Protein AF-0000000073254199 (afdb_homodimer)

Solvent-accessible surface area (backbone atoms only — not comparable to full-atom values): 88051 Å² total; per-residue (Å²): 132,82,80,77,65,76,87,77,62,73,87,68,81,75,84,85,82,61,73,42,95,68,57,27,45,54,28,58,75,68,75,44,86,37,37,25,56,96,85,58,86,49,25,52,60,27,60,74,64,75,41,82,46,41,69,80,76,82,84,85,78,84,86,82,89,74,90,88,95,86,95,89,93,93,94,80,87,92,86,92,86,91,87,84,86,89,86,89,84,86,87,89,88,86,86,87,85,90,82,88,81,85,91,86,91,85,83,91,85,90,84,92,84,89,84,95,81,85,90,84,85,91,84,86,87,82,87,86,76,84,80,79,84,78,89,84,68,96,74,75,87,73,73,78,70,71,77,71,71,66,75,74,72,66,66,69,76,67,51,90,47,62,60,38,58,48,63,33,91,57,40,26,40,35,46,63,20,82,55,20,60,62,53,46,73,63,59,58,59,54,67,50,38,87,84,76,29,32,34,78,53,95,79,38,31,40,34,51,36,31,72,47,44,87,82,35,94,25,39,36,42,27,43,33,38,52,37,80,80,29,67,80,49,63,88,78,47,58,65,34,50,53,51,48,61,59,40,60,89,43,53,69,61,27,52,51,41,23,60,69,52,42,37,34,66,55,62,55,69,61,60,60,69,46,50,56,38,44,71,74,32,67,81,67,42,60,38,31,33,50,43,25,47,43,58,54,16,54,79,53,40,69,77,34,81,77,49,48,80,48,83,77,61,62,59,67,59,54,49,55,52,39,69,52,35,42,64,49,32,43,55,52,42,34,54,52,46,43,47,17,51,55,41,49,61,47,38,80,56,95,44,64,81,65,61,62,62,54,46,52,47,20,50,52,34,25,39,50,38,48,35,50,34,60,42,39,40,44,59,50,87,75,40,73,50,53,67,60,57,42,22,38,44,53,43,38,31,49,50,50,51,43,52,41,50,53,50,16,36,58,53,26,47,78,58,45,83,47,74,56,46,50,58,56,71,82,84,53,76,75,49,52,52,68,72,65,71,70,70,83,67,73,75,75,78,86,76,81,77,69,81,69,77,67,74,73,67,49,76,61,52,53,48,49,48,43,49,50,17,50,52,49,42,49,52,48,50,52,51,42,54,52,44,48,51,50,40,67,60,51,64,29,64,58,40,53,64,67,39,53,34,69,62,51,48,63,66,41,49,65,51,54,50,52,52,51,50,53,62,70,63,56,54,78,88,59,40,84,83,60,78,53,86,96,47,60,35,57,42,53,43,58,58,53,48,52,49,45,50,52,48,56,56,46,51,56,50,54,51,20,45,27,29,76,58,55,60,81,51,64,67,59,51,50,50,53,48,33,55,48,49,50,48,49,53,50,49,50,50,52,62,72,64,58,49,69,46,39,71,72,26,56,56,60,62,60,50,29,54,45,54,27,30,53,54,40,50,42,48,50,52,30,36,51,36,38,22,69,64,42,27,54,50,31,40,51,48,48,50,50,50,53,51,52,36,59,67,49,20,80,80,31,68,43,39,36,28,16,48,47,45,40,57,65,52,71,40,47,79,39,30,77,82,55,71,46,77,84,64,75,77,76,65,86,72,67,65,78,70,70,67,72,75,61,83,71,79,74,53,57,81,72,40,68,68,52,66,56,55,61,82,61,88,56,65,46,39,65,56,81,79,53,85,58,73,83,69,73,82,65,78,75,80,75,129,134,80,82,79,66,84,83,76,61,79,79,70,82,79,83,82,78,53,79,51,95,70,63,28,45,55,28,58,75,69,73,45,87,44,43,27,50,83,84,57,87,48,26,51,62,28,59,73,65,75,43,82,49,42,72,80,78,77,86,84,82,85,82,83,87,81,89,89,93,88,94,90,92,95,90,86,88,89,88,94,86,90,86,84,88,88,88,84,89,85,87,88,89,89,89,89,90,88,93,89,93,86,92,84,92,81,92,82,90,86,87,73,85,84,84,66,92,75,89,80,82,88,85,83,89,78,80,91,82,82,88,78,82,80,84,77,69,94,72,79,75,88,67,76,75,73,78,71,70,70,75,75,73,68,68,69,76,67,52,91,44,63,60,38,58,49,63,34,90,56,40,27,40,35,45,63,19,83,54,20,60,62,53,43,72,61,61,58,59,53,67,49,38,88,84,76,27,32,33,78,54,96,79,38,31,39,33,51,36,28,73,48,44,88,81,34,95,24,41,37,42,27,44,34,39,52,37,79,80,29,66,79,49,62,88,77,46,56,66,33,49,54,51,47,62,57,41,60,89,44,53,68,60,28,54,51,42,24,60,68,53,43,36,33,65,55,61,56,70,60,62,60,68,47,51,57,37,45,73,75,32,65,80,67,41,60,39,29,33,50,42,25,46,43,57,54,15,53,80,54,40,70,76,34,81,79,49,48,78,45,83,77,61,63,60,66,60,53,50,56,51,38,68,52,36,43,64,48,32,43,54,52,43,34,55,51,45,44,46,17,53,55,42,48,62,47,38,82,55,94,44,64,81,64,62,63,61,54,47,52,47,19,52,52,34,25,41,50,37,48,35,50,35,61,43,38,42,43,59,52,87,74,41,73,48,51,66,61,56,42,21,40,46,54,43,40,30,50,50,50,52,42,51,42,49,53,49,17,35,57,52,26,48,78,58,44,85,46,72,53,46,51,55,54,72,82,85,53,78,73,49,53,51,70,72,64,72,71,70,85,64,74,75,73,76,89,76,82,76,70,81,68,77,68,73,74,67,48,77,62,50,54,49,49,48,42,49,51,17,50,52,49,41,49,51,47,51,54,50,42,53,52,42,48,51,49,40,66,60,51,64,28,66,57,41,54,65,67,38,52,33,70,62,52,48,62,65,42,50,62,52,54,51,50,50,52,50,53,62,70,64,55,54,79,88,58,41,85,84,58,79,54,87,94,46,61,34,56,45,54,43,58,58,52,48,52,49,44,50,53,48,56,55,45,53,57,49,55,51,19,45,28,30,77,58,56,59,83,52,63,69,60,52,50,51,53,50,33,55,49,49,50,49,51,52,52,50,50,50,52,62,73,63,58,48,72,46,40,70,73,26,55,54,60,63,59,50,29,54,45,55,28,29,53,54,39,51,41,48,51,51,30,36,50,36,40,21,69,64,43,26,54,50,33,41,51,49,47,49,51,50,53,51,51,36,58,68,48,20,80,80,30,66,43,38,36,30,16,47,49,45,40,56,64,54,70,40,46,81,40,29,79,81,56,70,46,78,83,62,75,77,77,66,84,73,66,67,78,69,72,68,72,74,60,82,71,79,73,51,56,81,71,39,68,67,53,66,57,54,62,83,61,88,58,66,47,42,66,56,80,78,52,84,58,74,82,69,71,81,65,79,74,79,75,127

Organism: Gibberella zeae (strain ATCC MYA-4620 / CBS 123657 / FGSC 9075 / NRRL 31084 / PH-1) (NCBI:txid229533)

Radius of gyration: 43.13 Å; Cα contacts (8 Å, |Δi|>4): 1716; chains: 2; bounding box: 108×145×148 Å

InterPro domains:
  IPR001138 Zn(2)Cys(6) fungal-type DNA-binding domain [PS00463] (23-53)
  IPR001138 Zn(2)Cys(6) fungal-type DNA-binding domain [PS50048] (23-55)
  IPR001138 Zn(2)Cys(6) fungal-type DNA-binding domain [SM00066] (18-64)
  IPR001138 Zn(2)Cys(6) fungal-type DNA-binding domain [cd00067] (19-55)
  IPR007219 Xylanolytic transcriptional activator, regulatory domain [PF04082] (256-520)
  IPR007219 Xylanolytic transcriptional activator, regulatory domain [SM00906] (360-435)
  IPR036864 Zn(2)-C6 fungal-type DNA-binding domain superfamily [G3DSA:4.10.240.10] (21-82)
  IPR036864 Zn(2)-C6 fungal-type DNA-binding domain superfamily [SSF57701] (13-62)
  IPR050797 Carbohydrate Metabolism and Transport Regulator [PTHR31668] (11-681)

pLDDT: mean 73.82, std 29.58, range [12.97, 98.81]

Foldseek 3Di:
DPCPDPPVPPPPPDDPQDQDPAFFPVCVVVVHRFGDGPPDPATPVCVVVVHGRHRPDDDDPDDDPDDDDDDDYYDDDDDDDYYYDDYYDDYYDDYDDDDDDDDDDDYYDDDDDDDDDDDDDDDDDDDDDDDDDDDDDDPDDPDDPPPPPPPPPCPPPQPLCNLAAFQDQWKHKFWDDCPDPDHQVVVLPAPADPVNQWRDDDFWIKHFFACAAVNHNGTTIIIMGTLVPFPPRDPPLVLQVVLCVQFPPCLVVLLVLLLAFPCLQQVLDQDVVVCVQVVVHSSSQQNLLSLLSNLLSLLCQCLDPVSVVDDGGDSVVSVVSNVPRLVSCLRRQHSSSLNSLLSNLLGQDPDNLDDDLVVSLVSLVVSVVSLVRSVLLAQSCRTSGDLLSSLSSLSSSLSSLLSQLLSCVLVVHDGDDDPVSHHYDADDVSSVVSVPPPPPDDPPDDDDPPVPVPPPDPPVVSVLSSVLSSLLSSLSSLLSVLSVVLCVCDRDPVNVPDLALVVLLVVCVVSVVVLVVSVVPDDPSLDQVDDDDSAFRASLQSVLVSLVSVLSSLLRNLQSCQAPVHHPDVVSVQVSLQSLLQSLVVNLCSVLVDDPSHQSGRHGSCLLSSLLSSLLSLVSQLFQPLAPVSNVVSLVVSQVSLVSLVVCCVPHVSSVSSNCCCDVPVCPLCCVLSVHPNDDPPDPPPPPCPPCPPPPSDGSPVGPDSVQNPPDPGRGTSPVPPPSDPDPPPPDPDD/DPCPDPPPPDPPPDDDFDADPAAFPVCVVVVHRFGDGPPDPATPVCVVVVHGRHRPDDPDDPDPDDDDYDDYYDDDDYYYDYYYDDYYDDDYDDYDYDYDDDDDDDDDDDDDDDDDDDDDDDDDDDDDDDDDPDPDDDDDDPPDPDPPPPPPPPPPPQPLCNLAAFQDQWKHKFWDDCPDPDHQVVVLPADADPVNQWRDDDFWIKHFFACAAVNHNGTTIIIMGTLVPFPPRDPPLVLQVVLCVQFPPCLVVLLVLLLAFPCLQQVLDQDVVVCVQVVVHSSSQQNLLSLLSNLLSLLCQCLDPVSVVDDGGDSVVSVVSNVPRLVSCLSRQHSSSLNSLLSNLLGQDPDNLDDDLVVSLVSLVVSVVSLVRSVLLAQSCRTSGDLLSSLSSLSSSLSSLLSQLLSCVLVVHDGDDDPVSHHYDADDVSSVVSVPPPPPDDPPDDDDPPVPVPPPDPPVVSVVSSVLSSLLSSLLSLLSVLSVLLCVCDRDPVNVPDLALVVLLVVCVVSVVVLVVSVVPDDPSLDQVDDDDSAFRASLQSVLVSLVSVLSSLLRNLQSCQAPPHHPDVVSVQVSLQSLLQSLVVNLCSVLVDDPSHQSGRHGSCLLSSLLSSLLSLVSQLFQPQAPVSNVVSLVVSQVSLVSLVVCCVPHVSSVSSNCCCDVPVCPLCCVLSVHCNDDPPDPPPPPPPPCPPPPSDGSPVGPDSPQNPPDPGRGTSPVPPPSDPDPPPPDPDD

Structure (mmCIF, N/CA/C/O backbone):
data_AF-0000000073254199-model_v1
#
loop_
_entity.id
_entity.type
_entity.pdbx_description
1 polymer 'Chromosome 1, complete genome'
#
loop_
_atom_site.group_PDB
_atom_site.id
_atom_site.type_symbol
_atom_site.label_atom_id
_atom_site.label_alt_id
_atom_site.label_comp_id
_atom_site.label_asym_id
_atom_site.label_entity_id
_atom_site.label_seq_id
_atom_site.pdbx_PDB_ins_code
_atom_site.Cartn_x
_atom_site.Cartn_y
_atom_site.Cartn_z
_atom_site.occupancy
_atom_site.B_iso_or_equiv
_atom_site.auth_seq_id
_atom_site.auth_comp_id
_atom_site.auth_asym_id
_atom_site.auth_atom_id
_atom_site.pdbx_PDB_model_num
ATOM 1 N N . MET A 1 1 ? 42.844 14.188 29.5 1 25.09 1 MET A N 1
ATOM 2 C CA . MET A 1 1 ? 42.719 15.531 30.062 1 25.09 1 MET A CA 1
ATOM 3 C C . MET A 1 1 ? 41.438 16.203 29.562 1 25.09 1 MET A C 1
ATOM 5 O O . MET A 1 1 ? 41.25 16.344 28.344 1 25.09 1 MET A O 1
ATOM 9 N N . GLU A 1 2 ? 40.281 16.047 30.406 1 27.19 2 GLU A N 1
ATOM 10 C CA . GLU A 1 2 ? 38.875 16.062 30.062 1 27.19 2 GLU A CA 1
ATOM 11 C C . GLU A 1 2 ? 38.406 17.469 29.656 1 27.19 2 GLU A C 1
ATOM 13 O O . GLU A 1 2 ? 38.562 18.422 30.422 1 27.19 2 GLU A O 1
ATOM 18 N N . ILE A 1 3 ? 38.594 17.891 28.453 1 30.5 3 ILE A N 1
ATOM 19 C CA . ILE A 1 3 ? 38.625 19.312 28.094 1 30.5 3 ILE A CA 1
ATOM 20 C C . ILE A 1 3 ? 37.25 19.938 28.406 1 30.5 3 ILE A C 1
ATOM 22 O O . ILE A 1 3 ? 36.25 19.531 27.844 1 30.5 3 ILE A O 1
ATOM 26 N N . ILE A 1 4 ? 37 20.516 29.672 1 29.48 4 ILE A N 1
ATOM 27 C CA . ILE A 1 4 ? 35.938 21.266 30.344 1 29.48 4 ILE A CA 1
ATOM 28 C C . ILE A 1 4 ? 35.594 22.516 29.531 1 29.48 4 ILE A C 1
ATOM 30 O O . ILE A 1 4 ? 36.438 23.391 29.328 1 29.48 4 ILE A O 1
ATOM 34 N N . THR A 1 5 ? 34.969 22.359 28.359 1 29.69 5 THR A N 1
ATOM 35 C CA . THR A 1 5 ? 34.969 23.625 27.625 1 29.69 5 THR A CA 1
ATOM 36 C C . THR A 1 5 ? 34.094 24.656 28.359 1 29.69 5 THR A C 1
ATOM 38 O O . THR A 1 5 ? 33.25 24.312 29.172 1 29.69 5 THR A O 1
ATOM 41 N N . PRO A 1 6 ? 34.219 25.984 28.328 1 27.3 6 PRO A N 1
ATOM 42 C CA . PRO A 1 6 ? 33.688 27.141 29.062 1 27.3 6 PRO A CA 1
ATOM 43 C C . PRO A 1 6 ? 32.156 27.125 29.125 1 27.3 6 PRO A C 1
ATOM 45 O O . PRO A 1 6 ? 31.562 27.766 30 1 27.3 6 PRO A O 1
ATOM 48 N N . GLN A 1 7 ? 31.375 26.734 28.109 1 26.41 7 GLN A N 1
ATOM 49 C CA . GLN A 1 7 ? 29.953 27.047 28.031 1 26.41 7 GLN A CA 1
ATOM 50 C C . GLN A 1 7 ? 29.172 26.359 29.141 1 26.41 7 GLN A C 1
ATOM 52 O O . GLN A 1 7 ? 27.938 26.328 29.125 1 26.4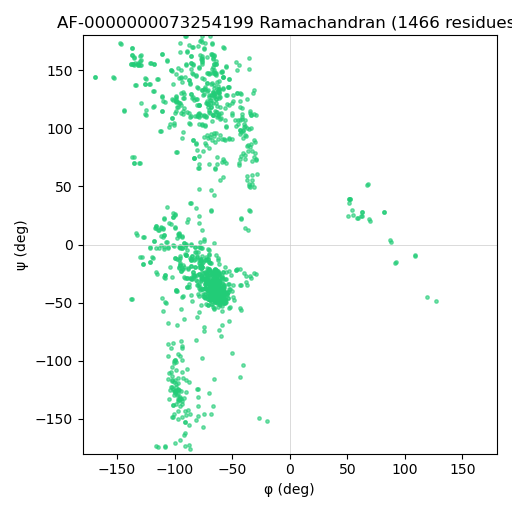1 7 GLN A O 1
ATOM 57 N N . ASP A 1 8 ? 29.734 25.547 30.125 1 28 8 ASP A N 1
ATOM 58 C CA . ASP A 1 8 ? 29.234 24.953 31.359 1 28 8 ASP A CA 1
ATOM 59 C C . ASP A 1 8 ? 28.609 26.016 32.25 1 28 8 ASP A C 1
ATOM 61 O O . ASP A 1 8 ? 28.047 25.703 33.312 1 28 8 ASP A O 1
ATOM 65 N N . TYR A 1 9 ? 29.109 27.266 32.281 1 25.45 9 TYR A N 1
ATOM 66 C CA . TYR A 1 9 ? 28.953 28.266 33.344 1 25.45 9 TYR A CA 1
ATOM 67 C C . TYR A 1 9 ? 27.5 28.75 33.438 1 25.45 9 TYR A C 1
ATOM 69 O O . TYR A 1 9 ? 27.078 29.266 34.438 1 25.45 9 TYR A O 1
ATOM 77 N N . GLN A 1 10 ? 26.703 29 32.312 1 24.02 10 GLN A N 1
ATOM 78 C CA . GLN A 1 10 ? 25.812 30.156 32.469 1 24.02 10 GLN A CA 1
ATOM 79 C C . GLN A 1 10 ? 24.625 29.828 33.375 1 24.02 10 GLN A C 1
ATOM 81 O O . GLN A 1 10 ? 24 30.734 33.938 1 24.02 10 GLN A O 1
ATOM 86 N N . ASN A 1 11 ? 23.938 28.703 33.281 1 23.53 11 ASN A N 1
ATOM 87 C CA . ASN A 1 11 ? 22.578 28.781 33.781 1 23.53 11 ASN A CA 1
ATOM 88 C C . ASN A 1 11 ? 22.547 28.641 35.312 1 23.53 11 ASN A C 1
ATOM 90 O O . ASN A 1 11 ? 22.031 27.656 35.844 1 23.53 11 ASN A O 1
ATOM 94 N N . ASN A 1 12 ? 23.516 29.062 36.094 1 24.53 12 ASN A N 1
ATOM 95 C CA . ASN A 1 12 ? 23.516 29.078 37.562 1 24.53 12 ASN A CA 1
ATOM 96 C C . ASN A 1 12 ? 22.484 30.047 38.125 1 24.53 12 ASN A C 1
ATOM 98 O O . ASN A 1 12 ? 22.812 31.203 38.438 1 24.53 12 ASN A O 1
ATOM 102 N N . SER A 1 13 ? 21.234 30.188 37.656 1 23.2 13 SER A N 1
ATOM 103 C CA . SER A 1 13 ? 20.391 31.203 38.281 1 23.2 13 SER A CA 1
ATOM 104 C C . SER A 1 13 ? 20.266 30.984 39.781 1 23.2 13 SER A C 1
ATOM 106 O O . SER A 1 13 ? 19.938 29.891 40.219 1 23.2 13 SER A O 1
ATOM 108 N N . ARG A 1 14 ? 20.859 31.75 40.562 1 27.12 14 ARG A N 1
ATOM 109 C CA . ARG A 1 14 ? 20.906 32 42 1 27.12 14 ARG A CA 1
ATOM 110 C C . ARG A 1 14 ? 19.5 32.062 42.594 1 27.12 14 ARG A C 1
ATOM 112 O O . ARG A 1 14 ? 18.547 32.406 41.906 1 27.12 14 ARG A O 1
ATOM 119 N N . LYS A 1 15 ? 19.234 31.719 43.781 1 31.69 15 LYS A N 1
ATOM 120 C CA . LYS A 1 15 ? 18.172 31.547 44.781 1 31.69 15 LYS A CA 1
ATOM 121 C C . LYS A 1 15 ? 17.516 32.875 45.094 1 31.69 15 LYS A C 1
ATOM 123 O O . LYS A 1 15 ? 18.125 33.75 45.75 1 31.69 15 LYS A O 1
ATOM 128 N N . ARG A 1 16 ? 16.672 33.625 44.469 1 30.84 16 ARG A N 1
ATOM 129 C CA . ARG A 1 16 ? 16.141 34.969 44.781 1 30.84 16 ARG A CA 1
ATOM 130 C C . ARG A 1 16 ? 15.422 34.969 46.125 1 30.84 16 ARG A C 1
ATOM 132 O O . ARG A 1 16 ? 14.539 34.156 46.375 1 30.84 16 ARG A O 1
ATOM 139 N N . GLN A 1 17 ? 15.938 35.594 47.281 1 33.34 17 GLN A N 1
ATOM 140 C CA . GLN A 1 17 ? 15.586 35.906 48.688 1 33.34 17 GLN A CA 1
ATOM 141 C C . GLN A 1 17 ? 14.219 36.562 48.781 1 33.34 17 GLN A C 1
ATOM 143 O O . GLN A 1 17 ? 13.875 37.406 47.969 1 33.34 17 GLN A O 1
ATOM 148 N N . ARG A 1 18 ? 13.18 36.062 49.5 1 37.34 18 ARG A N 1
ATOM 149 C CA . ARG A 1 18 ? 11.766 36.375 49.688 1 37.34 18 ARG A CA 1
ATOM 150 C C . ARG A 1 18 ? 11.602 37.719 50.406 1 37.34 18 ARG A C 1
ATOM 152 O O . ARG A 1 18 ? 12.25 37.969 51.438 1 37.34 18 ARG A O 1
ATOM 159 N N . ARG A 1 19 ? 11.133 38.781 49.875 1 41.31 19 ARG A N 1
ATOM 160 C CA . ARG A 1 19 ? 10.875 40.125 50.375 1 41.31 19 ARG A CA 1
ATOM 161 C C . ARG A 1 19 ? 9.852 40.094 51.531 1 41.31 19 ARG A C 1
ATOM 163 O O . ARG A 1 19 ? 8.828 39.438 51.406 1 41.31 19 ARG A O 1
ATOM 170 N N . SER A 1 20 ? 10.125 40.5 52.781 1 43.62 20 SER A N 1
ATOM 171 C CA . SER A 1 20 ? 9.328 40.5 54 1 43.62 20 SER A CA 1
ATOM 172 C C . SER A 1 20 ? 8.094 41.375 53.844 1 43.62 20 SER A C 1
ATOM 174 O O . SER A 1 20 ? 8.141 42.375 53.125 1 43.62 20 SER A O 1
ATOM 176 N N . LEU A 1 21 ? 6.82 41 54.281 1 52.25 21 LEU A N 1
ATOM 177 C CA . LEU A 1 21 ? 5.52 41.625 54.094 1 52.25 21 LEU A CA 1
ATOM 178 C C . LEU A 1 21 ? 5.469 43 54.75 1 52.25 21 LEU A C 1
ATOM 180 O O . LEU A 1 21 ? 4.781 43.906 54.281 1 52.25 21 LEU A O 1
ATOM 184 N N . ARG A 1 22 ? 6.039 43.219 55.938 1 61.81 22 ARG A N 1
ATOM 185 C CA . ARG A 1 22 ? 6.035 44.469 56.688 1 61.81 22 ARG A CA 1
ATOM 186 C C . ARG A 1 22 ? 7.457 44.906 57.031 1 61.81 22 ARG A C 1
ATOM 188 O O . ARG A 1 22 ? 8.227 44.125 57.625 1 61.81 22 ARG A O 1
ATOM 195 N N . PRO A 1 23 ? 7.898 46.156 56.438 1 67.69 23 PRO A N 1
ATOM 196 C CA . PRO A 1 23 ? 9.289 46.531 56.719 1 67.69 23 PRO A CA 1
ATOM 197 C C . PRO A 1 23 ? 9.555 46.844 58.188 1 67.69 23 PRO A C 1
ATOM 199 O O . PRO A 1 23 ? 8.641 47.25 58.906 1 67.69 23 PRO A O 1
ATOM 202 N N . CYS A 1 24 ? 10.656 46.344 58.812 1 69.62 24 CYS A N 1
ATOM 203 C CA . CYS A 1 24 ? 10.953 46.562 60.219 1 69.62 24 CYS A CA 1
ATOM 204 C C . CYS A 1 24 ? 11.07 48.031 60.562 1 69.62 24 CYS A C 1
ATOM 206 O O . CYS A 1 24 ? 11.266 48.844 59.656 1 69.62 24 CYS A O 1
ATOM 208 N N . ASP A 1 25 ? 10.781 48.656 61.75 1 74.19 25 ASP A N 1
ATOM 209 C CA . ASP A 1 25 ? 10.711 50.031 62.188 1 74.19 25 ASP A CA 1
ATOM 210 C C . ASP A 1 25 ? 11.945 50.812 61.781 1 74.19 25 ASP A C 1
ATOM 212 O O . ASP A 1 25 ? 11.852 51.969 61.406 1 74.19 25 ASP A O 1
ATOM 216 N N . ALA A 1 26 ? 13.195 50.188 61.75 1 73.94 26 ALA A N 1
ATOM 217 C CA . ALA A 1 26 ? 14.477 50.812 61.406 1 73.94 26 ALA A CA 1
ATOM 218 C C . ALA A 1 26 ? 14.617 51.031 59.906 1 73.94 26 ALA A C 1
ATOM 220 O O . ALA A 1 26 ? 15.078 52.094 59.469 1 73.94 26 ALA A O 1
ATOM 221 N N . CYS A 1 27 ? 14.133 50.062 59.156 1 71 27 CYS A N 1
ATOM 222 C CA . CYS A 1 27 ? 14.195 50.156 57.719 1 71 27 CYS A CA 1
ATOM 223 C C . CYS A 1 27 ? 13.195 51.156 57.156 1 71 27 CYS A C 1
ATOM 225 O O . CYS A 1 27 ? 13.477 51.844 56.188 1 71 27 CYS A O 1
ATOM 227 N N . ARG A 1 28 ? 12.039 51.188 57.875 1 71.19 28 ARG A N 1
ATOM 228 C CA . ARG A 1 28 ? 10.984 52.156 57.562 1 71.19 28 ARG A CA 1
ATOM 229 C C . ARG A 1 28 ? 11.461 53.594 57.781 1 71.19 28 ARG A C 1
ATOM 231 O O . ARG A 1 28 ? 11.203 54.469 56.969 1 71.19 28 ARG A O 1
ATOM 238 N N . LYS A 1 29 ? 12.18 53.875 58.906 1 71.81 29 LYS A N 1
ATOM 239 C CA . LYS A 1 29 ? 12.703 55.219 59.281 1 71.81 29 LYS A CA 1
ATOM 240 C C . LYS A 1 29 ? 13.727 55.688 58.25 1 71.81 29 LYS A C 1
ATOM 242 O O . LYS A 1 29 ? 13.82 56.875 57.938 1 71.81 29 LYS A O 1
ATOM 247 N N . ARG A 1 30 ? 14.609 54.688 57.781 1 71.38 30 ARG A N 1
ATOM 248 C CA . ARG A 1 30 ? 15.734 55.031 56.906 1 71.38 30 ARG A CA 1
ATOM 249 C C . ARG A 1 30 ? 15.359 54.812 55.438 1 71.38 30 ARG A C 1
ATOM 251 O O . ARG A 1 30 ? 16.203 55 54.562 1 71.38 30 ARG A O 1
ATOM 258 N N . LYS A 1 31 ? 14.047 54.5 55.031 1 66.38 31 LYS A N 1
ATOM 259 C CA . LYS A 1 31 ? 13.383 54.312 53.75 1 66.38 31 LYS A CA 1
ATOM 260 C C . LYS A 1 31 ? 14.117 53.281 52.906 1 66.38 31 LYS A C 1
ATOM 262 O O . LYS A 1 31 ? 14.258 53.438 51.688 1 66.38 31 LYS A O 1
ATOM 267 N N . THR A 1 32 ? 14.766 52.312 53.594 1 69.56 32 THR A N 1
ATOM 268 C CA . THR A 1 32 ? 15.523 51.25 52.906 1 69.56 32 THR A CA 1
ATOM 269 C C . THR A 1 32 ? 14.703 49.969 52.812 1 69.56 32 THR A C 1
ATOM 271 O O . THR A 1 32 ? 13.812 49.719 53.625 1 69.56 32 THR A O 1
ATOM 274 N N . ARG A 1 33 ? 14.875 49.281 51.812 1 68.31 33 ARG A N 1
ATOM 275 C CA . ARG A 1 33 ? 14.086 48.094 51.469 1 68.31 33 ARG A CA 1
ATOM 276 C C . ARG A 1 33 ? 14.344 46.969 52.469 1 68.31 33 ARG A C 1
ATOM 278 O O . ARG A 1 33 ? 15.461 46.438 52.531 1 68.31 33 ARG A O 1
ATOM 285 N N . CYS A 1 34 ? 13.438 46.656 53.375 1 66.62 34 CYS A N 1
ATOM 286 C CA . CYS A 1 34 ? 13.523 45.688 54.469 1 66.62 34 CYS A CA 1
ATOM 287 C C . CYS A 1 34 ? 13.43 44.25 53.906 1 66.62 34 CYS A C 1
ATOM 289 O O . CYS A 1 34 ? 12.453 43.906 53.25 1 66.62 34 CYS A O 1
ATOM 291 N N . VAL A 1 35 ? 14.414 43.531 53.781 1 69 35 VAL A N 1
ATOM 292 C CA . VAL A 1 35 ? 14.445 42.188 53.219 1 69 35 VAL A CA 1
ATOM 293 C C . VAL A 1 35 ? 14.586 41.156 54.375 1 69 35 VAL A C 1
ATOM 295 O O . VAL A 1 35 ? 15.547 41.219 55.125 1 69 35 VAL A O 1
ATOM 298 N N . THR A 1 36 ? 13.438 40.469 54.812 1 61.06 36 THR A N 1
ATOM 299 C CA . THR A 1 36 ? 13.477 39.469 55.875 1 61.06 36 THR A CA 1
ATOM 300 C C . THR A 1 36 ? 13.695 38.062 55.312 1 61.06 36 THR A C 1
ATOM 302 O O . THR A 1 36 ? 13.141 37.719 54.281 1 61.06 36 THR A O 1
ATOM 305 N N . LYS A 1 37 ? 14.766 37.312 55.594 1 54.16 37 LYS A N 1
ATOM 306 C CA . LYS A 1 37 ? 15.008 35.906 55.281 1 54.16 37 LYS A CA 1
ATOM 307 C C . LYS A 1 37 ? 14.016 35 56 1 54.16 37 LYS A C 1
ATOM 309 O O . LYS A 1 37 ? 13.68 35.25 57.156 1 54.16 37 LYS A O 1
ATOM 314 N N . ASP A 1 38 ? 13.242 34.188 55.312 1 49.69 38 ASP A N 1
ATOM 315 C CA . ASP A 1 38 ? 12.297 33.219 55.875 1 49.69 38 ASP A CA 1
ATOM 316 C C . ASP A 1 38 ? 12.914 32.438 57.031 1 49.69 38 ASP A C 1
ATOM 318 O O . ASP A 1 38 ? 13.984 31.859 56.875 1 49.69 38 ASP A O 1
ATOM 322 N N . GLY A 1 39 ? 12.57 32.75 58.344 1 54.75 39 GLY A N 1
ATOM 323 C CA . GLY A 1 39 ? 12.75 32.156 59.656 1 54.75 39 GLY A CA 1
ATOM 324 C C . GLY A 1 39 ? 13.383 33.125 60.656 1 54.75 39 GLY A C 1
ATOM 325 O O . GLY A 1 39 ? 13.289 32.906 61.875 1 54.75 39 GLY A O 1
ATOM 326 N N . ASP A 1 40 ? 14.555 33.812 60.188 1 52.69 40 ASP A N 1
ATOM 327 C CA . ASP A 1 40 ? 15.188 34.625 61.219 1 52.69 40 ASP A CA 1
ATOM 328 C C . ASP A 1 40 ? 14.484 35.969 61.406 1 52.69 40 ASP A C 1
ATOM 330 O O . ASP A 1 40 ? 13.992 36.531 60.406 1 52.69 40 ASP A O 1
ATOM 334 N N . GLY A 1 41 ? 13.773 36.344 62.438 1 56.69 41 GLY A N 1
ATOM 335 C CA . GLY A 1 41 ? 12.961 37.469 62.875 1 56.69 41 GLY A CA 1
ATOM 336 C C . GLY A 1 41 ? 13.516 38.812 62.438 1 56.69 41 GLY A C 1
ATOM 337 O O . GLY A 1 41 ? 12.781 39.812 62.312 1 56.69 41 GLY A O 1
ATOM 338 N N . ASP A 1 42 ? 14.859 39 62.375 1 67.19 42 ASP A N 1
ATOM 339 C CA . ASP A 1 42 ? 15.469 40.312 62.219 1 67.19 42 ASP A CA 1
ATOM 340 C C . ASP A 1 42 ? 15.695 40.656 60.75 1 67.19 42 ASP A C 1
ATOM 342 O O . ASP A 1 42 ? 16.016 39.781 59.938 1 67.19 42 ASP A O 1
ATOM 346 N N . CYS A 1 43 ? 15.328 41.812 60.094 1 67.31 43 CYS A N 1
ATOM 347 C CA . CYS A 1 43 ? 15.477 42.188 58.688 1 67.31 43 CYS A CA 1
ATOM 348 C C . CYS A 1 43 ? 16.938 42.219 58.281 1 67.31 43 CYS A C 1
ATOM 350 O O . CYS A 1 43 ? 17.812 42.438 59.125 1 67.31 43 CYS A O 1
ATOM 352 N N . VAL A 1 44 ? 17.375 41.625 57.219 1 72.38 44 VAL A N 1
ATOM 353 C CA . VAL A 1 44 ? 18.734 41.438 56.75 1 72.38 44 VAL A CA 1
ATOM 354 C C . VAL A 1 44 ? 19.531 42.719 56.938 1 72.38 44 VAL A C 1
ATOM 356 O O . VAL A 1 44 ? 20.719 42.688 57.25 1 72.38 44 VAL A O 1
ATOM 359 N N . HIS A 1 45 ? 18.922 43.844 56.781 1 73.69 45 HIS A N 1
ATOM 360 C CA . HIS A 1 45 ? 19.578 45.156 56.906 1 73.69 45 HIS A CA 1
ATOM 361 C C . HIS A 1 45 ? 19.828 45.5 58.375 1 73.69 45 HIS A C 1
ATOM 363 O O . HIS A 1 45 ? 20.891 46.031 58.719 1 73.69 45 HIS A O 1
ATOM 369 N N . CYS A 1 46 ? 18.875 45.25 59.219 1 72.31 46 CYS A N 1
ATOM 370 C CA . CYS A 1 46 ? 19 45.438 60.656 1 72.31 46 CYS A CA 1
ATOM 371 C C . CYS A 1 46 ? 20.062 44.531 61.219 1 72.31 46 CYS A C 1
ATOM 373 O O . CYS A 1 46 ? 20.812 44.938 62.125 1 72.31 46 CYS A O 1
ATOM 375 N N . GLN A 1 47 ? 20.203 43.281 60.656 1 72.94 47 GLN A N 1
ATOM 376 C CA . GLN A 1 47 ? 21.219 42.312 61.062 1 72.94 47 GLN A CA 1
ATOM 377 C C . GLN A 1 47 ? 22.625 42.812 60.719 1 72.94 47 GLN A C 1
ATOM 379 O O . GLN A 1 47 ? 23.547 42.688 61.531 1 72.94 47 GLN A O 1
ATOM 384 N N . LEU A 1 48 ? 22.656 43.375 59.531 1 69.38 48 LEU A N 1
ATOM 385 C CA . LEU A 1 48 ? 23.953 43.812 59.031 1 69.38 48 LEU A CA 1
ATOM 386 C C . LEU A 1 48 ? 24.438 45.031 59.781 1 69.38 48 LEU A C 1
ATOM 388 O O . LEU A 1 48 ? 25.641 45.188 60.031 1 69.38 48 LEU A O 1
ATOM 392 N N . ARG A 1 49 ? 23.422 45.844 60.094 1 69.88 49 ARG A N 1
ATOM 393 C CA . ARG A 1 49 ? 23.797 47.094 60.719 1 69.88 49 ARG A CA 1
ATOM 394 C C . ARG A 1 49 ? 23.688 47 62.219 1 69.88 49 ARG A C 1
ATOM 396 O O . ARG A 1 49 ? 23.922 47.969 62.938 1 69.88 49 ARG A O 1
ATOM 403 N N . ALA A 1 50 ? 23.484 45.844 62.844 1 70.88 50 ALA A N 1
ATOM 404 C CA . ALA A 1 50 ? 23.391 45.469 64.25 1 70.88 50 ALA A CA 1
ATOM 405 C C . ALA A 1 50 ? 22.406 46.375 65 1 70.88 50 ALA A C 1
ATOM 407 O O . ALA A 1 50 ? 22.656 46.812 66.125 1 70.88 50 ALA A O 1
ATOM 408 N N . THR A 1 51 ? 21.453 46.938 64.062 1 67.25 51 THR A N 1
ATOM 409 C CA . THR A 1 51 ? 20.422 47.781 64.688 1 67.25 51 THR A CA 1
ATOM 410 C C . THR A 1 51 ? 19.188 46.938 65.062 1 67.25 51 THR A C 1
ATOM 412 O O . THR A 1 51 ? 18.891 45.938 64.375 1 67.25 51 THR A O 1
ATOM 415 N N . PRO A 1 52 ? 18.484 47.219 66.188 1 69.94 52 PRO A N 1
ATOM 416 C CA . PRO A 1 52 ? 17.359 46.375 66.625 1 69.94 52 PRO A CA 1
ATOM 417 C C . PRO A 1 52 ? 16.188 46.438 65.688 1 69.94 52 PRO A C 1
ATOM 419 O O . PRO A 1 52 ? 15.727 47.5 65.312 1 69.94 52 PRO A O 1
ATOM 422 N N . CYS A 1 53 ? 15.781 45.344 64.875 1 65.5 53 CYS A N 1
ATOM 423 C CA . CYS A 1 53 ? 14.781 45.219 63.812 1 65.5 53 CYS A CA 1
ATOM 424 C C . CYS A 1 53 ? 13.375 45.094 64.375 1 65.5 53 CYS A C 1
ATOM 426 O O . CYS A 1 53 ? 12.969 44.031 64.875 1 65.5 53 CYS A O 1
ATOM 428 N N . THR A 1 54 ? 12.75 46.25 64.875 1 70.44 54 THR A N 1
ATOM 429 C CA . THR A 1 54 ? 11.5 46.281 65.625 1 70.44 54 THR A CA 1
ATOM 430 C C . THR A 1 54 ? 10.312 46.531 64.688 1 70.44 54 THR A C 1
ATOM 432 O O . THR A 1 54 ? 10.469 47.156 63.656 1 70.44 54 THR A O 1
ATOM 435 N N . PHE A 1 55 ? 9.242 45.875 64.625 1 58.56 55 PHE A N 1
ATOM 436 C CA . PHE A 1 55 ? 8.086 46.031 63.75 1 58.56 55 PHE A CA 1
ATOM 437 C C . PHE A 1 55 ? 6.941 46.719 64.438 1 58.56 55 PHE A C 1
ATOM 439 O O . PHE A 1 55 ? 5.777 46.344 64.312 1 58.56 55 PHE A O 1
ATOM 446 N N . GLN A 1 56 ? 7.102 47.562 65.438 1 53.38 56 GLN A N 1
ATOM 447 C CA . GLN A 1 56 ? 6.113 48.062 66.375 1 53.38 56 GLN A CA 1
ATOM 448 C C . GLN A 1 56 ? 5.16 49.062 65.75 1 53.38 56 GLN A C 1
ATOM 450 O O . GLN A 1 56 ? 4.105 49.375 66.312 1 53.38 56 GLN A O 1
ATOM 455 N N . HIS A 1 57 ? 5.602 49.844 64.562 1 48.56 57 HIS A N 1
ATOM 456 C CA . HIS A 1 57 ? 4.793 51.031 64.312 1 48.56 57 HIS A CA 1
ATOM 457 C C . HIS A 1 57 ? 3.725 50.719 63.25 1 48.56 57 HIS A C 1
ATOM 459 O O . HIS A 1 57 ? 3.971 49.938 62.312 1 48.56 57 HIS A O 1
ATOM 465 N N . ASP A 1 58 ? 2.279 50.875 63.469 1 39.78 58 ASP A N 1
ATOM 466 C CA . ASP A 1 58 ? 0.98 50.469 62.938 1 39.78 58 ASP A CA 1
ATOM 467 C C . ASP A 1 58 ? 0.759 51.094 61.562 1 39.78 58 ASP A C 1
ATOM 469 O O . ASP A 1 58 ? 1.284 52.156 61.25 1 39.78 58 ASP A O 1
ATOM 473 N N . PRO A 1 59 ? 0.124 50.188 60.5 1 37.5 59 PRO A N 1
ATOM 474 C CA . PRO A 1 59 ? -0.081 50.469 59.094 1 37.5 59 PRO A CA 1
ATOM 475 C C . PRO A 1 59 ? -0.933 51.719 58.875 1 37.5 59 PRO A C 1
ATOM 477 O O . PRO A 1 59 ? -1.667 52.156 59.781 1 37.5 59 PRO A O 1
ATOM 480 N N . PRO A 1 60 ? -1.034 52.219 57.594 1 31.59 60 PRO A N 1
ATOM 481 C CA . PRO A 1 60 ? -1.597 53.438 57.031 1 31.59 60 PRO A CA 1
ATOM 482 C C . PRO A 1 60 ? -3.105 53.344 56.812 1 31.59 60 PRO A C 1
ATOM 484 O O . PRO A 1 60 ? -3.57 52.531 56.031 1 31.59 60 PRO A O 1
ATOM 487 N N . GLU A 1 61 ? -4.234 53.375 57.656 1 25.94 61 GLU A N 1
ATOM 488 C CA . GLU A 1 61 ? -5.625 52.938 57.531 1 25.94 61 GLU A CA 1
ATOM 489 C C . GLU A 1 61 ? -6.371 53.812 56.5 1 25.94 61 GLU A C 1
ATOM 491 O O . GLU A 1 61 ? -7.527 53.5 56.188 1 25.94 61 GLU A O 1
ATOM 496 N N . ARG A 1 62 ? -5.938 54.188 55.219 1 25.25 62 ARG A N 1
ATOM 497 C CA . ARG A 1 62 ? -6.762 55.312 54.844 1 25.25 62 ARG A CA 1
ATOM 498 C C . ARG A 1 62 ? -8.188 54.875 54.531 1 25.25 62 ARG A C 1
ATOM 500 O O . ARG A 1 62 ? -8.422 53.75 54.156 1 25.25 62 ARG A O 1
ATOM 507 N N . GLN A 1 63 ? -9.266 55.844 54.531 1 18.7 63 GLN A N 1
ATOM 508 C CA . GLN A 1 63 ? -10.672 56.188 54.75 1 18.7 63 GLN A CA 1
ATOM 509 C C . GLN A 1 63 ? -11.516 55.812 53.5 1 18.7 63 GLN A C 1
ATOM 511 O O . GLN A 1 63 ? -11.062 55.969 52.375 1 18.7 63 GLN A O 1
ATOM 516 N N . VAL A 1 64 ? -12.602 54.969 53.656 1 18.23 64 VAL A N 1
ATOM 517 C CA . VAL A 1 64 ? -13.734 54.312 53 1 18.23 64 VAL A CA 1
ATOM 518 C C . VAL A 1 64 ? -14.531 55.344 52.188 1 18.23 64 VAL A C 1
ATOM 520 O O . VAL A 1 64 ? -14.836 56.438 52.656 1 18.23 64 VAL A O 1
ATOM 523 N N . ALA A 1 65 ? -14.672 55.031 50.875 1 18.28 65 ALA A N 1
ATOM 524 C CA . ALA A 1 65 ? -15.289 55.75 49.75 1 18.28 65 ALA A CA 1
ATOM 525 C C . ALA A 1 65 ? -16.812 55.781 49.906 1 18.28 65 ALA A C 1
ATOM 527 O O . ALA A 1 65 ? -17.5 54.781 49.688 1 18.28 65 ALA A O 1
ATOM 528 N N . SER A 1 66 ? -17.531 56.531 50.906 1 15.09 66 SER A N 1
ATOM 529 C CA . SER A 1 66 ? -18.922 56.469 51.312 1 15.09 66 SER A CA 1
ATOM 530 C C . SER A 1 66 ? -19.859 56.75 50.125 1 15.09 66 SER A C 1
ATOM 532 O O . SER A 1 66 ? -20.891 56.125 49.969 1 15.09 66 SER A O 1
ATOM 534 N N . THR A 1 67 ? -19.719 57.938 49.312 1 15.22 67 THR A N 1
ATOM 535 C CA . THR A 1 67 ? -20.844 58.875 49.344 1 15.22 67 THR A CA 1
ATOM 536 C C . THR A 1 67 ? -22.062 58.25 48.625 1 15.22 67 THR A C 1
ATOM 538 O O . THR A 1 67 ? -21.922 57.375 47.781 1 15.22 67 THR A O 1
ATOM 541 N N . SER A 1 68 ? -23.406 59.062 48.531 1 14.71 68 SER A N 1
ATOM 542 C CA . SER A 1 68 ? -24.828 59.25 48.812 1 14.71 68 SER A CA 1
ATOM 543 C C . SER A 1 68 ? -25.688 59 47.594 1 14.71 68 SER A C 1
ATOM 545 O O . SER A 1 68 ? -26.625 58.188 47.625 1 14.71 68 SER A O 1
ATOM 547 N N . GLY A 1 69 ? -26.156 60.125 46.688 1 14.3 69 GLY A N 1
ATOM 548 C CA . GLY A 1 69 ? -27.469 60.75 46.656 1 14.3 69 GLY A CA 1
ATOM 549 C C . GLY A 1 69 ? -28.438 60.062 45.688 1 14.3 69 GLY A C 1
ATOM 550 O O . GLY A 1 69 ? -28.016 59.219 44.875 1 14.3 69 GLY A O 1
ATOM 551 N N . ASN A 1 70 ? -29.969 60.625 45.531 1 14.34 70 ASN A N 1
ATOM 552 C CA . ASN A 1 70 ? -31.422 60.562 45.469 1 14.34 70 ASN A CA 1
ATOM 553 C C . ASN A 1 70 ? -31.922 60.531 44.031 1 14.34 70 ASN A C 1
ATOM 555 O O . ASN A 1 70 ? -32.781 59.75 43.656 1 14.34 70 ASN A O 1
ATOM 559 N N . SER A 1 71 ? -31.844 61.688 43.062 1 14.17 71 SER A N 1
ATOM 560 C CA . SER A 1 71 ? -33 62.469 42.625 1 14.17 71 SER A CA 1
ATOM 561 C C . SER A 1 71 ? -33.875 61.688 41.656 1 14.17 71 SER A C 1
ATOM 563 O O . SER A 1 71 ? -33.406 60.75 41 1 14.17 71 SER A O 1
ATOM 565 N N . SER A 1 72 ? -35.312 62.344 41.188 1 14.08 72 SER A N 1
ATOM 566 C CA . SER A 1 72 ? -36.75 62.344 40.938 1 14.08 72 SER A CA 1
ATOM 567 C C . SER A 1 72 ? -37.062 62 39.5 1 14.08 72 SER A C 1
ATOM 569 O O . SER A 1 72 ? -37.875 61.094 39.25 1 14.08 72 SER A O 1
ATOM 571 N N . SER A 1 73 ? -37.406 63.125 38.406 1 14.1 73 SER A N 1
ATOM 572 C CA . SER A 1 73 ? -38.688 63.656 37.938 1 14.1 73 SER A CA 1
ATOM 573 C C . SER A 1 73 ? -39.219 62.875 36.719 1 14.1 73 SER A C 1
ATOM 575 O O . SER A 1 73 ? -38.5 62.031 36.188 1 14.1 73 SER A O 1
ATOM 577 N N . THR A 1 74 ? -40 63.75 35.562 1 14.01 74 THR A N 1
ATOM 578 C CA . THR A 1 74 ? -41.312 64.125 35.031 1 14.01 74 THR A CA 1
ATOM 579 C C . THR A 1 74 ? -41.625 63.312 33.781 1 14.01 74 THR A C 1
ATOM 581 O O . THR A 1 74 ? -40.75 62.656 33.188 1 14.01 74 THR A O 1
ATOM 584 N N . THR A 1 75 ? -42.312 64.125 32.562 1 13.88 75 THR A N 1
ATOM 585 C CA . THR A 1 75 ? -43.594 64.375 31.938 1 13.88 75 THR A CA 1
ATOM 586 C C . THR A 1 75 ? -43.781 63.531 30.672 1 13.88 75 THR A C 1
ATOM 588 O O . THR A 1 75 ? -42.812 62.969 30.172 1 13.88 75 THR A O 1
ATOM 591 N N . THR A 1 76 ? -44.594 64.188 29.5 1 13.41 76 THR A N 1
ATOM 592 C CA . THR A 1 76 ? -45.906 64.188 28.797 1 13.41 76 THR A CA 1
ATOM 593 C C . THR A 1 76 ? -45.75 63.625 27.406 1 13.41 76 THR A C 1
ATOM 595 O O . THR A 1 76 ? -46.688 63 26.875 1 13.41 76 THR A O 1
ATOM 598 N N . ALA A 1 77 ? -44.875 63.812 26.422 1 14.24 77 ALA A N 1
ATOM 599 C CA . ALA A 1 77 ? -45.406 64.5 25.266 1 14.24 77 ALA A CA 1
ATOM 600 C C . ALA A 1 77 ? -46.25 63.562 24.406 1 14.24 77 ALA A C 1
ATOM 602 O O . ALA A 1 77 ? -45.906 62.375 24.281 1 14.24 77 ALA A O 1
ATOM 603 N N . PRO A 1 78 ? -47.25 64.188 23.453 1 14.6 78 PRO A N 1
ATOM 604 C CA . PRO A 1 78 ? -48.625 64.125 22.938 1 14.6 78 PRO A CA 1
ATOM 605 C C . PRO A 1 78 ? -48.812 63.031 21.875 1 14.6 78 PRO A C 1
ATOM 607 O O . PRO A 1 78 ? -47.844 62.375 21.484 1 14.6 78 PRO A O 1
ATOM 610 N N . GLY A 1 79 ? -49.5 63.5 20.656 1 13.5 79 GLY A N 1
ATOM 611 C CA . GLY A 1 79 ? -50.812 63.375 20.047 1 13.5 79 GLY A CA 1
ATOM 612 C C . GLY A 1 79 ? -50.875 62.344 18.938 1 13.5 79 GLY A C 1
ATOM 613 O O . GLY A 1 79 ? -51.625 61.375 19.016 1 13.5 79 GLY A O 1
ATOM 614 N N . ILE A 1 80 ? -50.812 62.875 17.484 1 13.69 80 ILE A N 1
ATOM 615 C CA . ILE A 1 80 ? -51.969 63.031 16.578 1 13.69 80 ILE A CA 1
ATOM 616 C C . ILE A 1 80 ? -52.156 61.75 15.773 1 13.69 80 ILE A C 1
ATOM 618 O O . ILE A 1 80 ? -51.219 60.969 15.609 1 13.69 80 ILE A O 1
ATOM 622 N N . GLN A 1 81 ? -53.031 61.938 14.531 1 13.24 81 GLN A N 1
ATOM 623 C CA . GLN A 1 81 ? -54.344 61.625 13.992 1 13.24 81 GLN A CA 1
ATOM 624 C C . GLN A 1 81 ? -54.25 60.469 12.984 1 13.24 81 GLN A C 1
ATOM 626 O O . GLN A 1 81 ? -54.969 59.469 13.109 1 13.24 81 GLN A O 1
ATOM 631 N N . GLU A 1 82 ? -54.469 60.875 11.57 1 13.34 82 GLU A N 1
ATOM 632 C CA . GLU A 1 82 ? -55.688 60.719 10.805 1 13.34 82 GLU A CA 1
ATOM 633 C C . GLU A 1 82 ? -55.719 59.438 9.992 1 13.34 82 GLU A C 1
ATOM 635 O O . GLU A 1 82 ? -54.656 58.781 9.844 1 13.34 82 GLU A O 1
ATOM 640 N N . GLU A 1 83 ? -56.25 59.594 8.586 1 13.37 83 GLU A N 1
ATOM 641 C CA . GLU A 1 83 ? -57.5 59.25 7.918 1 13.37 83 GLU A CA 1
ATOM 642 C C . GLU A 1 83 ? -57.344 58 7.062 1 13.37 83 GLU A C 1
ATOM 644 O O . GLU A 1 83 ? -58 57 7.297 1 13.37 83 GLU A O 1
ATOM 649 N N . ILE A 1 84 ? -57.688 58.188 5.648 1 13.56 84 ILE A N 1
ATOM 650 C CA . ILE A 1 84 ? -58.938 57.844 4.949 1 13.56 84 ILE A CA 1
ATOM 651 C C . ILE A 1 84 ? -58.688 56.531 4.16 1 13.56 84 ILE A C 1
ATOM 653 O O . ILE A 1 84 ? -59.438 55.562 4.328 1 13.56 84 ILE A O 1
ATOM 657 N N . GLY A 1 85 ? -58.938 56.688 2.736 1 13.23 85 GLY A N 1
ATOM 658 C CA . GLY A 1 85 ? -60.094 56.25 1.994 1 13.23 85 GLY A CA 1
ATOM 659 C C . GLY A 1 85 ? -59.906 54.906 1.314 1 13.23 85 GLY A C 1
ATOM 660 O O . GLY A 1 85 ? -58.844 54.344 1.381 1 13.23 85 GLY A O 1
ATOM 661 N N . PRO A 1 86 ? -60.375 54.938 -0.115 1 13.98 86 PRO A N 1
ATOM 662 C CA . PRO A 1 86 ? -61.5 54.219 -0.72 1 13.98 86 PRO A CA 1
ATOM 663 C C . PRO A 1 86 ? -61.094 52.875 -1.333 1 13.98 86 PRO A C 1
ATOM 665 O O . PRO A 1 86 ? -61.406 51.812 -0.78 1 13.98 86 PRO A O 1
ATOM 668 N N . ASP A 1 87 ? -61.281 52.875 -2.797 1 13.07 87 ASP A N 1
ATOM 669 C CA . ASP A 1 87 ? -62.344 52.281 -3.602 1 13.07 87 ASP A CA 1
ATOM 670 C C . ASP A 1 87 ? -61.906 50.938 -4.184 1 13.07 87 ASP A C 1
ATOM 672 O O . ASP A 1 87 ? -60.781 50.5 -3.998 1 13.07 87 ASP A O 1
ATOM 676 N N . GLU A 1 88 ? -62.094 50.938 -5.672 1 13.41 88 GLU A N 1
ATOM 677 C CA . GLU A 1 88 ? -63.062 50.25 -6.516 1 13.41 88 GLU A CA 1
ATOM 678 C C . GLU A 1 88 ? -62.531 48.938 -7.027 1 13.41 88 GLU A C 1
ATOM 680 O O . GLU A 1 88 ? -61.344 48.656 -6.91 1 13.41 88 GLU A O 1
ATOM 685 N N . MET A 1 89 ? -62.781 48.75 -8.445 1 13.33 89 MET A N 1
ATOM 686 C CA . MET A 1 89 ? -63.75 47.906 -9.133 1 13.33 89 MET A CA 1
ATOM 687 C C . MET A 1 89 ? -63.094 46.625 -9.633 1 13.33 89 MET A C 1
ATOM 689 O O . MET A 1 89 ? -63.562 45.531 -9.336 1 13.33 89 MET A O 1
ATOM 693 N N . PRO A 1 90 ? -63.312 46.406 -11.133 1 13.84 90 PRO A N 1
ATOM 694 C CA . PRO A 1 90 ? -64.25 45.469 -11.797 1 13.84 90 PRO A CA 1
ATOM 695 C C . PRO A 1 90 ? -63.531 44.188 -12.258 1 13.84 90 PRO A C 1
ATOM 697 O O . PRO A 1 90 ? -63.531 43.219 -11.531 1 13.84 90 PRO A O 1
ATOM 700 N N . GLY A 1 91 ? -63.562 44.031 -13.758 1 12.97 91 GLY A N 1
ATOM 701 C CA . GLY A 1 91 ? -64.375 43.188 -14.633 1 12.97 91 GLY A CA 1
ATOM 702 C C . GLY A 1 91 ? -63.688 41.906 -15.039 1 12.97 91 GLY A C 1
ATOM 703 O O . GLY A 1 91 ? -62.75 41.469 -14.391 1 12.97 91 GLY A O 1
ATOM 704 N N . GLN A 1 92 ? -63.625 41.719 -16.516 1 13.57 92 GLN A N 1
ATOM 705 C CA . GLN A 1 92 ? -64.375 40.844 -17.422 1 13.57 92 GLN A CA 1
ATOM 706 C C . GLN A 1 92 ? -63.594 39.594 -17.719 1 13.57 92 GLN A C 1
ATOM 708 O O . GLN A 1 92 ? -62.375 39.5 -17.453 1 13.57 92 GLN A O 1
ATOM 713 N N . LEU A 1 93 ? -63.781 39.188 -19.078 1 13.34 93 LEU A N 1
ATOM 714 C CA . LEU A 1 93 ? -64.5 38.125 -19.766 1 13.34 93 LEU A CA 1
ATOM 715 C C . LEU A 1 93 ? -63.625 36.969 -20.125 1 13.34 93 LEU A C 1
ATOM 717 O O . LEU A 1 93 ? -62.406 37.062 -20 1 13.34 93 LEU A O 1
ATOM 721 N N . PRO A 1 94 ? -63.75 36.562 -21.609 1 13.53 94 PRO A N 1
ATOM 722 C CA . PRO A 1 94 ? -64.438 35.406 -22.188 1 13.53 94 PRO A CA 1
ATOM 723 C C . PRO A 1 94 ? -63.469 34.25 -22.516 1 13.53 94 PRO A C 1
ATOM 725 O O . PRO A 1 94 ? -63.656 33.156 -22.016 1 13.53 94 PRO A O 1
ATOM 728 N N . ASN A 1 95 ? -63.156 34.219 -23.938 1 13.13 95 ASN A N 1
ATOM 729 C CA . ASN A 1 95 ? -63.75 33.312 -24.938 1 13.13 95 ASN A CA 1
ATOM 730 C C . ASN A 1 95 ? -62.938 32.031 -25.109 1 13.13 95 ASN A C 1
ATOM 732 O O . ASN A 1 95 ? -61.812 31.953 -24.625 1 13.13 95 ASN A O 1
ATOM 736 N N . GLN A 1 96 ? -62.688 31.719 -26.547 1 13.45 96 GLN A N 1
ATOM 737 C CA . GLN A 1 96 ? -63.312 30.75 -27.469 1 13.45 96 GLN A CA 1
ATOM 738 C C . GLN A 1 96 ? -62.469 29.484 -27.547 1 13.45 96 GLN A C 1
ATOM 740 O O . GLN A 1 96 ? -61.344 29.438 -27.047 1 13.45 96 GLN A O 1
ATOM 745 N N . ASN A 1 97 ? -62.312 29.078 -28.922 1 13.57 97 ASN A N 1
ATOM 746 C CA . ASN A 1 97 ? -62.906 28.016 -29.734 1 13.57 97 ASN A CA 1
ATOM 747 C C . ASN A 1 97 ? -61.969 26.797 -29.797 1 13.57 97 ASN A C 1
ATOM 749 O O . ASN A 1 97 ? -60.844 26.859 -29.344 1 13.57 97 ASN A O 1
ATOM 753 N N . GLN A 1 98 ? -61.75 26.375 -31.188 1 13.68 98 GLN A N 1
ATOM 754 C CA . GLN A 1 98 ? -62.281 25.281 -31.984 1 13.68 98 GLN A CA 1
ATOM 755 C C . GLN A 1 98 ? -61.344 24.078 -31.969 1 13.68 98 GLN A C 1
ATOM 757 O O . GLN A 1 98 ? -60.219 24.172 -31.5 1 13.68 98 GLN A O 1
ATOM 762 N N . SER A 1 99 ? -61.281 23.5 -33.281 1 13.63 99 SER A N 1
ATOM 763 C CA . SER A 1 99 ? -61.781 22.297 -33.938 1 13.63 99 SER A CA 1
ATOM 764 C C . SER A 1 99 ? -60.688 21.219 -34 1 13.63 99 SER A C 1
ATOM 766 O O . SER A 1 99 ? -60.812 20.156 -33.406 1 13.63 99 SER A O 1
ATOM 768 N N . GLN A 1 100 ? -60.188 21.062 -35.375 1 13.5 100 GLN A N 1
ATOM 769 C CA . GLN A 1 100 ? -60.562 20.016 -36.312 1 13.5 100 GLN A CA 1
ATOM 770 C C . GLN A 1 100 ? -59.656 18.781 -36.156 1 13.5 100 GLN A C 1
ATOM 772 O O . GLN A 1 100 ? -58.625 18.859 -35.469 1 13.5 100 GLN A O 1
ATOM 777 N N . ASN A 1 101 ? -59.406 18.234 -37.438 1 13.03 101 ASN A N 1
ATOM 778 C CA . ASN A 1 101 ? -59.75 17.016 -38.188 1 13.03 101 ASN A CA 1
ATOM 779 C C . ASN A 1 101 ? -58.688 15.953 -38.062 1 13.03 101 ASN A C 1
ATOM 781 O O . ASN A 1 101 ? -58.969 14.805 -37.719 1 13.03 101 ASN A O 1
ATOM 785 N N . GLN A 1 102 ? -57.688 16.031 -39.031 1 13.46 102 GLN A N 1
ATOM 786 C CA . GLN A 1 102 ? -57.688 15.117 -40.156 1 13.46 102 GLN A CA 1
ATOM 787 C C . GLN A 1 102 ? -57.156 13.742 -39.75 1 13.46 102 GLN A C 1
ATOM 789 O O . GLN A 1 102 ? -56.406 13.625 -38.781 1 13.46 102 GLN A O 1
ATOM 794 N N . PRO A 1 103 ? -57.281 12.82 -40.906 1 14.17 103 PRO A N 1
ATOM 795 C CA . PRO A 1 103 ? -57.719 11.469 -41.25 1 14.17 103 PRO A CA 1
ATOM 796 C C . PRO A 1 103 ? -56.688 10.398 -40.906 1 14.17 103 PRO A C 1
ATOM 798 O O . PRO A 1 103 ? -55.688 10.711 -40.281 1 14.17 103 PRO A O 1
ATOM 801 N N . SER A 1 104 ? -56.406 9.68 -42.062 1 14.05 104 SER A N 1
ATOM 802 C CA . SER A 1 104 ? -56.781 8.383 -42.625 1 14.05 104 SER A CA 1
ATOM 803 C C . SER A 1 104 ? -55.719 7.332 -42.344 1 14.05 104 SER A C 1
ATOM 805 O O . SER A 1 104 ? -55.969 6.324 -41.688 1 14.05 104 SER A O 1
ATOM 807 N N . VAL A 1 105 ? -55.312 6.762 -43.625 1 14.45 105 VAL A N 1
ATOM 808 C CA . VAL A 1 105 ? -55.5 5.492 -44.312 1 14.45 105 VAL A CA 1
ATOM 809 C C . VAL A 1 105 ? -54.406 4.512 -43.906 1 14.45 105 VAL A C 1
ATOM 811 O O . VAL A 1 105 ? -53.375 4.914 -43.406 1 14.45 105 VAL A O 1
ATOM 814 N N . ARG A 1 106 ? -54.5 3.316 -44.719 1 14.03 106 ARG A N 1
ATOM 815 C CA . ARG A 1 106 ? -54.656 1.87 -44.812 1 14.03 106 ARG A CA 1
ATOM 816 C C . ARG A 1 106 ? -53.312 1.16 -44.906 1 14.03 106 ARG A C 1
ATOM 818 O O . ARG A 1 106 ? -53.031 0.273 -44.094 1 14.03 106 ARG A O 1
ATOM 825 N N . SER A 1 107 ? -53 0.9 -46.281 1 13.66 107 SER A N 1
ATOM 826 C CA . SER A 1 107 ? -53.094 -0.362 -47 1 13.66 107 SER A CA 1
ATOM 827 C C . SER A 1 107 ? -51.844 -1.184 -46.875 1 13.66 107 SER A C 1
ATOM 829 O O . SER A 1 107 ? -51.844 -2.23 -46.219 1 13.66 107 SER A O 1
ATOM 831 N N . MET A 1 108 ? -51.219 -1.404 -48.156 1 14.04 108 MET A N 1
ATOM 832 C CA . MET A 1 108 ? -51.156 -2.566 -49.031 1 14.04 108 MET A CA 1
ATOM 833 C C . MET A 1 108 ? -50 -3.473 -48.656 1 14.04 108 MET A C 1
ATOM 835 O O . MET A 1 108 ? -49.094 -3.074 -47.906 1 14.04 108 MET A O 1
ATOM 839 N N . SER A 1 109 ? -49.438 -4.102 -49.812 1 13.99 109 SER A N 1
ATOM 840 C CA . SER A 1 109 ? -49.406 -5.344 -50.594 1 13.99 109 SER A CA 1
ATOM 841 C C . SER A 1 109 ? -48.094 -6.113 -50.344 1 13.99 109 SER A C 1
ATOM 843 O O . SER A 1 109 ? -48.125 -7.23 -49.812 1 13.99 109 SER A O 1
ATOM 845 N N . GLN A 1 110 ? -47.406 -6.398 -51.594 1 14.21 110 GLN A N 1
ATOM 846 C CA . GLN A 1 110 ? -47.25 -7.562 -52.438 1 14.21 110 GLN A CA 1
ATOM 847 C C . GLN A 1 110 ? -46.031 -8.367 -52.062 1 14.21 110 GLN A C 1
ATOM 849 O O . GLN A 1 110 ? -45.156 -7.867 -51.344 1 14.21 110 GLN A O 1
ATOM 854 N N . GLN A 1 111 ? -45.469 -9.109 -53.125 1 13.8 111 GLN A N 1
ATOM 855 C CA . GLN A 1 111 ? -45.344 -10.43 -53.75 1 13.8 111 GLN A CA 1
ATOM 856 C C . GLN A 1 111 ? -44 -11.047 -53.5 1 13.8 111 GLN A C 1
ATOM 858 O O . GLN A 1 111 ? -43.906 -12.164 -52.969 1 13.8 111 GLN A O 1
ATOM 863 N N . SER A 1 112 ? -43.188 -11.133 -54.625 1 14.66 112 SER A N 1
ATOM 864 C CA . SER A 1 112 ? -42.844 -12.242 -55.5 1 14.66 112 SER A CA 1
ATOM 865 C C . SER A 1 112 ? -41.594 -12.969 -55.031 1 14.66 112 SER A C 1
ATOM 867 O O . SER A 1 112 ? -40.781 -12.406 -54.25 1 14.66 112 SER A O 1
ATOM 869 N N . ARG A 1 113 ? -41.188 -14.141 -55.906 1 13.28 113 ARG A N 1
ATOM 870 C CA . ARG A 1 113 ? -40.875 -15.547 -56.156 1 13.28 113 ARG A CA 1
ATOM 871 C C . ARG A 1 113 ? -39.375 -15.805 -56.062 1 13.28 113 ARG A C 1
ATOM 873 O O . ARG A 1 113 ? -38.938 -16.719 -55.375 1 13.28 113 ARG A O 1
ATOM 880 N N . LYS A 1 114 ? -38.656 -15.492 -57.281 1 13.87 114 LYS A N 1
ATOM 881 C CA . LYS A 1 114 ? -38.156 -16.516 -58.188 1 13.87 114 LYS A CA 1
ATOM 882 C C . LYS A 1 114 ? -36.906 -17.203 -57.625 1 13.87 114 LYS A C 1
ATOM 884 O O . LYS A 1 114 ? -36.25 -16.641 -56.781 1 13.87 114 LYS A O 1
ATOM 889 N N . GLU A 1 115 ? -36.125 -17.781 -58.656 1 13.44 115 GLU A N 1
ATOM 890 C CA . GLU A 1 115 ? -35.719 -19.031 -59.281 1 13.44 115 GLU A CA 1
ATOM 891 C C . GLU A 1 115 ? -34.344 -19.484 -58.812 1 13.44 115 GLU A C 1
ATOM 893 O O . GLU A 1 115 ? -34.188 -20.609 -58.344 1 13.44 115 GLU A O 1
ATOM 898 N N . SER A 1 116 ? -33.25 -19.203 -59.688 1 14.07 116 SER A N 1
ATOM 899 C CA . SER A 1 116 ? -32.5 -20.141 -60.562 1 14.07 116 SER A CA 1
ATOM 900 C C . SER A 1 116 ? -31.375 -20.812 -59.781 1 14.07 116 SER A C 1
ATOM 902 O O . SER A 1 116 ? -30.859 -20.266 -58.812 1 14.07 116 SER A O 1
ATOM 904 N N . ARG A 1 117 ? -30.984 -22.234 -60.281 1 13.23 117 ARG A N 1
ATOM 905 C CA . ARG A 1 117 ? -30.516 -23.609 -60.219 1 13.23 117 ARG A CA 1
ATOM 906 C C . ARG A 1 117 ? -28.984 -23.672 -60.188 1 13.23 117 ARG A C 1
ATOM 908 O O . ARG A 1 117 ? -28.422 -24.531 -59.5 1 13.23 117 ARG A O 1
ATOM 915 N N . ASP A 1 118 ? -28.297 -23.156 -61.312 1 13.28 118 ASP A N 1
ATOM 916 C CA . ASP A 1 118 ? -27.562 -24.125 -62.125 1 13.28 118 ASP A CA 1
ATOM 917 C C . ASP A 1 118 ? -26.391 -24.719 -61.375 1 13.28 118 ASP A C 1
ATOM 919 O O . ASP A 1 118 ? -26 -24.188 -60.312 1 13.28 118 ASP A O 1
ATOM 923 N N . GLU A 1 119 ? -25.203 -24.844 -62.219 1 14.24 119 GLU A N 1
ATOM 924 C CA . GLU A 1 119 ? -24.438 -25.891 -62.875 1 14.24 119 GLU A CA 1
ATOM 925 C C . GLU A 1 119 ? -23.297 -26.391 -61.969 1 14.24 119 GLU A C 1
ATOM 927 O O . GLU A 1 119 ? -22.891 -25.688 -61.031 1 14.24 119 GLU A O 1
ATOM 932 N N . VAL A 1 120 ? -22.266 -27.172 -62.688 1 13.94 120 VAL A N 1
ATOM 933 C CA . VAL A 1 120 ? -21.688 -28.5 -62.906 1 13.94 120 VAL A CA 1
ATOM 934 C C . VAL A 1 120 ? -20.391 -28.641 -62.094 1 13.94 120 VAL A C 1
ATOM 936 O O . VAL A 1 120 ? -20.234 -29.578 -61.312 1 13.94 120 VAL A O 1
ATOM 939 N N . GLN A 1 121 ? -19.188 -28.484 -62.875 1 13.74 121 GLN A N 1
ATOM 940 C CA . GLN A 1 121 ? -18.359 -29.594 -63.344 1 13.74 121 GLN A CA 1
ATOM 941 C C . GLN A 1 121 ? -17.281 -29.938 -62.344 1 13.74 121 GLN A C 1
ATOM 943 O O . GLN A 1 121 ? -17.188 -31.094 -61.906 1 13.74 121 GLN A O 1
ATOM 948 N N . SER A 1 122 ? -15.914 -29.75 -62.812 1 14.39 122 SER A N 1
ATOM 949 C CA . SER A 1 122 ? -14.852 -30.641 -63.25 1 14.39 122 SER A CA 1
ATOM 950 C C . SER A 1 122 ? -13.906 -30.984 -62.125 1 14.39 122 SER A C 1
ATOM 952 O O . SER A 1 122 ? -13.82 -30.25 -61.125 1 14.39 122 SER A O 1
ATOM 954 N N . VAL A 1 123 ? -13.023 -32.094 -62.375 1 14.15 123 VAL A N 1
ATOM 955 C CA . VAL A 1 123 ? -12.383 -33.344 -62.031 1 14.15 123 VAL A CA 1
ATOM 956 C C . VAL A 1 123 ? -11.055 -33.094 -61.344 1 14.15 123 VAL A C 1
ATOM 958 O O . VAL A 1 123 ? -10.766 -33.688 -60.281 1 14.15 123 VAL A O 1
ATOM 961 N N . TYR A 1 124 ? -9.992 -32.406 -62.156 1 13.7 124 TYR A N 1
ATOM 962 C CA . TYR A 1 124 ? -8.828 -33.188 -62.531 1 13.7 124 TYR A CA 1
ATOM 963 C C . TYR A 1 124 ? -7.91 -33.406 -61.344 1 13.7 124 TYR A C 1
ATOM 965 O O . TYR A 1 124 ? -8.016 -32.719 -60.312 1 13.7 124 TYR A O 1
ATOM 973 N N . SER A 1 125 ? -6.516 -33.438 -61.719 1 14.47 125 SER A N 1
ATOM 974 C CA . SER A 1 125 ? -5.434 -34.406 -61.906 1 14.47 125 SER A CA 1
ATOM 975 C C . SER A 1 125 ? -4.484 -34.375 -60.688 1 14.47 125 SER A C 1
ATOM 977 O O . SER A 1 125 ? -4.516 -33.438 -59.906 1 14.47 125 SER A O 1
ATOM 979 N N . VAL A 1 126 ? -3.143 -34.688 -61.062 1 14.14 126 VAL A N 1
ATOM 980 C CA . VAL A 1 126 ? -2.27 -35.844 -60.875 1 14.14 126 VAL A CA 1
ATOM 981 C C . VAL A 1 126 ? -1.225 -35.531 -59.812 1 14.14 126 VAL A C 1
ATOM 983 O O . VAL A 1 126 ? -1.031 -36.312 -58.875 1 14.14 126 VAL A O 1
ATOM 986 N N . PRO A 1 127 ? -0.184 -34.5 -60.125 1 14.64 127 PRO A N 1
ATOM 987 C CA . PRO A 1 127 ? 1.115 -35.125 -60.375 1 14.64 127 PRO A CA 1
ATOM 988 C C . PRO A 1 127 ? 1.877 -35.469 -59.125 1 14.64 127 PRO A C 1
ATOM 990 O O . PRO A 1 127 ? 1.521 -35 -58.031 1 14.64 127 PRO A O 1
ATOM 993 N N . SER A 1 128 ? 3.291 -35.438 -59.344 1 14.99 128 SER A N 1
ATOM 994 C CA . SER A 1 128 ? 4.473 -36.281 -59.312 1 14.99 128 SER A CA 1
ATOM 995 C C . SER A 1 128 ? 5.227 -36.188 -58 1 14.99 128 SER A C 1
ATOM 997 O O . SER A 1 128 ? 5.074 -35.188 -57.281 1 14.99 128 SER A O 1
ATOM 999 N N . ILE A 1 129 ? 6.227 -37.062 -57.938 1 15.35 129 ILE A N 1
ATOM 1000 C CA . ILE A 1 129 ? 6.93 -38.094 -57.156 1 15.35 129 ILE A CA 1
ATOM 1001 C C . ILE A 1 129 ? 8.141 -37.469 -56.469 1 15.35 129 ILE A C 1
ATOM 1003 O O . ILE A 1 129 ? 8.695 -38.031 -55.531 1 15.35 129 ILE A O 1
ATOM 1007 N N . GLN A 1 130 ? 8.609 -36.188 -56.812 1 15.33 130 GLN A N 1
ATOM 1008 C CA . GLN A 1 130 ? 10.039 -36.375 -57.031 1 15.33 130 GLN A CA 1
ATOM 1009 C C . GLN A 1 130 ? 10.727 -36.812 -55.719 1 15.33 130 GLN A C 1
ATOM 1011 O O . GLN A 1 130 ? 10.32 -36.375 -54.656 1 15.33 130 GLN A O 1
ATOM 1016 N N . PRO A 1 131 ? 11.945 -37.469 -56.031 1 16.25 131 PRO A N 1
ATOM 1017 C CA . PRO A 1 131 ? 12.797 -38.531 -55.438 1 16.25 131 PRO A CA 1
ATOM 1018 C C . PRO A 1 131 ? 13.609 -38.031 -54.25 1 16.25 131 PRO A C 1
ATOM 1020 O O . PRO A 1 131 ? 13.844 -36.844 -54.125 1 16.25 131 PRO A O 1
ATOM 1023 N N . PHE A 1 132 ? 13.945 -38.969 -53.438 1 16.41 132 PHE A N 1
ATOM 1024 C CA . PHE A 1 132 ? 14.422 -39.25 -52.094 1 16.41 132 PHE A CA 1
ATOM 1025 C C . PHE A 1 132 ? 15.906 -38.938 -51.969 1 16.41 132 PHE A C 1
ATOM 1027 O O . PHE A 1 132 ? 16.531 -39.25 -50.938 1 16.41 132 PHE A O 1
ATOM 1034 N N . LEU A 1 133 ? 16.5 -38.188 -53.031 1 15.56 133 LEU A N 1
ATOM 1035 C CA . LEU A 1 133 ? 17.875 -38.656 -53.125 1 15.56 133 LEU A CA 1
ATOM 1036 C C . LEU A 1 133 ? 18.609 -38.469 -51.781 1 15.56 133 LEU A C 1
ATOM 1038 O O . LEU A 1 133 ? 18.375 -37.5 -51.094 1 15.56 133 LEU A O 1
ATOM 1042 N N . SER A 1 134 ? 19.422 -39.438 -51.594 1 16.09 134 SER A N 1
ATOM 1043 C CA . SER A 1 134 ? 20.094 -40.188 -50.531 1 16.09 134 SER A CA 1
ATOM 1044 C C . SER A 1 134 ? 21.156 -39.344 -49.844 1 16.09 134 SER A C 1
ATOM 1046 O O . SER A 1 134 ? 21.062 -39.062 -48.625 1 16.09 134 SER A O 1
ATOM 1048 N N . PRO A 1 135 ? 22.422 -39.938 -49.781 1 16.81 135 PRO A N 1
ATOM 1049 C CA . PRO A 1 135 ? 23.266 -40.469 -48.719 1 16.81 135 PRO A CA 1
ATOM 1050 C C . PRO A 1 135 ? 24.266 -39.469 -48.188 1 16.81 135 PRO A C 1
ATOM 1052 O O . PRO A 1 135 ? 24.328 -38.312 -48.656 1 16.81 135 PRO A O 1
ATOM 1055 N N . ALA A 1 136 ? 25.688 -39.906 -48.188 1 16.55 136 ALA A N 1
ATOM 1056 C CA . ALA A 1 136 ? 26.766 -40.312 -47.312 1 16.55 136 ALA A CA 1
ATOM 1057 C C . ALA A 1 136 ? 27.859 -39.25 -47.25 1 16.55 136 ALA A C 1
ATOM 1059 O O . ALA A 1 136 ? 28.422 -38.969 -46.188 1 16.55 136 ALA A O 1
ATOM 1060 N N . GLU A 1 137 ? 28.406 -38.906 -48.469 1 16.17 137 GLU A N 1
ATOM 1061 C CA . GLU A 1 137 ? 29.859 -39 -48.531 1 16.17 137 GLU A CA 1
ATOM 1062 C C . GLU A 1 137 ? 30.516 -37.812 -47.875 1 16.17 137 GLU A C 1
ATOM 1064 O O . GLU A 1 137 ? 31.625 -37.906 -47.312 1 16.17 137 GLU A O 1
ATOM 1069 N N . THR A 1 138 ? 30.219 -36.625 -48.344 1 16.92 138 THR A N 1
ATOM 1070 C CA . THR A 1 138 ? 31.375 -35.75 -48.656 1 16.92 138 THR A CA 1
ATOM 1071 C C . THR A 1 138 ? 31.984 -35.188 -47.375 1 16.92 138 THR A C 1
ATOM 1073 O O . THR A 1 138 ? 31.422 -34.281 -46.75 1 16.92 138 THR A O 1
ATOM 1076 N N . ARG A 1 139 ? 32.812 -35.906 -46.625 1 17.11 139 ARG A N 1
ATOM 1077 C CA . ARG A 1 139 ? 33.438 -35.875 -45.312 1 17.11 139 ARG A CA 1
ATOM 1078 C C . ARG A 1 139 ? 34.438 -34.688 -45.219 1 17.11 139 ARG A C 1
ATOM 1080 O O . ARG A 1 139 ? 34.719 -34.188 -44.125 1 17.11 139 ARG A O 1
ATOM 1087 N N . ALA A 1 140 ? 35.406 -34.656 -46.188 1 18.05 140 ALA A N 1
ATOM 1088 C CA . ALA A 1 140 ? 36.844 -34.688 -45.844 1 18.05 140 ALA A CA 1
ATOM 1089 C C . ALA A 1 140 ? 37.281 -33.344 -45.281 1 18.05 140 ALA A C 1
ATOM 1091 O O . ALA A 1 140 ? 38.031 -33.312 -44.281 1 18.05 140 ALA A O 1
ATOM 1092 N N . SER A 1 141 ? 37.406 -32.344 -46.188 1 17.53 141 SER A N 1
ATOM 1093 C CA . SER A 1 141 ? 38.594 -31.516 -46.281 1 17.53 141 SER A CA 1
ATOM 1094 C C . SER A 1 141 ? 38.625 -30.438 -45.188 1 17.53 141 SER A C 1
ATOM 1096 O O . SER A 1 141 ? 38.562 -29.25 -45.5 1 17.53 141 SER A O 1
ATOM 1098 N N . ALA A 1 142 ? 38.031 -30.516 -44.094 1 18.97 142 ALA A N 1
ATOM 1099 C CA . ALA A 1 142 ? 37.562 -29.375 -43.312 1 18.97 142 ALA A CA 1
ATOM 1100 C C . ALA A 1 142 ? 38.719 -28.719 -42.562 1 18.97 142 ALA A C 1
ATOM 1102 O O . ALA A 1 142 ? 38.531 -28.016 -41.594 1 18.97 142 ALA A O 1
ATOM 1103 N N . ASP A 1 143 ? 39.906 -29.281 -42.812 1 19.3 143 ASP A N 1
ATOM 1104 C CA . ASP A 1 143 ? 40.812 -29.281 -41.688 1 19.3 143 ASP A CA 1
ATOM 1105 C C . ASP A 1 143 ? 41.094 -27.859 -41.219 1 19.3 143 ASP A C 1
ATOM 1107 O O . ASP A 1 143 ? 41.031 -27.562 -40.031 1 19.3 143 ASP A O 1
ATOM 1111 N N . SER A 1 144 ? 42 -27.203 -42 1 21.41 144 SER A N 1
ATOM 1112 C CA . SER A 1 144 ? 43.219 -26.562 -41.5 1 21.41 144 SER A CA 1
ATOM 1113 C C . SER A 1 144 ? 42.906 -25.172 -40.969 1 21.41 144 SER A C 1
ATOM 1115 O O . SER A 1 144 ? 43.812 -24.359 -40.75 1 21.41 144 SER A O 1
ATOM 1117 N N . GLY A 1 145 ? 41.75 -24.641 -41.25 1 20.45 145 GLY A N 1
ATOM 1118 C CA . GLY A 1 145 ? 41.688 -23.188 -41.219 1 20.45 145 GLY A CA 1
ATOM 1119 C C . GLY A 1 145 ? 42.031 -22.578 -39.875 1 20.45 145 GLY A C 1
ATOM 1120 O O . GLY A 1 145 ? 41.594 -23.078 -38.844 1 20.45 145 GLY A O 1
ATOM 1121 N N . MET A 1 146 ? 43.156 -21.844 -39.812 1 26.22 146 MET A N 1
ATOM 1122 C CA . MET A 1 146 ? 43.75 -21.234 -38.625 1 26.22 146 MET A CA 1
ATOM 1123 C C . MET A 1 146 ? 42.688 -20.5 -37.812 1 26.22 146 MET A C 1
ATOM 1125 O O . MET A 1 146 ? 41.938 -19.703 -38.344 1 26.22 146 MET A O 1
ATOM 1129 N N . PRO A 1 147 ? 42.219 -21.031 -36.781 1 23.92 147 PRO A N 1
ATOM 1130 C CA . PRO A 1 147 ? 41.062 -20.375 -36.156 1 23.92 147 PRO A CA 1
ATOM 1131 C C . PRO A 1 147 ? 41.281 -18.875 -35.938 1 23.92 147 PRO A C 1
ATOM 1133 O O . PRO A 1 147 ? 42.312 -18.484 -35.406 1 23.92 147 PRO A O 1
ATOM 1136 N N . ILE A 1 148 ? 40.906 -17.953 -36.906 1 26.88 148 ILE A N 1
ATOM 1137 C CA . ILE A 1 148 ? 40.875 -16.531 -36.594 1 26.88 148 ILE A CA 1
ATOM 1138 C C . ILE A 1 148 ? 40.312 -16.312 -35.188 1 26.88 148 ILE A C 1
ATOM 1140 O O . ILE A 1 148 ? 39.219 -16.781 -34.875 1 26.88 148 ILE A O 1
ATOM 1144 N N . ALA A 1 149 ? 41.219 -16.016 -34.25 1 28.81 149 ALA A N 1
ATOM 1145 C CA . ALA A 1 149 ? 40.812 -15.789 -32.844 1 28.81 149 ALA A CA 1
ATOM 1146 C C . ALA A 1 149 ? 39.5 -14.969 -32.781 1 28.81 149 ALA A C 1
ATOM 1148 O O . ALA A 1 149 ? 39.406 -13.93 -33.438 1 28.81 149 ALA A O 1
ATOM 1149 N N . PRO A 1 150 ? 38.375 -15.586 -32.75 1 30.48 150 PRO A N 1
ATOM 1150 C CA . PRO A 1 150 ? 37.25 -14.695 -32.875 1 30.48 150 PRO A CA 1
ATOM 1151 C C . PRO A 1 150 ? 37.438 -13.359 -32.156 1 30.48 150 PRO A C 1
ATOM 1153 O O . PRO A 1 150 ? 38.219 -13.281 -31.203 1 30.48 150 PRO A O 1
ATOM 1156 N N . PRO A 1 151 ? 37.281 -12.242 -32.906 1 28.39 151 PRO A N 1
ATOM 1157 C CA . PRO A 1 151 ? 37.5 -10.961 -32.25 1 28.39 151 PRO A CA 1
ATOM 1158 C C . PRO A 1 151 ? 37.062 -10.953 -30.781 1 28.39 151 PRO A C 1
ATOM 1160 O O . PRO A 1 151 ? 36.125 -11.688 -30.422 1 28.39 151 PRO A O 1
ATOM 1163 N N . SER A 1 152 ? 38.031 -10.828 -29.875 1 29.11 152 SER A N 1
ATOM 1164 C CA . SER A 1 152 ? 37.719 -10.617 -28.453 1 29.11 152 SER A CA 1
ATOM 1165 C C . SER A 1 152 ? 36.438 -9.852 -28.266 1 29.11 152 SER A C 1
ATOM 1167 O O . SER A 1 152 ? 36.281 -8.734 -28.766 1 29.11 152 SER A O 1
ATOM 1169 N N . VAL A 1 153 ? 35.344 -10.469 -28.453 1 32.59 153 VAL A N 1
ATOM 1170 C CA . VAL A 1 153 ? 34.094 -9.797 -28.109 1 32.59 153 VAL A CA 1
ATOM 1171 C C . VAL A 1 153 ? 34.344 -8.82 -26.969 1 32.59 153 VAL A C 1
ATOM 1173 O O . VAL A 1 153 ? 34.625 -9.227 -25.844 1 32.59 153 VAL A O 1
ATOM 1176 N N . LEU A 1 154 ? 35 -7.703 -27.219 1 31.09 154 LEU A N 1
ATOM 1177 C CA . LEU A 1 154 ? 35 -6.598 -26.266 1 31.09 154 LEU A CA 1
ATOM 1178 C C . LEU A 1 154 ? 33.719 -6.566 -25.453 1 31.09 154 LEU A C 1
ATOM 1180 O O . LEU A 1 154 ? 32.625 -6.363 -26 1 31.09 154 LEU A O 1
ATOM 1184 N N . VAL A 1 155 ? 33.625 -7.473 -24.562 1 36.75 155 VAL A N 1
ATOM 1185 C CA . VAL A 1 155 ? 32.594 -7.152 -23.578 1 36.75 155 VAL A CA 1
ATOM 1186 C C . VAL A 1 155 ? 32.531 -5.641 -23.375 1 36.75 155 VAL A C 1
ATOM 1188 O O . VAL A 1 155 ? 33.531 -5.008 -23.016 1 36.75 155 VAL A O 1
ATOM 1191 N N . PRO A 1 156 ? 31.812 -4.941 -24.141 1 37.56 156 PRO A N 1
ATOM 1192 C CA . PRO A 1 156 ? 31.797 -3.498 -23.891 1 37.56 156 PRO A CA 1
ATOM 1193 C C . PRO A 1 156 ? 32.031 -3.158 -22.406 1 37.56 156 PRO A C 1
ATOM 1195 O O . PRO A 1 156 ? 31.578 -3.9 -21.531 1 37.56 156 PRO A O 1
ATOM 1198 N N . GLU A 1 157 ? 33.094 -2.586 -22.031 1 41.47 157 GLU A N 1
ATOM 1199 C CA . GLU A 1 157 ? 33.344 -2.016 -20.703 1 41.47 157 GLU A CA 1
ATOM 1200 C C . GLU A 1 157 ? 32.062 -1.519 -20.062 1 41.47 157 GLU A C 1
ATOM 1202 O O . GLU A 1 157 ? 31.359 -0.673 -20.641 1 41.47 157 GLU A O 1
ATOM 1207 N N . LEU A 1 158 ? 31.406 -2.367 -19.375 1 50.31 158 LEU A N 1
ATOM 1208 C CA . LEU A 1 158 ? 30.203 -1.949 -18.641 1 50.31 158 LEU A CA 1
ATOM 1209 C C . LEU A 1 158 ? 30.391 -0.552 -18.062 1 50.31 158 LEU A C 1
ATOM 1211 O O . LEU A 1 158 ? 31.406 -0.278 -17.406 1 50.31 158 LEU A O 1
ATOM 1215 N N . GLY A 1 159 ? 29.875 0.457 -18.656 1 52.53 159 GLY A N 1
ATOM 1216 C CA . GLY A 1 159 ? 29.875 1.776 -18.047 1 52.53 159 GLY A CA 1
ATOM 1217 C C . GLY A 1 159 ? 29.484 1.756 -16.578 1 52.53 159 GLY A C 1
ATOM 1218 O O . GLY A 1 159 ? 29.078 0.717 -16.047 1 52.53 159 GLY A O 1
ATOM 1219 N N . PRO A 1 160 ? 29.906 2.697 -15.852 1 56.88 160 PRO A N 1
ATOM 1220 C CA . PRO A 1 160 ? 29.656 2.783 -14.406 1 56.88 160 PRO A CA 1
ATOM 1221 C C . PRO A 1 160 ? 28.219 2.439 -14.031 1 56.88 160 PRO A C 1
ATOM 1223 O O . PRO A 1 160 ? 27.969 1.944 -12.93 1 56.88 160 PRO A O 1
ATOM 1226 N N . LEU A 1 161 ? 27.312 2.541 -15.008 1 64.31 161 LEU A N 1
ATOM 1227 C CA . LEU A 1 161 ? 25.906 2.305 -14.688 1 64.31 161 LEU A CA 1
ATOM 1228 C C . LEU A 1 161 ? 25.516 0.863 -15 1 64.31 161 LEU A C 1
ATOM 1230 O O . LEU A 1 161 ? 24.484 0.377 -14.516 1 64.31 161 LEU A O 1
ATOM 1234 N N . ASP A 1 162 ? 26.328 0.135 -15.672 1 65.44 162 ASP A N 1
ATOM 1235 C CA . ASP A 1 162 ? 25.953 -1.201 -16.125 1 65.44 162 ASP A CA 1
ATOM 1236 C C . ASP A 1 162 ? 26.016 -2.209 -14.984 1 65.44 162 ASP A C 1
ATOM 1238 O O . ASP A 1 162 ? 25.375 -3.258 -15.039 1 65.44 162 ASP A O 1
ATOM 1242 N N . ARG A 1 163 ? 26.719 -1.805 -13.992 1 74.62 163 ARG A N 1
ATOM 1243 C CA . ARG A 1 163 ? 26.859 -2.719 -12.867 1 74.62 163 ARG A CA 1
ATOM 1244 C C . ARG A 1 163 ? 25.781 -2.479 -11.82 1 74.62 163 ARG A C 1
ATOM 1246 O O . ARG A 1 163 ? 25.641 -3.244 -10.867 1 74.62 163 ARG A O 1
ATOM 1253 N N . THR A 1 164 ? 24.922 -1.49 -12.18 1 84.19 164 THR A N 1
ATOM 1254 C CA . THR A 1 164 ? 23.875 -1.147 -11.227 1 84.19 164 THR A CA 1
ATOM 1255 C C . THR A 1 164 ? 22.656 -2.051 -11.406 1 84.19 164 THR A C 1
ATOM 1257 O O . THR A 1 164 ? 22.516 -2.715 -12.43 1 84.19 164 THR A O 1
ATOM 1260 N N . MET A 1 165 ? 21.906 -2.184 -10.422 1 83.94 165 MET A N 1
ATOM 1261 C CA . MET A 1 165 ? 20.672 -2.959 -10.445 1 83.94 165 MET A CA 1
ATOM 1262 C C . MET A 1 165 ? 19.453 -2.049 -10.633 1 83.94 165 MET A C 1
ATOM 1264 O O . MET A 1 165 ? 18.594 -2.33 -11.461 1 83.94 165 MET A O 1
ATOM 1268 N N . GLY A 1 166 ? 19.5 -0.976 -10.016 1 78.19 166 GLY A N 1
ATOM 1269 C CA . GLY A 1 166 ? 18.312 -0.122 -10 1 78.19 166 GLY A CA 1
ATOM 1270 C C . GLY A 1 166 ? 18.484 1.14 -10.82 1 78.19 166 GLY A C 1
ATOM 1271 O O . GLY A 1 166 ? 17.562 1.964 -10.898 1 78.19 166 GLY A O 1
ATOM 1272 N N . CYS A 1 167 ? 19.562 1.292 -11.594 1 81.38 167 CYS A N 1
ATOM 1273 C CA . CYS A 1 167 ? 19.828 2.561 -12.266 1 81.38 167 CYS A CA 1
ATOM 1274 C C . CYS A 1 167 ? 20.188 2.338 -13.727 1 81.38 167 CYS A C 1
ATOM 1276 O O . CYS A 1 167 ? 20.594 3.275 -14.422 1 81.38 167 CYS A O 1
ATOM 1278 N N . SER A 1 168 ? 20.047 1.133 -14.18 1 82.25 168 SER A N 1
ATOM 1279 C CA . SER A 1 168 ? 20.375 0.833 -15.57 1 82.25 168 SER A CA 1
ATOM 1280 C C . SER A 1 168 ? 19.453 1.581 -16.531 1 82.25 168 SER A C 1
ATOM 1282 O O . SER A 1 168 ? 18.266 1.78 -16.234 1 82.25 168 SER A O 1
ATOM 1284 N N . SER A 1 169 ? 20 1.933 -17.594 1 81.06 169 SER A N 1
ATOM 1285 C CA . SER A 1 169 ? 19.234 2.713 -18.562 1 81.06 169 SER A CA 1
ATOM 1286 C C . SER A 1 169 ? 18.438 1.811 -19.484 1 81.06 169 SER A C 1
ATOM 1288 O O . SER A 1 169 ? 17.516 2.268 -20.156 1 81.06 169 SER A O 1
ATOM 1290 N N . THR A 1 170 ? 18.734 0.564 -19.453 1 85.44 170 THR A N 1
ATOM 1291 C CA . THR A 1 170 ? 18.109 -0.267 -20.484 1 85.44 170 THR A CA 1
ATOM 1292 C C . THR A 1 170 ? 17.422 -1.476 -19.859 1 85.44 170 THR A C 1
ATOM 1294 O O . THR A 1 170 ? 16.672 -2.191 -20.531 1 85.44 170 THR A O 1
ATOM 1297 N N . ARG A 1 171 ? 17.688 -1.678 -18.594 1 90.12 171 ARG A N 1
ATOM 1298 C CA . ARG A 1 171 ? 17.141 -2.857 -17.938 1 90.12 171 ARG A CA 1
ATOM 1299 C C . ARG A 1 171 ? 16.578 -2.508 -16.562 1 90.12 171 ARG A C 1
ATOM 1301 O O . ARG A 1 171 ? 16.938 -1.478 -15.992 1 90.12 171 ARG A O 1
ATOM 1308 N N . PHE A 1 172 ? 15.688 -3.279 -16.109 1 91.19 172 PHE A N 1
ATOM 1309 C CA . PHE A 1 172 ? 15.188 -3.133 -14.742 1 91.19 172 PHE A CA 1
ATOM 1310 C C . PHE A 1 172 ? 15.219 -4.469 -14.008 1 91.19 172 PHE A C 1
ATOM 1312 O O . PHE A 1 172 ? 15.352 -5.523 -14.633 1 91.19 172 PHE A O 1
ATOM 1319 N N . ALA A 1 173 ? 15.219 -4.43 -12.734 1 93.44 173 ALA A N 1
ATOM 1320 C CA . ALA A 1 173 ? 15.352 -5.605 -11.883 1 93.44 173 ALA A CA 1
ATOM 1321 C C . ALA A 1 173 ? 14.164 -5.738 -10.938 1 93.44 173 ALA A C 1
ATOM 1323 O O . ALA A 1 173 ? 13.648 -4.738 -10.43 1 93.44 173 ALA A O 1
ATOM 1324 N N . GLU A 1 174 ? 13.641 -6.938 -10.734 1 94.62 174 GLU A N 1
ATOM 1325 C CA . GLU A 1 174 ? 12.562 -7.246 -9.797 1 94.62 174 GLU A CA 1
ATOM 1326 C C . GLU A 1 174 ? 12.969 -8.367 -8.844 1 94.62 174 GLU A C 1
ATOM 1328 O O . GLU A 1 174 ? 13.492 -9.398 -9.273 1 94.62 174 GLU A O 1
ATOM 1333 N N . LEU A 1 175 ? 12.656 -8.242 -7.633 1 96.25 175 LEU A N 1
ATOM 1334 C CA . LEU A 1 175 ? 13.062 -9.164 -6.578 1 96.25 175 LEU A CA 1
ATOM 1335 C C . LEU A 1 175 ? 12.281 -10.477 -6.676 1 96.25 175 LEU A C 1
ATOM 1337 O O . LEU A 1 175 ? 11.07 -10.469 -6.895 1 96.25 175 LEU A O 1
ATOM 1341 N N . TYR A 1 176 ? 13 -11.602 -6.578 1 94.81 176 TYR A N 1
ATOM 1342 C CA . TYR A 1 176 ? 12.344 -12.891 -6.352 1 94.81 176 TYR A CA 1
ATOM 1343 C C . TYR A 1 176 ? 12.125 -13.133 -4.867 1 94.81 176 TYR A C 1
ATOM 1345 O O . TYR A 1 176 ? 13.078 -13.352 -4.117 1 94.81 176 TYR A O 1
ATOM 1353 N N . GLY A 1 177 ? 10.953 -13.102 -4.43 1 93 177 GLY A N 1
ATOM 1354 C CA . GLY A 1 177 ? 10.648 -13.352 -3.029 1 93 177 GLY A CA 1
ATOM 1355 C C . GLY A 1 177 ? 10.5 -14.82 -2.701 1 93 177 GLY A C 1
ATOM 1356 O O . GLY A 1 177 ? 10.383 -15.656 -3.604 1 93 177 GLY A O 1
ATOM 1357 N N . LEU A 1 178 ? 10.43 -15.148 -1.481 1 91.62 178 LEU A N 1
ATOM 1358 C CA . LEU A 1 178 ? 10.445 -16.531 -1.018 1 91.62 178 LEU A CA 1
ATOM 1359 C C . LEU A 1 178 ? 9.125 -17.234 -1.326 1 91.62 178 LEU A C 1
ATOM 1361 O O . LEU A 1 178 ? 9.086 -18.453 -1.469 1 91.62 178 LEU A O 1
ATOM 1365 N N . GLY A 1 179 ? 8.109 -16.469 -1.374 1 92.69 179 GLY A N 1
ATOM 1366 C CA . GLY A 1 179 ? 6.812 -17.062 -1.659 1 92.69 179 GLY A CA 1
ATOM 1367 C C . GLY A 1 179 ? 6.605 -17.359 -3.131 1 92.69 179 GLY A C 1
ATOM 1368 O O . GLY A 1 179 ? 5.742 -18.172 -3.49 1 92.69 179 GLY A O 1
ATOM 1369 N N . SER A 1 180 ? 7.387 -16.812 -3.988 1 92.88 180 SER A N 1
ATOM 1370 C CA . SER A 1 180 ? 7.238 -16.984 -5.43 1 92.88 180 SER A CA 1
ATOM 1371 C C . SER A 1 180 ? 7.539 -18.422 -5.844 1 92.88 180 SER A C 1
ATOM 1373 O O . SER A 1 180 ? 7.988 -19.234 -5.027 1 92.88 180 SER A O 1
ATOM 1375 N N . ASP A 1 181 ? 7.301 -18.75 -7.117 1 92.94 181 ASP A N 1
ATOM 1376 C CA . ASP A 1 181 ? 7.508 -20.109 -7.613 1 92.94 181 ASP A CA 1
ATOM 1377 C C . ASP A 1 181 ? 8.992 -20.375 -7.871 1 92.94 181 ASP A C 1
ATOM 1379 O O . ASP A 1 181 ? 9.375 -21.5 -8.203 1 92.94 181 ASP A O 1
ATOM 1383 N N . MET A 1 182 ? 9.805 -19.359 -7.656 1 91.81 182 MET A N 1
ATOM 1384 C CA . MET A 1 182 ? 11.25 -19.531 -7.785 1 91.81 182 MET A CA 1
ATOM 1385 C C . MET A 1 182 ? 11.852 -20.031 -6.473 1 91.81 182 MET A C 1
ATOM 1387 O O . MET A 1 182 ? 12.164 -19.219 -5.59 1 91.81 182 MET A O 1
ATOM 1391 N N . GLU A 1 183 ? 12.156 -21.234 -6.449 1 91.25 183 GLU A N 1
ATOM 1392 C CA . GLU A 1 183 ? 12.672 -21.844 -5.223 1 91.25 183 GLU A CA 1
ATOM 1393 C C . GLU A 1 183 ? 14.125 -21.438 -4.98 1 91.25 183 GLU A C 1
ATOM 1395 O O . GLU A 1 183 ? 14.992 -21.703 -5.816 1 91.25 183 GLU A O 1
ATOM 1400 N N . PRO A 1 184 ? 14.43 -20.969 -3.848 1 89.5 184 PRO A N 1
ATOM 1401 C CA . PRO A 1 184 ? 15.766 -20.453 -3.566 1 89.5 184 PRO A CA 1
ATOM 1402 C C . PRO A 1 184 ? 16.844 -21.531 -3.65 1 89.5 184 PRO A C 1
ATOM 1404 O O . PRO A 1 184 ? 17.984 -21.234 -4.039 1 89.5 184 PRO A O 1
ATOM 1407 N N . ILE A 1 185 ? 16.562 -22.719 -3.307 1 87.81 185 ILE A N 1
ATOM 1408 C CA . ILE A 1 185 ? 17.531 -23.797 -3.328 1 87.81 185 ILE A CA 1
ATOM 1409 C C . ILE A 1 185 ? 18 -24.047 -4.762 1 87.81 185 ILE A C 1
ATOM 1411 O O . ILE A 1 185 ? 19.172 -24.375 -4.996 1 87.81 185 ILE A O 1
ATOM 1415 N N . LEU A 1 186 ? 17.109 -23.906 -5.676 1 87.25 186 LEU A N 1
ATOM 1416 C CA . LEU A 1 186 ? 17.438 -24.078 -7.082 1 87.25 186 LEU A CA 1
ATOM 1417 C C . LEU A 1 186 ? 18.328 -22.938 -7.582 1 87.25 186 LEU A C 1
ATOM 1419 O O . LEU A 1 186 ? 19.188 -23.156 -8.43 1 87.25 186 LEU A O 1
ATOM 1423 N N . MET A 1 187 ? 18.109 -21.797 -7.031 1 89.25 187 MET A N 1
ATOM 1424 C CA . MET A 1 187 ? 18.828 -20.609 -7.465 1 89.25 187 MET A CA 1
ATOM 1425 C C . MET A 1 187 ? 20.297 -20.672 -7.047 1 89.25 187 MET A C 1
ATOM 1427 O O . MET A 1 187 ? 21.156 -20.047 -7.668 1 89.25 187 MET A O 1
ATOM 1431 N N . ARG A 1 188 ? 20.562 -21.438 -6.086 1 86.75 188 ARG A N 1
ATOM 1432 C CA . ARG A 1 188 ? 21.922 -21.594 -5.566 1 86.75 188 ARG A CA 1
ATOM 1433 C C . ARG A 1 188 ? 22.828 -22.234 -6.609 1 86.75 188 ARG A C 1
ATOM 1435 O O . ARG A 1 188 ? 24.031 -21.984 -6.625 1 86.75 188 ARG A O 1
ATOM 1442 N N . HIS A 1 189 ? 22.281 -22.984 -7.484 1 83.75 189 HIS A N 1
ATOM 1443 C CA . HIS A 1 189 ? 23.109 -23.828 -8.336 1 83.75 189 HIS A CA 1
ATOM 1444 C C . HIS A 1 189 ? 23.062 -23.359 -9.789 1 83.75 189 HIS A C 1
ATOM 1446 O O . HIS A 1 189 ? 23.531 -24.062 -10.688 1 83.75 189 HIS A O 1
ATOM 1452 N N . ARG A 1 190 ? 22.578 -22.219 -9.938 1 84.94 190 ARG A N 1
ATOM 1453 C CA . ARG A 1 190 ? 22.578 -21.688 -11.305 1 84.94 190 ARG A CA 1
ATOM 1454 C C . ARG A 1 190 ? 23.969 -21.25 -11.727 1 84.94 190 ARG A C 1
ATOM 1456 O O . ARG A 1 190 ? 24.766 -20.797 -10.891 1 84.94 190 ARG A O 1
ATOM 1463 N N . PRO A 1 191 ? 24.359 -21.453 -12.961 1 86.38 191 PRO A N 1
ATOM 1464 C CA . PRO A 1 191 ? 25.672 -21.031 -13.438 1 86.38 191 PRO A CA 1
ATOM 1465 C C . PRO A 1 191 ? 25.781 -19.516 -13.617 1 86.38 191 PRO A C 1
ATOM 1467 O O . PRO A 1 191 ? 25.703 -19.016 -14.742 1 86.38 191 PRO A O 1
ATOM 1470 N N . TYR A 1 192 ? 26.094 -18.859 -12.57 1 90.38 192 TYR A N 1
ATOM 1471 C CA . TYR A 1 192 ? 26.203 -17.406 -12.602 1 90.38 192 TYR A CA 1
ATOM 1472 C C . TYR A 1 192 ? 27.547 -16.969 -13.195 1 90.38 192 TYR A C 1
ATOM 1474 O O . TYR A 1 192 ? 28.578 -17.547 -12.883 1 90.38 192 TYR A O 1
ATOM 1482 N N . ASP A 1 193 ? 27.516 -15.969 -14.102 1 91.31 193 ASP A N 1
ATOM 1483 C CA . ASP A 1 193 ? 28.75 -15.359 -14.594 1 91.31 193 ASP A CA 1
ATOM 1484 C C . ASP A 1 193 ? 29.547 -14.727 -13.461 1 91.31 193 ASP A C 1
ATOM 1486 O O . ASP A 1 193 ? 29 -13.953 -12.664 1 91.31 193 ASP A O 1
ATOM 1490 N N . PRO A 1 194 ? 30.75 -15.062 -13.336 1 89.19 194 PRO A N 1
ATOM 1491 C CA . PRO A 1 194 ? 31.547 -14.586 -12.211 1 89.19 194 PRO A CA 1
ATOM 1492 C C . PRO A 1 194 ? 31.703 -13.07 -12.188 1 89.19 194 PRO A C 1
ATOM 1494 O O . PRO A 1 194 ? 31.906 -12.477 -11.125 1 89.19 194 PRO A O 1
ATOM 1497 N N . GLN A 1 195 ? 31.562 -12.461 -13.281 1 86.44 195 GLN A N 1
ATOM 1498 C CA . GLN A 1 195 ? 31.75 -11.016 -13.336 1 86.44 195 GLN A CA 1
ATOM 1499 C C . GLN A 1 195 ? 30.438 -10.273 -13.148 1 86.44 195 GLN A C 1
ATOM 1501 O O . GLN A 1 195 ? 30.359 -9.336 -12.352 1 86.44 195 GLN A O 1
ATOM 1506 N N . THR A 1 196 ? 29.469 -10.719 -13.781 1 87.69 196 THR A N 1
ATOM 1507 C CA . THR A 1 196 ? 28.203 -10 -13.766 1 87.69 196 THR A CA 1
ATOM 1508 C C . THR A 1 196 ? 27.266 -10.57 -12.703 1 87.69 196 THR A C 1
ATOM 1510 O O . THR A 1 196 ? 26.266 -9.945 -12.352 1 87.69 196 THR A O 1
ATOM 1513 N N . HIS A 1 197 ? 27.562 -11.797 -12.25 1 92.19 197 HIS A N 1
ATOM 1514 C CA . HIS A 1 197 ? 26.75 -12.516 -11.273 1 92.19 197 HIS A CA 1
ATOM 1515 C C . HIS A 1 197 ? 25.359 -12.797 -11.828 1 92.19 197 HIS A C 1
ATOM 1517 O O . HIS A 1 197 ? 24.391 -12.867 -11.078 1 92.19 197 HIS A O 1
ATOM 1523 N N . GLU A 1 198 ? 25.297 -12.906 -13.195 1 92.5 198 GLU A N 1
ATOM 1524 C CA . GLU A 1 198 ? 24.016 -13.141 -13.852 1 92.5 198 GLU A CA 1
ATOM 1525 C C . GLU A 1 198 ? 23.984 -14.5 -14.539 1 92.5 198 GLU A C 1
ATOM 1527 O O . GLU A 1 198 ? 25.016 -14.992 -14.992 1 92.5 198 GLU A O 1
ATOM 1532 N N . PHE A 1 199 ? 22.859 -15.094 -14.461 1 92.25 199 PHE A N 1
ATOM 1533 C CA . PHE A 1 199 ? 22.531 -16.234 -15.297 1 92.25 199 PHE A CA 1
ATOM 1534 C C . PHE A 1 199 ? 21.609 -15.82 -16.438 1 92.25 199 PHE A C 1
ATOM 1536 O O . PHE A 1 199 ? 20.438 -15.508 -16.219 1 92.25 199 PHE A O 1
ATOM 1543 N N . SER A 1 200 ? 22.156 -15.82 -17.625 1 89.06 200 SER A N 1
ATOM 1544 C CA . SER A 1 200 ? 21.422 -15.305 -18.781 1 89.06 200 SER A CA 1
ATOM 1545 C C . SER A 1 200 ? 20.531 -16.375 -19.406 1 89.06 200 SER A C 1
ATOM 1547 O O . SER A 1 200 ? 20.969 -17.516 -19.609 1 89.06 200 SER A O 1
ATOM 1549 N N . LEU A 1 201 ? 19.375 -16 -19.578 1 86.69 201 LEU A N 1
ATOM 1550 C CA . LEU A 1 201 ? 18.406 -16.812 -20.312 1 86.69 201 LEU A CA 1
ATOM 1551 C C . LEU A 1 201 ? 18.094 -16.203 -21.672 1 86.69 201 LEU A C 1
ATOM 1553 O O . LEU A 1 201 ? 18.75 -15.25 -22.094 1 86.69 201 LEU A O 1
ATOM 1557 N N . ASP A 1 202 ? 17.188 -16.688 -22.422 1 78.25 202 ASP A N 1
ATOM 1558 C CA . ASP A 1 202 ? 16.891 -16.234 -23.781 1 78.25 202 ASP A CA 1
ATOM 1559 C C . ASP A 1 202 ? 16.344 -14.805 -23.781 1 78.25 202 ASP A C 1
ATOM 1561 O O . ASP A 1 202 ? 16.703 -13.984 -24.625 1 78.25 202 ASP A O 1
ATOM 1565 N N . THR A 1 203 ? 15.492 -14.555 -22.844 1 79.75 203 THR A N 1
ATOM 1566 C CA . THR A 1 203 ? 14.812 -13.266 -22.891 1 79.75 203 THR A CA 1
ATOM 1567 C C . THR A 1 203 ? 15.07 -12.469 -21.609 1 79.75 203 THR A C 1
ATOM 1569 O O . THR A 1 203 ? 14.82 -11.266 -21.562 1 79.75 203 THR A O 1
ATOM 1572 N N . HIS A 1 204 ? 15.547 -13.086 -20.609 1 88.31 204 HIS A N 1
ATOM 1573 C CA . HIS A 1 204 ? 15.773 -12.445 -19.312 1 88.31 204 HIS A CA 1
ATOM 1574 C C . HIS A 1 204 ? 16.984 -13.039 -18.609 1 88.31 204 HIS A C 1
ATOM 1576 O O . HIS A 1 204 ? 17.672 -13.906 -19.172 1 88.31 204 HIS A O 1
ATOM 1582 N N . ALA A 1 205 ? 17.297 -12.445 -17.578 1 91.12 205 ALA A N 1
ATOM 1583 C CA . ALA A 1 205 ? 18.422 -12.938 -16.797 1 91.12 205 ALA A CA 1
ATOM 1584 C C . ALA A 1 205 ? 18.094 -12.938 -15.312 1 91.12 205 ALA A C 1
ATOM 1586 O O . ALA A 1 205 ? 17.125 -12.305 -14.883 1 91.12 205 ALA A O 1
ATOM 1587 N N . ILE A 1 206 ? 18.766 -13.773 -14.609 1 93.19 206 ILE A N 1
ATOM 1588 C CA . ILE A 1 206 ? 18.688 -13.828 -13.148 1 93.19 206 ILE A CA 1
ATOM 1589 C C . ILE A 1 206 ? 20 -13.32 -12.547 1 93.19 206 ILE A C 1
ATOM 1591 O O . ILE A 1 206 ? 21.078 -13.82 -12.875 1 93.19 206 ILE A O 1
ATOM 1595 N N . ARG A 1 207 ? 19.875 -12.367 -11.742 1 94.56 207 ARG A N 1
ATOM 1596 C CA . ARG A 1 207 ? 21.062 -11.789 -11.133 1 94.56 207 ARG A CA 1
ATOM 1597 C C . ARG A 1 207 ? 21.125 -12.102 -9.641 1 94.56 207 ARG A C 1
ATOM 1599 O O . ARG A 1 207 ? 20.141 -11.898 -8.922 1 94.56 207 ARG A O 1
ATOM 1606 N N . ARG A 1 208 ? 22.203 -12.648 -9.195 1 95.31 208 ARG A N 1
ATOM 1607 C CA . ARG A 1 208 ? 22.438 -12.906 -7.777 1 95.31 208 ARG A CA 1
ATOM 1608 C C . ARG A 1 208 ? 23.188 -11.734 -7.129 1 95.31 208 ARG A C 1
ATOM 1610 O O . ARG A 1 208 ? 24.266 -11.359 -7.566 1 95.31 208 ARG A O 1
ATOM 1617 N N . VAL A 1 209 ? 22.641 -11.234 -6.086 1 95.31 209 VAL A N 1
ATOM 1618 C CA . VAL A 1 209 ? 23.266 -10.078 -5.457 1 95.31 209 VAL A CA 1
ATOM 1619 C C . VAL A 1 209 ? 23.906 -10.492 -4.133 1 95.31 209 VAL A C 1
ATOM 1621 O O . VAL A 1 209 ? 24.797 -9.82 -3.629 1 95.31 209 VAL A O 1
ATOM 1624 N N . LEU A 1 210 ? 23.375 -11.547 -3.518 1 94.69 210 LEU A N 1
ATOM 1625 C CA . LEU A 1 210 ? 23.938 -12.125 -2.301 1 94.69 210 LEU A CA 1
ATOM 1626 C C . LEU A 1 210 ? 24 -13.641 -2.408 1 94.69 210 LEU A C 1
ATOM 1628 O O . LEU A 1 210 ? 23.062 -14.281 -2.881 1 94.69 210 LEU A O 1
ATOM 1632 N N . GLU A 1 211 ? 25.062 -14.195 -1.99 1 92.25 211 GLU A N 1
ATOM 1633 C CA . GLU A 1 211 ? 25.203 -15.648 -1.968 1 92.25 211 GLU A CA 1
ATOM 1634 C C . GLU A 1 211 ? 24.406 -16.25 -0.816 1 92.25 211 GLU A C 1
ATOM 1636 O O . GLU A 1 211 ? 23.859 -17.359 -0.942 1 92.25 211 GLU A O 1
ATOM 1641 N N . ARG A 1 212 ? 24.438 -15.523 0.286 1 91.31 212 ARG A N 1
ATOM 1642 C CA . ARG A 1 212 ? 23.688 -15.93 1.469 1 91.31 212 ARG A CA 1
ATOM 1643 C C . ARG A 1 212 ? 22.766 -14.812 1.938 1 91.31 212 ARG A C 1
ATOM 1645 O O . ARG A 1 212 ? 23.219 -13.781 2.434 1 91.31 212 ARG A O 1
ATOM 1652 N N . ASP A 1 213 ? 21.547 -15.07 1.808 1 89 213 ASP A N 1
ATOM 1653 C CA . ASP A 1 213 ? 20.547 -14.078 2.203 1 89 213 ASP A CA 1
ATOM 1654 C C . ASP A 1 213 ? 20.328 -14.094 3.713 1 89 213 ASP A C 1
ATOM 1656 O O . ASP A 1 213 ? 19.703 -15.016 4.246 1 89 213 ASP A O 1
ATOM 1660 N N . ASP A 1 214 ? 20.734 -13.086 4.355 1 84.12 214 ASP A N 1
ATOM 1661 C CA . ASP A 1 214 ? 20.578 -12.93 5.801 1 84.12 214 ASP A CA 1
ATOM 1662 C C . ASP A 1 214 ? 21.094 -14.164 6.543 1 84.12 214 ASP A C 1
ATOM 1664 O O . ASP A 1 214 ? 20.406 -14.695 7.414 1 84.12 214 ASP A O 1
ATOM 1668 N N . GLY A 1 215 ? 22.141 -14.68 6.066 1 81.56 215 GLY A N 1
ATOM 1669 C CA . GLY A 1 215 ? 22.797 -15.789 6.723 1 81.56 215 GLY A CA 1
ATOM 1670 C C . GLY A 1 215 ? 22.25 -17.141 6.301 1 81.56 215 GLY A C 1
ATOM 1671 O O . GLY A 1 215 ? 22.766 -18.188 6.727 1 81.56 215 GLY A O 1
ATOM 1672 N N . GLN A 1 216 ? 21.359 -17.156 5.426 1 85.88 216 GLN A N 1
ATOM 1673 C CA . GLN A 1 216 ? 20.766 -18.422 4.977 1 85.88 216 GLN A CA 1
ATOM 1674 C C . GLN A 1 216 ? 21.531 -19 3.787 1 85.88 216 GLN A C 1
ATOM 1676 O O . GLN A 1 216 ? 22.125 -18.25 3.006 1 85.88 216 GLN A O 1
ATOM 1681 N N . GLU A 1 217 ? 21.469 -20.25 3.596 1 86.5 217 GLU A N 1
ATOM 1682 C CA . GLU A 1 217 ? 22.266 -20.938 2.582 1 86.5 217 GLU A CA 1
ATOM 1683 C C . GLU A 1 217 ? 21.562 -20.922 1.229 1 86.5 217 GLU A C 1
ATOM 1685 O O . GLU A 1 217 ? 21.5 -21.953 0.542 1 86.5 217 GLU A O 1
ATOM 1690 N N . TYR A 1 218 ? 20.906 -19.891 0.942 1 89.94 218 TYR A N 1
ATOM 1691 C CA . TYR A 1 218 ? 20.406 -19.625 -0.398 1 89.94 218 TYR A CA 1
ATOM 1692 C C . TYR A 1 218 ? 20.594 -18.172 -0.782 1 89.94 218 TYR A C 1
ATOM 1694 O O . TYR A 1 218 ? 20.719 -17.297 0.087 1 89.94 218 TYR A O 1
ATOM 1702 N N . PRO A 1 219 ? 20.656 -17.906 -2.049 1 93.75 219 PRO A N 1
ATOM 1703 C CA . PRO A 1 219 ? 21.016 -16.562 -2.508 1 93.75 219 PRO A CA 1
ATOM 1704 C C . PRO A 1 219 ? 19.812 -15.625 -2.594 1 93.75 219 PRO A C 1
ATOM 1706 O O . PRO A 1 219 ? 18.672 -16.078 -2.471 1 93.75 219 PRO A O 1
ATOM 1709 N N . LEU A 1 220 ? 20.062 -14.375 -2.641 1 95.5 220 LEU A N 1
ATOM 1710 C CA . LEU A 1 220 ? 19.094 -13.359 -3.023 1 95.5 220 LEU A CA 1
ATOM 1711 C C . LEU A 1 220 ? 19.219 -13.008 -4.5 1 95.5 220 LEU A C 1
ATOM 1713 O O . LEU A 1 220 ? 20.312 -12.617 -4.953 1 95.5 220 LEU A O 1
ATOM 1717 N N . THR A 1 221 ? 18.172 -13.172 -5.242 1 95.56 221 THR A N 1
ATOM 1718 C CA . THR A 1 221 ? 18.266 -13.047 -6.691 1 95.56 221 THR A CA 1
ATOM 1719 C C . THR A 1 221 ? 17.188 -12.109 -7.23 1 95.56 221 THR A C 1
ATOM 1721 O O . THR A 1 221 ? 16.156 -11.898 -6.582 1 95.56 221 THR A O 1
ATOM 1724 N N . PHE A 1 222 ? 17.438 -11.508 -8.359 1 95.38 222 PHE A N 1
ATOM 1725 C CA . PHE A 1 222 ? 16.547 -10.594 -9.039 1 95.38 222 PHE A CA 1
ATOM 1726 C C . PHE A 1 222 ? 16.297 -11.039 -10.477 1 95.38 222 PHE A C 1
ATOM 1728 O O . PHE A 1 222 ? 17.203 -11.57 -11.133 1 95.38 222 PHE A O 1
ATOM 1735 N N . HIS A 1 223 ? 15.094 -10.828 -10.906 1 93.5 223 HIS A N 1
ATOM 1736 C CA . HIS A 1 223 ? 14.742 -10.984 -12.312 1 93.5 223 HIS A CA 1
ATOM 1737 C C . HIS A 1 223 ? 15.156 -9.75 -13.117 1 93.5 223 HIS A C 1
ATOM 1739 O O . HIS A 1 223 ? 14.727 -8.633 -12.82 1 93.5 223 HIS A O 1
ATOM 1745 N N . MET A 1 224 ? 16 -9.953 -14.086 1 92.38 224 MET A N 1
ATOM 1746 C CA . MET A 1 224 ? 16.453 -8.859 -14.945 1 92.38 224 MET A CA 1
ATOM 1747 C C . MET A 1 224 ? 15.727 -8.891 -16.281 1 92.38 224 MET A C 1
ATOM 1749 O O . MET A 1 224 ? 15.711 -9.914 -16.969 1 92.38 224 MET A O 1
ATOM 1753 N N . ALA A 1 225 ? 15.117 -7.812 -16.625 1 89.94 225 ALA A N 1
ATOM 1754 C CA . ALA A 1 225 ? 14.398 -7.73 -17.906 1 89.94 225 ALA A CA 1
ATOM 1755 C C . ALA A 1 225 ? 14.773 -6.457 -18.656 1 89.94 225 ALA A C 1
ATOM 1757 O O . ALA A 1 225 ? 15.133 -5.449 -18.047 1 89.94 225 ALA A O 1
ATOM 1758 N N . ARG A 1 226 ? 14.609 -6.48 -19.953 1 88.38 226 ARG A N 1
ATOM 1759 C CA . ARG A 1 226 ? 14.906 -5.328 -20.797 1 88.38 226 ARG A CA 1
ATOM 1760 C C . ARG A 1 226 ? 13.719 -4.371 -20.844 1 88.38 226 ARG A C 1
ATOM 1762 O O . ARG A 1 226 ? 12.562 -4.801 -20.875 1 88.38 226 ARG A O 1
ATOM 1769 N N . ASP A 1 227 ? 13.953 -3.113 -20.953 1 86.5 227 ASP A N 1
ATOM 1770 C CA . ASP A 1 227 ? 12.938 -2.072 -20.984 1 86.5 227 ASP A CA 1
ATOM 1771 C C . ASP A 1 227 ? 12.094 -2.166 -22.25 1 86.5 227 ASP A C 1
ATOM 1773 O O . ASP A 1 227 ? 10.906 -1.839 -22.234 1 86.5 227 ASP A O 1
ATOM 1777 N N . GLU A 1 228 ? 12.664 -2.527 -23.281 1 80.81 228 GLU A N 1
ATOM 1778 C CA . GLU A 1 228 ? 12.016 -2.531 -24.578 1 80.81 228 GLU A CA 1
ATOM 1779 C C . GLU A 1 228 ? 10.82 -3.482 -24.609 1 80.81 228 GLU A C 1
ATOM 1781 O O . GLU A 1 228 ? 9.852 -3.26 -25.344 1 80.81 228 GLU A O 1
ATOM 1786 N N . LYS A 1 229 ? 10.836 -4.438 -23.781 1 76.19 229 LYS A N 1
ATOM 1787 C CA . LYS A 1 229 ? 9.781 -5.449 -23.766 1 76.19 229 LYS A CA 1
ATOM 1788 C C . LYS A 1 229 ? 8.648 -5.051 -22.828 1 76.19 229 LYS A C 1
ATOM 1790 O O . LYS A 1 229 ? 7.566 -5.633 -22.875 1 76.19 229 LYS A O 1
ATOM 1795 N N . ALA A 1 230 ? 8.898 -4.008 -22.094 1 79.12 230 ALA A N 1
ATOM 1796 C CA . ALA A 1 230 ? 7.918 -3.602 -21.094 1 79.12 230 ALA A CA 1
ATOM 1797 C C . ALA A 1 230 ? 6.82 -2.742 -21.719 1 79.12 230 ALA A C 1
ATOM 1799 O O . ALA A 1 230 ? 7.012 -2.162 -22.781 1 79.12 230 ALA A O 1
ATOM 1800 N N . VAL A 1 231 ? 5.66 -2.723 -21.109 1 74.38 231 VAL A N 1
ATOM 1801 C CA . VAL A 1 231 ? 4.531 -1.884 -21.5 1 74.38 231 VAL A CA 1
ATOM 1802 C C . VAL A 1 231 ? 4.949 -0.414 -21.469 1 74.38 231 VAL A C 1
ATOM 1804 O O . VAL A 1 231 ? 5.633 0.025 -20.547 1 74.38 231 VAL A O 1
ATOM 1807 N N . ASP A 1 232 ? 4.621 0.379 -22.5 1 65.31 232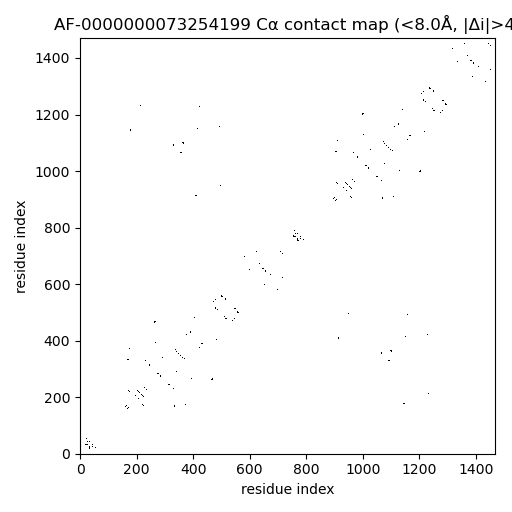 ASP A N 1
ATOM 1808 C CA . ASP A 1 232 ? 4.836 1.819 -22.594 1 65.31 232 ASP A CA 1
ATOM 1809 C C . ASP A 1 232 ? 6.32 2.148 -22.719 1 65.31 232 ASP A C 1
ATOM 1811 O O . ASP A 1 232 ? 6.77 3.191 -22.234 1 65.31 232 ASP A O 1
ATOM 1815 N N . GLY A 1 233 ? 7.035 1.187 -23.109 1 68 233 GLY A N 1
ATOM 1816 C CA . GLY A 1 233 ? 8.406 1.525 -23.453 1 68 233 GLY A CA 1
ATOM 1817 C C . GLY A 1 233 ? 8.516 2.664 -24.438 1 68 233 GLY A C 1
ATOM 1818 O O . GLY A 1 233 ? 7.672 2.805 -25.328 1 68 233 GLY A O 1
ATOM 1819 N N . ASP A 1 234 ? 9.203 3.783 -24.047 1 70.31 234 ASP A N 1
ATOM 1820 C CA . ASP A 1 234 ? 9.289 4.973 -24.891 1 70.31 234 ASP A CA 1
ATOM 1821 C C . ASP A 1 234 ? 10.609 5.012 -25.656 1 70.31 234 ASP A C 1
ATOM 1823 O O . ASP A 1 234 ? 11.508 5.789 -25.312 1 70.31 234 ASP A O 1
ATOM 1827 N N . PRO A 1 235 ? 10.633 4.332 -26.609 1 69.19 235 PRO A N 1
ATOM 1828 C CA . PRO A 1 235 ? 11.883 4.336 -27.375 1 69.19 235 PRO A CA 1
ATOM 1829 C C . PRO A 1 235 ? 12.141 5.676 -28.062 1 69.19 235 PRO A C 1
ATOM 1831 O O . PRO A 1 235 ? 13.281 5.973 -28.438 1 69.19 235 PRO A O 1
ATOM 1834 N N . THR A 1 236 ? 11.234 6.469 -28.172 1 71.62 236 THR A N 1
ATOM 1835 C CA . THR A 1 236 ? 11.352 7.715 -28.906 1 71.62 236 THR A CA 1
ATOM 1836 C C . THR A 1 236 ? 11.703 8.867 -27.984 1 71.62 236 THR A C 1
ATOM 1838 O O . THR A 1 236 ? 11.93 9.992 -28.438 1 71.62 236 THR A O 1
ATOM 1841 N N . PHE A 1 237 ? 11.797 8.688 -26.719 1 86.38 237 PHE A N 1
ATOM 1842 C CA . PHE A 1 237 ? 12.148 9.695 -25.719 1 86.38 237 PHE A CA 1
ATOM 1843 C C . PHE A 1 237 ? 11.156 10.852 -25.75 1 86.38 237 PHE A C 1
ATOM 1845 O O . PHE A 1 237 ? 11.516 11.992 -25.453 1 86.38 237 PHE A O 1
ATOM 1852 N N . SER A 1 238 ? 9.945 10.633 -26.25 1 90.12 238 SER A N 1
ATOM 1853 C CA . SER A 1 238 ? 8.938 11.68 -26.422 1 90.12 238 SER A CA 1
ATOM 1854 C C . SER A 1 238 ? 8.562 12.305 -25.078 1 90.12 238 SER A C 1
ATOM 1856 O O . SER A 1 238 ? 8.391 13.523 -24.984 1 90.12 238 SER A O 1
ATOM 1858 N N . GLN A 1 239 ? 8.469 11.539 -24.062 1 92 239 GLN A N 1
ATOM 1859 C CA . GLN A 1 239 ? 8.062 12.047 -22.75 1 92 239 GLN A CA 1
ATOM 1860 C C . GLN A 1 239 ? 9.125 12.969 -22.156 1 92 239 GLN A C 1
ATOM 1862 O O . GLN A 1 239 ? 8.812 14.055 -21.656 1 92 239 GLN A O 1
ATOM 1867 N N . VAL A 1 240 ? 10.375 12.531 -22.234 1 94.75 240 VAL A N 1
ATOM 1868 C CA . VAL A 1 240 ? 11.453 13.32 -21.656 1 94.75 240 VAL A CA 1
ATOM 1869 C C . VAL A 1 240 ? 11.648 14.602 -22.469 1 94.75 240 VAL A C 1
ATOM 1871 O O . VAL A 1 240 ? 11.93 15.664 -21.906 1 94.75 240 VAL A O 1
ATOM 1874 N N . ASP A 1 241 ? 11.484 14.531 -23.766 1 96.31 241 ASP A N 1
ATOM 1875 C CA . ASP A 1 241 ? 11.594 15.711 -24.641 1 96.31 241 ASP A CA 1
ATOM 1876 C C . ASP A 1 241 ? 10.492 16.719 -24.328 1 96.31 241 ASP A C 1
ATOM 1878 O O . ASP A 1 241 ? 10.727 17.922 -24.344 1 96.31 241 ASP A O 1
ATOM 1882 N N . SER A 1 242 ? 9.305 16.219 -24.125 1 95.94 242 SER A N 1
ATOM 1883 C CA . SER A 1 242 ? 8.195 17.094 -23.781 1 95.94 242 SER A CA 1
ATOM 1884 C C . SER A 1 242 ? 8.438 17.828 -22.469 1 95.94 242 SER A C 1
ATOM 1886 O O . SER A 1 242 ? 8.141 19.016 -22.344 1 95.94 242 SER A O 1
ATOM 1888 N N . ILE A 1 243 ? 8.945 17.141 -21.469 1 97.25 243 ILE A N 1
ATOM 1889 C CA . ILE A 1 243 ? 9.25 17.719 -20.172 1 97.25 243 ILE A CA 1
ATOM 1890 C C . ILE A 1 243 ? 10.344 18.781 -20.312 1 97.25 243 ILE A C 1
ATOM 1892 O O . ILE A 1 243 ? 10.227 19.875 -19.766 1 97.25 243 ILE A O 1
ATOM 1896 N N . GLU A 1 244 ? 11.352 18.422 -21.078 1 97.12 244 GLU A N 1
ATOM 1897 C CA . GLU A 1 244 ? 12.445 19.359 -21.312 1 97.12 244 GLU A CA 1
ATOM 1898 C C . GLU A 1 244 ? 11.961 20.609 -22.062 1 97.12 244 GLU A C 1
ATOM 1900 O O . GLU A 1 244 ? 12.406 21.719 -21.781 1 97.12 244 GLU A O 1
ATOM 1905 N N . SER A 1 245 ? 11.086 20.438 -22.984 1 96.81 245 SER A N 1
ATOM 1906 C CA . SER A 1 245 ? 10.562 21.531 -23.781 1 96.81 245 SER A CA 1
ATOM 1907 C C . SER A 1 245 ? 9.789 22.531 -22.906 1 96.81 245 SER A C 1
ATOM 1909 O O . SER A 1 245 ? 9.727 23.719 -23.219 1 96.81 245 SER A O 1
ATOM 1911 N N . CYS A 1 246 ? 9.188 22.078 -21.797 1 96.25 246 CYS A N 1
ATOM 1912 C CA . CYS A 1 246 ? 8.406 22.922 -20.891 1 96.25 246 CYS A CA 1
ATOM 1913 C C . CYS A 1 246 ? 9.289 23.906 -20.156 1 96.25 246 CYS A C 1
ATOM 1915 O O . CYS A 1 246 ? 8.844 25 -19.797 1 96.25 246 CYS A O 1
ATOM 1917 N N . VAL A 1 247 ? 10.57 23.594 -19.984 1 97.06 247 VAL A N 1
ATOM 1918 C CA . VAL A 1 247 ? 11.391 24.422 -19.109 1 97.06 247 VAL A CA 1
ATOM 1919 C C . VAL A 1 247 ? 12.547 25.016 -19.891 1 97.06 247 VAL A C 1
ATOM 1921 O O . VAL A 1 247 ? 13.289 25.859 -19.391 1 97.06 247 VAL A O 1
ATOM 1924 N N . ARG A 1 248 ? 12.797 24.578 -21.109 1 94.56 248 ARG A N 1
ATOM 1925 C CA . ARG A 1 248 ? 13.914 25.062 -21.922 1 94.56 248 ARG A CA 1
ATOM 1926 C C . ARG A 1 248 ? 13.891 26.578 -22.016 1 94.56 248 ARG A C 1
ATOM 1928 O O . ARG A 1 248 ? 12.828 27.188 -22.203 1 94.56 248 ARG A O 1
ATOM 1935 N N . PRO A 1 249 ? 15.016 27.219 -21.859 1 94.94 249 PRO A N 1
ATOM 1936 C CA . PRO A 1 249 ? 16.391 26.719 -21.75 1 94.94 249 PRO A CA 1
ATOM 1937 C C . PRO A 1 249 ? 16.891 26.688 -20.312 1 94.94 249 PRO A C 1
ATOM 1939 O O . PRO A 1 249 ? 18.094 26.734 -20.062 1 94.94 249 PRO A O 1
ATOM 1942 N N . HIS A 1 250 ? 16.031 26.625 -19.438 1 96.38 250 HIS A N 1
ATOM 1943 C CA . HIS A 1 250 ? 16.391 26.844 -18.047 1 96.38 250 HIS A CA 1
ATOM 1944 C C . HIS A 1 250 ? 16.625 25.531 -17.312 1 96.38 250 HIS A C 1
ATOM 1946 O O . HIS A 1 250 ? 16.766 25.5 -16.094 1 96.38 250 HIS A O 1
ATOM 1952 N N . GLY A 1 251 ? 16.672 24.422 -17.953 1 96.44 251 GLY A N 1
ATOM 1953 C CA . GLY A 1 251 ? 16.828 23.109 -17.359 1 96.44 251 GLY A CA 1
ATOM 1954 C C . GLY A 1 251 ? 18.031 23.031 -16.422 1 96.44 251 GLY A C 1
ATOM 1955 O O . GLY A 1 251 ? 17.875 22.703 -15.242 1 96.44 251 GLY A O 1
ATOM 1956 N N . PRO A 1 252 ? 19.188 23.375 -16.906 1 96.31 252 PRO A N 1
ATOM 1957 C CA . PRO A 1 252 ? 20.391 23.297 -16.062 1 96.31 252 PRO A CA 1
ATOM 1958 C C . PRO A 1 252 ? 20.297 24.172 -14.812 1 96.31 252 PRO A C 1
ATOM 1960 O O . PRO A 1 252 ? 20.734 23.766 -13.734 1 96.31 252 PRO A O 1
ATOM 1963 N N . SER A 1 253 ? 19.719 25.344 -14.938 1 97 253 SER A N 1
ATOM 1964 C CA . SER A 1 253 ? 19.562 26.234 -13.789 1 97 253 SER A CA 1
ATOM 1965 C C . SER A 1 253 ? 18.609 25.641 -12.75 1 97 253 SER A C 1
ATOM 1967 O O . SER A 1 253 ? 18.828 25.797 -11.547 1 97 253 SER A O 1
ATOM 1969 N N . LEU A 1 254 ? 17.547 24.984 -13.227 1 97.75 254 LEU A N 1
ATOM 1970 C CA . LEU A 1 254 ? 16.609 24.344 -12.32 1 97.75 254 LEU A CA 1
ATOM 1971 C C . LEU A 1 254 ? 17.266 23.188 -11.578 1 97.75 254 LEU A C 1
ATOM 1973 O O . LEU A 1 254 ? 17.016 22.984 -10.391 1 97.75 254 LEU A O 1
ATOM 1977 N N . VAL A 1 255 ? 18.109 22.391 -12.281 1 97.5 255 VAL A N 1
ATOM 1978 C CA . VAL A 1 255 ? 18.828 21.312 -11.641 1 97.5 255 VAL A CA 1
ATOM 1979 C C . VAL A 1 255 ? 19.734 21.859 -10.547 1 97.5 255 VAL A C 1
ATOM 1981 O O . VAL A 1 255 ? 19.859 21.281 -9.469 1 97.5 255 VAL A O 1
ATOM 1984 N N . GLU A 1 256 ? 20.359 23 -10.82 1 95.81 256 GLU A N 1
ATOM 1985 C CA . GLU A 1 256 ? 21.219 23.625 -9.828 1 95.81 256 GLU A CA 1
ATOM 1986 C C . GLU A 1 256 ? 20.406 24.078 -8.609 1 95.81 256 GLU A C 1
ATOM 1988 O O . GLU A 1 256 ? 20.875 23.969 -7.477 1 95.81 256 GLU A O 1
ATOM 1993 N N . LEU A 1 257 ? 19.281 24.641 -8.852 1 96.75 257 LEU A N 1
ATOM 1994 C CA . LEU A 1 257 ? 18.406 25.047 -7.762 1 96.75 257 LEU A CA 1
ATOM 1995 C C . LEU A 1 257 ? 17.984 23.844 -6.918 1 96.75 257 LEU A C 1
ATOM 1997 O O . LEU A 1 257 ? 17.891 23.953 -5.695 1 96.75 257 LEU A O 1
ATOM 2001 N N . PHE A 1 258 ? 17.75 22.75 -7.551 1 97.38 258 PHE A N 1
ATOM 2002 C CA . PHE A 1 258 ? 17.406 21.531 -6.848 1 97.38 258 PHE A CA 1
ATOM 2003 C C . PHE A 1 258 ? 18.531 21.109 -5.902 1 97.38 258 PHE A C 1
ATOM 2005 O O . PHE A 1 258 ? 18.281 20.797 -4.734 1 97.38 258 PHE A O 1
ATOM 2012 N N . TRP A 1 259 ? 19.797 21.062 -6.43 1 95.19 259 TRP A N 1
ATOM 2013 C CA . TRP A 1 259 ? 20.953 20.656 -5.633 1 95.19 259 TRP A CA 1
ATOM 2014 C C . TRP A 1 259 ? 21.156 21.609 -4.461 1 95.19 259 TRP A C 1
ATOM 2016 O O . TRP A 1 259 ? 21.609 21.188 -3.391 1 95.19 259 TRP A O 1
ATOM 2026 N N . ARG A 1 260 ? 20.688 22.828 -4.59 1 93.5 260 ARG A N 1
ATOM 2027 C CA . ARG A 1 260 ? 20.938 23.859 -3.584 1 93.5 260 ARG A CA 1
ATOM 2028 C C . ARG A 1 260 ? 19.859 23.844 -2.506 1 93.5 260 ARG A C 1
ATOM 2030 O O . ARG A 1 260 ? 20.156 24.062 -1.327 1 93.5 260 ARG A O 1
ATOM 2037 N N . HIS A 1 261 ? 18.625 23.578 -2.924 1 95.12 261 HIS A N 1
ATOM 2038 C CA . HIS A 1 261 ? 17.531 23.875 -1.988 1 95.12 261 HIS A CA 1
ATOM 2039 C C . HIS A 1 261 ? 16.812 22.609 -1.569 1 95.12 261 HIS A C 1
ATOM 2041 O O . HIS A 1 261 ? 16.172 22.562 -0.51 1 95.12 261 HIS A O 1
ATOM 2047 N N . VAL A 1 262 ? 16.812 21.547 -2.338 1 96.75 262 VAL A N 1
ATOM 2048 C CA . VAL A 1 262 ? 16.016 20.359 -2.045 1 96.75 262 VAL A CA 1
ATOM 2049 C C . VAL A 1 262 ? 16.938 19.219 -1.572 1 96.75 262 VAL A C 1
ATOM 2051 O O . VAL A 1 262 ? 16.719 18.656 -0.497 1 96.75 262 VAL A O 1
ATOM 2054 N N . GLN A 1 263 ? 18.016 18.906 -2.295 1 94.94 263 GLN A N 1
ATOM 2055 C CA . GLN A 1 263 ? 18.891 17.75 -2.086 1 94.94 263 GLN A CA 1
ATOM 2056 C C . GLN A 1 263 ? 19.484 17.766 -0.682 1 94.94 263 GLN A C 1
ATOM 2058 O O . GLN A 1 263 ? 19.609 16.719 -0.042 1 94.94 263 GLN A O 1
ATOM 2063 N N . PRO A 1 264 ? 19.875 18.891 -0.149 1 93.38 264 PRO A N 1
ATOM 2064 C CA . PRO A 1 264 ? 20.453 18.859 1.193 1 93.38 264 PRO A CA 1
ATOM 2065 C C . PRO A 1 264 ? 19.469 18.422 2.264 1 93.38 264 PRO A C 1
ATOM 2067 O O . PRO A 1 264 ? 19.844 17.766 3.238 1 93.38 264 PRO A O 1
ATOM 2070 N N . CYS A 1 265 ? 18.203 18.766 2.055 1 94.69 265 CYS A N 1
ATOM 2071 C CA . CYS A 1 265 ? 17.172 18.469 3.041 1 94.69 265 CYS A CA 1
ATOM 2072 C C . CYS A 1 265 ? 16.547 17.094 2.799 1 94.69 265 CYS A C 1
ATOM 2074 O O . CYS A 1 265 ? 16.016 16.484 3.719 1 94.69 265 CYS A O 1
ATOM 2076 N N . TYR A 1 266 ? 16.547 16.719 1.597 1 97.31 266 TYR A N 1
ATOM 2077 C CA . TYR A 1 266 ? 15.922 15.469 1.159 1 97.31 266 TYR A CA 1
ATOM 2078 C C . TYR A 1 266 ? 16.828 14.719 0.186 1 97.31 266 TYR A C 1
ATOM 2080 O O . TYR A 1 266 ? 16.516 14.633 -1.007 1 97.31 266 TYR A O 1
ATOM 2088 N N . PRO A 1 267 ? 17.891 14.078 0.743 1 97.19 267 PRO A N 1
ATOM 2089 C CA . PRO A 1 267 ? 18.969 13.523 -0.077 1 97.19 267 PRO A CA 1
ATOM 2090 C C . PRO A 1 267 ? 18.641 12.141 -0.634 1 97.19 267 PRO A C 1
ATOM 2092 O O . PRO A 1 267 ? 19.297 11.156 -0.29 1 97.19 267 PRO A O 1
ATOM 2095 N N . ILE A 1 268 ? 17.797 12.062 -1.604 1 97.19 268 ILE A N 1
ATOM 2096 C CA . ILE A 1 268 ? 17.359 10.766 -2.117 1 97.19 268 ILE A CA 1
ATOM 2097 C C . ILE A 1 268 ? 18 10.516 -3.484 1 97.19 268 ILE A C 1
ATOM 2099 O O . ILE A 1 268 ? 17.688 9.523 -4.145 1 97.19 268 ILE A O 1
ATOM 2103 N N . LEU A 1 269 ? 18.859 11.445 -3.965 1 95.94 269 LEU A N 1
ATOM 2104 C CA . LEU A 1 269 ? 19.609 11.258 -5.207 1 95.94 269 LEU A CA 1
ATOM 2105 C C . LEU A 1 269 ? 21.109 11.258 -4.949 1 95.94 269 LEU A C 1
ATOM 2107 O O . LEU A 1 269 ? 21.562 11.742 -3.912 1 95.94 269 LEU A O 1
ATOM 2111 N N . SER A 1 270 ? 21.797 10.617 -5.855 1 92.38 270 SER A N 1
ATOM 2112 C CA . SER A 1 270 ? 23.25 10.75 -5.906 1 92.38 270 SER A CA 1
ATOM 2113 C C . SER A 1 270 ? 23.688 11.758 -6.965 1 92.38 270 SER A C 1
ATOM 2115 O O . SER A 1 270 ? 23.391 11.586 -8.148 1 92.38 270 SER A O 1
ATOM 2117 N N . LYS A 1 271 ? 24.391 12.695 -6.594 1 92.06 271 LYS A N 1
ATOM 2118 C CA . LYS A 1 271 ? 24.688 13.836 -7.445 1 92.06 271 LYS A CA 1
ATOM 2119 C C . LYS A 1 271 ? 25.625 13.445 -8.586 1 92.06 271 LYS A C 1
ATOM 2121 O O . LYS A 1 271 ? 25.391 13.805 -9.742 1 92.06 271 LYS A O 1
ATOM 2126 N N . ASP A 1 272 ? 26.641 12.703 -8.328 1 89.62 272 ASP A N 1
ATOM 2127 C CA . ASP A 1 272 ? 27.688 12.43 -9.312 1 89.62 272 ASP A CA 1
ATOM 2128 C C . ASP A 1 272 ? 27.141 11.625 -10.484 1 89.62 272 ASP A C 1
ATOM 2130 O O . ASP A 1 272 ? 27.266 12.031 -11.641 1 89.62 272 ASP A O 1
ATOM 2134 N N . PRO A 1 273 ? 26.547 10.516 -10.172 1 89.19 273 PRO A N 1
ATOM 2135 C CA . PRO A 1 273 ? 26 9.766 -11.305 1 89.19 273 PRO A CA 1
ATOM 2136 C C . PRO A 1 273 ? 24.938 10.539 -12.07 1 89.19 273 PRO A C 1
ATOM 2138 O O . PRO A 1 273 ? 24.844 10.422 -13.297 1 89.19 273 PRO A O 1
ATOM 2141 N N . PHE A 1 274 ? 24.156 11.328 -11.453 1 92.81 274 PHE A N 1
ATOM 2142 C CA . PHE A 1 274 ? 23.125 12.125 -12.109 1 92.81 274 PHE A CA 1
ATOM 2143 C C . PHE A 1 274 ? 23.766 13.18 -13.008 1 92.81 274 PHE A C 1
ATOM 2145 O O . PHE A 1 274 ? 23.359 13.359 -14.156 1 92.81 274 PHE A O 1
ATOM 2152 N N . THR A 1 275 ? 24.766 13.898 -12.43 1 93.25 275 THR A N 1
ATOM 2153 C CA . THR A 1 275 ? 25.406 14.977 -13.172 1 93.25 275 THR A CA 1
ATOM 2154 C C . THR A 1 275 ? 26.141 14.43 -14.398 1 93.25 275 THR A C 1
ATOM 2156 O O . THR A 1 275 ? 26.141 15.062 -15.453 1 93.25 275 THR A O 1
ATOM 2159 N N . LEU A 1 276 ? 26.703 13.273 -14.211 1 90 276 LEU A N 1
ATOM 2160 C CA . LEU A 1 276 ? 27.375 12.633 -15.344 1 90 276 LEU A CA 1
ATOM 2161 C C . LEU A 1 276 ? 26.375 12.312 -16.453 1 90 276 LEU A C 1
ATOM 2163 O O . LEU A 1 276 ? 26.625 12.609 -17.625 1 90 276 LEU A O 1
ATOM 2167 N N . ALA A 1 277 ? 25.266 11.75 -16.078 1 91 277 ALA A N 1
ATOM 2168 C CA . ALA A 1 277 ? 24.234 11.391 -17.062 1 91 277 ALA A CA 1
ATOM 2169 C C . ALA A 1 277 ? 23.625 12.641 -17.688 1 91 277 ALA A C 1
ATOM 2171 O O . ALA A 1 277 ? 23.438 12.695 -18.906 1 91 277 ALA A O 1
ATOM 2172 N N . TYR A 1 278 ? 23.312 13.625 -16.891 1 94.06 278 TYR A N 1
ATOM 2173 C CA . TYR A 1 278 ? 22.672 14.852 -17.344 1 94.06 278 TYR A CA 1
ATOM 2174 C C . TYR A 1 278 ? 23.594 15.648 -18.25 1 94.06 278 TYR A C 1
ATOM 2176 O O . TYR A 1 278 ? 23.141 16.266 -19.219 1 94.06 278 TYR A O 1
ATOM 2184 N N . SER A 1 279 ? 24.922 15.68 -17.953 1 93.69 279 SER A N 1
ATOM 2185 C CA . SER A 1 279 ? 25.891 16.406 -18.75 1 93.69 279 SER A CA 1
ATOM 2186 C C . SER A 1 279 ? 26.031 15.797 -20.141 1 93.69 279 SER A C 1
ATOM 2188 O O . SER A 1 279 ? 26.312 16.5 -21.109 1 93.69 279 SER A O 1
ATOM 2190 N N . GLN A 1 280 ? 25.844 14.531 -20.203 1 92.31 280 GLN A N 1
ATOM 2191 C CA . GLN A 1 280 ? 25.844 13.891 -21.516 1 92.31 280 GLN A CA 1
ATOM 2192 C C . GLN A 1 280 ? 24.594 14.25 -22.312 1 92.31 280 GLN A C 1
ATOM 2194 O O . GLN A 1 280 ? 24.688 14.656 -23.469 1 92.31 280 GLN A O 1
ATOM 2199 N N . SER A 1 281 ? 23.469 14.039 -21.672 1 93.81 281 SER A N 1
ATOM 2200 C CA . SER A 1 281 ? 22.188 14.414 -22.266 1 93.81 281 SER A CA 1
ATOM 2201 C C . SER A 1 281 ? 21.062 14.32 -21.234 1 93.81 281 SER A C 1
ATOM 2203 O O . SER A 1 281 ? 21.047 13.398 -20.406 1 93.81 281 SER A O 1
ATOM 2205 N N . TYR A 1 282 ? 20.125 15.234 -21.344 1 94.94 282 TYR A N 1
ATOM 2206 C CA . TYR A 1 282 ? 18.953 15.133 -20.469 1 94.94 282 TYR A CA 1
ATOM 2207 C C . TYR A 1 282 ? 18.172 13.867 -20.766 1 94.94 282 TYR A C 1
ATOM 2209 O O . TYR A 1 282 ? 17.406 13.398 -19.922 1 94.94 282 TYR A O 1
ATOM 2217 N N . ARG A 1 283 ? 18.328 13.305 -21.953 1 92.88 283 ARG A N 1
ATOM 2218 C CA . ARG A 1 283 ? 17.594 12.117 -22.391 1 92.88 283 ARG A CA 1
ATOM 2219 C C . ARG A 1 283 ? 18.078 10.883 -21.641 1 92.88 283 ARG A C 1
ATOM 2221 O O . ARG A 1 283 ? 17.406 9.844 -21.656 1 92.88 283 ARG A O 1
ATOM 2228 N N . ARG A 1 284 ? 19.188 11 -20.953 1 91.19 284 ARG A N 1
ATOM 2229 C CA . ARG A 1 284 ? 19.734 9.883 -20.188 1 91.19 284 ARG A CA 1
ATOM 2230 C C . ARG A 1 284 ? 19.094 9.797 -18.812 1 91.19 284 ARG A C 1
ATOM 2232 O O . ARG A 1 284 ? 19.266 8.797 -18.094 1 91.19 284 ARG A O 1
ATOM 2239 N N . ILE A 1 285 ? 18.344 10.805 -18.469 1 93.81 285 ILE A N 1
ATOM 2240 C CA . ILE A 1 285 ? 17.578 10.805 -17.219 1 93.81 285 ILE A CA 1
ATOM 2241 C C . ILE A 1 285 ? 16.125 10.414 -17.484 1 93.81 285 ILE A C 1
ATOM 2243 O O . ILE A 1 285 ? 15.492 10.969 -18.391 1 93.81 285 ILE A O 1
ATOM 2247 N N . PRO A 1 286 ? 15.633 9.43 -16.766 1 93.44 286 PRO A N 1
ATOM 2248 C CA . PRO A 1 286 ? 14.227 9.07 -16.969 1 93.44 286 PRO A CA 1
ATOM 2249 C C . PRO A 1 286 ? 13.289 10.266 -16.844 1 93.44 286 PRO A C 1
ATOM 2251 O O . PRO A 1 286 ? 13.477 11.125 -15.984 1 93.44 286 PRO A O 1
ATOM 2254 N N . ALA A 1 287 ? 12.266 10.336 -17.656 1 95.31 287 ALA A N 1
ATOM 2255 C CA . ALA A 1 287 ? 11.359 11.477 -17.797 1 95.31 287 ALA A CA 1
ATOM 2256 C C . ALA A 1 287 ? 10.711 11.828 -16.453 1 95.31 287 ALA A C 1
ATOM 2258 O O . ALA A 1 287 ? 10.625 13 -16.094 1 95.31 287 ALA A O 1
ATOM 2259 N N . ALA A 1 288 ? 10.195 10.836 -15.75 1 96.06 288 ALA A N 1
ATOM 2260 C CA . ALA A 1 288 ? 9.508 11.062 -14.484 1 96.06 288 ALA A CA 1
ATOM 2261 C C . ALA A 1 288 ? 10.422 11.758 -13.477 1 96.06 288 ALA A C 1
ATOM 2263 O O . ALA A 1 288 ? 10.008 12.703 -12.805 1 96.06 288 ALA A O 1
ATOM 2264 N N . LEU A 1 289 ? 11.664 11.312 -13.367 1 97.25 289 LEU A N 1
ATOM 2265 C CA . LEU A 1 289 ? 12.609 11.883 -12.414 1 97.25 289 LEU A CA 1
ATOM 2266 C C . LEU A 1 289 ? 12.992 13.305 -12.812 1 97.25 289 LEU A C 1
ATOM 2268 O O . LEU A 1 289 ? 13.031 14.203 -11.977 1 97.25 289 LEU A O 1
ATOM 2272 N N . LEU A 1 290 ? 13.297 13.461 -14.102 1 97.88 290 LEU A N 1
ATOM 2273 C CA . LEU A 1 290 ? 13.68 14.781 -14.594 1 97.88 290 LEU A CA 1
ATOM 2274 C C . LEU A 1 290 ? 12.57 15.797 -14.344 1 97.88 290 LEU A C 1
ATOM 2276 O O . LEU A 1 290 ? 12.828 16.906 -13.859 1 97.88 290 LEU A O 1
ATOM 2280 N N . GLY A 1 291 ? 11.352 15.391 -14.703 1 98.12 291 GLY A N 1
ATOM 2281 C CA . GLY A 1 291 ? 10.211 16.266 -14.469 1 98.12 291 GLY A CA 1
ATOM 2282 C C . GLY A 1 291 ? 10.016 16.609 -13 1 98.12 291 GLY A C 1
ATOM 2283 O O . GLY A 1 291 ? 9.703 17.75 -12.664 1 98.12 291 GLY A O 1
ATOM 2284 N N . ALA A 1 292 ? 10.164 15.648 -12.102 1 98.44 292 ALA A N 1
ATOM 2285 C CA . ALA A 1 292 ? 9.977 15.867 -10.672 1 98.44 292 ALA A CA 1
ATOM 2286 C C . ALA A 1 292 ? 11.039 16.812 -10.125 1 98.44 292 ALA A C 1
ATOM 2288 O O . ALA A 1 292 ? 10.75 17.641 -9.258 1 98.44 292 ALA A O 1
ATOM 2289 N N . ILE A 1 293 ? 12.289 16.656 -10.617 1 98.38 293 ILE A N 1
ATOM 2290 C CA . ILE A 1 293 ? 13.375 17.547 -10.211 1 98.38 293 ILE A CA 1
ATOM 2291 C C . ILE A 1 293 ? 13.062 18.984 -10.648 1 98.38 293 ILE A C 1
ATOM 2293 O O . ILE A 1 293 ? 13.164 19.906 -9.844 1 98.38 293 ILE A O 1
ATOM 2297 N N . TYR A 1 294 ? 12.641 19.156 -11.898 1 98.44 294 TYR A N 1
ATOM 2298 C CA . TYR A 1 294 ? 12.297 20.469 -12.406 1 98.44 294 TYR A CA 1
ATOM 2299 C C . TYR A 1 294 ? 11.156 21.094 -11.609 1 98.44 294 TYR A C 1
ATOM 2301 O O . TYR A 1 294 ? 11.242 22.25 -11.188 1 98.44 294 TYR A O 1
ATOM 2309 N N . LEU A 1 295 ? 10.102 20.328 -11.367 1 97.94 295 LEU A N 1
ATOM 2310 C CA . LEU A 1 295 ? 8.922 20.828 -10.664 1 97.94 295 LEU A CA 1
ATOM 2311 C C . LEU A 1 295 ? 9.281 21.266 -9.25 1 97.94 295 LEU A C 1
ATOM 2313 O O . LEU A 1 295 ? 8.82 22.312 -8.781 1 97.94 295 LEU A O 1
ATOM 2317 N N . SER A 1 296 ? 10.07 20.5 -8.578 1 97.38 296 SER A N 1
ATOM 2318 C CA . SER A 1 296 ? 10.461 20.812 -7.203 1 97.38 296 SER A CA 1
ATOM 2319 C C . SER A 1 296 ? 11.305 22.078 -7.145 1 97.38 296 SER A C 1
ATOM 2321 O O . SER A 1 296 ? 11.188 22.859 -6.195 1 97.38 296 SER A O 1
ATOM 2323 N N . ALA A 1 297 ? 12.094 22.281 -8.133 1 97.44 297 ALA A N 1
ATOM 2324 C CA . ALA A 1 297 ? 13.055 23.375 -8.141 1 97.44 297 ALA A CA 1
ATOM 2325 C C . ALA A 1 297 ? 12.367 24.703 -8.484 1 97.44 297 ALA A C 1
ATOM 2327 O O . ALA A 1 297 ? 12.828 25.766 -8.102 1 97.44 297 ALA A O 1
ATOM 2328 N N . ILE A 1 298 ? 11.258 24.672 -9.195 1 96.44 298 ILE A N 1
ATOM 2329 C CA . ILE A 1 298 ? 10.57 25.875 -9.664 1 96.44 298 ILE A CA 1
ATOM 2330 C C . ILE A 1 298 ? 10.18 26.75 -8.469 1 96.44 298 ILE A C 1
ATOM 2332 O O . ILE A 1 298 ? 10.117 27.969 -8.578 1 96.44 298 ILE A O 1
ATOM 2336 N N . ARG A 1 299 ? 9.992 26.172 -7.367 1 93.06 299 ARG A N 1
ATOM 2337 C CA . ARG A 1 299 ? 9.602 26.906 -6.164 1 93.06 299 ARG A CA 1
ATOM 2338 C C . ARG A 1 299 ? 10.641 27.969 -5.809 1 93.06 299 ARG A C 1
ATOM 2340 O O . ARG A 1 299 ? 10.297 29.031 -5.277 1 93.06 299 ARG A O 1
ATOM 2347 N N . TRP A 1 300 ? 11.898 27.766 -6.148 1 95.88 300 TRP A N 1
ATOM 2348 C CA . TRP A 1 300 ? 12.977 28.672 -5.77 1 95.88 300 TRP A CA 1
ATOM 2349 C C . TRP A 1 300 ? 13.5 29.438 -6.984 1 95.88 300 TRP A C 1
ATOM 2351 O O . TRP A 1 300 ? 14.648 29.891 -6.996 1 95.88 300 TRP A O 1
ATOM 2361 N N . TRP A 1 301 ? 12.656 29.531 -8.008 1 95.81 301 TRP A N 1
ATOM 2362 C CA . TRP A 1 301 ? 12.961 30.219 -9.266 1 95.81 301 TRP A CA 1
ATOM 2363 C C . TRP A 1 301 ? 13.508 31.609 -9.016 1 95.81 301 TRP A C 1
ATOM 2365 O O . TRP A 1 301 ? 14.5 32.031 -9.625 1 95.81 301 TRP A O 1
ATOM 2375 N N . THR A 1 302 ? 12.961 32.375 -8.008 1 93.25 302 THR A N 1
ATOM 2376 C CA . THR A 1 302 ? 13.273 33.781 -7.785 1 93.25 302 THR A CA 1
ATOM 2377 C C . THR A 1 302 ? 14.594 33.938 -7.035 1 93.25 302 THR A C 1
ATOM 2379 O O . THR A 1 302 ? 15.148 35.031 -6.965 1 93.25 302 THR A O 1
ATOM 2382 N N . TYR A 1 303 ? 15.102 32.844 -6.555 1 92.25 303 TYR A N 1
ATOM 2383 C CA . TYR A 1 303 ? 16.328 32.938 -5.773 1 92.25 303 TYR A CA 1
ATOM 2384 C C . TYR A 1 303 ? 17.562 32.781 -6.668 1 92.25 303 TYR A C 1
ATOM 2386 O O . TYR A 1 303 ? 18.688 32.875 -6.195 1 92.25 303 TYR A O 1
ATOM 2394 N N . ASP A 1 304 ? 17.359 32.562 -7.91 1 92.56 304 ASP A N 1
ATOM 2395 C CA . ASP A 1 304 ? 18.422 32.594 -8.914 1 92.56 304 ASP A CA 1
ATOM 2396 C C . ASP A 1 304 ? 18.422 33.938 -9.641 1 92.56 304 ASP A C 1
ATOM 2398 O O . ASP A 1 304 ? 17.406 34.344 -10.234 1 92.56 304 ASP A O 1
ATOM 2402 N N . PRO A 1 305 ? 19.516 34.594 -9.617 1 91.31 305 PRO A N 1
ATOM 2403 C CA . PRO A 1 305 ? 19.562 35.969 -10.195 1 91.31 305 PRO A CA 1
ATOM 2404 C C . PRO A 1 305 ? 19.234 35.969 -11.688 1 91.31 305 PRO A C 1
ATOM 2406 O O . PRO A 1 305 ? 18.609 36.906 -12.172 1 91.31 305 PRO A O 1
ATOM 2409 N N . GLU A 1 306 ? 19.578 35 -12.391 1 92.88 306 GLU A N 1
ATOM 2410 C CA . GLU A 1 306 ? 19.312 34.938 -13.828 1 92.88 306 GLU A CA 1
ATOM 2411 C C . GLU A 1 306 ? 17.859 34.562 -14.117 1 92.88 306 GLU A C 1
ATOM 2413 O O . GLU A 1 306 ? 17.266 35.031 -15.086 1 92.88 306 GLU A O 1
ATOM 2418 N N . LEU A 1 307 ? 17.344 33.688 -13.289 1 94.44 307 LEU A N 1
ATOM 2419 C CA . LEU A 1 307 ? 15.992 33.188 -13.508 1 94.44 307 LEU A CA 1
ATOM 2420 C C . LEU A 1 307 ? 14.953 34.188 -12.992 1 94.44 307 LEU A C 1
ATOM 2422 O O . LEU A 1 307 ? 13.852 34.281 -13.547 1 94.44 307 LEU A O 1
ATOM 2426 N N . SER A 1 308 ? 15.289 35 -12.031 1 93 308 SER A N 1
ATOM 2427 C CA . SER A 1 308 ? 14.344 35.906 -11.359 1 93 308 SER A CA 1
ATOM 2428 C C . SER A 1 308 ? 13.812 36.969 -12.32 1 93 308 SER A C 1
ATOM 2430 O O . SER A 1 308 ? 12.734 37.5 -12.102 1 93 308 SER A O 1
ATOM 2432 N N . ILE A 1 309 ? 14.539 37.188 -13.352 1 93.94 309 ILE A N 1
ATOM 2433 C CA . ILE A 1 309 ? 14.156 38.25 -14.289 1 93.94 309 ILE A CA 1
ATOM 2434 C C . ILE A 1 309 ? 13.352 37.656 -15.438 1 93.94 309 ILE A C 1
ATOM 2436 O O . ILE A 1 309 ? 12.906 38.375 -16.328 1 93.94 309 ILE A O 1
ATOM 2440 N N . ARG A 1 310 ? 13.188 36.438 -15.414 1 94.62 310 ARG A N 1
ATOM 2441 C CA . ARG A 1 310 ? 12.477 35.719 -16.484 1 94.62 310 ARG A CA 1
ATOM 2442 C C . ARG A 1 310 ? 11.141 35.188 -15.977 1 94.62 310 ARG A C 1
ATOM 2444 O O . ARG A 1 310 ? 10.867 35.188 -14.773 1 94.62 310 ARG A O 1
ATOM 2451 N N . ILE A 1 311 ? 10.344 34.844 -16.891 1 94.12 311 ILE A N 1
ATOM 2452 C CA . ILE A 1 311 ? 9.055 34.25 -16.562 1 94.12 311 ILE A CA 1
ATOM 2453 C C . ILE A 1 311 ? 9.227 32.781 -16.266 1 94.12 311 ILE A C 1
ATOM 2455 O O . ILE A 1 311 ? 9.812 32.031 -17.062 1 94.12 311 ILE A O 1
ATOM 2459 N N . PRO A 1 312 ? 8.805 32.312 -15.141 1 95.06 312 PRO A N 1
ATOM 2460 C CA . PRO A 1 312 ? 8.945 30.906 -14.797 1 95.06 312 PRO A CA 1
ATOM 2461 C C . PRO A 1 312 ? 8.109 30 -15.695 1 95.06 312 PRO A C 1
ATOM 2463 O O . PRO A 1 312 ? 7.086 30.422 -16.234 1 95.06 312 PRO A O 1
ATOM 2466 N N . PRO A 1 313 ? 8.531 28.75 -15.812 1 95.44 313 PRO A N 1
ATOM 2467 C CA . PRO A 1 313 ? 7.762 27.781 -16.594 1 95.44 313 PRO A CA 1
ATOM 2468 C C . PRO A 1 313 ? 6.426 27.438 -15.945 1 95.44 313 PRO A C 1
ATOM 2470 O O . PRO A 1 313 ? 6.219 27.719 -14.766 1 95.44 313 PRO A O 1
ATOM 2473 N N . ASP A 1 314 ? 5.559 26.844 -16.734 1 94.31 314 ASP A N 1
ATOM 2474 C CA . ASP A 1 314 ? 4.223 26.469 -16.281 1 94.31 314 ASP A CA 1
ATOM 2475 C C . ASP A 1 314 ? 4.277 25.219 -15.391 1 94.31 314 ASP A C 1
ATOM 2477 O O . ASP A 1 314 ? 4.297 24.094 -15.883 1 94.31 314 ASP A O 1
ATOM 2481 N N . ALA A 1 315 ? 4.168 25.391 -14.172 1 94.06 315 ALA A N 1
ATOM 2482 C CA . ALA A 1 315 ? 4.25 24.297 -13.203 1 94.06 315 ALA A CA 1
ATOM 2483 C C . ALA A 1 315 ? 3.053 23.359 -13.336 1 94.06 315 ALA A C 1
ATOM 2485 O O . ALA A 1 315 ? 3.176 22.156 -13.109 1 94.06 315 ALA A O 1
ATOM 2486 N N . ALA A 1 316 ? 1.936 23.859 -13.688 1 92.12 316 ALA A N 1
ATOM 2487 C CA . ALA A 1 316 ? 0.732 23.047 -13.844 1 92.12 316 ALA A CA 1
ATOM 2488 C C . ALA A 1 316 ? 0.879 22.062 -14.992 1 92.12 316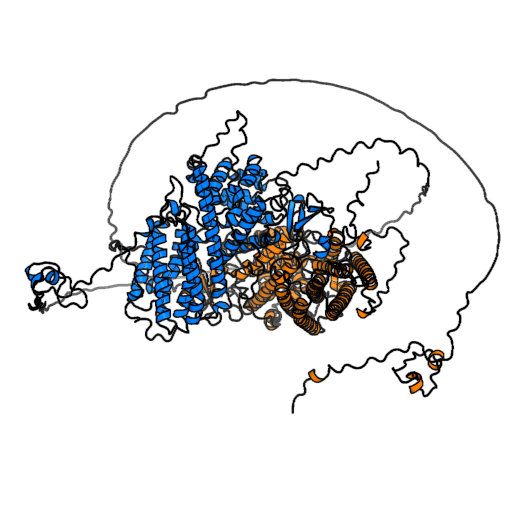 ALA A C 1
ATOM 2490 O O . ALA A 1 316 ? 0.456 20.906 -14.883 1 92.12 316 ALA A O 1
ATOM 2491 N N . LEU A 1 317 ? 1.411 22.594 -16.062 1 94.5 317 LEU A N 1
ATOM 2492 C CA . LEU A 1 317 ? 1.651 21.734 -17.203 1 94.5 317 LEU A CA 1
ATOM 2493 C C . LEU A 1 317 ? 2.641 20.625 -16.844 1 94.5 317 LEU A C 1
ATOM 2495 O O . LEU A 1 317 ? 2.445 19.469 -17.219 1 94.5 317 LEU A O 1
ATOM 2499 N N . LEU A 1 318 ? 3.709 20.984 -16.172 1 95.56 318 LEU A N 1
ATOM 2500 C CA . LEU A 1 318 ? 4.707 20.016 -15.734 1 95.56 318 LEU A CA 1
ATOM 2501 C C . LEU A 1 318 ? 4.082 18.969 -14.82 1 95.56 318 LEU A C 1
ATOM 2503 O O . LEU A 1 318 ? 4.402 17.781 -14.922 1 95.56 318 LEU A O 1
ATOM 2507 N N . ARG A 1 319 ? 3.236 19.359 -13.969 1 94.06 319 ARG A N 1
ATOM 2508 C CA . ARG A 1 319 ? 2.539 18.438 -13.07 1 94.06 319 ARG A CA 1
ATOM 2509 C C . ARG A 1 319 ? 1.663 17.469 -13.859 1 94.06 319 ARG A C 1
ATOM 2511 O O . ARG A 1 319 ? 1.6 16.281 -13.531 1 94.06 319 ARG A O 1
ATOM 2518 N N . ARG A 1 320 ? 1.001 17.969 -14.805 1 91.5 320 ARG A N 1
ATOM 2519 C CA . ARG A 1 320 ? 0.161 17.109 -15.641 1 91.5 320 ARG A CA 1
ATOM 2520 C C . ARG A 1 320 ? 0.998 16.062 -16.375 1 91.5 320 ARG A C 1
ATOM 2522 O O . ARG A 1 320 ? 0.573 14.922 -16.531 1 91.5 320 ARG A O 1
ATOM 2529 N N . MET A 1 321 ? 2.094 16.484 -16.859 1 94.62 321 MET A N 1
ATOM 2530 C CA . MET A 1 321 ? 2.988 15.562 -17.547 1 94.62 321 MET A CA 1
ATOM 2531 C C . MET A 1 321 ? 3.496 14.492 -16.578 1 94.62 321 MET A C 1
ATOM 2533 O O . MET A 1 321 ? 3.637 13.328 -16.953 1 94.62 321 MET A O 1
ATOM 2537 N N . LEU A 1 322 ? 3.752 14.852 -15.352 1 95.25 322 LEU A N 1
ATOM 2538 C CA . LEU A 1 322 ? 4.254 13.922 -14.352 1 95.25 322 LEU A CA 1
ATOM 2539 C C . LEU A 1 322 ? 3.18 12.906 -13.961 1 95.25 322 LEU A C 1
ATOM 2541 O O . LEU A 1 322 ? 3.494 11.766 -13.633 1 95.25 322 LEU A O 1
ATOM 2545 N N . ARG A 1 323 ? 1.906 13.297 -14.008 1 89.5 323 ARG A N 1
ATOM 2546 C CA . ARG A 1 323 ? 0.8 12.398 -13.695 1 89.5 323 ARG A CA 1
ATOM 2547 C C . ARG A 1 323 ? 0.749 11.234 -14.68 1 89.5 323 ARG A C 1
ATOM 2549 O O . ARG A 1 323 ? 0.255 10.156 -14.344 1 89.5 323 ARG A O 1
ATOM 2556 N N . THR A 1 324 ? 1.312 11.469 -15.773 1 89.38 324 THR A N 1
ATOM 2557 C CA . THR A 1 324 ? 1.354 10.414 -16.781 1 89.38 324 THR A CA 1
ATOM 2558 C C . THR A 1 324 ? 2.701 9.695 -16.75 1 89.38 324 THR A C 1
ATOM 2560 O O . THR A 1 324 ? 2.766 8.477 -16.891 1 89.38 324 THR A O 1
ATOM 2563 N N . ALA A 1 325 ? 3.74 10.43 -16.578 1 93.44 325 ALA A N 1
ATOM 2564 C CA . ALA A 1 325 ? 5.09 9.883 -16.656 1 93.44 325 ALA A CA 1
ATOM 2565 C C . ALA A 1 325 ? 5.387 8.953 -15.492 1 93.44 325 ALA A C 1
ATOM 2567 O O . ALA A 1 325 ? 6.066 7.934 -15.648 1 93.44 325 ALA A O 1
ATOM 2568 N N . ILE A 1 326 ? 4.949 9.266 -14.344 1 94.44 326 ILE A N 1
ATOM 2569 C CA . ILE A 1 326 ? 5.297 8.492 -13.148 1 94.44 326 ILE A CA 1
ATOM 2570 C C . ILE A 1 326 ? 4.637 7.121 -13.211 1 94.44 326 ILE A C 1
ATOM 2572 O O . ILE A 1 326 ? 5.309 6.098 -13.07 1 94.44 326 ILE A O 1
ATOM 2576 N N . PRO A 1 327 ? 3.367 7 -13.516 1 90.19 327 PRO A N 1
ATOM 2577 C CA . PRO A 1 327 ? 2.791 5.66 -13.641 1 90.19 327 PRO A CA 1
ATOM 2578 C C . PRO A 1 327 ? 3.402 4.855 -14.781 1 90.19 327 PRO A C 1
ATOM 2580 O O . PRO A 1 327 ? 3.539 3.635 -14.68 1 90.19 327 PRO A O 1
ATOM 2583 N N . ALA A 1 328 ? 3.723 5.5 -15.781 1 89.81 328 ALA A N 1
ATOM 2584 C CA . ALA A 1 328 ? 4.352 4.809 -16.906 1 89.81 328 ALA A CA 1
ATOM 2585 C C . ALA A 1 328 ? 5.676 4.172 -16.484 1 89.81 328 ALA A C 1
ATOM 2587 O O . ALA A 1 328 ? 6.062 3.127 -17.016 1 89.81 328 ALA A O 1
ATOM 2588 N N . SER A 1 329 ? 6.363 4.754 -15.57 1 91.56 329 SER A N 1
ATOM 2589 C CA . SER A 1 329 ? 7.668 4.277 -15.125 1 91.56 329 SER A CA 1
ATOM 2590 C C . SER A 1 329 ? 7.539 3.014 -14.281 1 91.56 329 SER A C 1
ATOM 2592 O O . SER A 1 329 ? 8.516 2.277 -14.109 1 91.56 329 SER A O 1
ATOM 2594 N N . TYR A 1 330 ? 6.344 2.668 -13.891 1 90.88 330 TYR A N 1
ATOM 2595 C CA . TYR A 1 330 ? 6.152 1.514 -13.016 1 90.88 330 TYR A CA 1
ATOM 2596 C C . TYR A 1 330 ? 6.27 0.213 -13.805 1 90.88 330 TYR A C 1
ATOM 2598 O O . TYR A 1 330 ? 6.453 -0.858 -13.219 1 90.88 330 TYR A O 1
ATOM 2606 N N . HIS A 1 331 ? 6.105 0.309 -15.055 1 90.12 331 HIS A N 1
ATOM 2607 C CA . HIS A 1 331 ? 6.246 -0.874 -15.898 1 90.12 331 HIS A CA 1
ATOM 2608 C C . HIS A 1 331 ? 7.711 -1.236 -16.094 1 90.12 331 HIS A C 1
ATOM 2610 O O . HIS A 1 331 ? 8.031 -2.35 -16.516 1 90.12 331 HIS A O 1
ATOM 2616 N N . ARG A 1 332 ? 8.594 -0.317 -15.781 1 91.56 332 ARG A N 1
ATOM 2617 C CA . ARG A 1 332 ? 10.039 -0.486 -15.758 1 91.56 332 ARG A CA 1
ATOM 2618 C C . ARG A 1 332 ? 10.633 0.025 -14.445 1 91.56 332 ARG A C 1
ATOM 2620 O O . ARG A 1 332 ? 11.375 1.011 -14.438 1 91.56 332 ARG A O 1
ATOM 2627 N N . PRO A 1 333 ? 10.359 -0.687 -13.453 1 92.44 333 PRO A N 1
ATOM 2628 C CA . PRO A 1 333 ? 10.672 -0.155 -12.125 1 92.44 333 PRO A CA 1
ATOM 2629 C C . PRO A 1 333 ? 12.172 0.045 -11.906 1 92.44 333 PRO A C 1
ATOM 2631 O O . PRO A 1 333 ? 12.961 -0.879 -12.125 1 92.44 333 PRO A O 1
ATOM 2634 N N . LYS A 1 334 ? 12.508 1.195 -11.555 1 94.88 334 LYS A N 1
ATOM 2635 C CA . LYS A 1 334 ? 13.852 1.62 -11.18 1 94.88 334 LYS A CA 1
ATOM 2636 C C . LYS A 1 334 ? 13.82 2.516 -9.945 1 94.88 334 LYS A C 1
ATOM 2638 O O . LYS A 1 334 ? 12.75 2.91 -9.484 1 94.88 334 LYS A O 1
ATOM 2643 N N . LEU A 1 335 ? 14.977 2.775 -9.375 1 96.56 335 LEU A N 1
ATOM 2644 C CA . LEU A 1 335 ? 15.031 3.67 -8.227 1 96.56 335 LEU A CA 1
ATOM 2645 C C . LEU A 1 335 ? 14.461 5.039 -8.578 1 96.56 335 LEU A C 1
ATOM 2647 O O . LEU A 1 335 ? 13.859 5.707 -7.73 1 96.56 335 LEU A O 1
ATOM 2651 N N . SER A 1 336 ? 14.688 5.441 -9.852 1 96.12 336 SER A N 1
ATOM 2652 C CA . SER A 1 336 ? 14.234 6.746 -10.32 1 96.12 336 SER A CA 1
ATOM 2653 C C . SER A 1 336 ? 12.719 6.871 -10.234 1 96.12 336 SER A C 1
ATOM 2655 O O . SER A 1 336 ? 12.195 7.969 -10.031 1 96.12 336 SER A O 1
ATOM 2657 N N . SER A 1 337 ? 11.961 5.75 -10.398 1 95.69 337 SER A N 1
ATOM 2658 C CA . SER A 1 337 ? 10.5 5.773 -10.273 1 95.69 337 SER A CA 1
ATOM 2659 C C . SER A 1 337 ? 10.078 6.191 -8.867 1 95.69 337 SER A C 1
ATOM 2661 O O . SER A 1 337 ? 9.156 6.996 -8.711 1 95.69 337 SER A O 1
ATOM 2663 N N . ILE A 1 338 ? 10.773 5.684 -7.906 1 97.31 338 ILE A N 1
ATOM 2664 C CA . ILE A 1 338 ? 10.477 5.973 -6.508 1 97.31 338 ILE A CA 1
ATOM 2665 C C . ILE A 1 338 ? 10.906 7.398 -6.172 1 97.31 338 ILE A C 1
ATOM 2667 O O . ILE A 1 338 ? 10.188 8.125 -5.488 1 97.31 338 ILE A O 1
ATOM 2671 N N . GLN A 1 339 ? 12.062 7.758 -6.664 1 98.19 339 GLN A N 1
ATOM 2672 C CA . GLN A 1 339 ? 12.562 9.109 -6.438 1 98.19 339 GLN A CA 1
ATOM 2673 C C . GLN A 1 339 ? 11.602 10.156 -6.992 1 98.19 339 GLN A C 1
ATOM 2675 O O . GLN A 1 339 ? 11.312 11.156 -6.332 1 98.19 339 GLN A O 1
ATOM 2680 N N . ALA A 1 340 ? 11.117 9.914 -8.195 1 98.25 340 ALA A N 1
ATOM 2681 C CA . ALA A 1 340 ? 10.172 10.844 -8.828 1 98.25 340 ALA A CA 1
ATOM 2682 C C . ALA A 1 340 ? 8.891 10.953 -8.016 1 98.25 340 ALA A C 1
ATOM 2684 O O . ALA A 1 340 ? 8.383 12.055 -7.789 1 98.25 340 ALA A O 1
ATOM 2685 N N . ALA A 1 341 ? 8.344 9.828 -7.578 1 97.88 341 ALA A N 1
ATOM 2686 C CA . ALA A 1 341 ? 7.113 9.82 -6.793 1 97.88 341 ALA A CA 1
ATOM 2687 C C . ALA A 1 341 ? 7.297 10.562 -5.473 1 97.88 341 ALA A C 1
ATOM 2689 O O . ALA A 1 341 ? 6.441 11.352 -5.07 1 97.88 341 ALA A O 1
ATOM 2690 N N . LEU A 1 342 ? 8.383 10.344 -4.809 1 98.5 342 LEU A N 1
ATOM 2691 C CA . LEU A 1 342 ? 8.656 10.961 -3.516 1 98.5 342 LEU A CA 1
ATOM 2692 C C . LEU A 1 342 ? 8.844 12.469 -3.668 1 98.5 342 LEU A C 1
ATOM 2694 O O . LEU A 1 342 ? 8.383 13.242 -2.822 1 98.5 342 LEU A O 1
ATOM 2698 N N . LEU A 1 343 ? 9.555 12.852 -4.715 1 98.38 343 LEU A N 1
ATOM 2699 C CA . LEU A 1 343 ? 9.75 14.273 -4.953 1 98.38 343 LEU A CA 1
ATOM 2700 C C . LEU A 1 343 ? 8.414 14.961 -5.242 1 98.38 343 LEU A C 1
ATOM 2702 O O . LEU A 1 343 ? 8.156 16.062 -4.754 1 98.38 343 LEU A O 1
ATOM 2706 N N . LEU A 1 344 ? 7.594 14.328 -6.051 1 97.56 344 LEU A N 1
ATOM 2707 C CA . LEU A 1 344 ? 6.281 14.898 -6.348 1 97.56 344 LEU A CA 1
ATOM 2708 C C . LEU A 1 344 ? 5.469 15.094 -5.07 1 97.56 344 LEU A C 1
ATOM 2710 O O . LEU A 1 344 ? 4.781 16.094 -4.918 1 97.56 344 LEU A O 1
ATOM 2714 N N . LEU A 1 345 ? 5.551 14.148 -4.164 1 97.12 345 LEU A N 1
ATOM 2715 C CA . LEU A 1 345 ? 4.809 14.188 -2.91 1 97.12 345 LEU A CA 1
ATOM 2716 C C . LEU A 1 345 ? 5.281 15.344 -2.033 1 97.12 345 LEU A C 1
ATOM 2718 O O . LEU A 1 345 ? 4.551 15.797 -1.147 1 97.12 345 LEU A O 1
ATOM 2722 N N . GLN A 1 346 ? 6.543 15.805 -2.271 1 97.19 346 GLN A N 1
ATOM 2723 C CA . GLN A 1 346 ? 7.078 16.922 -1.493 1 97.19 346 GLN A CA 1
ATOM 2724 C C . GLN A 1 346 ? 6.668 18.266 -2.096 1 97.19 346 GLN A C 1
ATOM 2726 O O . GLN A 1 346 ? 6.777 19.297 -1.443 1 97.19 346 GLN A O 1
ATOM 2731 N N . CYS A 1 347 ? 6.172 18.234 -3.307 1 94.31 347 CYS A N 1
ATOM 2732 C CA . CYS A 1 347 ? 5.797 19.469 -3.984 1 94.31 347 CYS A CA 1
ATOM 2733 C C . CYS A 1 347 ? 4.453 19.984 -3.482 1 94.31 347 CYS A C 1
ATOM 2735 O O . CYS A 1 347 ? 3.621 19.203 -3.018 1 94.31 347 CYS A O 1
ATOM 2737 N N . GLN A 1 348 ? 4.332 21.266 -3.582 1 87.69 348 GLN A N 1
ATOM 2738 C CA . GLN A 1 348 ? 3.041 21.859 -3.258 1 87.69 348 GLN A CA 1
ATOM 2739 C C . GLN A 1 348 ? 1.946 21.344 -4.188 1 87.69 348 GLN A C 1
ATOM 2741 O O . GLN A 1 348 ? 2.158 21.219 -5.395 1 87.69 348 GLN A O 1
ATOM 2746 N N . PRO A 1 349 ? 0.879 21 -3.605 1 84.25 349 PRO A N 1
ATOM 2747 C CA . PRO A 1 349 ? -0.202 20.5 -4.457 1 84.25 349 PRO A CA 1
ATOM 2748 C C . PRO A 1 349 ? -0.756 21.578 -5.395 1 84.25 349 PRO A C 1
ATOM 2750 O O . PRO A 1 349 ? -0.492 22.766 -5.203 1 84.25 349 PRO A O 1
ATOM 2753 N N . GLU A 1 350 ? -1.452 21.109 -6.398 1 79.75 350 GLU A N 1
ATOM 2754 C CA . GLU A 1 350 ? -2.057 22.016 -7.367 1 79.75 350 GLU A CA 1
ATOM 2755 C C . GLU A 1 350 ? -3.049 22.969 -6.695 1 79.75 350 GLU A C 1
ATOM 2757 O O . GLU A 1 350 ? -3.084 24.156 -7 1 79.75 350 GLU A O 1
ATOM 2762 N N . ASP A 1 351 ? -3.867 22.406 -5.809 1 82.06 351 ASP A N 1
ATOM 2763 C CA . ASP A 1 351 ? -4.746 23.188 -4.945 1 82.06 351 ASP A CA 1
ATOM 2764 C C . ASP A 1 351 ? -4.316 23.078 -3.484 1 82.06 351 ASP A C 1
ATOM 2766 O O . ASP A 1 351 ? -4.77 22.172 -2.764 1 82.06 351 ASP A O 1
ATOM 2770 N N . PRO A 1 352 ? -3.627 24.016 -3.104 1 77.56 352 PRO A N 1
ATOM 2771 C CA . PRO A 1 352 ? -3.068 23.922 -1.753 1 77.56 352 PRO A CA 1
ATOM 2772 C C . PRO A 1 352 ? -4.133 24.047 -0.665 1 77.56 352 PRO A C 1
ATOM 2774 O O . PRO A 1 352 ? -3.904 23.641 0.477 1 77.56 352 PRO A O 1
ATOM 2777 N N . LEU A 1 353 ? -5.27 24.625 -0.953 1 78.69 353 LEU A N 1
ATOM 2778 C CA . LEU A 1 353 ? -6.305 24.812 0.057 1 78.69 353 LEU A CA 1
ATOM 2779 C C . LEU A 1 353 ? -7.152 23.547 0.201 1 78.69 353 LEU A C 1
ATOM 2781 O O . LEU A 1 353 ? -7.746 23.312 1.255 1 78.69 353 LEU A O 1
ATOM 2785 N N . ASN A 1 354 ? -7.133 22.781 -0.867 1 81.12 354 ASN A N 1
ATOM 2786 C CA . ASN A 1 354 ? -7.879 21.531 -0.849 1 81.12 354 ASN A CA 1
ATOM 2787 C C . ASN A 1 354 ? -7.059 20.391 -1.432 1 81.12 354 ASN A C 1
ATOM 2789 O O . ASN A 1 354 ? -7.414 19.828 -2.473 1 81.12 354 ASN A O 1
ATOM 2793 N N . PRO A 1 355 ? -6.109 20.031 -0.713 1 83.44 355 PRO A N 1
ATOM 2794 C CA . PRO A 1 355 ? -5.25 18.953 -1.229 1 83.44 355 PRO A CA 1
ATOM 2795 C C . PRO A 1 355 ? -5.988 17.625 -1.391 1 83.44 355 PRO A C 1
ATOM 2797 O O . PRO A 1 355 ? -6.91 17.328 -0.625 1 83.44 355 PRO A O 1
ATOM 2800 N N . ASP A 1 356 ? -5.59 16.875 -2.375 1 89.75 356 ASP A N 1
ATOM 2801 C CA . ASP A 1 356 ? -6.137 15.555 -2.65 1 89.75 356 ASP A CA 1
ATOM 2802 C C . ASP A 1 356 ? -5.445 14.492 -1.803 1 89.75 356 ASP A C 1
ATOM 2804 O O . ASP A 1 356 ? -4.523 13.82 -2.27 1 89.75 356 ASP A O 1
ATOM 2808 N N . HIS A 1 357 ? -5.973 14.242 -0.66 1 90.69 357 HIS A N 1
ATOM 2809 C CA . HIS A 1 357 ? -5.359 13.344 0.307 1 90.69 357 HIS A CA 1
ATOM 2810 C C . HIS A 1 357 ? -5.41 11.898 -0.176 1 90.69 357 HIS A C 1
ATOM 2812 O O . HIS A 1 357 ? -4.492 11.117 0.084 1 90.69 357 HIS A O 1
ATOM 2818 N N . THR A 1 358 ? -6.469 11.523 -0.859 1 92.5 358 THR A N 1
ATOM 2819 C CA . THR A 1 358 ? -6.613 10.156 -1.355 1 92.5 358 THR A CA 1
ATOM 2820 C C . THR A 1 358 ? -5.551 9.852 -2.404 1 92.5 358 THR A C 1
ATOM 2822 O O . THR A 1 358 ? -4.922 8.789 -2.363 1 92.5 358 THR A O 1
ATOM 2825 N N . PHE A 1 359 ? -5.379 10.781 -3.305 1 91 359 PHE A N 1
ATOM 2826 C CA . PHE A 1 359 ? -4.367 10.594 -4.336 1 91 359 PHE A CA 1
ATOM 2827 C C . PHE A 1 359 ? -2.979 10.5 -3.719 1 91 359 PHE A C 1
ATOM 2829 O O . PHE A 1 359 ? -2.178 9.641 -4.109 1 91 359 PHE A O 1
ATOM 2836 N N . GLN A 1 360 ? -2.688 11.359 -2.797 1 94.19 360 GLN A N 1
ATOM 2837 C CA . GLN A 1 360 ? -1.374 11.367 -2.162 1 94.19 360 GLN A CA 1
ATOM 2838 C C . GLN A 1 360 ? -1.118 10.07 -1.401 1 94.19 360 GLN A C 1
ATOM 2840 O O . GLN A 1 360 ? -0.013 9.531 -1.446 1 94.19 360 GLN A O 1
ATOM 2845 N N . TRP A 1 361 ? -2.115 9.602 -0.668 1 96.69 361 TRP A N 1
ATOM 2846 C CA . TRP A 1 361 ? -1.971 8.328 0.034 1 96.69 361 TRP A CA 1
ATOM 2847 C C . TRP A 1 361 ? -1.797 7.18 -0.953 1 96.69 361 TRP A C 1
ATOM 2849 O O . TRP A 1 361 ? -0.962 6.293 -0.745 1 96.69 361 TRP A O 1
ATOM 2859 N N . GLY A 1 362 ? -2.574 7.195 -2.029 1 95.5 362 GLY A N 1
ATOM 2860 C CA . GLY A 1 362 ? -2.438 6.191 -3.07 1 95.5 362 GLY A CA 1
ATOM 2861 C C . GLY A 1 362 ? -1.058 6.168 -3.701 1 95.5 362 GLY A C 1
ATOM 2862 O O . GLY A 1 362 ? -0.493 5.098 -3.934 1 95.5 362 GLY A O 1
ATOM 2863 N N . LEU A 1 363 ? -0.557 7.348 -3.973 1 95.5 363 LEU A N 1
ATOM 2864 C CA . LEU A 1 363 ? 0.769 7.449 -4.574 1 95.5 363 LEU A CA 1
ATOM 2865 C C . LEU A 1 363 ? 1.84 6.949 -3.611 1 95.5 363 LEU A C 1
ATOM 2867 O O . LEU A 1 363 ? 2.805 6.305 -4.031 1 95.5 363 LEU A O 1
ATOM 2871 N N . THR A 1 364 ? 1.702 7.266 -2.332 1 97.69 364 THR A N 1
ATOM 2872 C CA . THR A 1 364 ? 2.625 6.773 -1.315 1 97.69 364 THR A CA 1
ATOM 2873 C C . THR A 1 364 ? 2.656 5.25 -1.309 1 97.69 364 THR A C 1
ATOM 2875 O O . THR A 1 364 ? 3.732 4.645 -1.317 1 97.69 364 THR A O 1
ATOM 2878 N N . CYS A 1 365 ? 1.504 4.633 -1.346 1 97.12 365 CYS A N 1
ATOM 2879 C CA . CYS A 1 365 ? 1.41 3.18 -1.288 1 97.12 365 CYS A CA 1
ATOM 2880 C C . CYS A 1 365 ? 1.945 2.547 -2.568 1 97.12 365 CYS A C 1
ATOM 2882 O O . CYS A 1 365 ? 2.523 1.459 -2.533 1 97.12 365 CYS A O 1
ATOM 2884 N N . GLN A 1 366 ? 1.718 3.217 -3.623 1 94.81 366 GLN A N 1
ATOM 2885 C CA . GLN A 1 366 ? 2.283 2.752 -4.883 1 94.81 366 GLN A CA 1
ATOM 2886 C C . GLN A 1 366 ? 3.809 2.781 -4.848 1 94.81 366 GLN A C 1
ATOM 2888 O O . GLN A 1 366 ? 4.465 1.845 -5.309 1 94.81 366 GLN A O 1
ATOM 2893 N N . ALA A 1 367 ? 4.344 3.865 -4.367 1 97.12 367 ALA A N 1
ATOM 2894 C CA . ALA A 1 367 ? 5.793 3.971 -4.234 1 97.12 367 ALA A CA 1
ATOM 2895 C C . ALA A 1 367 ? 6.344 2.869 -3.332 1 97.12 367 ALA A C 1
ATOM 2897 O O . ALA A 1 367 ? 7.418 2.322 -3.594 1 97.12 367 ALA A O 1
ATOM 2898 N N . LEU A 1 368 ? 5.621 2.541 -2.277 1 97.75 368 LEU A N 1
ATOM 2899 C CA . LEU A 1 368 ? 6.02 1.455 -1.388 1 97.75 368 LEU A CA 1
ATOM 2900 C C . LEU A 1 368 ? 6.039 0.123 -2.129 1 97.75 368 LEU A C 1
ATOM 2902 O O . LEU A 1 368 ? 6.973 -0.668 -1.97 1 97.75 368 LEU A O 1
ATOM 2906 N N . ALA A 1 369 ? 5.012 -0.091 -2.93 1 97.06 369 ALA A N 1
ATOM 2907 C CA . ALA A 1 369 ? 4.906 -1.338 -3.682 1 97.06 369 ALA A CA 1
ATOM 2908 C C . ALA A 1 369 ? 6.082 -1.502 -4.641 1 97.06 369 ALA A C 1
ATOM 2910 O O . ALA A 1 369 ? 6.695 -2.568 -4.703 1 97.06 369 ALA A O 1
ATOM 2911 N N . ILE A 1 370 ? 6.387 -0.448 -5.355 1 95.75 370 ILE A N 1
ATOM 2912 C CA . ILE A 1 370 ? 7.504 -0.497 -6.297 1 95.75 370 ILE A CA 1
ATOM 2913 C C . ILE A 1 370 ? 8.812 -0.697 -5.535 1 95.75 370 ILE A C 1
ATOM 2915 O O . ILE A 1 370 ? 9.688 -1.437 -5.98 1 95.75 370 ILE A O 1
ATOM 2919 N N . GLY A 1 371 ? 8.922 0.02 -4.402 1 97.38 371 GLY A N 1
ATOM 2920 C CA . GLY A 1 371 ? 10.102 -0.164 -3.566 1 97.38 371 GLY A CA 1
ATOM 2921 C C . GLY A 1 371 ? 10.305 -1.602 -3.127 1 97.38 371 GLY A C 1
ATOM 2922 O O . GLY A 1 371 ? 11.43 -2.086 -3.068 1 97.38 371 GLY A O 1
ATOM 2923 N N . GLN A 1 372 ? 9.25 -2.281 -2.881 1 97.31 372 GLN A N 1
ATOM 2924 C CA . GLN A 1 372 ? 9.336 -3.678 -2.465 1 97.31 372 GLN A CA 1
ATOM 2925 C C . GLN A 1 372 ? 9.742 -4.574 -3.631 1 97.31 372 GLN A C 1
ATOM 2927 O O . GLN A 1 372 ? 10.445 -5.57 -3.439 1 97.31 372 GLN A O 1
ATOM 2932 N N . CYS A 1 373 ? 9.32 -4.215 -4.805 1 96.69 373 CYS A N 1
ATOM 2933 C CA . CYS A 1 373 ? 9.727 -4.961 -5.988 1 96.69 373 CYS A CA 1
ATOM 2934 C C . CYS A 1 373 ? 11.227 -4.82 -6.23 1 96.69 373 CYS A C 1
ATOM 2936 O O . CYS A 1 373 ? 11.859 -5.73 -6.766 1 96.69 373 CYS A O 1
ATOM 2938 N N . LEU A 1 374 ? 11.758 -3.705 -5.781 1 96.88 374 LEU A N 1
ATOM 2939 C CA . LEU A 1 374 ? 13.18 -3.439 -5.961 1 96.88 374 LEU A CA 1
ATOM 2940 C C . LEU A 1 374 ? 13.977 -3.891 -4.742 1 96.88 374 LEU A C 1
ATOM 2942 O O . LEU A 1 374 ? 15.195 -3.76 -4.711 1 96.88 374 LEU A O 1
ATOM 2946 N N . GLY A 1 375 ? 13.352 -4.367 -3.746 1 97 375 GLY A N 1
ATOM 2947 C CA . GLY A 1 375 ? 14.008 -4.891 -2.559 1 97 375 GLY A CA 1
ATOM 2948 C C . GLY A 1 375 ? 14.414 -3.811 -1.574 1 97 375 GLY A C 1
ATOM 2949 O O . GLY A 1 375 ? 15.352 -3.994 -0.795 1 97 375 GLY A O 1
ATOM 2950 N N . LEU A 1 376 ? 13.703 -2.68 -1.533 1 97.88 376 LEU A N 1
ATOM 2951 C CA . LEU A 1 376 ? 14.102 -1.565 -0.681 1 97.88 376 LEU A CA 1
ATOM 2952 C C . LEU A 1 376 ? 13.742 -1.84 0.776 1 97.88 376 LEU A C 1
ATOM 2954 O O . LEU A 1 376 ? 14.172 -1.114 1.674 1 97.88 376 LEU A O 1
ATOM 2958 N N . HIS A 1 377 ? 12.93 -2.811 1.133 1 97.75 377 HIS A N 1
ATOM 2959 C CA . HIS A 1 377 ? 12.625 -3.184 2.512 1 97.75 377 HIS A CA 1
ATOM 2960 C C . HIS A 1 377 ? 13.711 -4.09 3.084 1 97.75 377 HIS A C 1
ATOM 2962 O O . HIS A 1 377 ? 13.68 -4.434 4.27 1 97.75 377 HIS A O 1
ATOM 2968 N N . LEU A 1 378 ? 14.719 -4.441 2.262 1 96.88 378 LEU A N 1
ATOM 2969 C CA . LEU A 1 378 ? 15.781 -5.352 2.658 1 96.88 378 LEU A CA 1
ATOM 2970 C C . LEU A 1 378 ? 17.094 -4.598 2.883 1 96.88 378 LEU A C 1
ATOM 2972 O O . LEU A 1 378 ? 17.281 -3.504 2.344 1 96.88 378 LEU A O 1
ATOM 2976 N N . ASP A 1 379 ? 17.984 -5.164 3.625 1 96.62 379 ASP A N 1
ATOM 2977 C CA . ASP A 1 379 ? 19.312 -4.605 3.871 1 96.62 379 ASP A CA 1
ATOM 2978 C C . ASP A 1 379 ? 20.234 -4.863 2.688 1 96.62 379 ASP A C 1
ATOM 2980 O O . ASP A 1 379 ? 20.672 -5.996 2.471 1 96.62 379 ASP A O 1
ATOM 2984 N N . ALA A 1 380 ? 20.625 -3.842 1.992 1 96.19 380 ALA A N 1
ATOM 2985 C CA . ALA A 1 380 ? 21.438 -3.992 0.789 1 96.19 380 ALA A CA 1
ATOM 2986 C C . ALA A 1 380 ? 22.922 -3.721 1.084 1 96.19 380 ALA A C 1
ATOM 2988 O O . ALA A 1 380 ? 23.719 -3.555 0.164 1 96.19 380 ALA A O 1
ATOM 2989 N N . SER A 1 381 ? 23.344 -3.691 2.305 1 94.81 381 SER A N 1
ATOM 2990 C CA . SER A 1 381 ? 24.688 -3.281 2.705 1 94.81 381 SER A CA 1
ATOM 2991 C C . SER A 1 381 ? 25.75 -4.203 2.107 1 94.81 381 SER A C 1
ATOM 2993 O O . SER A 1 381 ? 26.859 -3.77 1.833 1 94.81 381 SER A O 1
ATOM 2995 N N . ASN A 1 382 ? 25.422 -5.445 1.854 1 94.56 382 ASN A N 1
ATOM 2996 C CA . ASN A 1 382 ? 26.391 -6.406 1.366 1 94.56 382 ASN A CA 1
ATOM 2997 C C . ASN A 1 382 ? 26.047 -6.902 -0.035 1 94.56 382 ASN A C 1
ATOM 2999 O O . ASN A 1 382 ? 26.531 -7.949 -0.465 1 94.56 382 ASN A O 1
ATOM 3003 N N . TRP A 1 383 ? 25.156 -6.184 -0.712 1 95.62 383 TRP A N 1
ATOM 3004 C CA . TRP A 1 383 ? 24.797 -6.586 -2.066 1 95.62 383 TRP A CA 1
ATOM 3005 C C . TRP A 1 383 ? 25.953 -6.355 -3.033 1 95.62 383 TRP A C 1
ATOM 3007 O O . TRP A 1 383 ? 26.734 -5.418 -2.861 1 95.62 383 TRP A O 1
ATOM 3017 N N . THR A 1 384 ? 26.125 -7.164 -4.035 1 93.88 384 THR A N 1
ATOM 3018 C CA . THR A 1 384 ? 27.141 -7.016 -5.07 1 93.88 384 THR A CA 1
ATOM 3019 C C . THR A 1 384 ? 26.719 -5.969 -6.098 1 93.88 384 THR A C 1
ATOM 3021 O O . THR A 1 384 ? 26.5 -6.289 -7.266 1 93.88 384 THR A O 1
ATOM 3024 N N . ILE A 1 385 ? 26.625 -4.75 -5.707 1 93.44 385 ILE A N 1
ATOM 3025 C CA . ILE A 1 385 ? 26.312 -3.564 -6.5 1 93.44 385 ILE A CA 1
ATOM 3026 C C . ILE A 1 385 ? 27.234 -2.42 -6.086 1 93.44 385 ILE A C 1
ATOM 3028 O O . ILE A 1 385 ? 27.906 -2.492 -5.051 1 93.44 385 ILE A O 1
ATOM 3032 N N . PRO A 1 386 ? 27.359 -1.37 -6.906 1 92.12 386 PRO A N 1
ATOM 3033 C CA . PRO A 1 386 ? 28.266 -0.272 -6.551 1 92.12 386 PRO A CA 1
ATOM 3034 C C . PRO A 1 386 ? 27.891 0.38 -5.219 1 92.12 386 PRO A C 1
ATOM 3036 O O . PRO A 1 386 ? 26.719 0.483 -4.879 1 92.12 386 PRO A O 1
ATOM 3039 N N . GLN A 1 387 ? 28.891 0.856 -4.539 1 92.81 387 GLN A N 1
ATOM 3040 C CA . GLN A 1 387 ? 28.734 1.427 -3.207 1 92.81 387 GLN A CA 1
ATOM 3041 C C . GLN A 1 387 ? 27.766 2.605 -3.23 1 92.81 387 GLN A C 1
ATOM 3043 O O . GLN A 1 387 ? 26.953 2.77 -2.316 1 92.81 387 GLN A O 1
ATOM 3048 N N . TRP A 1 388 ? 27.828 3.457 -4.164 1 92.25 388 TRP A N 1
ATOM 3049 C CA . TRP A 1 388 ? 26.969 4.625 -4.211 1 92.25 388 TRP A CA 1
ATOM 3050 C C . TRP A 1 388 ? 25.5 4.211 -4.328 1 92.25 388 TRP A C 1
ATOM 3052 O O . TRP A 1 388 ? 24.609 4.887 -3.799 1 92.25 388 TRP A O 1
ATOM 3062 N N . GLU A 1 389 ? 25.203 3.129 -5.098 1 94.81 389 GLU A N 1
ATOM 3063 C CA . GLU A 1 389 ? 23.828 2.646 -5.199 1 94.81 389 GLU A CA 1
ATOM 3064 C C . GLU A 1 389 ? 23.344 2.096 -3.865 1 94.81 389 GLU A C 1
ATOM 3066 O O . GLU A 1 389 ? 22.172 2.26 -3.514 1 94.81 389 GLU A O 1
ATOM 3071 N N . ARG A 1 390 ? 24.281 1.349 -3.145 1 96.25 390 ARG A N 1
ATOM 3072 C CA . ARG A 1 390 ? 23.906 0.87 -1.814 1 96.25 390 ARG A CA 1
ATOM 3073 C C . ARG A 1 390 ? 23.5 2.027 -0.909 1 96.25 390 ARG A C 1
ATOM 3075 O O . ARG A 1 390 ? 22.531 1.924 -0.165 1 96.25 390 ARG A O 1
ATOM 3082 N N . ASN A 1 391 ? 24.25 3.121 -1.023 1 96.31 391 ASN A N 1
ATOM 3083 C CA . ASN A 1 391 ? 23.953 4.309 -0.228 1 96.31 391 ASN A CA 1
ATOM 3084 C C . ASN A 1 391 ? 22.594 4.891 -0.567 1 96.31 391 ASN A C 1
ATOM 3086 O O . ASN A 1 391 ? 21.781 5.16 0.327 1 96.31 391 ASN A O 1
ATOM 3090 N N . VAL A 1 392 ? 22.344 5.07 -1.808 1 96.31 392 VAL A N 1
ATOM 3091 C CA . VAL A 1 392 ? 21.094 5.672 -2.25 1 96.31 392 VAL A CA 1
ATOM 3092 C C . VAL A 1 392 ? 19.922 4.762 -1.883 1 96.31 392 VAL A C 1
ATOM 3094 O O . VAL A 1 392 ? 18.844 5.242 -1.504 1 96.31 392 VAL A O 1
ATOM 3097 N N . ARG A 1 393 ? 20.078 3.449 -2.035 1 97.44 393 ARG A N 1
ATOM 3098 C CA . ARG A 1 393 ? 19.031 2.498 -1.679 1 97.44 393 ARG A CA 1
ATOM 3099 C C . ARG A 1 393 ? 18.625 2.643 -0.213 1 97.44 393 ARG A C 1
ATOM 3101 O O . ARG A 1 393 ? 17.438 2.656 0.117 1 97.44 393 ARG A O 1
ATOM 3108 N N . LYS A 1 394 ? 19.609 2.721 0.626 1 98.12 394 LYS A N 1
ATOM 3109 C CA . LYS A 1 394 ? 19.328 2.85 2.053 1 98.12 394 LYS A CA 1
ATOM 3110 C C . LYS A 1 394 ? 18.625 4.168 2.355 1 98.12 394 LYS A C 1
ATOM 3112 O O . LYS A 1 394 ? 17.672 4.203 3.133 1 98.12 394 LYS A O 1
ATOM 3117 N N . ARG A 1 395 ? 19.094 5.27 1.791 1 98.31 395 ARG A N 1
ATOM 3118 C CA . ARG A 1 395 ? 18.453 6.566 1.978 1 98.31 395 ARG A CA 1
ATOM 3119 C C . ARG A 1 395 ? 17.016 6.551 1.459 1 98.31 395 ARG A C 1
ATOM 3121 O O . ARG A 1 395 ? 16.125 7.094 2.1 1 98.31 395 ARG A O 1
ATOM 3128 N N . LEU A 1 396 ? 16.812 5.895 0.318 1 98.31 396 LEU A N 1
ATOM 3129 C CA . LEU A 1 396 ? 15.484 5.793 -0.265 1 98.31 396 LEU A CA 1
ATOM 3130 C C . LEU A 1 396 ? 14.57 4.93 0.601 1 98.31 396 LEU A C 1
ATOM 3132 O O . LEU A 1 396 ? 13.375 5.203 0.723 1 98.31 396 LEU A O 1
ATOM 3136 N N . SER A 1 397 ? 15.109 3.818 1.128 1 98.62 397 SER A N 1
ATOM 3137 C CA . SER A 1 397 ? 14.336 2.982 2.037 1 98.62 397 SER A CA 1
ATOM 3138 C C . SER A 1 397 ? 13.773 3.799 3.197 1 98.62 397 SER A C 1
ATOM 3140 O O . SER A 1 397 ? 12.586 3.707 3.512 1 98.62 397 SER A O 1
ATOM 3142 N N . TRP A 1 398 ? 14.57 4.59 3.746 1 98.75 398 TRP A N 1
ATOM 3143 C CA . TRP A 1 398 ? 14.141 5.352 4.914 1 98.75 398 TRP A CA 1
ATOM 3144 C C . TRP A 1 398 ? 13.242 6.516 4.5 1 98.75 398 TRP A C 1
ATOM 3146 O O . TRP A 1 398 ? 12.375 6.938 5.262 1 98.75 398 TRP A O 1
ATOM 3156 N N . ALA A 1 399 ? 13.492 7.078 3.26 1 98.81 399 ALA A N 1
ATOM 3157 C CA . ALA A 1 399 ? 12.562 8.07 2.734 1 98.81 399 ALA A CA 1
ATOM 3158 C C . ALA A 1 399 ? 11.156 7.477 2.594 1 98.81 399 ALA A C 1
ATOM 3160 O O . ALA A 1 399 ? 10.164 8.148 2.889 1 98.81 399 ALA A O 1
ATOM 3161 N N . LEU A 1 400 ? 11.062 6.223 2.156 1 98.75 400 LEU A N 1
ATOM 3162 C CA . LEU A 1 400 ? 9.781 5.523 2.035 1 98.75 400 LEU A CA 1
ATOM 3163 C C . LEU A 1 400 ? 9.156 5.289 3.408 1 98.75 400 LEU A C 1
ATOM 3165 O O . LEU A 1 400 ? 7.953 5.469 3.586 1 98.75 400 LEU A O 1
ATOM 3169 N N . PHE A 1 401 ? 10.008 4.883 4.375 1 98.5 401 PHE A N 1
ATOM 3170 C CA . PHE A 1 401 ? 9.547 4.676 5.742 1 98.5 401 PHE A CA 1
ATOM 3171 C C . PHE A 1 401 ? 8.961 5.961 6.316 1 98.5 401 PHE A C 1
ATOM 3173 O O . PHE A 1 401 ? 7.875 5.945 6.906 1 98.5 401 PHE A O 1
ATOM 3180 N N . MET A 1 402 ? 9.664 7.07 6.062 1 98.62 402 MET A N 1
ATOM 3181 C CA . MET A 1 402 ? 9.211 8.375 6.523 1 98.62 402 MET A CA 1
ATOM 3182 C C . MET A 1 402 ? 7.887 8.758 5.867 1 98.62 402 MET A C 1
ATOM 3184 O O . MET A 1 402 ? 6.957 9.203 6.539 1 98.62 402 MET A O 1
ATOM 3188 N N . GLN A 1 403 ? 7.836 8.562 4.574 1 98.62 403 GLN A N 1
ATOM 3189 C CA . GLN A 1 403 ? 6.633 8.922 3.828 1 98.62 403 GLN A CA 1
ATOM 3190 C C . GLN A 1 403 ? 5.426 8.117 4.312 1 98.62 403 GLN A C 1
ATOM 3192 O O . GLN A 1 403 ? 4.32 8.648 4.418 1 98.62 403 GLN A O 1
ATOM 3197 N N . ASP A 1 404 ? 5.617 6.836 4.617 1 98.12 404 ASP A N 1
ATOM 3198 C CA . ASP A 1 404 ? 4.559 5.949 5.09 1 98.12 404 ASP A CA 1
ATOM 3199 C C . ASP A 1 404 ? 4.004 6.422 6.43 1 98.12 404 ASP A C 1
ATOM 3201 O O . ASP A 1 404 ? 2.789 6.578 6.586 1 98.12 404 ASP A O 1
ATOM 3205 N N . ARG A 1 405 ? 4.867 6.73 7.363 1 98.44 405 ARG A N 1
ATOM 3206 C CA . ARG A 1 405 ? 4.449 7.051 8.727 1 98.44 405 ARG A CA 1
ATOM 3207 C C . ARG A 1 405 ? 3.809 8.438 8.789 1 98.44 405 ARG A C 1
ATOM 3209 O O . ARG A 1 405 ? 2.752 8.609 9.406 1 98.44 405 ARG A O 1
ATOM 3216 N N . TRP A 1 406 ? 4.406 9.391 8.164 1 98.5 406 TRP A N 1
ATOM 3217 C CA . TRP A 1 406 ? 3.926 10.758 8.281 1 98.5 406 TRP A CA 1
ATOM 3218 C C . TRP A 1 406 ? 2.635 10.961 7.5 1 98.5 406 TRP A C 1
ATOM 3220 O O . TRP A 1 406 ? 1.748 11.703 7.926 1 98.5 406 TRP A O 1
ATOM 3230 N N . THR A 1 407 ? 2.514 10.312 6.324 1 97.62 407 THR A N 1
ATOM 3231 C CA . THR A 1 407 ? 1.259 10.398 5.586 1 97.62 407 THR A CA 1
ATOM 3232 C C . THR A 1 407 ? 0.135 9.703 6.348 1 97.62 407 THR A C 1
ATOM 3234 O O . THR A 1 407 ? -0.995 10.195 6.387 1 97.62 407 THR A O 1
ATOM 3237 N N . ALA A 1 408 ? 0.461 8.539 6.91 1 96.81 408 ALA A N 1
ATOM 3238 C CA . ALA A 1 408 ? -0.523 7.824 7.719 1 96.81 408 ALA A CA 1
ATOM 3239 C C . ALA A 1 408 ? -1.022 8.695 8.867 1 96.81 408 ALA A C 1
ATOM 3241 O O . ALA A 1 408 ? -2.221 8.719 9.164 1 96.81 408 ALA A O 1
ATOM 3242 N N . LEU A 1 409 ? -0.161 9.406 9.5 1 97.06 409 LEU A N 1
ATOM 3243 C CA . LEU A 1 409 ? -0.533 10.273 10.617 1 97.06 409 LEU A CA 1
ATOM 3244 C C . LEU A 1 409 ? -1.39 11.438 10.133 1 97.06 409 LEU A C 1
ATOM 3246 O O . LEU A 1 409 ? -2.48 11.672 10.664 1 97.06 409 LEU A O 1
ATOM 3250 N N . ALA A 1 410 ? -0.909 12.125 9.125 1 96.56 410 ALA A N 1
ATOM 3251 C CA . ALA A 1 410 ? -1.547 13.352 8.664 1 96.56 410 ALA A CA 1
ATOM 3252 C C . ALA A 1 410 ? -2.949 13.078 8.125 1 96.56 410 ALA A C 1
ATOM 3254 O O . ALA A 1 410 ? -3.861 13.883 8.312 1 96.56 410 ALA A O 1
ATOM 3255 N N . TYR A 1 411 ? -3.096 11.93 7.543 1 94.38 411 TYR A N 1
ATOM 3256 C CA . TYR A 1 411 ? -4.375 11.656 6.902 1 94.38 411 TYR A CA 1
ATOM 3257 C C . TYR A 1 411 ? -5.191 10.664 7.723 1 94.38 411 TYR A C 1
ATOM 3259 O O . TYR A 1 411 ? -6.344 10.375 7.398 1 94.38 411 TYR A O 1
ATOM 3267 N N . GLY A 1 412 ? -4.637 10.18 8.805 1 94.88 412 GLY A N 1
ATOM 3268 C CA . GLY A 1 412 ? -5.336 9.242 9.672 1 94.88 412 GLY A CA 1
ATOM 3269 C C . GLY A 1 412 ? -5.578 7.895 9.023 1 94.88 412 GLY A C 1
ATOM 3270 O O . GLY A 1 412 ? -6.715 7.41 8.992 1 94.88 412 GLY A O 1
ATOM 3271 N N . ARG A 1 413 ? -4.543 7.301 8.484 1 96.38 413 ARG A N 1
ATOM 3272 C CA . ARG A 1 413 ? -4.617 6.012 7.805 1 96.38 413 ARG A CA 1
ATOM 3273 C C . ARG A 1 413 ? -3.713 4.984 8.477 1 96.38 413 ARG A C 1
ATOM 3275 O O . ARG A 1 413 ? -2.785 5.352 9.203 1 96.38 413 ARG A O 1
ATOM 3282 N N . PRO A 1 414 ? -4.02 3.66 8.312 1 96.5 414 PRO A N 1
ATOM 3283 C CA . PRO A 1 414 ? -3.072 2.65 8.789 1 96.5 414 PRO A CA 1
ATOM 3284 C C . PRO A 1 414 ? -1.757 2.66 8.023 1 96.5 414 PRO A C 1
ATOM 3286 O O . PRO A 1 414 ? -1.745 2.932 6.816 1 96.5 414 PRO A O 1
ATOM 3289 N N . VAL A 1 415 ? -0.709 2.33 8.688 1 96.94 415 VAL A N 1
ATOM 3290 C CA . VAL A 1 415 ? 0.59 2.25 8.031 1 96.94 415 VAL A CA 1
ATOM 3291 C C . VAL A 1 415 ? 0.676 0.963 7.211 1 96.94 415 VAL A C 1
ATOM 3293 O O . VAL A 1 415 ? -0.075 0.015 7.449 1 96.94 415 VAL A O 1
ATOM 3296 N N . HIS A 1 416 ? 1.532 0.915 6.227 1 97.38 416 HIS A N 1
ATOM 3297 C CA . HIS A 1 416 ? 1.621 -0.242 5.34 1 97.38 416 HIS A CA 1
ATOM 3298 C C . HIS A 1 416 ? 2.906 -1.025 5.586 1 97.38 416 HIS A C 1
ATOM 3300 O O . HIS A 1 416 ? 2.965 -2.229 5.324 1 97.38 416 HIS A O 1
ATOM 3306 N N . ILE A 1 417 ? 3.996 -0.377 6.055 1 97.5 417 ILE A N 1
ATOM 3307 C CA . ILE A 1 417 ? 5.258 -1.073 6.285 1 97.5 417 ILE A CA 1
ATOM 3308 C C . ILE A 1 417 ? 5.191 -1.834 7.605 1 97.5 417 ILE A C 1
ATOM 3310 O O . ILE A 1 417 ? 4.945 -1.241 8.656 1 97.5 417 ILE A O 1
ATOM 3314 N N . HIS A 1 418 ? 5.352 -3.088 7.555 1 93.06 418 HIS A N 1
ATOM 3315 C CA . HIS A 1 418 ? 5.402 -3.951 8.734 1 93.06 418 HIS A CA 1
ATOM 3316 C C . HIS A 1 418 ? 6.816 -4.031 9.297 1 93.06 418 HIS A C 1
ATOM 3318 O O . HIS A 1 418 ? 7.781 -4.191 8.547 1 93.06 418 HIS A O 1
ATOM 3324 N N . ASP A 1 419 ? 6.898 -3.988 10.555 1 93.5 419 ASP A N 1
ATOM 3325 C CA . ASP A 1 419 ? 8.211 -4.07 11.195 1 93.5 419 ASP A CA 1
ATOM 3326 C C . ASP A 1 419 ? 8.859 -5.43 10.945 1 93.5 419 ASP A C 1
ATOM 3328 O O . ASP A 1 419 ? 10.078 -5.523 10.797 1 93.5 419 ASP A O 1
ATOM 3332 N N . ASP A 1 420 ? 8.055 -6.449 10.828 1 94.25 420 ASP A N 1
ATOM 3333 C CA . ASP A 1 420 ? 8.57 -7.805 10.656 1 94.25 420 ASP A CA 1
ATOM 3334 C C . ASP A 1 420 ? 9.141 -8 9.25 1 94.25 420 ASP A C 1
ATOM 3336 O O . ASP A 1 420 ? 9.852 -8.969 8.992 1 94.25 420 ASP A O 1
ATOM 3340 N N . ASP A 1 421 ? 8.852 -7.102 8.375 1 95.94 421 ASP A N 1
ATOM 3341 C CA . ASP A 1 421 ? 9.312 -7.238 6.996 1 95.94 421 ASP A CA 1
ATOM 3342 C C . ASP A 1 421 ? 10.32 -6.148 6.645 1 95.94 421 ASP A C 1
ATOM 3344 O O . ASP A 1 421 ? 10.602 -5.906 5.469 1 95.94 421 ASP A O 1
ATOM 3348 N N . TRP A 1 422 ? 10.805 -5.445 7.621 1 96.69 422 TRP A N 1
ATOM 3349 C CA . TRP A 1 422 ? 11.766 -4.367 7.438 1 96.69 422 TRP A CA 1
ATOM 3350 C C . TRP A 1 422 ? 13.133 -4.75 8.008 1 96.69 422 TRP A C 1
ATOM 3352 O O . TRP A 1 422 ? 13.281 -4.902 9.227 1 96.69 422 TRP A O 1
ATOM 3362 N N . THR A 1 423 ? 14.164 -4.879 7.176 1 96.31 423 THR A N 1
ATOM 3363 C CA . THR A 1 423 ? 15.469 -5.316 7.66 1 96.31 423 THR A CA 1
ATOM 3364 C C . THR A 1 423 ? 16.516 -4.234 7.43 1 96.31 423 THR A C 1
ATOM 3366 O O . THR A 1 423 ? 17.719 -4.461 7.656 1 96.31 423 THR A O 1
ATOM 3369 N N . VAL A 1 424 ? 16.156 -3.086 6.926 1 97.62 424 VAL A N 1
ATOM 3370 C CA . VAL A 1 424 ? 17.094 -2.008 6.598 1 97.62 424 VAL A CA 1
ATOM 3371 C C . VAL A 1 424 ? 17.719 -1.461 7.879 1 97.62 424 VAL A C 1
ATOM 3373 O O . VAL A 1 424 ? 17.016 -1.161 8.844 1 97.62 424 VAL A O 1
ATOM 3376 N N . GLY A 1 425 ? 18.984 -1.318 7.93 1 96.81 425 GLY A N 1
ATOM 3377 C CA . GLY A 1 425 ? 19.688 -0.783 9.086 1 96.81 425 GLY A CA 1
ATOM 3378 C C . GLY A 1 425 ? 19.531 0.719 9.234 1 96.81 425 GLY A C 1
ATOM 3379 O O . GLY A 1 425 ? 19.078 1.396 8.305 1 96.81 425 GLY A O 1
ATOM 3380 N N . ASP A 1 426 ? 19.938 1.205 10.336 1 97.62 426 ASP A N 1
ATOM 3381 C CA . ASP A 1 426 ? 19.844 2.637 10.609 1 97.62 426 ASP A CA 1
ATOM 3382 C C . ASP A 1 426 ? 20.781 3.426 9.688 1 97.62 426 ASP A C 1
ATOM 3384 O O . ASP A 1 426 ? 21.812 2.918 9.266 1 97.62 426 ASP A O 1
ATOM 3388 N N . LEU A 1 427 ? 20.406 4.602 9.414 1 97.56 427 LEU A N 1
ATOM 3389 C CA . LEU A 1 427 ? 21.25 5.484 8.609 1 97.56 427 LEU A CA 1
ATOM 3390 C C . LEU A 1 427 ? 22.469 5.941 9.398 1 97.56 427 LEU A C 1
ATOM 3392 O O . LEU A 1 427 ? 22.375 6.23 10.594 1 97.56 427 LEU A O 1
ATOM 3396 N N . THR A 1 428 ? 23.562 5.973 8.781 1 96.5 428 THR A N 1
ATOM 3397 C CA . THR A 1 428 ? 24.828 6.48 9.312 1 96.5 428 THR A CA 1
ATOM 3398 C C . THR A 1 428 ? 25.453 7.469 8.336 1 96.5 428 THR A C 1
ATOM 3400 O O . THR A 1 428 ? 25.078 7.523 7.168 1 96.5 428 THR A O 1
ATOM 3403 N N . PRO A 1 429 ? 26.391 8.281 8.758 1 95.12 429 PRO A N 1
ATOM 3404 C CA . PRO A 1 429 ? 27.062 9.227 7.859 1 95.12 429 PRO A CA 1
ATOM 3405 C C . PRO A 1 429 ? 27.75 8.539 6.684 1 95.12 429 PRO A C 1
ATOM 3407 O O . PRO A 1 429 ? 27.891 9.133 5.609 1 95.12 429 PRO A O 1
ATOM 3410 N N . ALA A 1 430 ? 28.078 7.281 6.848 1 94.06 430 ALA A N 1
ATOM 3411 C CA . ALA A 1 430 ? 28.734 6.527 5.785 1 94.06 430 ALA A CA 1
ATOM 3412 C C . ALA A 1 430 ? 27.812 6.34 4.586 1 94.06 430 ALA A C 1
ATOM 3414 O O . ALA A 1 430 ? 28.266 6.195 3.453 1 94.06 430 ALA A O 1
ATOM 3415 N N . ASP A 1 431 ? 26.562 6.395 4.809 1 95.94 431 ASP A N 1
ATOM 3416 C CA . ASP A 1 431 ? 25.578 6.188 3.754 1 95.94 431 ASP A CA 1
ATOM 3417 C C . ASP A 1 431 ? 25.469 7.418 2.861 1 95.94 431 ASP A C 1
ATOM 3419 O O . ASP A 1 431 ? 24.734 7.402 1.86 1 95.94 431 ASP A O 1
ATOM 3423 N N . PHE A 1 432 ? 26.219 8.508 3.18 1 94.38 432 PHE A N 1
ATOM 3424 C CA . PHE A 1 432 ? 26.188 9.758 2.428 1 94.38 432 PHE A CA 1
ATOM 3425 C C . PHE A 1 432 ? 27.547 10.047 1.812 1 94.38 432 PHE A C 1
ATOM 3427 O O . PHE A 1 432 ? 27.812 11.172 1.388 1 94.38 432 PHE A O 1
ATOM 3434 N N . SER A 1 433 ? 28.438 9.109 1.757 1 85.69 433 SER A N 1
ATOM 3435 C CA . SER A 1 433 ? 29.812 9.266 1.3 1 85.69 433 SER A CA 1
ATOM 3436 C C . SER A 1 433 ? 29.875 9.656 -0.173 1 85.69 433 SER A C 1
ATOM 3438 O O . SER A 1 433 ? 30.875 10.203 -0.641 1 85.69 433 SER A O 1
ATOM 3440 N N . ASP A 1 434 ? 28.875 9.375 -0.902 1 76.88 434 ASP A N 1
ATOM 3441 C CA . ASP A 1 434 ? 28.875 9.711 -2.324 1 76.88 434 ASP A CA 1
ATOM 3442 C C . ASP A 1 434 ? 28.766 11.219 -2.535 1 76.88 434 ASP A C 1
ATOM 3444 O O . ASP A 1 434 ? 28.922 11.703 -3.656 1 76.88 434 ASP A O 1
ATOM 3448 N N . PHE A 1 435 ? 28.609 11.969 -1.519 1 67.62 435 PHE A N 1
ATOM 3449 C CA . PHE A 1 435 ? 28.547 13.422 -1.603 1 67.62 435 PHE A CA 1
ATOM 3450 C C . PHE A 1 435 ? 29.953 14.023 -1.605 1 67.62 435 PHE A C 1
ATOM 3452 O O . PHE A 1 435 ? 30.156 15.133 -2.086 1 67.62 435 PHE A O 1
ATOM 3459 N N . GLU A 1 436 ? 31.016 13.359 -0.96 1 59.34 436 GLU A N 1
ATOM 3460 C CA . GLU A 1 436 ? 32.375 13.867 -0.701 1 59.34 436 GLU A CA 1
ATOM 3461 C C . GLU A 1 436 ? 33.25 13.695 -1.922 1 59.34 436 GLU A C 1
ATOM 3463 O O . GLU A 1 436 ? 34.281 14.383 -2.053 1 59.34 436 GLU A O 1
ATOM 3468 N N . SER A 1 437 ? 32.969 12.883 -2.857 1 49.62 437 SER A N 1
ATOM 3469 C CA . SER A 1 437 ? 33.969 12.633 -3.895 1 49.62 437 SER A CA 1
ATOM 3470 C C . SER A 1 437 ? 34.188 13.859 -4.77 1 49.62 437 SER A C 1
ATOM 3472 O O . SER A 1 437 ? 33.75 13.891 -5.918 1 49.62 437 SER A O 1
ATOM 3474 N N . GLU A 1 438 ? 34.031 15.023 -4.348 1 44.28 438 GLU A N 1
ATOM 3475 C CA . GLU A 1 438 ? 34.625 16.062 -5.176 1 44.28 438 GLU A CA 1
ATOM 3476 C C . GLU A 1 438 ? 36.125 15.852 -5.352 1 44.28 438 GLU A C 1
ATOM 3478 O O . GLU A 1 438 ? 36.906 16.125 -4.441 1 44.28 438 GLU A O 1
ATOM 3483 N N . VAL A 1 439 ? 36.594 14.922 -6.105 1 35.88 439 VAL A N 1
ATOM 3484 C CA . VAL A 1 439 ? 37.969 14.781 -6.57 1 35.88 439 VAL A CA 1
ATOM 3485 C C . VAL A 1 439 ? 38.469 16.094 -7.168 1 35.88 439 VAL A C 1
ATOM 3487 O O . VAL A 1 439 ? 37.844 16.609 -8.117 1 35.88 439 VAL A O 1
ATOM 3490 N N . PRO A 1 440 ? 39.375 16.797 -6.613 1 36.22 440 PRO A N 1
ATOM 3491 C CA . PRO A 1 440 ? 40.094 17.891 -7.27 1 36.22 440 PRO A CA 1
ATOM 3492 C C . PRO A 1 440 ? 40.688 17.484 -8.617 1 36.22 440 PRO A C 1
ATOM 3494 O O . PRO A 1 440 ? 41.25 18.328 -9.328 1 36.22 440 PRO A O 1
ATOM 3497 N N . ASN A 1 441 ? 41.031 16.203 -8.953 1 32.5 441 ASN A N 1
ATOM 3498 C CA . ASN A 1 441 ? 42.156 15.977 -9.867 1 32.5 441 ASN A CA 1
ATOM 3499 C C . ASN A 1 441 ? 41.719 16.125 -11.328 1 32.5 441 ASN A C 1
ATOM 3501 O O . ASN A 1 441 ? 42.438 15.688 -12.234 1 32.5 441 ASN A O 1
ATOM 3505 N N . ALA A 1 442 ? 40.562 15.922 -11.727 1 30.08 442 ALA A N 1
ATOM 3506 C CA . ALA A 1 442 ? 40.812 15.914 -13.172 1 30.08 442 ALA A CA 1
ATOM 3507 C C . ALA A 1 442 ? 41.312 17.266 -13.648 1 30.08 442 ALA A C 1
ATOM 3509 O O . ALA A 1 442 ? 40.719 18.312 -13.344 1 30.08 442 ALA A O 1
ATOM 3510 N N . PRO A 1 443 ? 42.562 17.375 -14.117 1 27.67 443 PRO A N 1
ATOM 3511 C CA . PRO A 1 443 ? 43.031 18.547 -14.867 1 27.67 443 PRO A CA 1
ATOM 3512 C C . PRO A 1 443 ? 42 19.016 -15.891 1 27.67 443 PRO A C 1
ATOM 3514 O O . PRO A 1 443 ? 41.406 18.203 -16.609 1 27.67 443 PRO A O 1
ATOM 3517 N N . SER A 1 444 ? 41.281 19.969 -15.57 1 25.44 444 SER A N 1
ATOM 3518 C CA . SER A 1 444 ? 40.5 20.594 -16.625 1 25.44 444 SER A CA 1
ATOM 3519 C C . SER A 1 444 ? 41.312 20.719 -17.922 1 25.44 444 SER A C 1
ATOM 3521 O O . SER A 1 444 ? 42.438 21.25 -17.906 1 25.44 444 SER A O 1
ATOM 3523 N N . ALA A 1 445 ? 41.188 19.875 -18.875 1 25.88 445 ALA A N 1
ATOM 3524 C CA . ALA A 1 445 ? 41.625 20.281 -20.219 1 25.88 445 ALA A CA 1
ATOM 3525 C C . ALA A 1 445 ? 41.344 21.766 -20.469 1 25.88 445 ALA A C 1
ATOM 3527 O O . ALA A 1 445 ? 40.469 22.344 -19.828 1 25.88 445 ALA A O 1
ATOM 3528 N N . SER A 1 446 ? 42.125 22.562 -21.328 1 22.81 446 SER A N 1
ATOM 3529 C CA . SER A 1 446 ? 42.25 23.969 -21.656 1 22.81 446 SER A CA 1
ATOM 3530 C C . SER A 1 446 ? 40.906 24.641 -21.75 1 22.81 446 SER A C 1
ATOM 3532 O O . SER A 1 446 ? 40.656 25.656 -21.109 1 22.81 446 SER A O 1
ATOM 3534 N N . GLY A 1 447 ? 40.375 24.922 -23.047 1 23.92 447 GLY A N 1
ATOM 3535 C CA . GLY A 1 447 ? 39.844 26.125 -23.672 1 23.92 447 GLY A CA 1
ATOM 3536 C C . GLY A 1 447 ? 38.375 26.359 -23.375 1 23.92 447 GLY A C 1
ATOM 3537 O O . GLY A 1 447 ? 37.781 27.359 -23.828 1 23.92 447 GLY A O 1
ATOM 3538 N N . SER A 1 448 ? 37.5 25.375 -23.516 1 25.47 448 SER A N 1
ATOM 3539 C CA . SER A 1 448 ? 36.188 25.922 -23.734 1 25.47 448 SER A CA 1
ATOM 3540 C C . SER A 1 448 ? 35.625 26.547 -22.453 1 25.47 448 SER A C 1
ATOM 3542 O O . SER A 1 448 ? 35.875 26.047 -21.359 1 25.47 448 SER A O 1
ATOM 3544 N N . VAL A 1 449 ? 35.281 27.844 -22.453 1 26.67 449 VAL A N 1
ATOM 3545 C CA . VAL A 1 449 ? 34.594 28.844 -21.625 1 26.67 449 VAL A CA 1
ATOM 3546 C C . VAL A 1 449 ? 33.344 28.234 -21.031 1 26.67 449 VAL A C 1
ATOM 3548 O O . VAL A 1 449 ? 32.25 28.297 -21.641 1 26.67 449 VAL A O 1
ATOM 3551 N N . SER A 1 450 ? 33.188 27 -20.875 1 28.5 450 SER A N 1
ATOM 3552 C CA . SER A 1 450 ? 31.859 26.875 -20.297 1 28.5 450 SER A CA 1
ATOM 3553 C C . SER A 1 450 ? 31.719 27.703 -19.031 1 28.5 450 SER A C 1
ATOM 3555 O O . SER A 1 450 ? 32.625 27.703 -18.188 1 28.5 450 SER A O 1
ATOM 3557 N N . SER A 1 451 ? 31.078 28.875 -19.078 1 27.3 451 SER A N 1
ATOM 3558 C CA . SER A 1 451 ? 30.562 29.781 -18.047 1 27.3 451 SER A CA 1
ATOM 3559 C C . SER A 1 451 ? 30.047 29 -16.859 1 27.3 451 SER A C 1
ATOM 3561 O O . SER A 1 451 ? 28.906 28.516 -16.875 1 27.3 451 SER A O 1
ATOM 3563 N N . SER A 1 452 ? 30.75 28.094 -16.312 1 30.89 452 SER A N 1
ATOM 3564 C CA . SER A 1 452 ? 30.453 27.594 -14.977 1 30.89 452 SER A CA 1
ATOM 3565 C C . SER A 1 452 ? 30.141 28.75 -14.016 1 30.89 452 SER A C 1
ATOM 3567 O O . SER A 1 452 ? 31.047 29.516 -13.656 1 30.89 452 SER A O 1
ATOM 3569 N N . VAL A 1 453 ? 29.078 29.438 -14.156 1 30.06 453 VAL A N 1
ATOM 3570 C CA . VAL A 1 453 ? 28.641 30.281 -13.055 1 30.06 453 VAL A CA 1
ATOM 3571 C C . VAL A 1 453 ? 28.969 29.625 -11.719 1 30.06 453 VAL A C 1
ATOM 3573 O O . VAL A 1 453 ? 28.438 28.547 -11.414 1 30.06 453 VAL A O 1
ATOM 3576 N N . SER A 1 454 ? 30.125 29.75 -11.195 1 32.38 454 SER A N 1
ATOM 3577 C CA . SER A 1 454 ? 30.625 29.578 -9.836 1 32.38 454 SER A CA 1
ATOM 3578 C C . SER A 1 454 ? 29.594 30.031 -8.812 1 32.38 454 SER A C 1
ATOM 3580 O O . SER A 1 454 ? 29.406 31.234 -8.594 1 32.38 454 SER A O 1
ATOM 3582 N N . VAL A 1 455 ? 28.422 29.641 -8.836 1 36.91 455 VAL A N 1
ATOM 3583 C CA . VAL A 1 455 ? 27.734 29.969 -7.594 1 36.91 455 VAL A CA 1
ATOM 3584 C C . VAL A 1 455 ? 28.719 29.891 -6.426 1 36.91 455 VAL A C 1
ATOM 3586 O O . VAL A 1 455 ? 29.344 28.859 -6.207 1 36.91 455 VAL A O 1
ATOM 3589 N N . SER A 1 456 ? 29.219 31 -5.977 1 38.72 456 SER A N 1
ATOM 3590 C CA . SER A 1 456 ? 30.203 31.562 -5.074 1 38.72 456 SER A CA 1
ATOM 3591 C C . SER A 1 456 ? 30.281 30.797 -3.764 1 38.72 456 SER A C 1
ATOM 3593 O O . SER A 1 456 ? 31.047 31.141 -2.865 1 38.72 456 SER A O 1
ATOM 3595 N N . GLY A 1 457 ? 29.266 30.062 -3.283 1 44.78 457 GLY A N 1
ATOM 3596 C CA . GLY A 1 457 ? 29.703 29.609 -1.971 1 44.78 457 GLY A CA 1
ATOM 3597 C C . GLY A 1 457 ? 30.891 28.672 -2.029 1 44.78 457 GLY A C 1
ATOM 3598 O O . GLY A 1 457 ? 31.094 28 -3.033 1 44.78 457 GLY A O 1
ATOM 3599 N N . SER A 1 458 ? 31.969 28.969 -1.249 1 55.41 458 SER A N 1
ATOM 3600 C CA . SER A 1 458 ? 33.156 28.156 -1.083 1 55.41 458 SER A CA 1
ATOM 3601 C C . SER A 1 458 ? 32.844 26.688 -0.944 1 55.41 458 SER A C 1
ATOM 3603 O O . SER A 1 458 ? 31.75 26.328 -0.508 1 55.41 458 SER A O 1
ATOM 3605 N N . ASP A 1 459 ? 33.562 25.828 -1.776 1 60.62 459 ASP A N 1
ATOM 3606 C CA . ASP A 1 459 ? 33.531 24.375 -1.625 1 60.62 459 ASP A CA 1
ATOM 3607 C C . ASP A 1 459 ? 33.281 23.984 -0.171 1 60.62 459 ASP A C 1
ATOM 3609 O O . ASP A 1 459 ? 32.594 23 0.101 1 60.62 459 ASP A O 1
ATOM 3613 N N . ASP A 1 460 ? 33.688 24.969 0.646 1 65.81 460 ASP A N 1
ATOM 3614 C CA . ASP A 1 460 ? 33.562 24.672 2.07 1 65.81 460 ASP A CA 1
ATOM 3615 C C . ASP A 1 460 ? 32.125 24.891 2.543 1 65.81 460 ASP A C 1
ATOM 3617 O O . ASP A 1 460 ? 31.625 24.125 3.371 1 65.81 460 ASP A O 1
ATOM 3621 N N . ASP A 1 461 ? 31.516 25.875 1.948 1 74.5 461 ASP A N 1
ATOM 3622 C CA . ASP A 1 461 ? 30.141 26.172 2.334 1 74.5 461 ASP A CA 1
ATOM 3623 C C . ASP A 1 461 ? 29.188 25.062 1.864 1 74.5 461 ASP A C 1
ATOM 3625 O O . ASP A 1 461 ? 28.297 24.656 2.6 1 74.5 461 ASP A O 1
ATOM 3629 N N . ARG A 1 462 ? 29.5 24.609 0.715 1 75 462 ARG A N 1
ATOM 3630 C CA . ARG A 1 462 ? 28.672 23.547 0.168 1 75 462 ARG A CA 1
ATOM 3631 C C . ARG A 1 462 ? 28.812 22.266 0.981 1 75 462 ARG A C 1
ATOM 3633 O O . ARG A 1 462 ? 27.828 21.562 1.231 1 75 462 ARG A O 1
ATOM 3640 N N . ARG A 1 463 ? 30 22.062 1.413 1 77.5 463 ARG A N 1
ATOM 3641 C CA . ARG A 1 463 ? 30.266 20.875 2.225 1 77.5 463 ARG A CA 1
ATOM 3642 C C . ARG A 1 463 ? 29.609 20.984 3.592 1 77.5 463 ARG A C 1
ATOM 3644 O O . ARG A 1 463 ? 29.094 20 4.121 1 77.5 463 ARG A O 1
ATOM 3651 N N . SER A 1 464 ? 29.625 22.156 4.023 1 83.94 464 SER A N 1
ATOM 3652 C CA . SER A 1 464 ? 29.031 22.375 5.332 1 83.94 464 SER A CA 1
ATOM 3653 C C . SER A 1 464 ? 27.516 22.203 5.281 1 83.94 464 SER A C 1
ATOM 3655 O O . SER A 1 464 ? 26.922 21.594 6.172 1 83.94 464 SER A O 1
ATOM 3657 N N . ILE A 1 465 ? 26.922 22.688 4.258 1 87.69 465 ILE A N 1
ATOM 3658 C CA . ILE A 1 465 ? 25.469 22.578 4.102 1 87.69 465 ILE A CA 1
ATOM 3659 C C . ILE A 1 465 ? 25.062 21.125 3.869 1 87.69 465 ILE A C 1
ATOM 3661 O O . ILE A 1 465 ? 24.062 20.656 4.406 1 87.69 465 ILE A O 1
ATOM 3665 N N . ALA A 1 466 ? 25.906 20.453 3.084 1 88.25 466 ALA A N 1
ATOM 3666 C CA . ALA A 1 466 ? 25.641 19.047 2.822 1 88.25 466 ALA A CA 1
ATOM 3667 C C . ALA A 1 466 ? 25.719 18.219 4.109 1 88.25 466 ALA A C 1
ATOM 3669 O O . ALA A 1 466 ? 24.906 17.312 4.316 1 88.25 466 ALA A O 1
ATOM 3670 N N . TYR A 1 467 ? 26.672 18.547 4.926 1 90.94 467 TYR A N 1
ATOM 3671 C CA . TYR A 1 467 ? 26.812 17.844 6.191 1 90.94 467 TYR A CA 1
ATOM 3672 C C . TYR A 1 467 ? 25.641 18.125 7.121 1 90.94 467 TYR A C 1
ATOM 3674 O O . TYR A 1 467 ? 25.141 17.234 7.797 1 90.94 467 TYR A O 1
ATOM 3682 N N . THR A 1 468 ? 25.297 19.391 7.172 1 93.88 468 THR A N 1
ATOM 3683 C CA . THR A 1 468 ? 24.156 19.766 7.996 1 93.88 468 THR A CA 1
ATOM 3684 C C . THR A 1 468 ? 22.875 19.094 7.504 1 93.88 468 THR A C 1
ATOM 3686 O O . THR A 1 468 ? 22.062 18.625 8.305 1 93.88 468 THR A O 1
ATOM 3689 N N . GLY A 1 469 ? 22.734 19.094 6.176 1 94.94 469 GLY A N 1
ATOM 3690 C CA . GLY A 1 469 ? 21.578 18.422 5.59 1 94.94 469 GLY A CA 1
ATOM 3691 C C . GLY A 1 469 ? 21.547 16.938 5.902 1 94.94 469 GLY A C 1
ATOM 3692 O O . GLY A 1 469 ? 20.484 16.391 6.199 1 94.94 469 GLY A O 1
ATOM 3693 N N . MET A 1 470 ? 22.688 16.281 5.828 1 95.56 470 MET A N 1
ATOM 3694 C CA . MET A 1 470 ? 22.812 14.859 6.172 1 95.56 470 MET A CA 1
ATOM 3695 C C . MET A 1 470 ? 22.391 14.617 7.617 1 95.56 470 MET A C 1
ATOM 3697 O O . MET A 1 470 ? 21.609 13.703 7.895 1 95.56 470 MET A O 1
ATOM 3701 N N . THR A 1 471 ? 22.906 15.43 8.5 1 97.06 471 THR A N 1
ATOM 3702 C CA . THR A 1 471 ? 22.578 15.273 9.914 1 97.06 471 THR A CA 1
ATOM 3703 C C . THR A 1 471 ? 21.094 15.477 10.156 1 97.06 471 THR A C 1
ATOM 3705 O O . THR A 1 471 ? 20.484 14.75 10.945 1 97.06 471 THR A O 1
ATOM 3708 N N . GLN A 1 472 ? 20.594 16.469 9.516 1 97.75 472 GLN A N 1
ATOM 3709 C CA . GLN A 1 472 ? 19.172 16.734 9.641 1 97.75 472 GLN A CA 1
ATOM 3710 C C . GLN A 1 472 ? 18.328 15.555 9.172 1 97.75 472 GLN A C 1
ATOM 3712 O O . GLN A 1 472 ? 17.344 15.18 9.82 1 97.75 472 GLN A O 1
ATOM 3717 N N . TYR A 1 473 ? 18.688 15.016 7.988 1 98.06 473 TYR A N 1
ATOM 3718 C CA . TYR A 1 473 ? 17.953 13.875 7.438 1 98.06 473 TYR A CA 1
ATOM 3719 C C . TYR A 1 473 ? 18 12.688 8.391 1 98.06 473 TYR A C 1
ATOM 3721 O O . TYR A 1 473 ? 17 12.023 8.625 1 98.06 473 TYR A O 1
ATOM 3729 N N . ILE A 1 474 ? 19.125 12.367 8.977 1 98.31 474 ILE A N 1
ATOM 3730 C CA . ILE A 1 474 ? 19.297 11.258 9.906 1 98.31 474 ILE A CA 1
ATOM 3731 C C . ILE A 1 474 ? 18.438 11.484 11.148 1 98.31 474 ILE A C 1
ATOM 3733 O O . ILE A 1 474 ? 17.781 10.562 11.625 1 98.31 474 ILE A O 1
ATOM 3737 N N . LYS A 1 475 ? 18.422 12.719 11.648 1 98.19 475 LYS A N 1
ATOM 3738 C CA . LYS A 1 475 ? 17.625 13.039 12.828 1 98.19 475 LYS A CA 1
ATOM 3739 C C . LYS A 1 475 ? 16.125 12.914 12.523 1 98.19 475 LYS A C 1
ATOM 3741 O O . LYS A 1 475 ? 15.352 12.484 13.383 1 98.19 475 LYS A O 1
ATOM 3746 N N . MET A 1 476 ? 15.758 13.328 11.336 1 98.69 476 MET A N 1
ATOM 3747 C CA . MET A 1 476 ? 14.359 13.211 10.938 1 98.69 476 MET A CA 1
ATOM 3748 C C . MET A 1 476 ? 13.93 11.75 10.875 1 98.69 476 MET A C 1
ATOM 3750 O O . MET A 1 476 ? 12.805 11.406 11.25 1 98.69 476 MET A O 1
ATOM 3754 N N . VAL A 1 477 ? 14.773 10.891 10.352 1 98.56 477 VAL A N 1
ATOM 3755 C CA . VAL A 1 477 ? 14.492 9.461 10.266 1 98.56 477 VAL A CA 1
ATOM 3756 C C . VAL A 1 477 ? 14.344 8.883 11.68 1 98.56 477 VAL A C 1
ATOM 3758 O O . VAL A 1 477 ? 13.438 8.094 11.938 1 98.56 477 VAL A O 1
ATOM 3761 N N . ARG A 1 478 ? 15.203 9.258 12.57 1 98.56 478 ARG A N 1
ATOM 3762 C CA . ARG A 1 478 ? 15.125 8.781 13.953 1 98.56 478 ARG A CA 1
ATOM 3763 C C . ARG A 1 478 ? 13.828 9.234 14.609 1 98.56 478 ARG A C 1
ATOM 3765 O O . ARG A 1 478 ? 13.211 8.477 15.367 1 98.56 478 ARG A O 1
ATOM 3772 N N . LEU A 1 479 ? 13.5 10.492 14.367 1 98.75 479 LEU A N 1
ATOM 3773 C CA . LEU A 1 479 ? 12.227 10.992 14.883 1 98.75 479 LEU A CA 1
ATOM 3774 C C . LEU A 1 479 ? 11.062 10.172 14.336 1 98.75 479 LEU A C 1
ATOM 3776 O O . LEU A 1 479 ? 10.109 9.883 15.055 1 98.75 479 LEU A O 1
ATOM 3780 N N . THR A 1 480 ? 11.125 9.836 13.055 1 98.75 480 THR A N 1
ATOM 3781 C CA . THR A 1 480 ? 10.078 9.055 12.414 1 98.75 480 THR A CA 1
ATOM 3782 C C . THR A 1 480 ? 9.977 7.668 13.047 1 98.75 480 THR A C 1
ATOM 3784 O O . THR A 1 480 ? 8.883 7.109 13.156 1 98.75 480 THR A O 1
ATOM 3787 N N . GLN A 1 481 ? 11.07 7.086 13.453 1 98.44 481 GLN A N 1
ATOM 3788 C CA . GLN A 1 481 ? 11.055 5.809 14.156 1 98.44 481 GLN A CA 1
ATOM 3789 C C . GLN A 1 481 ? 10.289 5.918 15.469 1 98.44 481 GLN A C 1
ATOM 3791 O O . GLN A 1 481 ? 9.555 4.996 15.844 1 98.44 481 GLN A O 1
ATOM 3796 N N . ILE A 1 482 ? 10.492 7 16.156 1 98.62 482 ILE A N 1
ATOM 3797 C CA . ILE A 1 482 ? 9.742 7.227 17.391 1 98.62 482 ILE A CA 1
ATOM 3798 C C . ILE A 1 482 ? 8.258 7.367 17.062 1 98.62 482 ILE A C 1
ATOM 3800 O O . ILE A 1 482 ? 7.41 6.809 17.766 1 98.62 482 ILE A O 1
ATOM 3804 N N . LEU A 1 483 ? 7.992 8.188 16.031 1 98.69 483 LEU A N 1
ATOM 3805 C CA . LEU A 1 483 ? 6.609 8.32 15.594 1 98.69 483 LEU A CA 1
ATOM 3806 C C . LEU A 1 483 ? 5.992 6.957 15.305 1 98.69 483 LEU A C 1
ATOM 3808 O O . LEU A 1 483 ? 4.812 6.73 15.602 1 98.69 483 LEU A O 1
ATOM 3812 N N . SER A 1 484 ? 6.75 6.074 14.688 1 98.12 484 SER A N 1
ATOM 3813 C CA . SER A 1 484 ? 6.27 4.73 14.383 1 98.12 484 SER A CA 1
ATOM 3814 C C . SER A 1 484 ? 5.82 4 15.641 1 98.12 484 SER A C 1
ATOM 3816 O O . SER A 1 484 ? 4.797 3.314 15.633 1 98.12 484 SER A O 1
ATOM 3818 N N . VAL A 1 485 ? 6.539 4.125 16.703 1 98.06 485 VAL A N 1
ATOM 3819 C CA . VAL A 1 485 ? 6.195 3.484 17.969 1 98.06 485 VAL A CA 1
ATOM 3820 C C . VAL A 1 485 ? 4.941 4.137 18.547 1 98.06 485 VAL A C 1
ATOM 3822 O O . VAL A 1 485 ? 4.059 3.449 19.062 1 98.06 485 VAL A O 1
ATOM 3825 N N . VAL A 1 486 ? 4.883 5.461 18.422 1 97.94 486 VAL A N 1
ATOM 3826 C CA . VAL A 1 486 ? 3.705 6.176 18.906 1 97.94 486 VAL A CA 1
ATOM 3827 C C . VAL A 1 486 ? 2.465 5.68 18.156 1 97.94 486 VAL A C 1
ATOM 3829 O O . VAL A 1 486 ? 1.434 5.402 18.781 1 97.94 486 VAL A O 1
ATOM 3832 N N . TYR A 1 487 ? 2.611 5.574 16.906 1 96 487 TYR A N 1
ATOM 3833 C CA . TYR A 1 487 ? 1.486 5.188 16.062 1 96 487 TYR A CA 1
ATOM 3834 C C . TYR A 1 487 ? 1.033 3.766 16.375 1 96 487 TYR A C 1
ATOM 3836 O O . TYR A 1 487 ? -0.166 3.496 16.469 1 96 487 TYR A O 1
ATOM 3844 N N . SER A 1 488 ? 1.923 2.812 16.562 1 95.69 488 SER A N 1
ATOM 3845 C CA . SER A 1 488 ? 1.61 1.409 16.812 1 95.69 488 SER A CA 1
ATOM 3846 C C . SER A 1 488 ? 1.041 1.211 18.203 1 95.69 488 SER A C 1
ATOM 3848 O O . SER A 1 488 ? 0.245 0.298 18.438 1 95.69 488 SER A O 1
ATOM 3850 N N . THR A 1 489 ? 1.368 2.094 19.094 1 96.88 489 THR A N 1
ATOM 3851 C CA . THR A 1 489 ? 0.969 1.931 20.484 1 96.88 489 THR A CA 1
ATOM 3852 C C . THR A 1 489 ? -0.368 2.619 20.75 1 96.88 489 THR A C 1
ATOM 3854 O O . THR A 1 489 ? -1.151 2.166 21.578 1 96.88 489 THR A O 1
ATOM 3857 N N . PHE A 1 490 ? -0.679 3.695 19.969 1 96.94 490 PHE A N 1
ATOM 3858 C CA . PHE A 1 490 ? -1.796 4.523 20.406 1 96.94 490 PHE A CA 1
ATOM 3859 C C . PHE A 1 490 ? -2.809 4.711 19.297 1 96.94 490 PHE A C 1
ATOM 3861 O O . PHE A 1 490 ? -3.953 5.098 19.547 1 96.94 490 PHE A O 1
ATOM 3868 N N . TYR A 1 491 ? -2.484 4.449 18.078 1 96 491 TYR A N 1
ATOM 3869 C CA . TYR A 1 491 ? -3.336 4.965 17.016 1 96 491 TYR A CA 1
ATOM 3870 C C . TYR A 1 491 ? -3.766 3.85 16.062 1 96 491 TYR A C 1
ATOM 3872 O O . TYR A 1 491 ? -4.348 4.109 15.016 1 96 491 TYR A O 1
ATOM 3880 N N . THR A 1 492 ? -3.494 2.631 16.297 1 94.69 492 THR A N 1
ATOM 3881 C CA . THR A 1 492 ? -4.07 1.539 15.516 1 94.69 492 THR A CA 1
ATOM 3882 C C . THR A 1 492 ? -5.523 1.297 15.914 1 94.69 492 THR A C 1
ATOM 3884 O O . THR A 1 492 ? -5.953 1.724 16.984 1 94.69 492 THR A O 1
ATOM 3887 N N . ALA A 1 493 ? -6.281 0.665 15.086 1 92.44 493 ALA A N 1
ATOM 3888 C CA . ALA A 1 493 ? -7.684 0.387 15.375 1 92.44 493 ALA A CA 1
ATOM 3889 C C . ALA A 1 493 ? -7.828 -0.397 16.672 1 92.44 493 ALA A C 1
ATOM 3891 O O . ALA A 1 493 ? -8.75 -0.146 17.453 1 92.44 493 ALA A O 1
ATOM 3892 N N . ARG A 1 494 ? -6.938 -1.3 16.953 1 91 494 ARG A N 1
ATOM 3893 C CA . ARG A 1 494 ? -6.984 -2.131 18.156 1 91 494 ARG A CA 1
ATOM 3894 C C . ARG A 1 494 ? -6.609 -1.326 19.391 1 91 494 ARG A C 1
ATOM 3896 O O . ARG A 1 494 ? -7.281 -1.409 20.422 1 91 494 ARG A O 1
ATOM 3903 N N . THR A 1 495 ? -5.578 -0.574 19.312 1 92.25 495 THR A N 1
ATOM 3904 C CA . THR A 1 495 ? -5.051 0.117 20.484 1 92.25 495 THR A CA 1
ATOM 3905 C C . THR A 1 495 ? -5.918 1.319 20.844 1 92.25 495 THR A C 1
ATOM 3907 O O . THR A 1 495 ? -5.855 1.829 21.969 1 92.25 495 THR A O 1
ATOM 3910 N N . CYS A 1 496 ? -6.703 1.785 19.922 1 90.75 496 CYS A N 1
ATOM 3911 C CA . CYS A 1 496 ? -7.578 2.922 20.188 1 90.75 496 CYS A CA 1
ATOM 3912 C C . CYS A 1 496 ? -8.711 2.537 21.141 1 90.75 496 CYS A C 1
ATOM 3914 O O . CYS A 1 496 ? -9.367 3.406 21.703 1 90.75 496 CYS A O 1
ATOM 3916 N N . ARG A 1 497 ? -8.859 1.244 21.453 1 89.38 497 ARG A N 1
ATOM 3917 C CA . ARG A 1 497 ? -9.914 0.767 22.328 1 89.38 497 ARG A CA 1
ATOM 3918 C C . ARG A 1 497 ? -9.578 1.059 23.797 1 89.38 497 ARG A C 1
ATOM 3920 O O . ARG A 1 497 ? -10.477 1.254 24.609 1 89.38 497 ARG A O 1
ATOM 3927 N N . GLU A 1 498 ? -8.328 1.107 24.078 1 91.31 498 GLU A N 1
ATOM 3928 C CA . GLU A 1 498 ? -7.902 1.423 25.438 1 91.31 498 GLU A CA 1
ATOM 3929 C C . GLU A 1 498 ? -8.156 2.891 25.766 1 91.31 498 GLU A C 1
ATOM 3931 O O . GLU A 1 498 ? -7.641 3.783 25.094 1 91.31 498 GLU A O 1
ATOM 3936 N N . GLN A 1 499 ? -8.969 3.176 26.812 1 90.69 499 GLN A N 1
ATOM 3937 C CA . GLN A 1 499 ? -9.32 4.559 27.109 1 90.69 499 GLN A CA 1
ATOM 3938 C C . GLN A 1 499 ? -8.898 4.934 28.531 1 90.69 499 GLN A C 1
ATOM 3940 O O . GLN A 1 499 ? -9.008 6.098 28.922 1 90.69 499 GLN A O 1
ATOM 3945 N N . ASP A 1 500 ? -8.359 3.994 29.266 1 93.12 500 ASP A N 1
ATOM 3946 C CA . ASP A 1 500 ? -7.898 4.301 30.625 1 93.12 500 ASP A CA 1
ATOM 3947 C C . ASP A 1 500 ? -6.68 5.223 30.594 1 93.12 500 ASP A C 1
ATOM 3949 O O . ASP A 1 500 ? -5.594 4.812 30.172 1 93.12 500 ASP A O 1
ATOM 3953 N N . THR A 1 501 ? -6.809 6.359 31.141 1 95.06 501 THR A N 1
ATOM 3954 C CA . THR A 1 501 ? -5.781 7.391 31.062 1 95.06 501 THR A CA 1
ATOM 3955 C C . THR A 1 501 ? -4.512 6.945 31.781 1 95.06 501 THR A C 1
ATOM 3957 O O . THR A 1 501 ? -3.4 7.254 31.344 1 95.06 501 THR A O 1
ATOM 3960 N N . MET A 1 502 ? -4.629 6.25 32.906 1 95.12 502 MET A N 1
ATOM 3961 C CA . MET A 1 502 ? -3.463 5.828 33.688 1 95.12 502 MET A CA 1
ATOM 3962 C C . MET A 1 502 ? -2.619 4.828 32.906 1 95.12 502 MET A C 1
ATOM 3964 O O . MET A 1 502 ? -1.392 4.926 32.875 1 95.12 502 MET A O 1
ATOM 3968 N N . ILE A 1 503 ? -3.303 3.902 32.25 1 95.81 503 ILE A N 1
ATOM 3969 C CA . ILE A 1 503 ? -2.607 2.908 31.422 1 95.81 503 ILE A CA 1
ATOM 3970 C C . ILE A 1 503 ? -1.922 3.592 30.25 1 95.81 503 ILE A C 1
ATOM 3972 O O . ILE A 1 503 ? -0.766 3.299 29.938 1 95.81 503 ILE A O 1
ATOM 3976 N N . LEU A 1 504 ? -2.631 4.496 29.625 1 97.06 504 LEU A N 1
ATOM 3977 C CA . LEU A 1 504 ? -2.094 5.207 28.469 1 97.06 504 LEU A CA 1
ATOM 3978 C C . LEU A 1 504 ? -0.898 6.066 28.875 1 97.06 504 LEU A C 1
ATOM 3980 O O . LEU A 1 504 ? 0.088 6.141 28.141 1 97.06 504 LEU A O 1
ATOM 3984 N N . PHE A 1 505 ? -0.995 6.73 29.984 1 97.56 505 PHE A N 1
ATOM 3985 C CA . PHE A 1 505 ? 0.088 7.586 30.453 1 97.56 505 PHE A CA 1
ATOM 3986 C C . PHE A 1 505 ? 1.334 6.766 30.766 1 97.56 505 PHE A C 1
ATOM 3988 O O . PHE A 1 505 ? 2.453 7.191 30.469 1 97.56 505 PHE A O 1
ATOM 3995 N N . GLU A 1 506 ? 1.134 5.629 31.344 1 97.25 506 GLU A N 1
ATOM 3996 C CA . GLU A 1 506 ? 2.258 4.742 31.641 1 97.25 506 GLU A CA 1
ATOM 3997 C C . GLU A 1 506 ? 2.965 4.312 30.359 1 97.25 506 GLU A C 1
ATOM 3999 O O . GLU A 1 506 ? 4.191 4.219 30.312 1 97.25 506 GLU A O 1
ATOM 4004 N N . LYS A 1 507 ? 2.193 4.039 29.297 1 97.75 507 LYS A N 1
ATOM 4005 C CA . LYS A 1 507 ? 2.756 3.654 28.016 1 97.75 507 LYS A CA 1
ATOM 4006 C C . LYS A 1 507 ? 3.453 4.832 27.344 1 97.75 507 LYS A C 1
ATOM 4008 O O . LYS A 1 507 ? 4.398 4.648 26.578 1 97.75 507 LYS A O 1
ATOM 4013 N N . ALA A 1 508 ? 3.037 6.047 27.609 1 98.38 508 ALA A N 1
ATOM 4014 C CA . ALA A 1 508 ? 3.531 7.25 26.953 1 98.38 508 ALA A CA 1
ATOM 4015 C C . ALA A 1 508 ? 4.828 7.734 27.594 1 98.38 508 ALA A C 1
ATOM 4017 O O . ALA A 1 508 ? 5.633 8.406 26.938 1 98.38 508 ALA A O 1
ATOM 4018 N N . ARG A 1 509 ? 5.086 7.453 28.844 1 97.75 509 ARG A N 1
ATOM 4019 C CA . ARG A 1 509 ? 6.203 7.988 29.609 1 97.75 509 ARG A CA 1
ATOM 4020 C C . ARG A 1 509 ? 7.531 7.688 28.922 1 97.75 509 ARG A C 1
ATOM 4022 O O . ARG A 1 509 ? 8.344 8.594 28.719 1 97.75 509 ARG A O 1
ATOM 4029 N N . PRO A 1 510 ? 7.75 6.375 28.516 1 98.19 510 PRO A N 1
ATOM 4030 C CA . PRO A 1 510 ? 9.016 6.109 27.828 1 98.19 510 PRO A CA 1
ATOM 4031 C C . PRO A 1 510 ? 9.141 6.863 26.5 1 98.19 510 PRO A C 1
ATOM 4033 O O . PRO A 1 510 ? 10.25 7.223 26.094 1 98.19 510 PRO A O 1
ATOM 4036 N N . LEU A 1 511 ? 8.094 7.113 25.875 1 98.56 511 LEU A N 1
ATOM 4037 C CA . LEU A 1 511 ? 8.109 7.82 24.594 1 98.56 511 LEU A CA 1
ATOM 4038 C C . LEU A 1 511 ? 8.422 9.297 24.797 1 98.56 511 LEU A C 1
ATOM 4040 O O . LEU A 1 511 ? 9.141 9.898 23.984 1 98.56 511 LEU A O 1
ATOM 4044 N N . PHE A 1 512 ? 7.887 9.945 25.891 1 98.12 512 PHE A N 1
ATOM 4045 C CA . PHE A 1 512 ? 8.242 11.312 26.219 1 98.12 512 PHE A CA 1
ATOM 4046 C C . PHE A 1 512 ? 9.742 11.438 26.484 1 98.12 512 PHE A C 1
ATOM 4048 O O . PHE A 1 512 ? 10.375 12.414 26.078 1 98.12 512 PHE A O 1
ATOM 4055 N N . GLU A 1 513 ? 10.242 10.422 27.125 1 98.19 513 GLU A N 1
ATOM 4056 C CA . GLU A 1 513 ? 11.672 10.414 27.406 1 98.19 513 GLU A CA 1
ATOM 4057 C C . GLU A 1 513 ? 12.492 10.32 26.125 1 98.19 513 GLU A C 1
ATOM 4059 O O . GLU A 1 513 ? 13.492 11.023 25.969 1 98.19 513 GLU A O 1
ATOM 4064 N N . MET A 1 514 ? 12.055 9.445 25.234 1 98.44 514 MET A N 1
ATOM 4065 C CA . MET A 1 514 ? 12.727 9.305 23.953 1 98.44 514 MET A CA 1
ATOM 4066 C C . MET A 1 514 ? 12.695 10.617 23.172 1 98.44 514 MET A C 1
ATOM 4068 O O . MET A 1 514 ? 13.695 11.008 22.562 1 98.44 514 MET A O 1
ATOM 4072 N N . LEU A 1 515 ? 11.578 11.289 23.172 1 98.62 515 LEU A N 1
ATOM 4073 C CA . LEU A 1 515 ? 11.406 12.539 22.453 1 98.62 515 LEU A CA 1
ATOM 4074 C C . LEU A 1 515 ? 12.258 13.648 23.062 1 98.62 515 LEU A C 1
ATOM 4076 O O . LEU A 1 515 ? 12.883 14.43 22.344 1 98.62 515 LEU A O 1
ATOM 4080 N N . THR A 1 516 ? 12.297 13.727 24.375 1 97.75 516 THR A N 1
ATOM 4081 C CA . THR A 1 516 ? 13.117 14.719 25.047 1 97.75 516 THR A CA 1
ATOM 4082 C C . THR A 1 516 ? 14.602 14.484 24.75 1 97.75 516 THR A C 1
ATOM 4084 O O . THR A 1 516 ? 15.336 15.43 24.469 1 97.75 516 THR A O 1
ATOM 4087 N N . ASN A 1 517 ? 14.969 13.203 24.812 1 97.88 517 ASN A N 1
ATOM 4088 C CA . ASN A 1 517 ? 16.344 12.867 24.5 1 97.88 517 ASN A CA 1
ATOM 4089 C C . ASN A 1 517 ? 16.688 13.195 23.047 1 97.88 517 ASN A C 1
ATOM 4091 O O . ASN A 1 517 ? 17.766 13.68 22.75 1 97.88 517 ASN A O 1
ATOM 4095 N N . TRP A 1 518 ? 15.82 12.875 22.188 1 98.31 518 TRP A N 1
ATOM 4096 C CA . TRP A 1 518 ? 15.992 13.18 20.766 1 98.31 518 TRP A CA 1
ATOM 4097 C C . TRP A 1 518 ? 16.203 14.672 20.547 1 98.31 518 TRP A C 1
ATOM 4099 O O . TRP A 1 518 ? 17.109 15.086 19.812 1 98.31 518 TRP A O 1
ATOM 4109 N N . TYR A 1 519 ? 15.391 15.523 21.156 1 97.38 519 TYR A N 1
ATOM 4110 C CA . TYR A 1 519 ? 15.438 16.969 20.969 1 97.38 519 TYR A CA 1
ATOM 4111 C C . TYR A 1 519 ? 16.719 17.547 21.562 1 97.38 519 TYR A C 1
ATOM 4113 O O . TYR A 1 519 ? 17.328 18.453 20.984 1 97.38 519 TYR A O 1
ATOM 4121 N N . HIS A 1 520 ? 17.156 17 22.688 1 95.94 520 HIS A N 1
ATOM 4122 C CA . HIS A 1 520 ? 18.359 17.484 23.359 1 95.94 520 HIS A CA 1
ATOM 4123 C C . HIS A 1 520 ? 19.609 17.109 22.578 1 95.94 520 HIS A C 1
ATOM 4125 O O . HIS A 1 520 ? 20.656 17.734 22.734 1 95.94 520 HIS A O 1
ATOM 4131 N N . ASN A 1 521 ? 19.453 16.109 21.734 1 96.12 521 ASN A N 1
ATOM 4132 C CA . ASN A 1 521 ? 20.609 15.633 20.969 1 96.12 521 ASN A CA 1
ATOM 4133 C C . ASN A 1 521 ? 20.703 16.312 19.609 1 96.12 521 ASN A C 1
ATOM 4135 O O . ASN A 1 521 ? 21.547 15.945 18.797 1 96.12 521 ASN A O 1
ATOM 4139 N N . ILE A 1 522 ? 19.875 17.281 19.328 1 96.75 522 ILE A N 1
ATOM 4140 C CA . ILE A 1 522 ? 20.031 18.062 18.094 1 96.75 522 ILE A CA 1
ATOM 4141 C C . ILE A 1 522 ? 21.297 18.906 18.172 1 96.75 522 ILE A C 1
ATOM 4143 O O . ILE A 1 522 ? 21.484 19.688 19.125 1 96.75 522 ILE A O 1
ATOM 4147 N N . PRO A 1 523 ? 22.172 18.812 17.281 1 95.88 523 PRO A N 1
ATOM 4148 C CA . PRO A 1 523 ? 23.422 19.562 17.328 1 95.88 523 PRO A CA 1
ATOM 4149 C C . PRO A 1 523 ? 23.203 21.078 17.188 1 95.88 523 PRO A C 1
ATOM 4151 O O . PRO A 1 523 ? 22.203 21.5 16.609 1 95.88 523 PRO A O 1
ATOM 4154 N N . PRO A 1 524 ? 24.141 21.891 17.594 1 94.94 524 PRO A N 1
ATOM 4155 C CA . PRO A 1 524 ? 24.016 23.344 17.5 1 94.94 524 PRO A CA 1
ATOM 4156 C C . PRO A 1 524 ? 23.906 23.828 16.047 1 94.94 524 PRO A C 1
ATOM 4158 O O . PRO A 1 524 ? 23.297 24.875 15.797 1 94.94 524 PRO A O 1
ATOM 4161 N N . THR A 1 525 ? 24.438 23.062 15.156 1 94 525 THR A N 1
ATOM 4162 C CA . THR A 1 525 ? 24.422 23.453 13.75 1 94 525 THR A CA 1
ATOM 4163 C C . THR A 1 525 ? 23.016 23.375 13.188 1 94 525 THR A C 1
ATOM 4165 O O . THR A 1 525 ? 22.734 23.953 12.125 1 94 525 THR A O 1
ATOM 4168 N N . LEU A 1 526 ? 22.109 22.703 13.906 1 96.5 526 LEU A N 1
ATOM 4169 C CA . LEU A 1 526 ? 20.75 22.531 13.414 1 96.5 526 LEU A CA 1
ATOM 4170 C C . LEU A 1 526 ? 19.766 23.344 14.234 1 96.5 526 LEU A C 1
ATOM 4172 O O . LEU A 1 526 ? 18.547 23.188 14.102 1 96.5 526 LEU A O 1
ATOM 4176 N N . GLN A 1 527 ? 20.281 24.266 15.031 1 95.5 527 GLN A N 1
ATOM 4177 C CA . GLN A 1 527 ? 19.406 25.094 15.859 1 95.5 527 GLN A CA 1
ATOM 4178 C C . GLN A 1 527 ? 18.766 26.203 15.031 1 95.5 527 GLN A C 1
ATOM 4180 O O . GLN A 1 527 ? 19.281 26.578 13.969 1 95.5 527 GLN A O 1
ATOM 4185 N N . MET A 1 528 ? 17.734 26.812 15.484 1 95.12 528 MET A N 1
ATOM 4186 C CA . MET A 1 528 ? 16.922 27.781 14.742 1 95.12 528 MET A CA 1
ATOM 4187 C C . MET A 1 528 ? 17.609 29.141 14.711 1 95.12 528 MET A C 1
ATOM 4189 O O . MET A 1 528 ? 17.297 29.969 13.852 1 95.12 528 MET A O 1
ATOM 4193 N N . ASN A 1 529 ? 18.5 29.406 15.562 1 92.88 529 ASN A N 1
ATOM 4194 C CA . ASN A 1 529 ? 19.141 30.703 15.648 1 92.88 529 ASN A CA 1
ATOM 4195 C C . ASN A 1 529 ? 20.266 30.844 14.617 1 92.88 529 ASN A C 1
ATOM 4197 O O . ASN A 1 529 ? 20.828 31.922 14.438 1 92.88 529 ASN A O 1
ATOM 4201 N N . VAL A 1 530 ? 20.578 29.75 13.914 1 93.06 530 VAL A N 1
ATOM 4202 C CA . VAL A 1 530 ? 21.625 29.766 12.891 1 93.06 530 VAL A CA 1
ATOM 4203 C C . VAL A 1 530 ? 21.172 30.641 11.719 1 93.06 530 VAL A C 1
ATOM 4205 O O . VAL A 1 530 ? 20.047 30.5 11.227 1 93.06 530 VAL A O 1
ATOM 4208 N N . ILE A 1 531 ? 22 31.594 11.305 1 92.25 531 ILE A N 1
ATOM 4209 C CA . ILE A 1 531 ? 21.734 32.438 10.156 1 92.25 531 ILE A CA 1
ATOM 4210 C C . ILE A 1 531 ? 22.812 32.219 9.094 1 92.25 531 ILE A C 1
ATOM 4212 O O . ILE A 1 531 ? 24 32.406 9.352 1 92.25 531 ILE A O 1
ATOM 4216 N N . TYR A 1 532 ? 22.375 31.781 7.949 1 89.69 532 TYR A N 1
ATOM 4217 C CA . TYR A 1 532 ? 23.281 31.578 6.82 1 89.69 532 TYR A CA 1
ATOM 4218 C C . TYR A 1 532 ? 23.422 32.875 6.012 1 89.69 532 TYR A C 1
ATOM 4220 O O . TYR A 1 532 ? 22.453 33.625 5.852 1 89.69 532 TYR A O 1
ATOM 4228 N N . GLN A 1 533 ? 24.594 33.094 5.586 1 88.88 533 GLN A N 1
ATOM 4229 C CA . GLN A 1 533 ? 24.797 34.281 4.758 1 88.88 533 GLN A CA 1
ATOM 4230 C C . GLN A 1 533 ? 24.234 34.094 3.354 1 88.88 533 GLN A C 1
ATOM 4232 O O . GLN A 1 533 ? 24.766 33.281 2.586 1 88.88 533 GLN A O 1
ATOM 4237 N N . ARG A 1 534 ? 23.203 34.812 3.051 1 87.25 534 ARG A N 1
ATOM 4238 C CA . ARG A 1 534 ? 22.594 34.812 1.727 1 87.25 534 ARG A CA 1
ATOM 4239 C C . ARG A 1 534 ? 22.062 33.438 1.362 1 87.25 534 ARG A C 1
ATOM 4241 O O . ARG A 1 534 ? 22.156 33 0.208 1 87.25 534 ARG A O 1
ATOM 4248 N N . LYS A 1 535 ? 21.781 32.688 2.275 1 90.75 535 LYS A N 1
ATOM 4249 C CA . LYS A 1 535 ? 21.172 31.359 2.084 1 90.75 535 LYS A CA 1
ATOM 4250 C C . LYS A 1 535 ? 19.984 31.172 3.016 1 90.75 535 LYS A C 1
ATOM 4252 O O . LYS A 1 535 ? 19.875 31.844 4.039 1 90.75 535 LYS A O 1
ATOM 4257 N N . LEU A 1 536 ? 19.094 30.344 2.65 1 93.38 536 LEU A N 1
ATOM 4258 C CA . LEU A 1 536 ? 17.906 30.047 3.449 1 93.38 536 LEU A CA 1
ATOM 4259 C C . LEU A 1 536 ? 18.234 29.031 4.547 1 93.38 536 LEU A C 1
ATOM 4261 O O . LEU A 1 536 ? 19.125 28.203 4.395 1 93.38 536 LEU A O 1
ATOM 4265 N N . CYS A 1 537 ? 17.609 29.156 5.637 1 94.69 537 CYS A N 1
ATOM 4266 C CA . CYS A 1 537 ? 17.781 28.219 6.742 1 94.69 537 CYS A CA 1
ATOM 4267 C C . CYS A 1 537 ? 16.719 27.125 6.711 1 94.69 537 CYS A C 1
ATOM 4269 O O . CYS A 1 537 ? 15.539 27.391 6.961 1 94.69 537 CYS A O 1
ATOM 4271 N N . PHE A 1 538 ? 17.047 25.891 6.473 1 95.06 538 PHE A N 1
ATOM 4272 C CA . PHE A 1 538 ? 16.109 24.797 6.215 1 95.06 538 PHE A CA 1
ATOM 4273 C C . PHE A 1 538 ? 15.898 23.953 7.473 1 95.06 538 PHE A C 1
ATOM 4275 O O . PHE A 1 538 ? 15.414 22.828 7.395 1 95.06 538 PHE A O 1
ATOM 4282 N N . HIS A 1 539 ? 16.078 24.438 8.68 1 95.75 539 HIS A N 1
ATOM 4283 C CA . HIS A 1 539 ? 16.031 23.672 9.93 1 95.75 539 HIS A CA 1
ATOM 4284 C C . HIS A 1 539 ? 14.602 23.562 10.445 1 95.75 539 HIS A C 1
ATOM 4286 O O . HIS A 1 539 ? 14.312 22.719 11.297 1 95.75 539 HIS A O 1
ATOM 4292 N N . GLY A 1 540 ? 13.734 24.438 9.961 1 96.38 540 GLY A N 1
ATOM 4293 C CA . GLY A 1 540 ? 12.422 24.625 10.562 1 96.38 540 GLY A CA 1
ATOM 4294 C C . GLY A 1 540 ? 11.586 23.375 10.609 1 96.38 540 GLY A C 1
ATOM 4295 O O . GLY A 1 540 ? 10.969 23.062 11.633 1 96.38 540 GLY A O 1
ATOM 4296 N N . TYR A 1 541 ? 11.547 22.578 9.477 1 95.81 541 TYR A N 1
ATOM 4297 C CA . TYR A 1 541 ? 10.625 21.453 9.438 1 95.81 541 TYR A CA 1
ATOM 4298 C C . TYR A 1 541 ? 11.031 20.375 10.43 1 95.81 541 TYR A C 1
ATOM 4300 O O . TYR A 1 541 ? 10.188 19.641 10.945 1 95.81 541 TYR A O 1
ATOM 4308 N N . LEU A 1 542 ? 12.336 20.172 10.742 1 98 542 LEU A N 1
ATOM 4309 C CA . LEU A 1 542 ? 12.805 19.188 11.711 1 98 542 LEU A CA 1
ATOM 4310 C C . LEU A 1 542 ? 12.242 19.469 13.102 1 98 542 LEU A C 1
ATOM 4312 O O . LEU A 1 542 ? 11.68 18.578 13.742 1 98 542 LEU A O 1
ATOM 4316 N N . HIS A 1 543 ? 12.367 20.734 13.539 1 98.06 543 HIS A N 1
ATOM 4317 C CA . HIS A 1 543 ? 11.898 21.125 14.859 1 98.06 543 HIS A CA 1
ATOM 4318 C C . HIS A 1 543 ? 10.383 21.047 14.953 1 98.06 543 HIS A C 1
ATOM 4320 O O . HIS A 1 543 ? 9.844 20.578 15.961 1 98.06 543 HIS A O 1
ATOM 4326 N N . PHE A 1 544 ? 9.781 21.531 13.93 1 98.38 544 PHE A N 1
ATOM 4327 C CA . PHE A 1 544 ? 8.32 21.516 13.961 1 98.38 544 PHE A CA 1
ATOM 4328 C C . PHE A 1 544 ? 7.793 20.094 13.969 1 98.38 544 PHE A C 1
ATOM 4330 O O . PHE A 1 544 ? 6.762 19.812 14.586 1 98.38 544 PHE A O 1
ATOM 4337 N N . SER A 1 545 ? 8.469 19.172 13.25 1 98.62 545 SER A N 1
ATOM 4338 C CA . SER A 1 545 ? 8.07 17.766 13.242 1 98.62 545 SER A CA 1
ATOM 4339 C C . SER A 1 545 ? 8.18 17.156 14.633 1 98.62 545 SER A C 1
ATOM 4341 O O . SER A 1 545 ? 7.387 16.297 15 1 98.62 545 SER A O 1
ATOM 4343 N N . TYR A 1 546 ? 9.188 17.578 15.422 1 98.44 546 TYR A N 1
ATOM 4344 C CA . TYR A 1 546 ? 9.297 17.156 16.812 1 98.44 546 TYR A CA 1
ATOM 4345 C C . TYR A 1 546 ? 8.039 17.516 17.594 1 98.44 546 TYR A C 1
ATOM 4347 O O . TYR A 1 546 ? 7.457 16.656 18.266 1 98.44 546 TYR A O 1
ATOM 4355 N N . TYR A 1 547 ? 7.617 18.734 17.5 1 98.62 547 TYR A N 1
ATOM 4356 C CA . TYR A 1 547 ? 6.398 19.156 18.188 1 98.62 547 TYR A CA 1
ATOM 4357 C C . TYR A 1 547 ? 5.188 18.391 17.672 1 98.62 547 TYR A C 1
ATOM 4359 O O . TYR A 1 547 ? 4.258 18.109 18.438 1 98.62 547 TYR A O 1
ATOM 4367 N N . GLY A 1 548 ? 5.223 18.094 16.328 1 98.5 548 GLY A N 1
ATOM 4368 C CA . GLY A 1 548 ? 4.141 17.297 15.773 1 98.5 548 GLY A CA 1
ATOM 4369 C C . GLY A 1 548 ? 3.975 15.945 16.453 1 98.5 548 GLY A C 1
ATOM 4370 O O . GLY A 1 548 ? 2.855 15.531 16.75 1 98.5 548 GLY A O 1
ATOM 4371 N N . VAL A 1 549 ? 5.039 15.242 16.703 1 98.75 549 VAL A N 1
ATOM 4372 C CA . VAL A 1 549 ? 4.992 13.922 17.328 1 98.75 549 VAL A CA 1
ATOM 4373 C C . VAL A 1 549 ? 4.531 14.055 18.781 1 98.75 549 VAL A C 1
ATOM 4375 O O . VAL A 1 549 ? 3.707 13.266 19.25 1 98.75 549 VAL A O 1
ATOM 4378 N N . VAL A 1 550 ? 5.047 15.07 19.516 1 98.69 550 VAL A N 1
ATOM 4379 C CA . VAL A 1 550 ? 4.676 15.273 20.922 1 98.69 550 VAL A CA 1
ATOM 4380 C C . VAL A 1 550 ? 3.182 15.586 21.016 1 98.69 550 VAL A C 1
ATOM 4382 O O . VAL A 1 550 ? 2.48 15.039 21.859 1 98.69 550 VAL A O 1
ATOM 4385 N N . MET A 1 551 ? 2.717 16.484 20.141 1 98.44 551 MET A N 1
ATOM 4386 C CA . MET A 1 551 ? 1.3 16.844 20.141 1 98.44 551 MET A CA 1
ATOM 4387 C C . MET A 1 551 ? 0.436 15.617 19.859 1 98.44 551 MET A C 1
ATOM 4389 O O . MET A 1 551 ? -0.645 15.461 20.438 1 98.44 551 MET A O 1
ATOM 4393 N N . THR A 1 552 ? 0.87 14.758 18.906 1 98.06 552 THR A N 1
ATOM 4394 C CA . THR A 1 552 ? 0.131 13.547 18.578 1 98.06 552 THR A CA 1
ATOM 4395 C C . THR A 1 552 ? -0.025 12.656 19.812 1 98.06 552 THR A C 1
ATOM 4397 O O . THR A 1 552 ? -1.107 12.125 20.062 1 98.06 552 THR A O 1
ATOM 4400 N N . LEU A 1 553 ? 1.03 12.508 20.547 1 98.19 553 LEU A N 1
ATOM 4401 C CA . LEU A 1 553 ? 1.005 11.711 21.766 1 98.19 553 LEU A CA 1
ATOM 4402 C C . LEU A 1 553 ? 0.08 12.344 22.797 1 98.19 553 LEU A C 1
ATOM 4404 O O . LEU A 1 553 ? -0.737 11.656 23.406 1 98.19 553 LEU A O 1
ATOM 4408 N N . LEU A 1 554 ? 0.173 13.625 22.969 1 98.12 554 LEU A N 1
ATOM 4409 C CA . LEU A 1 554 ? -0.587 14.352 23.984 1 98.12 554 LEU A CA 1
ATOM 4410 C C . LEU A 1 554 ? -2.072 14.367 23.641 1 98.12 554 LEU A C 1
ATOM 4412 O O . LEU A 1 554 ? -2.922 14.305 24.531 1 98.12 554 LEU A O 1
ATOM 4416 N N . ARG A 1 555 ? -2.422 14.547 22.391 1 97 555 ARG A N 1
ATOM 4417 C CA . ARG A 1 555 ? -3.82 14.547 21.969 1 97 555 ARG A CA 1
ATOM 4418 C C . ARG A 1 555 ? -4.52 13.266 22.406 1 97 555 ARG A C 1
ATOM 4420 O O . ARG A 1 555 ? -5.66 13.305 22.875 1 97 555 ARG A O 1
ATOM 4427 N N . ARG A 1 556 ? -3.803 12.18 22.234 1 95.94 556 ARG A N 1
ATOM 4428 C CA . ARG A 1 556 ? -4.352 10.898 22.656 1 95.94 556 ARG A CA 1
ATOM 4429 C C . ARG A 1 556 ? -4.582 10.867 24.172 1 95.94 556 ARG A C 1
ATOM 4431 O O . ARG A 1 556 ? -5.617 10.375 24.625 1 95.94 556 ARG A O 1
ATOM 4438 N N . LEU A 1 557 ? -3.684 11.375 24.922 1 96.62 557 LEU A N 1
ATOM 4439 C CA . LEU A 1 557 ? -3.785 11.398 26.375 1 96.62 557 LEU A CA 1
ATOM 4440 C C . LEU A 1 557 ? -4.891 12.344 26.828 1 96.62 557 LEU A C 1
ATOM 4442 O O . LEU A 1 557 ? -5.719 11.984 27.656 1 96.62 557 LEU A O 1
ATOM 4446 N N . ILE A 1 558 ? -4.953 13.523 26.312 1 95.56 558 ILE A N 1
ATOM 4447 C CA . ILE A 1 558 ? -5.91 14.547 26.719 1 95.56 558 ILE A CA 1
ATOM 4448 C C . ILE A 1 558 ? -7.328 14.078 26.406 1 95.56 558 ILE A C 1
ATOM 4450 O O . ILE A 1 558 ? -8.242 14.266 27.219 1 95.56 558 ILE A O 1
ATOM 4454 N N . ARG A 1 559 ? -7.527 13.477 25.281 1 92.06 559 ARG A N 1
ATOM 4455 C CA . ARG A 1 559 ? -8.836 12.945 24.922 1 92.06 559 ARG A CA 1
ATOM 4456 C C . ARG A 1 559 ? -9.312 11.914 25.938 1 92.06 559 ARG A C 1
ATOM 4458 O O . ARG A 1 559 ? -10.492 11.891 26.281 1 92.06 559 ARG A O 1
ATOM 4465 N N . SER A 1 560 ? -8.383 11.094 26.375 1 91.62 560 SER A N 1
ATOM 4466 C CA . SER A 1 560 ? -8.734 10.031 27.312 1 91.62 560 SER A CA 1
ATOM 4467 C C . SER A 1 560 ? -9.133 10.602 28.672 1 91.62 560 SER A C 1
ATOM 4469 O O . SER A 1 560 ? -9.883 9.977 29.422 1 91.62 560 SER A O 1
ATOM 4471 N N . THR A 1 561 ? -8.672 11.812 29.031 1 90.81 561 THR A N 1
ATOM 4472 C CA . THR A 1 561 ? -9.016 12.414 30.312 1 90.81 561 THR A CA 1
ATOM 4473 C C . THR A 1 561 ? -10.438 12.961 30.297 1 90.81 561 THR A C 1
ATOM 4475 O O . THR A 1 561 ? -11.078 13.086 31.344 1 90.81 561 THR A O 1
ATOM 4478 N N . ALA A 1 562 ? -10.859 13.305 29.109 1 87.19 562 ALA A N 1
ATOM 4479 C CA . ALA A 1 562 ? -12.148 13.984 28.969 1 87.19 562 ALA A CA 1
ATOM 4480 C C . ALA A 1 562 ? -13.266 12.992 28.688 1 87.19 562 ALA A C 1
ATOM 4482 O O . ALA A 1 562 ? -14.445 13.297 28.906 1 87.19 562 ALA A O 1
ATOM 4483 N N . LEU A 1 563 ? -12.891 11.828 28.188 1 86.5 563 LEU A N 1
ATOM 4484 C CA . LEU A 1 563 ? -13.883 10.82 27.812 1 86.5 563 LEU A CA 1
ATOM 4485 C C . LEU A 1 563 ? -13.969 9.727 28.875 1 86.5 563 LEU A C 1
ATOM 4487 O O . LEU A 1 563 ? -13.008 9.492 29.609 1 86.5 563 LEU A O 1
ATOM 4491 N N . PRO A 1 564 ? -15.18 9.141 29.016 1 84.06 564 PRO A N 1
ATOM 4492 C CA . PRO A 1 564 ? -15.312 8.07 30 1 84.06 564 PRO A CA 1
ATOM 4493 C C . PRO A 1 564 ? -14.422 6.867 29.703 1 84.06 564 PRO A C 1
ATOM 4495 O O . PRO A 1 564 ? -14.297 6.469 28.531 1 84.06 564 PRO A O 1
ATOM 4498 N N . PRO A 1 565 ? -13.789 6.207 30.641 1 84.31 565 PRO A N 1
ATOM 4499 C CA . PRO A 1 565 ? -13.766 6.59 32.062 1 84.31 565 PRO A CA 1
ATOM 4500 C C . PRO A 1 565 ? -12.836 7.77 32.312 1 84.31 565 PRO A C 1
ATOM 4502 O O . PRO A 1 565 ? -11.664 7.738 31.938 1 84.31 565 PRO A O 1
ATOM 4505 N N . ARG A 1 566 ? -13.258 8.68 33 1 83.75 566 ARG A N 1
ATOM 4506 C CA . ARG A 1 566 ? -12.492 9.898 33.281 1 83.75 566 ARG A CA 1
ATOM 4507 C C . ARG A 1 566 ? -11.328 9.609 34.219 1 83.75 566 ARG A C 1
ATOM 4509 O O . ARG A 1 566 ? -11.406 8.711 35.062 1 83.75 566 ARG A O 1
ATOM 4516 N N . CYS A 1 567 ? -10.367 10.297 34.031 1 85.25 567 CYS A N 1
ATOM 4517 C CA . CYS A 1 567 ? -9.18 10.133 34.875 1 85.25 567 CYS A CA 1
ATOM 4518 C C . CYS A 1 567 ? -9.461 10.547 36.312 1 85.25 567 CYS A C 1
ATOM 4520 O O . CYS A 1 567 ? -9.875 11.68 36.562 1 85.25 567 CYS A O 1
ATOM 4522 N N . SER A 1 568 ? -9.297 9.703 37.25 1 80.75 568 SER A N 1
ATOM 4523 C CA . SER A 1 568 ? -9.586 9.977 38.656 1 80.75 568 SER A CA 1
ATOM 4524 C C . SER A 1 568 ? -8.32 10.406 39.375 1 80.75 568 SER A C 1
ATOM 4526 O O . SER A 1 568 ? -8.398 10.961 40.469 1 80.75 568 SER A O 1
ATOM 4528 N N . ASP A 1 569 ? -7.219 10.203 38.844 1 87.25 569 ASP A N 1
ATOM 4529 C CA . ASP A 1 569 ? -5.953 10.547 39.469 1 87.25 569 ASP A CA 1
ATOM 4530 C C . ASP A 1 569 ? -5.547 11.984 39.156 1 87.25 569 ASP A C 1
ATOM 4532 O O . ASP A 1 569 ? -5.07 12.266 38.062 1 87.25 569 ASP A O 1
ATOM 4536 N N . ASP A 1 570 ? -5.508 12.852 40.062 1 86.56 570 ASP A N 1
ATOM 4537 C CA . ASP A 1 570 ? -5.234 14.273 39.875 1 86.56 570 ASP A CA 1
ATOM 4538 C C . ASP A 1 570 ? -3.77 14.5 39.531 1 86.56 570 ASP A C 1
ATOM 4540 O O . ASP A 1 570 ? -3.447 15.453 38.812 1 86.56 570 ASP A O 1
ATOM 4544 N N . ARG A 1 571 ? -2.963 13.656 40.031 1 89.12 571 ARG A N 1
ATOM 4545 C CA . ARG A 1 571 ? -1.539 13.82 39.75 1 89.12 571 ARG A CA 1
ATOM 4546 C C . ARG A 1 571 ? -1.236 13.562 38.281 1 89.12 571 ARG A C 1
ATOM 4548 O O . ARG A 1 571 ? -0.47 14.305 37.656 1 89.12 571 ARG A O 1
ATOM 4555 N N . VAL A 1 572 ? -1.875 12.492 37.812 1 91.88 572 VAL A N 1
ATOM 4556 C CA . VAL A 1 572 ? -1.682 12.148 36.406 1 91.88 572 VAL A CA 1
ATOM 4557 C C . VAL A 1 572 ? -2.293 13.227 35.531 1 91.88 572 VAL A C 1
ATOM 4559 O O . VAL A 1 572 ? -1.687 13.641 34.531 1 91.88 572 VAL A O 1
ATOM 4562 N N . LEU A 1 573 ? -3.416 13.656 35.875 1 91.38 573 LEU A N 1
ATOM 4563 C CA . LEU A 1 573 ? -4.102 14.703 35.125 1 91.38 573 LEU A CA 1
ATOM 4564 C C . LEU A 1 573 ? -3.271 15.984 35.094 1 91.38 573 LEU A C 1
ATOM 4566 O O . LEU A 1 573 ? -3.109 16.594 34.062 1 91.38 573 LEU A O 1
ATOM 4570 N N . SER A 1 574 ? -2.758 16.391 36.219 1 90.69 574 SER A N 1
ATOM 4571 C CA . SER A 1 574 ? -1.953 17.594 36.312 1 90.69 574 SER A CA 1
ATOM 4572 C C . SER A 1 574 ? -0.665 17.469 35.5 1 90.69 574 SER A C 1
ATOM 4574 O O . SER A 1 574 ? -0.215 18.438 34.875 1 90.69 574 SER A O 1
ATOM 4576 N N . SER A 1 575 ? -0.082 16.281 35.562 1 93.5 575 SER A N 1
ATOM 4577 C CA . SER A 1 575 ? 1.15 16.062 34.812 1 93.5 575 SER A CA 1
ATOM 4578 C C . SER A 1 575 ? 0.916 16.172 33.312 1 93.5 575 SER A C 1
ATOM 4580 O O . SER A 1 575 ? 1.704 16.797 32.625 1 93.5 575 SER A O 1
ATOM 4582 N N . ILE A 1 576 ? -0.152 15.578 32.844 1 95.62 576 ILE A N 1
ATOM 4583 C CA . ILE A 1 576 ? -0.484 15.602 31.422 1 95.62 576 ILE A CA 1
ATOM 4584 C C . ILE A 1 576 ? -0.752 17.047 30.969 1 95.62 576 ILE A C 1
ATOM 4586 O O . ILE A 1 576 ? -0.264 17.484 29.938 1 95.62 576 ILE A O 1
ATOM 4590 N N . ARG A 1 577 ? -1.482 17.797 31.766 1 94 577 ARG A N 1
ATOM 4591 C CA . ARG A 1 577 ? -1.825 19.172 31.438 1 94 577 ARG A CA 1
ATOM 4592 C C . ARG A 1 577 ? -0.585 20.062 31.438 1 94 577 ARG A C 1
ATOM 4594 O O . ARG A 1 577 ? -0.466 20.969 30.625 1 94 577 ARG A O 1
ATOM 4601 N N . GLN A 1 578 ? 0.313 19.797 32.344 1 94 578 GLN A N 1
ATOM 4602 C CA . GLN A 1 578 ? 1.555 20.562 32.406 1 94 578 GLN A CA 1
ATOM 4603 C C . GLN A 1 578 ? 2.396 20.344 31.156 1 94 578 GLN A C 1
ATOM 4605 O O . GLN A 1 578 ? 2.914 21.297 30.578 1 94 578 GLN A O 1
ATOM 4610 N N . ILE A 1 579 ? 2.582 19.094 30.797 1 96.5 579 ILE A N 1
ATOM 4611 C CA . ILE A 1 579 ? 3.352 18.797 29.594 1 96.5 579 ILE A CA 1
ATOM 4612 C C . ILE A 1 579 ? 2.674 19.422 28.375 1 96.5 579 ILE A C 1
ATOM 4614 O O . ILE A 1 579 ? 3.348 19.938 27.484 1 96.5 579 ILE A O 1
ATOM 4618 N N . ALA A 1 580 ? 1.354 19.344 28.328 1 97.5 580 ALA A N 1
ATOM 4619 C CA . ALA A 1 580 ? 0.591 19.922 27.219 1 97.5 580 ALA A CA 1
ATOM 4620 C C . ALA A 1 580 ? 0.78 21.422 27.141 1 97.5 580 ALA A C 1
ATOM 4622 O O . ALA A 1 580 ? 0.937 21.984 26.047 1 97.5 580 ALA A O 1
ATOM 4623 N N . LEU A 1 581 ? 0.677 22.078 28.312 1 96.44 581 LEU A N 1
ATOM 4624 C CA . LEU A 1 581 ? 0.866 23.531 28.391 1 96.44 581 LEU A CA 1
ATOM 4625 C C . LEU A 1 581 ? 2.24 23.922 27.859 1 96.44 581 LEU A C 1
ATOM 4627 O O . LEU A 1 581 ? 2.354 24.828 27.016 1 96.44 581 LEU A O 1
ATOM 4631 N N . GLN A 1 582 ? 3.25 23.25 28.297 1 96.12 582 GLN A N 1
ATOM 4632 C CA . GLN A 1 582 ? 4.617 23.547 27.875 1 96.12 582 GLN A CA 1
ATOM 4633 C C . GLN A 1 582 ? 4.793 23.312 26.391 1 96.12 582 GLN A C 1
ATOM 4635 O O . GLN A 1 582 ? 5.434 24.109 25.703 1 96.12 582 GLN A O 1
ATOM 4640 N N . THR A 1 583 ? 4.262 22.25 25.891 1 97.69 583 THR A N 1
ATOM 4641 C CA . THR A 1 583 ? 4.379 21.891 24.484 1 97.69 583 THR A CA 1
ATOM 4642 C C . THR A 1 583 ? 3.676 22.938 23.609 1 97.69 583 THR A C 1
ATOM 4644 O O . THR A 1 583 ? 4.23 23.391 22.609 1 97.69 583 THR A O 1
ATOM 4647 N N . ALA A 1 584 ? 2.469 23.312 23.984 1 97.62 584 ALA A N 1
ATOM 4648 C CA . ALA A 1 584 ? 1.705 24.281 23.203 1 97.62 584 ALA A CA 1
ATOM 4649 C C . ALA A 1 584 ? 2.418 25.641 23.156 1 97.62 584 ALA A C 1
ATOM 4651 O O . ALA A 1 584 ? 2.531 26.25 22.094 1 97.62 584 ALA A O 1
ATOM 4652 N N . GLN A 1 585 ? 2.865 26.094 24.297 1 95.94 585 GLN A N 1
ATOM 4653 C CA . GLN A 1 585 ? 3.559 27.375 24.375 1 95.94 585 GLN A CA 1
ATOM 4654 C C . GLN A 1 585 ? 4.832 27.359 23.531 1 95.94 585 GLN A C 1
ATOM 4656 O O . GLN A 1 585 ? 5.098 28.297 22.781 1 95.94 585 GLN A O 1
ATOM 4661 N N . SER A 1 586 ? 5.57 26.281 23.703 1 97.06 586 SER A N 1
ATOM 4662 C CA . SER A 1 586 ? 6.82 26.172 22.953 1 97.06 586 SER A CA 1
ATOM 4663 C C . SER A 1 586 ? 6.562 26.078 21.453 1 97.06 586 SER A C 1
ATOM 4665 O O . SER A 1 586 ? 7.285 26.688 20.656 1 97.06 586 SER A O 1
ATOM 4667 N N . ALA A 1 587 ? 5.605 25.297 21.016 1 98.06 587 ALA A N 1
ATOM 4668 C CA . ALA A 1 587 ? 5.289 25.141 19.594 1 98.06 587 ALA A CA 1
ATOM 4669 C C . ALA A 1 587 ? 4.777 26.453 19 1 98.06 587 ALA A C 1
ATOM 4671 O O . ALA A 1 587 ? 5.129 26.797 17.875 1 98.06 587 ALA A O 1
ATOM 4672 N N . ILE A 1 588 ? 3.928 27.172 19.719 1 97.44 588 ILE A N 1
ATOM 4673 C CA . ILE A 1 588 ? 3.4 28.453 19.25 1 97.44 588 ILE A CA 1
ATOM 4674 C C . ILE A 1 588 ? 4.531 29.469 19.141 1 97.44 588 ILE A C 1
ATOM 4676 O O . ILE A 1 588 ? 4.629 30.203 18.141 1 97.44 588 ILE A O 1
ATOM 4680 N N . ASN A 1 589 ? 5.344 29.531 20.156 1 96.31 589 ASN A N 1
ATOM 4681 C CA . ASN A 1 589 ? 6.5 30.422 20.109 1 96.31 589 ASN A CA 1
ATOM 4682 C C . ASN A 1 589 ? 7.41 30.094 18.938 1 96.31 589 ASN A C 1
ATOM 4684 O O . ASN A 1 589 ? 7.98 31 18.328 1 96.31 589 ASN A O 1
ATOM 4688 N N . PHE A 1 590 ? 7.609 28.875 18.672 1 97.12 590 PHE A N 1
ATOM 4689 C CA . PHE A 1 590 ? 8.383 28.438 17.516 1 97.12 590 PHE A CA 1
ATOM 4690 C C . PHE A 1 590 ? 7.809 29.016 16.234 1 97.12 590 PHE A C 1
ATOM 4692 O O . PHE A 1 590 ? 8.547 29.562 15.398 1 97.12 590 PHE A O 1
ATOM 4699 N N . VAL A 1 591 ? 6.484 28.859 16.047 1 96.62 591 VAL A N 1
ATOM 4700 C CA . VAL A 1 591 ? 5.82 29.297 14.82 1 96.62 591 VAL A CA 1
ATOM 4701 C C . VAL A 1 591 ? 5.922 30.812 14.688 1 96.62 591 VAL A C 1
ATOM 4703 O O . VAL A 1 591 ? 6.227 31.328 13.609 1 96.62 591 VAL A O 1
ATOM 4706 N N . ILE A 1 592 ? 5.73 31.531 15.773 1 93.62 592 ILE A N 1
ATOM 4707 C CA . ILE A 1 592 ? 5.699 33 15.734 1 93.62 592 ILE A CA 1
ATOM 4708 C C . ILE A 1 592 ? 7.113 33.531 15.539 1 93.62 592 ILE A C 1
ATOM 4710 O O . ILE A 1 592 ? 7.297 34.625 15 1 93.62 592 ILE A O 1
ATOM 4714 N N . SER A 1 593 ? 8.062 32.75 15.914 1 95 593 SER A N 1
ATOM 4715 C CA . SER A 1 593 ? 9.445 33.219 15.844 1 95 593 SER A CA 1
ATOM 4716 C C . SER A 1 593 ? 10.07 32.875 14.492 1 95 593 SER A C 1
ATOM 4718 O O . SER A 1 593 ? 11.25 33.156 14.258 1 95 593 SER A O 1
ATOM 4720 N N . LEU A 1 594 ? 9.367 32.25 13.594 1 95.56 594 LEU A N 1
ATOM 4721 C CA . LEU A 1 594 ? 9.914 31.875 12.297 1 95.56 594 LEU A CA 1
ATOM 4722 C C . LEU A 1 594 ? 10.25 33.125 11.469 1 95.56 594 LEU A C 1
ATOM 4724 O O . LEU A 1 594 ? 9.43 34.031 11.344 1 95.56 594 LEU A O 1
ATOM 4728 N N . ARG A 1 595 ? 11.445 33.188 10.953 1 94.75 595 ARG A N 1
ATOM 4729 C CA . ARG A 1 595 ? 11.914 34.281 10.102 1 94.75 595 ARG A CA 1
ATOM 4730 C C . ARG A 1 595 ? 11.617 34 8.633 1 94.75 595 ARG A C 1
ATOM 4732 O O . ARG A 1 595 ? 11.32 32.844 8.266 1 94.75 595 ARG A O 1
ATOM 4739 N N . PRO A 1 596 ? 11.719 34.969 7.762 1 92.94 596 PRO A N 1
ATOM 4740 C CA . PRO A 1 596 ? 11.469 34.781 6.332 1 92.94 596 PRO A CA 1
ATOM 4741 C C . PRO A 1 596 ? 12.414 33.75 5.699 1 92.94 596 PRO A C 1
ATOM 4743 O O . PRO A 1 596 ? 12.016 33 4.805 1 92.94 596 PRO A O 1
ATOM 4746 N N . ASP A 1 597 ? 13.664 33.719 6.113 1 94.88 597 ASP A N 1
ATOM 4747 C CA . ASP A 1 597 ? 14.609 32.75 5.562 1 94.88 597 ASP A CA 1
ATOM 4748 C C . ASP A 1 597 ? 14.219 31.328 5.926 1 94.88 597 ASP A C 1
ATOM 4750 O O . ASP A 1 597 ? 14.539 30.375 5.207 1 94.88 597 ASP A O 1
ATOM 4754 N N . HIS A 1 598 ? 13.539 31.188 7.109 1 95.5 598 HIS A N 1
ATOM 4755 C CA . HIS A 1 598 ? 13 29.875 7.465 1 95.5 598 HIS A CA 1
ATOM 4756 C C . HIS A 1 598 ? 11.82 29.516 6.57 1 95.5 598 HIS A C 1
ATOM 4758 O O . HIS A 1 598 ? 11.75 28.391 6.066 1 95.5 598 HIS A O 1
ATOM 4764 N N . LEU A 1 599 ? 10.891 30.422 6.379 1 94.56 599 LEU A N 1
ATOM 4765 C CA . LEU A 1 599 ? 9.625 30.188 5.703 1 94.56 599 LEU A CA 1
ATOM 4766 C C . LEU A 1 599 ? 9.844 29.844 4.234 1 94.56 599 LEU A C 1
ATOM 4768 O O . LEU A 1 599 ? 9.094 29.062 3.654 1 94.56 599 LEU A O 1
ATOM 4772 N N . GLU A 1 600 ? 10.836 30.375 3.65 1 94 600 GLU A N 1
ATOM 4773 C CA . GLU A 1 600 ? 11.078 30.203 2.221 1 94 600 GLU A CA 1
ATOM 4774 C C . GLU A 1 600 ? 11.945 28.984 1.949 1 94 600 GLU A C 1
ATOM 4776 O O . GLU A 1 600 ? 12.102 28.562 0.798 1 94 600 GLU A O 1
ATOM 4781 N N . ALA A 1 601 ? 12.469 28.406 2.996 1 95.75 601 ALA A N 1
ATOM 4782 C CA . ALA A 1 601 ? 13.32 27.234 2.842 1 95.75 601 ALA A CA 1
ATOM 4783 C C . ALA A 1 601 ? 12.484 25.984 2.57 1 95.75 601 ALA A C 1
ATOM 4785 O O . ALA A 1 601 ? 11.258 26.062 2.422 1 95.75 601 ALA A O 1
ATOM 4786 N N . PHE A 1 602 ? 13.117 24.875 2.334 1 96 602 PHE A N 1
ATOM 4787 C CA . PHE A 1 602 ? 12.438 23.594 2.094 1 96 602 PHE A CA 1
ATOM 4788 C C . PHE A 1 602 ? 11.703 23.125 3.344 1 96 602 PHE A C 1
ATOM 4790 O O . PHE A 1 602 ? 12.273 23.125 4.438 1 96 602 PHE A O 1
ATOM 4797 N N . TRP A 1 603 ? 10.469 22.828 3.25 1 96.44 603 TRP A N 1
ATOM 4798 C CA . TRP A 1 603 ? 9.656 22.219 4.305 1 96.44 603 TRP A CA 1
ATOM 4799 C C . TRP A 1 603 ? 9.125 20.859 3.869 1 96.44 603 TRP A C 1
ATOM 4801 O O . TRP A 1 603 ? 8.68 20.703 2.732 1 96.44 603 TRP A O 1
ATOM 4811 N N . TYR A 1 604 ? 9.258 19.844 4.711 1 96.81 604 TYR A N 1
ATOM 4812 C CA . TYR A 1 604 ? 8.688 18.531 4.457 1 96.81 604 TYR A CA 1
ATOM 4813 C C . TYR A 1 604 ? 7.188 18.625 4.199 1 96.81 604 TYR A C 1
ATOM 4815 O O . TYR A 1 604 ? 6.527 19.547 4.668 1 96.81 604 TYR A O 1
ATOM 4823 N N . PHE A 1 605 ? 6.582 17.766 3.492 1 96 605 PHE A N 1
ATOM 4824 C CA . PHE A 1 605 ? 5.25 17.875 2.912 1 96 605 PHE A CA 1
ATOM 4825 C C . PHE A 1 605 ? 4.191 17.953 4.004 1 96 605 PHE A C 1
ATOM 4827 O O . PHE A 1 605 ? 3.072 18.406 3.758 1 96 605 PHE A O 1
ATOM 4834 N N . THR A 1 606 ? 4.398 17.516 5.258 1 96 606 THR A N 1
ATOM 4835 C CA . THR A 1 606 ? 3.404 17.469 6.324 1 96 606 THR A CA 1
ATOM 4836 C C . THR A 1 606 ? 3.338 18.812 7.059 1 96 606 THR A C 1
ATOM 4838 O O . THR A 1 606 ? 2.566 18.953 8.008 1 96 606 THR A O 1
ATOM 4841 N N . SER A 1 607 ? 4.082 19.781 6.719 1 95.19 607 SER A N 1
ATOM 4842 C CA . SER A 1 607 ? 4.156 21.047 7.453 1 95.19 607 SER A CA 1
ATOM 4843 C C . SER A 1 607 ? 2.799 21.734 7.496 1 95.19 607 SER A C 1
ATOM 4845 O O . SER A 1 607 ? 2.387 22.234 8.547 1 95.19 607 SER A O 1
ATOM 4847 N N . PRO A 1 608 ? 2.086 21.828 6.355 1 95 608 PRO A N 1
ATOM 4848 C CA . PRO A 1 608 ? 0.755 22.422 6.457 1 95 608 PRO A CA 1
ATOM 4849 C C . PRO A 1 608 ? -0.131 21.734 7.488 1 95 608 PRO A C 1
ATOM 4851 O O . PRO A 1 608 ? -0.838 22.391 8.25 1 95 608 PRO A O 1
ATOM 4854 N N . TYR A 1 609 ? -0.121 20.484 7.527 1 96.38 609 TYR A N 1
ATOM 4855 C CA . TYR A 1 609 ? -0.848 19.703 8.516 1 96.38 609 TYR A CA 1
ATOM 4856 C C . TYR A 1 609 ? -0.409 20.062 9.93 1 96.38 609 TYR A C 1
ATOM 4858 O O . TYR A 1 609 ? -1.243 20.203 10.828 1 96.38 609 TYR A O 1
ATOM 4866 N N . LEU A 1 610 ? 0.857 20.219 10.141 1 98 610 LEU A N 1
ATOM 4867 C CA . LEU A 1 610 ? 1.37 20.5 11.477 1 98 610 LEU A CA 1
ATOM 4868 C C . LEU A 1 610 ? 0.922 21.875 11.961 1 98 610 LEU A C 1
ATOM 4870 O O . LEU A 1 610 ? 0.616 22.062 13.141 1 98 610 LEU A O 1
ATOM 4874 N N . PHE A 1 611 ? 0.918 22.875 11.016 1 97.44 611 PHE A N 1
ATOM 4875 C CA . PHE A 1 611 ? 0.409 24.203 11.383 1 97.44 611 PHE A CA 1
ATOM 4876 C C . PHE A 1 611 ? -1.057 24.125 11.789 1 97.44 611 PHE A C 1
ATOM 4878 O O . PHE A 1 611 ? -1.478 24.781 12.742 1 97.44 611 PHE A O 1
ATOM 4885 N N . SER A 1 612 ? -1.813 23.328 11.078 1 96.62 612 SER A N 1
ATOM 4886 C CA . SER A 1 612 ? -3.219 23.125 11.414 1 96.62 612 SER A CA 1
ATOM 4887 C C . SER A 1 612 ? -3.373 22.328 12.711 1 96.62 612 SER A C 1
ATOM 4889 O O . SER A 1 612 ? -4.262 22.625 13.516 1 96.62 612 SER A O 1
ATOM 4891 N N . LEU A 1 613 ? -2.547 21.344 12.875 1 97.88 613 LEU A N 1
ATOM 4892 C CA . LEU A 1 613 ? -2.588 20.469 14.047 1 97.88 613 LEU A CA 1
ATOM 4893 C C . LEU A 1 613 ? -2.379 21.281 15.32 1 97.88 613 LEU A C 1
ATOM 4895 O O . LEU A 1 613 ? -3.01 21.016 16.344 1 97.88 613 LEU A O 1
ATOM 4899 N N . LEU A 1 614 ? -1.495 22.219 15.297 1 98.06 614 LEU A N 1
ATOM 4900 C CA . LEU A 1 614 ? -1.222 23.062 16.453 1 98.06 614 LEU A CA 1
ATOM 4901 C C . LEU A 1 614 ? -2.467 23.828 16.875 1 98.06 614 LEU A C 1
ATOM 4903 O O . LEU A 1 614 ? -2.762 23.953 18.062 1 98.06 614 LEU A O 1
ATOM 4907 N N . GLY A 1 615 ? -3.188 24.359 15.906 1 96.5 615 GLY A N 1
ATOM 4908 C CA . GLY A 1 615 ? -4.449 25.016 16.219 1 96.5 615 GLY A CA 1
ATOM 4909 C C . GLY A 1 615 ? -5.488 24.062 16.781 1 96.5 615 GLY A C 1
ATOM 4910 O O . GLY A 1 615 ? -6.188 24.406 17.734 1 96.5 615 GLY A O 1
ATOM 4911 N N . SER A 1 616 ? -5.602 22.922 16.172 1 95.62 616 SER A N 1
ATOM 4912 C CA . SER A 1 616 ? -6.531 21.906 16.641 1 95.62 616 SER A CA 1
ATOM 4913 C C . SER A 1 616 ? -6.184 21.453 18.062 1 95.62 616 SER A C 1
ATOM 4915 O O . SER A 1 616 ? -7.074 21.219 18.875 1 95.62 616 SER A O 1
ATOM 4917 N N . PHE A 1 617 ? -4.918 21.281 18.359 1 97.12 617 PHE A N 1
ATOM 4918 C CA . PHE A 1 617 ? -4.426 20.891 19.672 1 97.12 617 PHE A CA 1
ATOM 4919 C C . PHE A 1 617 ? -4.785 21.938 20.719 1 97.12 617 PHE A C 1
ATOM 4921 O O . PHE A 1 617 ? -5.246 21.609 21.812 1 97.12 617 PHE A O 1
ATOM 4928 N N . THR A 1 618 ? -4.594 23.188 20.391 1 96.69 618 THR A N 1
ATOM 4929 C CA . THR A 1 618 ? -4.941 24.281 21.281 1 96.69 618 THR A CA 1
ATOM 4930 C C . THR A 1 618 ? -6.445 24.328 21.531 1 96.69 618 THR A C 1
ATOM 4932 O O . THR A 1 618 ? -6.891 24.609 22.656 1 96.69 618 THR A O 1
ATOM 4935 N N . THR A 1 619 ? -7.168 24.047 20.5 1 94.69 619 THR A N 1
ATOM 4936 C CA . THR A 1 619 ? -8.617 23.969 20.641 1 94.69 619 THR A CA 1
ATOM 4937 C C . THR A 1 619 ? -9.008 22.828 21.578 1 94.69 619 THR A C 1
ATOM 4939 O O . THR A 1 619 ? -9.938 22.969 22.375 1 94.69 619 THR A O 1
ATOM 4942 N N . LEU A 1 620 ? -8.375 21.734 21.438 1 95 620 LEU A N 1
ATOM 4943 C CA . LEU A 1 620 ? -8.625 20.594 22.312 1 95 620 LEU A CA 1
ATOM 4944 C C . LEU A 1 620 ? -8.352 20.953 23.766 1 95 620 LEU A C 1
ATOM 4946 O O . LEU A 1 620 ? -9.125 20.594 24.656 1 95 620 LEU A O 1
ATOM 4950 N N . LEU A 1 621 ? -7.262 21.656 24.016 1 95.12 621 LEU A N 1
ATOM 4951 C CA . LEU A 1 621 ? -6.934 22.109 25.359 1 95.12 621 LEU A CA 1
ATOM 4952 C C . LEU A 1 621 ? -7.992 23.062 25.891 1 95.12 621 LEU A C 1
ATOM 4954 O O . LEU A 1 621 ? -8.328 23.047 27.078 1 95.12 621 LEU A O 1
ATOM 4958 N N . LEU A 1 622 ? -8.516 23.875 25.031 1 93.44 622 LEU A N 1
ATOM 4959 C CA . LEU A 1 622 ? -9.547 24.844 25.391 1 93.44 622 LEU A CA 1
ATOM 4960 C C . LEU A 1 622 ? -10.836 24.125 25.797 1 93.44 622 LEU A C 1
ATOM 4962 O O . LEU A 1 622 ? -11.391 24.406 26.875 1 93.44 622 LEU A O 1
ATOM 4966 N N . VAL A 1 623 ? -11.25 23.156 25.016 1 91.62 623 VAL A N 1
ATOM 4967 C CA . VAL A 1 623 ? -12.547 22.516 25.219 1 91.62 623 VAL A CA 1
ATOM 4968 C C . VAL A 1 623 ? -12.477 21.562 26.422 1 91.62 623 VAL A C 1
ATOM 4970 O O . VAL A 1 623 ? -13.492 21.312 27.078 1 91.62 623 VAL A O 1
ATOM 4973 N N . THR A 1 624 ? -11.305 21.094 26.734 1 91.62 624 THR A N 1
ATOM 4974 C CA . THR A 1 624 ? -11.164 20.141 27.844 1 91.62 624 THR A CA 1
ATOM 4975 C C . THR A 1 624 ? -10.594 20.844 29.078 1 91.62 624 THR A C 1
ATOM 4977 O O . THR A 1 624 ? -10.07 20.172 29.969 1 91.62 624 THR A O 1
ATOM 4980 N N . SER A 1 625 ? -10.641 22.141 29.156 1 91.06 625 SER A N 1
ATOM 4981 C CA . SER A 1 625 ? -10.086 22.906 30.266 1 91.06 625 SER A CA 1
ATOM 4982 C C . SER A 1 625 ? -10.711 22.469 31.594 1 91.06 625 SER A C 1
ATOM 4984 O O . SER A 1 625 ? -11.914 22.203 31.656 1 91.06 625 SER A O 1
ATOM 4986 N N . LEU A 1 626 ? -9.898 22.484 32.594 1 87.69 626 LEU A N 1
ATOM 4987 C CA . LEU A 1 626 ? -10.352 22.016 33.906 1 87.69 626 LEU A CA 1
ATOM 4988 C C . LEU A 1 626 ? -10.797 23.188 34.781 1 87.69 626 LEU A C 1
ATOM 4990 O O . LEU A 1 626 ? -11.516 22.984 35.75 1 87.69 626 LEU A O 1
ATOM 4994 N N . SER A 1 627 ? -10.352 24.422 34.438 1 86.81 627 SER A N 1
ATOM 4995 C CA . SER A 1 627 ? -10.703 25.625 35.188 1 86.81 627 SER A CA 1
ATOM 4996 C C . SER A 1 627 ? -11.078 26.766 34.25 1 86.81 627 SER A C 1
ATOM 4998 O O . SER A 1 627 ? -10.703 26.75 33.062 1 86.81 627 SER A O 1
ATOM 5000 N N . SER A 1 628 ? -11.758 27.734 34.781 1 86.31 628 SER A N 1
ATOM 5001 C CA . SER A 1 628 ? -12.148 28.891 34 1 86.31 628 SER A CA 1
ATOM 5002 C C . SER A 1 628 ? -10.93 29.719 33.594 1 86.31 628 SER A C 1
ATOM 5004 O O . SER A 1 628 ? -10.906 30.297 32.5 1 86.31 628 SER A O 1
ATOM 5006 N N . GLN A 1 629 ? -9.977 29.734 34.438 1 86.75 629 GLN A N 1
ATOM 5007 C CA . GLN A 1 629 ? -8.742 30.453 34.125 1 86.75 629 GLN A CA 1
ATOM 5008 C C . GLN A 1 629 ? -8.008 29.797 32.969 1 86.75 629 GLN A C 1
ATOM 5010 O O . GLN A 1 629 ? -7.504 30.484 32.062 1 86.75 629 GLN A O 1
ATOM 5015 N N . GLU A 1 630 ? -7.949 28.484 33.031 1 90.19 630 GLU A N 1
ATOM 5016 C CA . GLU A 1 630 ? -7.328 27.75 31.938 1 90.19 630 GLU A CA 1
ATOM 5017 C C . GLU A 1 630 ? -8.078 27.984 30.625 1 90.19 630 GLU A C 1
ATOM 5019 O O . GLU A 1 630 ? -7.457 28.156 29.578 1 90.19 630 GLU A O 1
ATOM 5024 N N . ARG A 1 631 ? -9.359 28 30.719 1 89.62 631 ARG A N 1
ATOM 5025 C CA . ARG A 1 631 ? -10.195 28.203 29.547 1 89.62 631 ARG A CA 1
ATOM 5026 C C . ARG A 1 631 ? -9.914 29.547 28.906 1 89.62 631 ARG A C 1
ATOM 5028 O O . ARG A 1 631 ? -9.742 29.641 27.688 1 89.62 631 ARG A O 1
ATOM 5035 N N . HIS A 1 632 ? -9.898 30.594 29.75 1 88.75 632 HIS A N 1
ATOM 5036 C CA . HIS A 1 632 ? -9.633 31.938 29.234 1 88.75 632 HIS A CA 1
ATOM 5037 C C . HIS A 1 632 ? -8.242 32.031 28.625 1 88.75 632 HIS A C 1
ATOM 5039 O O . HIS A 1 632 ? -8.047 32.719 27.609 1 88.75 632 HIS A O 1
ATOM 5045 N N . PHE A 1 633 ? -7.355 31.438 29.203 1 90.94 633 PHE A N 1
ATOM 5046 C CA . PHE A 1 633 ? -5.98 31.438 28.719 1 90.94 633 PHE A CA 1
ATOM 5047 C C . PHE A 1 633 ? -5.898 30.828 27.328 1 90.94 633 PHE A C 1
ATOM 5049 O O . PHE A 1 633 ? -5.289 31.422 26.422 1 90.94 633 PHE A O 1
ATOM 5056 N N . TRP A 1 634 ? -6.469 29.625 27.219 1 93.69 634 TRP A N 1
ATOM 5057 C CA . TRP A 1 634 ? -6.395 28.938 25.938 1 93.69 634 TRP A CA 1
ATOM 5058 C C . TRP A 1 634 ? -7.207 29.656 24.875 1 93.69 634 TRP A C 1
ATOM 5060 O O . TRP A 1 634 ? -6.844 29.656 23.688 1 93.69 634 TRP A O 1
ATOM 5070 N N . GLN A 1 635 ? -8.289 30.281 25.234 1 91.25 635 GLN A N 1
ATOM 5071 C CA . GLN A 1 635 ? -9.078 31.078 24.297 1 91.25 635 GLN A CA 1
ATOM 5072 C C . GLN A 1 635 ? -8.242 32.219 23.719 1 91.25 635 GLN A C 1
ATOM 5074 O O . GLN A 1 635 ? -8.234 32.438 22.516 1 91.25 635 GLN A O 1
ATOM 5079 N N . GLU A 1 636 ? -7.59 32.906 24.578 1 91.88 636 GLU A N 1
ATOM 5080 C CA . GLU A 1 636 ? -6.734 34 24.141 1 91.88 636 GLU A CA 1
ATOM 5081 C C . GLU A 1 636 ? -5.57 33.5 23.297 1 91.88 636 GLU A C 1
ATOM 5083 O O . GLU A 1 636 ? -5.18 34.125 22.328 1 91.88 636 GLU A O 1
ATOM 5088 N N . THR A 1 637 ? -5.02 32.438 23.781 1 93.94 637 THR A N 1
ATOM 5089 C CA . THR A 1 637 ? -3.9 31.828 23.062 1 93.94 637 THR A CA 1
ATOM 5090 C C . THR A 1 637 ? -4.324 31.422 21.656 1 93.94 637 THR A C 1
ATOM 5092 O O . THR A 1 637 ? -3.59 31.625 20.688 1 93.94 637 THR A O 1
ATOM 5095 N N . LEU A 1 638 ? -5.488 30.766 21.516 1 94.06 638 LEU A N 1
ATOM 5096 C CA . LEU A 1 638 ? -6 30.328 20.219 1 94.06 638 LEU A CA 1
ATOM 5097 C C . LEU A 1 638 ? -6.246 31.516 19.297 1 94.06 638 LEU A C 1
ATOM 5099 O O . LEU A 1 638 ? -5.883 31.484 18.125 1 94.06 638 LEU A O 1
ATOM 5103 N N . ASN A 1 639 ? -6.832 32.562 19.828 1 91.88 639 ASN A N 1
ATOM 5104 C CA . ASN A 1 639 ? -7.078 33.781 19.047 1 91.88 639 ASN A CA 1
ATOM 5105 C C . ASN A 1 639 ? -5.777 34.406 18.578 1 91.88 639 ASN A C 1
ATOM 5107 O O . ASN A 1 639 ? -5.684 34.844 17.422 1 91.88 639 ASN A O 1
ATOM 5111 N N . SER A 1 640 ? -4.867 34.438 19.484 1 93.44 640 SER A N 1
ATOM 5112 C CA . SER A 1 640 ? -3.562 35 19.125 1 93.44 640 SER A CA 1
ATOM 5113 C C . SER A 1 640 ? -2.885 34.156 18.047 1 93.44 640 SER A C 1
ATOM 5115 O O . SER A 1 640 ? -2.23 34.719 17.156 1 93.44 640 SER A O 1
ATOM 5117 N N . TYR A 1 641 ? -2.932 32.875 18.219 1 94.5 641 TYR A N 1
ATOM 5118 C CA . TYR A 1 641 ? -2.332 32 17.219 1 94.5 641 TYR A CA 1
ATOM 5119 C C . TYR A 1 641 ? -2.977 32.188 15.859 1 94.5 641 TYR A C 1
ATOM 5121 O O . TYR A 1 641 ? -2.281 32.281 14.844 1 94.5 641 TYR A O 1
ATOM 5129 N N . LEU A 1 642 ? -4.312 32.25 15.742 1 92.94 642 LEU A N 1
ATOM 5130 C CA . LEU A 1 642 ? -5.035 32.469 14.492 1 92.94 642 LEU A CA 1
ATOM 5131 C C . LEU A 1 642 ? -4.648 33.781 13.844 1 92.94 642 LEU A C 1
ATOM 5133 O O . LEU A 1 642 ? -4.48 33.875 12.625 1 92.94 642 LEU A O 1
ATOM 5137 N N . TRP A 1 643 ? -4.492 34.781 14.664 1 91.38 643 TRP A N 1
ATOM 5138 C CA . TRP A 1 643 ? -4.09 36.094 14.172 1 91.38 643 TRP A CA 1
ATOM 5139 C C . TRP A 1 643 ? -2.703 36.062 13.539 1 91.38 643 TRP A C 1
ATOM 5141 O O . TRP A 1 643 ? -2.486 36.594 12.453 1 91.38 643 TRP A O 1
ATOM 5151 N N . ASN A 1 644 ? -1.848 35.438 14.234 1 92.31 644 ASN A N 1
ATOM 5152 C CA . ASN A 1 644 ? -0.489 35.312 13.719 1 92.31 644 ASN A CA 1
ATOM 5153 C C . ASN A 1 644 ? -0.458 34.5 12.422 1 92.31 644 ASN A C 1
ATOM 5155 O O . ASN A 1 644 ? 0.28 34.844 11.492 1 92.31 644 ASN A O 1
ATOM 5159 N N . LEU A 1 645 ? -1.208 33.406 12.32 1 93.38 645 LEU A N 1
ATOM 5160 C CA . LEU A 1 645 ? -1.283 32.594 11.102 1 93.38 645 LEU A CA 1
ATOM 5161 C C . LEU A 1 645 ? -1.804 33.438 9.93 1 93.38 645 LEU A C 1
ATOM 5163 O O . LEU A 1 645 ? -1.29 33.312 8.82 1 93.38 645 LEU A O 1
ATOM 5167 N N . ARG A 1 646 ? -2.783 34.281 10.148 1 90.75 646 ARG A N 1
ATOM 5168 C CA . ARG A 1 646 ? -3.346 35.125 9.109 1 90.75 646 ARG A CA 1
ATOM 5169 C C . ARG A 1 646 ? -2.305 36.125 8.586 1 90.75 646 ARG A C 1
ATOM 5171 O O . ARG A 1 646 ? -2.203 36.344 7.379 1 90.75 646 ARG A O 1
ATOM 5178 N N . MET A 1 647 ? -1.609 36.656 9.5 1 90.44 647 MET A N 1
ATOM 5179 C CA . MET A 1 647 ? -0.59 37.625 9.133 1 90.44 647 MET A CA 1
ATOM 5180 C C . MET A 1 647 ? 0.508 37 8.297 1 90.44 647 MET A C 1
ATOM 5182 O O . MET A 1 647 ? 0.961 37.562 7.309 1 90.44 647 MET A O 1
ATOM 5186 N N . MET A 1 648 ? 0.852 35.812 8.648 1 90.56 648 MET A N 1
ATOM 5187 C CA . MET A 1 648 ? 1.978 35.156 8 1 90.56 648 MET A CA 1
ATOM 5188 C C . MET A 1 648 ? 1.52 34.406 6.762 1 90.56 648 MET A C 1
ATOM 5190 O O . MET A 1 648 ? 2.334 34.062 5.898 1 90.56 648 MET A O 1
ATOM 5194 N N . SER A 1 649 ? 0.274 34.062 6.617 1 87.81 649 SER A N 1
ATOM 5195 C CA . SER A 1 649 ? -0.278 33.25 5.543 1 87.81 649 SER A CA 1
ATOM 5196 C C . SER A 1 649 ? -0.139 33.938 4.191 1 87.81 649 SER A C 1
ATOM 5198 O O . SER A 1 649 ? -0.14 33.281 3.15 1 87.81 649 SER A O 1
ATOM 5200 N N . LYS A 1 650 ? -0.045 35.094 4.148 1 82.38 650 LYS A N 1
ATOM 5201 C CA . LYS A 1 650 ? 0.083 35.844 2.906 1 82.38 650 LYS A CA 1
ATOM 5202 C C . LYS A 1 650 ? 1.396 35.531 2.199 1 82.38 650 LYS A C 1
ATOM 5204 O O . LYS A 1 650 ? 1.466 35.531 0.968 1 82.38 650 LYS A O 1
ATOM 5209 N N . SER A 1 651 ? 2.314 35.094 2.967 1 82.56 651 SER A N 1
ATOM 5210 C CA . SER A 1 651 ? 3.635 34.875 2.393 1 82.56 651 SER A CA 1
ATOM 5211 C C . SER A 1 651 ? 4.012 33.375 2.453 1 82.56 651 SER A C 1
ATOM 5213 O O . SER A 1 651 ? 5.07 33 1.965 1 82.56 651 SER A O 1
ATOM 5215 N N . HIS A 1 652 ? 3.199 32.625 3.004 1 89.44 652 HIS A N 1
ATOM 5216 C CA . HIS A 1 652 ? 3.562 31.219 3.219 1 89.44 652 HIS A CA 1
ATOM 5217 C C . HIS A 1 652 ? 2.355 30.312 3.037 1 89.44 652 HIS A C 1
ATOM 5219 O O . HIS A 1 652 ? 1.489 30.234 3.912 1 89.44 652 HIS A O 1
ATOM 5225 N N . GLN A 1 653 ? 2.422 29.484 2.057 1 86.69 653 GLN A N 1
ATOM 5226 C CA . GLN A 1 653 ? 1.288 28.688 1.604 1 86.69 653 GLN A CA 1
ATOM 5227 C C . GLN A 1 653 ? 0.893 27.656 2.652 1 86.69 653 GLN A C 1
ATOM 5229 O O . GLN A 1 653 ? -0.294 27.453 2.914 1 86.69 653 GLN A O 1
ATOM 5234 N N . PRO A 1 654 ? 1.786 27 3.312 1 89.12 654 PRO A N 1
ATOM 5235 C CA . PRO A 1 654 ? 1.396 26.031 4.336 1 89.12 654 PRO A CA 1
ATOM 5236 C C . PRO A 1 654 ? 0.569 26.656 5.457 1 89.12 654 PRO A C 1
ATOM 5238 O O . PRO A 1 654 ? -0.376 26.047 5.953 1 89.12 654 PRO A O 1
ATOM 5241 N N . MET A 1 655 ? 0.906 27.891 5.812 1 92.69 655 MET A N 1
ATOM 5242 C CA . MET A 1 655 ? 0.144 28.562 6.852 1 92.69 655 MET A CA 1
ATOM 5243 C C . MET A 1 655 ? -1.228 28.984 6.332 1 92.69 655 MET A C 1
ATOM 5245 O O . MET A 1 655 ? -2.199 29.016 7.09 1 92.69 655 MET A O 1
ATOM 5249 N N . GLN A 1 656 ? -1.25 29.25 5.059 1 91.06 656 GLN A N 1
ATOM 5250 C CA . GLN A 1 656 ? -2.539 29.562 4.449 1 91.06 656 GLN A CA 1
ATOM 5251 C C . GLN A 1 656 ? -3.479 28.359 4.512 1 91.06 656 GLN A C 1
ATOM 5253 O O . GLN A 1 656 ? -4.672 28.5 4.773 1 91.06 656 GLN A O 1
ATOM 5258 N N . TYR A 1 657 ? -2.961 27.297 4.262 1 91.38 657 TYR A N 1
ATOM 5259 C CA . TYR A 1 657 ? -3.725 26.062 4.398 1 91.38 657 TYR A CA 1
ATOM 5260 C C . TYR A 1 657 ? -4.262 25.906 5.816 1 91.38 657 TYR A C 1
ATOM 5262 O O . TYR A 1 657 ? -5.43 25.562 6.012 1 91.38 657 TYR A O 1
ATOM 5270 N N . ALA A 1 658 ? -3.408 26.109 6.734 1 93.25 658 ALA A N 1
ATOM 5271 C CA . ALA A 1 658 ? -3.779 25.938 8.133 1 93.25 658 ALA A CA 1
ATOM 5272 C C . ALA A 1 658 ? -4.914 26.875 8.531 1 93.25 658 ALA A C 1
ATOM 5274 O O . ALA A 1 658 ? -5.84 26.469 9.242 1 93.25 658 ALA A O 1
ATOM 5275 N N . VAL A 1 659 ? -4.863 28.109 8.047 1 92.19 659 VAL A N 1
ATOM 5276 C CA . VAL A 1 659 ? -5.906 29.078 8.352 1 92.19 659 VAL A CA 1
ATOM 5277 C C . VAL A 1 659 ? -7.234 28.625 7.754 1 92.19 659 VAL A C 1
ATOM 5279 O O . VAL A 1 659 ? -8.266 28.641 8.43 1 92.19 659 VAL A O 1
ATOM 5282 N N . ASN A 1 660 ? -7.121 28.219 6.594 1 89.25 660 ASN A N 1
ATOM 5283 C CA . ASN A 1 660 ? -8.32 27.766 5.902 1 89.25 660 ASN A CA 1
ATOM 5284 C C . ASN A 1 660 ? -8.922 26.547 6.594 1 89.25 660 ASN A C 1
ATOM 5286 O O . ASN A 1 660 ? -10.148 26.422 6.684 1 89.25 660 ASN A O 1
ATOM 5290 N N . ARG A 1 661 ? -8.117 25.672 7.016 1 90.25 661 ARG A N 1
ATOM 5291 C CA . ARG A 1 661 ? -8.57 24.453 7.684 1 90.25 661 ARG A CA 1
ATOM 5292 C C . ARG A 1 661 ? -9.164 24.781 9.055 1 90.25 661 ARG A C 1
ATOM 5294 O O . ARG A 1 661 ? -10.195 24.219 9.422 1 90.25 661 ARG A O 1
ATOM 5301 N N . LEU A 1 662 ? -8.547 25.578 9.781 1 91.56 662 LEU A N 1
ATOM 5302 C CA . LEU A 1 662 ? -8.977 25.906 11.141 1 91.56 662 LEU A CA 1
ATOM 5303 C C . LEU A 1 662 ? -10.266 26.719 11.117 1 91.56 662 LEU A C 1
ATOM 5305 O O . LEU A 1 662 ? -11.227 26.375 11.805 1 91.56 662 LEU A O 1
ATOM 5309 N N . GLU A 1 663 ? -10.305 27.656 10.242 1 86.19 663 GLU A N 1
ATOM 5310 C CA . GLU A 1 663 ? -11.469 28.547 10.219 1 86.19 663 GLU A CA 1
ATOM 5311 C C . GLU A 1 663 ? -12.594 27.953 9.375 1 86.19 663 GLU A C 1
ATOM 5313 O O . GLU A 1 663 ? -13.773 28.188 9.648 1 86.19 663 GLU A O 1
ATOM 5318 N N . GLY A 1 664 ? -12.211 27.203 8.445 1 80.75 664 GLY A N 1
ATOM 5319 C CA . GLY A 1 664 ? -13.195 26.719 7.492 1 80.75 664 GLY A CA 1
ATOM 5320 C C . GLY A 1 664 ? -13.805 25.391 7.883 1 80.75 664 GLY A C 1
ATOM 5321 O O . GLY A 1 664 ? -14.891 25.047 7.43 1 80.75 664 GLY A O 1
ATOM 5322 N N . ALA A 1 665 ? -13.133 24.703 8.742 1 81.62 665 ALA A N 1
ATOM 5323 C CA . ALA A 1 665 ? -13.633 23.359 9.023 1 81.62 665 ALA A CA 1
ATOM 5324 C C . ALA A 1 665 ? -13.594 23.062 10.516 1 81.62 665 ALA A C 1
ATOM 5326 O O . ALA A 1 665 ? -14.617 22.734 11.117 1 81.62 665 ALA A O 1
ATOM 5327 N N . ILE A 1 666 ? -12.555 23.328 11.164 1 84.69 666 ILE A N 1
ATOM 5328 C CA . ILE A 1 666 ? -12.352 22.844 12.523 1 84.69 666 ILE A CA 1
ATOM 5329 C C . ILE A 1 666 ? -13.125 23.719 13.5 1 84.69 666 ILE A C 1
ATOM 5331 O O . ILE A 1 666 ? -13.836 23.219 14.375 1 84.69 666 ILE A O 1
ATOM 5335 N N . LEU A 1 667 ? -13.062 25.016 13.281 1 84.75 667 LEU A N 1
ATOM 5336 C CA . LEU A 1 667 ? -13.656 25.938 14.25 1 84.75 667 LEU A CA 1
ATOM 5337 C C . LEU A 1 667 ? -15.023 26.406 13.773 1 84.75 667 LEU A C 1
ATOM 5339 O O . LEU A 1 667 ? -15.805 26.969 14.555 1 84.75 667 LEU A O 1
ATOM 5343 N N . ARG A 1 668 ? -15.234 26.078 12.523 1 79.62 668 ARG A N 1
ATOM 5344 C CA . ARG A 1 668 ? -16.484 26.562 11.961 1 79.62 668 ARG A CA 1
ATOM 5345 C C . ARG A 1 668 ? -17.688 25.953 12.703 1 79.62 668 ARG A C 1
ATOM 5347 O O . ARG A 1 668 ? -17.734 24.75 12.93 1 79.62 668 ARG A O 1
ATOM 5354 N N . GLY A 1 669 ? -18.594 26.781 13.07 1 71.06 669 GLY A N 1
ATOM 5355 C CA . GLY A 1 669 ? -19.766 26.344 13.805 1 71.06 669 GLY A CA 1
ATOM 5356 C C . GLY A 1 669 ? -19.594 26.406 15.312 1 71.06 669 GLY A C 1
ATOM 5357 O O . GLY A 1 669 ? -20.562 26.312 16.062 1 71.06 669 GLY A O 1
ATOM 5358 N N . LEU A 1 670 ? -18.328 26.531 15.758 1 75.56 670 LEU A N 1
ATOM 5359 C CA . LEU A 1 670 ? -18.047 26.531 17.188 1 75.56 670 LEU A CA 1
ATOM 5360 C C . LEU A 1 670 ? -17.609 27.922 17.656 1 75.56 670 LEU A C 1
ATOM 5362 O O . LEU A 1 670 ? -17.219 28.094 18.812 1 75.56 670 LEU A O 1
ATOM 5366 N N . GLU A 1 671 ? -17.672 28.859 16.828 1 72.31 671 GLU A N 1
ATOM 5367 C CA . GLU A 1 671 ? -17.109 30.172 17.078 1 72.31 671 GLU A CA 1
ATOM 5368 C C . GLU A 1 671 ? -17.719 30.812 18.312 1 72.31 671 GLU A C 1
ATOM 5370 O O . GLU A 1 671 ? -17 31.359 19.172 1 72.31 671 GLU A O 1
ATOM 5375 N N . HIS A 1 672 ? -18.969 30.703 18.375 1 64.38 672 HIS A N 1
ATOM 5376 C CA . HIS A 1 672 ? -19.672 31.344 19.484 1 64.38 672 HIS A CA 1
ATOM 5377 C C . HIS A 1 672 ? -19.359 30.656 20.812 1 64.38 672 HIS A C 1
ATOM 5379 O O . HIS A 1 672 ? -19.125 31.328 21.812 1 64.38 672 HIS A O 1
ATOM 5385 N N . SER A 1 673 ? -19.266 29.391 20.625 1 66.31 673 SER A N 1
ATOM 5386 C CA . SER A 1 673 ? -19.031 28.625 21.844 1 66.31 673 SER A CA 1
ATOM 5387 C C . SER A 1 673 ? -17.594 28.797 22.344 1 66.31 673 SER A C 1
ATOM 5389 O O . SER A 1 673 ? -17.344 28.766 23.562 1 66.31 673 SER A O 1
ATOM 5391 N N . LEU A 1 674 ? -16.781 29.016 21.406 1 73.94 674 LEU A N 1
ATOM 5392 C CA . LEU A 1 674 ? -15.375 29.094 21.75 1 73.94 674 LEU A CA 1
ATOM 5393 C C . LEU A 1 674 ? -14.922 30.562 21.844 1 73.94 674 LEU A C 1
ATOM 5395 O O . LEU A 1 674 ? -13.781 30.828 22.234 1 73.94 674 LEU A O 1
ATOM 5399 N N . ALA A 1 675 ? -15.828 31.5 21.578 1 61.88 675 ALA A N 1
ATOM 5400 C CA . ALA A 1 675 ? -15.547 32.938 21.578 1 61.88 675 ALA A CA 1
ATOM 5401 C C . ALA A 1 675 ? -14.352 33.25 20.703 1 61.88 675 ALA A C 1
ATOM 5403 O O . ALA A 1 675 ? -13.445 33.969 21.125 1 61.88 675 ALA A O 1
ATOM 5404 N N . VAL A 1 676 ? -14.359 32.531 19.625 1 67.56 676 VAL A N 1
ATOM 5405 C CA . VAL A 1 676 ? -13.305 32.781 18.656 1 67.56 676 VAL A CA 1
ATOM 5406 C C . VAL A 1 676 ? -13.844 33.719 17.547 1 67.56 676 VAL A C 1
ATOM 5408 O O . VAL A 1 676 ? -14.945 33.5 17.047 1 67.56 676 VAL A O 1
ATOM 5411 N N . ASN A 1 677 ? -13.273 34.938 17.344 1 52.12 677 ASN A N 1
ATOM 5412 C CA . ASN A 1 677 ? -13.688 35.875 16.312 1 52.12 677 ASN A CA 1
ATOM 5413 C C . ASN A 1 677 ? -13.078 35.531 14.961 1 52.12 677 ASN A C 1
ATOM 5415 O O . ASN A 1 677 ? -11.906 35.812 14.711 1 52.12 677 ASN A O 1
ATOM 5419 N N . LEU A 1 678 ? -13.703 34.688 14.25 1 53.16 678 LEU A N 1
ATOM 5420 C CA . LEU A 1 678 ? -13.188 34.344 12.938 1 53.16 678 LEU A CA 1
ATOM 5421 C C . LEU A 1 678 ? -13.359 35.469 11.945 1 53.16 678 LEU A C 1
ATOM 5423 O O . LEU A 1 678 ? -12.648 35.531 10.938 1 53.16 678 LEU A O 1
ATOM 5427 N N . ASN A 1 679 ? -14.438 36.438 12.055 1 47.97 679 ASN A N 1
ATOM 5428 C CA . ASN A 1 679 ? -14.648 37.562 11.172 1 47.97 679 ASN A CA 1
ATOM 5429 C C . ASN A 1 679 ? -13.812 38.75 11.594 1 47.97 679 ASN A C 1
ATOM 5431 O O . ASN A 1 679 ? -13.516 38.938 12.781 1 47.97 679 ASN A O 1
ATOM 5435 N N . GLU A 1 680 ? -13.023 39.344 10.742 1 45 680 GLU A N 1
ATOM 5436 C CA . GLU A 1 680 ? -12.25 40.562 10.992 1 45 680 GLU A CA 1
ATOM 5437 C C . GLU A 1 680 ? -12.992 41.5 11.93 1 45 680 GLU A C 1
ATOM 5439 O O . GLU A 1 680 ? -14.195 41.75 11.75 1 45 680 GLU A O 1
ATOM 5444 N N . PRO A 1 681 ? -12.5 41.688 13.156 1 36.75 681 PRO A N 1
ATOM 5445 C CA . PRO A 1 681 ? -13.219 42.688 13.953 1 36.75 681 PRO A CA 1
ATOM 5446 C C . PRO A 1 681 ? -13.656 43.875 13.125 1 36.75 681 PRO A C 1
ATOM 5448 O O . PRO A 1 681 ? -12.836 44.5 12.43 1 36.75 681 PRO A O 1
ATOM 5451 N N . LEU A 1 682 ? -14.82 43.938 12.594 1 34.53 682 LEU A N 1
ATOM 5452 C CA . LEU A 1 682 ? -15.242 45.188 11.984 1 34.53 682 LEU A CA 1
ATOM 5453 C C . LEU A 1 682 ? -14.875 46.375 12.859 1 34.53 682 LEU A C 1
ATOM 5455 O O . LEU A 1 682 ? -14.852 47.5 12.391 1 34.53 682 LEU A O 1
ATOM 5459 N N . ASN A 1 683 ? -15.32 46.344 14.133 1 33.28 683 ASN A N 1
ATOM 5460 C CA . ASN A 1 683 ? -15.227 47.562 14.906 1 33.28 683 ASN A CA 1
ATOM 5461 C C . ASN A 1 683 ? -13.773 47.906 15.234 1 33.28 683 ASN A C 1
ATOM 5463 O O . ASN A 1 683 ? -12.992 47.062 15.633 1 33.28 683 ASN A O 1
ATOM 5467 N N . ASP A 1 684 ? -13.203 49.062 14.719 1 37.19 684 ASP A N 1
ATOM 5468 C CA . ASP A 1 684 ? -11.984 49.844 14.875 1 37.19 684 ASP A CA 1
ATOM 5469 C C . ASP A 1 684 ? -11.5 49.812 16.328 1 37.19 684 ASP A C 1
ATOM 5471 O O . ASP A 1 684 ? -10.5 50.438 16.656 1 37.19 684 ASP A O 1
ATOM 5475 N N . LYS A 1 685 ? -12.359 49.625 17.312 1 36.03 685 LYS A N 1
ATOM 5476 C CA . LYS A 1 685 ? -11.969 49.938 18.688 1 36.03 685 LYS A CA 1
ATOM 5477 C C . LYS A 1 685 ? -11.164 48.781 19.297 1 36.03 685 LYS A C 1
ATOM 5479 O O . LYS A 1 685 ? -10.953 48.75 20.5 1 36.03 685 LYS A O 1
ATOM 5484 N N . VAL A 1 686 ? -11.18 47.719 18.656 1 37.09 686 VAL A N 1
ATOM 5485 C CA . VAL A 1 686 ? -10.422 46.719 19.438 1 37.09 686 VAL A CA 1
ATOM 5486 C C . VAL A 1 686 ? -8.93 47.031 19.312 1 37.09 686 VAL A C 1
ATOM 5488 O O . VAL A 1 686 ? -8.383 47.094 18.219 1 37.09 686 VAL A O 1
ATOM 5491 N N . SER A 1 687 ? -8.398 47.844 20.281 1 31.23 687 SER A N 1
ATOM 5492 C CA . SER A 1 687 ? -6.977 48.125 20.438 1 31.23 687 SER A CA 1
ATOM 5493 C C . SER A 1 687 ? -6.137 46.875 20.234 1 31.23 687 SER A C 1
ATOM 5495 O O . SER A 1 687 ? -6.547 45.781 20.625 1 31.23 687 SER A O 1
ATOM 5497 N N . PRO A 1 688 ? -5.309 46.875 19.266 1 34.12 688 PRO A N 1
ATOM 5498 C CA . PRO A 1 688 ? -4.297 45.812 19.188 1 34.12 688 PRO A CA 1
ATOM 5499 C C . PRO A 1 688 ? -3.77 45.406 20.562 1 34.12 688 PRO A C 1
ATOM 5501 O O . PRO A 1 688 ? -3.15 46.25 21.25 1 34.12 688 PRO A O 1
ATOM 5504 N N . MET A 1 689 ? -4.562 45.031 21.453 1 31.2 689 MET A N 1
ATOM 5505 C CA . MET A 1 689 ? -3.828 44.625 22.641 1 31.2 689 MET A CA 1
ATOM 5506 C C . MET A 1 689 ? -2.562 43.875 22.266 1 31.2 689 MET A C 1
ATOM 5508 O O . MET A 1 689 ? -2.631 42.812 21.625 1 31.2 689 MET A O 1
ATOM 5512 N N . MET A 1 690 ? -1.617 44.562 21.797 1 32.84 690 MET A N 1
ATOM 5513 C CA . MET A 1 690 ? -0.279 44 21.781 1 32.84 690 MET A CA 1
ATOM 5514 C C . MET A 1 690 ? -0.089 43.031 22.969 1 32.84 690 MET A C 1
ATOM 5516 O O . MET A 1 690 ? 0.032 43.5 24.109 1 32.84 690 MET A O 1
ATOM 5520 N N . GLY A 1 691 ? -0.938 42.156 23.172 1 32.25 691 GLY A N 1
ATOM 5521 C CA . GLY A 1 691 ? -0.532 41.25 24.25 1 32.25 691 GLY A CA 1
ATOM 5522 C C . GLY A 1 691 ? 0.959 40.969 24.266 1 32.25 691 GLY A C 1
ATOM 5523 O O . GLY A 1 691 ? 1.535 40.594 23.234 1 32.25 691 GLY A O 1
ATOM 5524 N N . ASN A 1 692 ? 1.673 41.875 24.812 1 31.64 692 ASN A N 1
ATOM 5525 C CA . ASN A 1 692 ? 3.008 41.469 25.234 1 31.64 692 ASN A CA 1
ATOM 5526 C C . ASN A 1 692 ? 3.051 39.969 25.578 1 31.64 692 ASN A C 1
ATOM 5528 O O . ASN A 1 692 ? 2.551 39.562 26.609 1 31.64 692 ASN A O 1
ATOM 5532 N N . TYR A 1 693 ? 2.766 39.188 24.688 1 36.62 693 TYR A N 1
ATOM 5533 C CA . TYR A 1 693 ? 3.115 37.781 24.922 1 36.62 693 TYR A CA 1
ATOM 5534 C C . TYR A 1 693 ? 4.414 37.688 25.703 1 36.62 693 TYR A C 1
ATOM 5536 O O . TYR A 1 693 ? 5.5 37.656 25.125 1 36.62 693 TYR A O 1
ATOM 5544 N N . ALA A 1 694 ? 4.645 38.656 26.484 1 35.81 694 ALA A N 1
ATOM 5545 C CA . ALA A 1 694 ? 5.734 38.375 27.422 1 35.81 694 ALA A CA 1
ATOM 5546 C C . ALA A 1 694 ? 5.805 36.906 27.781 1 35.81 694 ALA A C 1
ATOM 5548 O O . ALA A 1 694 ? 4.789 36.188 27.766 1 35.81 694 ALA A O 1
ATOM 5549 N N . ALA A 1 695 ? 6.895 36.25 27.781 1 42 695 ALA A N 1
ATOM 5550 C CA . ALA A 1 695 ? 7.484 34.969 28.094 1 42 695 ALA A CA 1
ATOM 5551 C C . ALA A 1 695 ? 6.891 34.375 29.359 1 42 695 ALA A C 1
ATOM 5553 O O . ALA A 1 695 ? 7.609 34.125 30.328 1 42 695 ALA A O 1
ATOM 5554 N N . ASP A 1 696 ? 5.852 34.812 29.875 1 45.88 696 ASP A N 1
ATOM 5555 C CA . ASP A 1 696 ? 5.586 34.156 31.141 1 45.88 696 ASP A CA 1
ATOM 5556 C C . ASP A 1 696 ? 5.188 32.688 30.906 1 45.88 696 ASP A C 1
ATOM 5558 O O . ASP A 1 696 ? 4.234 32.406 30.172 1 45.88 696 ASP A O 1
ATOM 5562 N N . VAL A 1 697 ? 6.09 31.812 30.938 1 56.91 697 VAL A N 1
ATOM 5563 C CA . VAL A 1 697 ? 5.883 30.375 30.938 1 56.91 697 VAL A CA 1
ATOM 5564 C C . VAL A 1 697 ? 4.918 29.984 32.062 1 56.91 697 VAL A C 1
ATOM 5566 O O . VAL A 1 697 ? 5.207 30.219 33.25 1 56.91 697 VAL A O 1
ATOM 5569 N N . TYR A 1 698 ? 3.625 29.953 31.672 1 65.38 698 TYR A N 1
ATOM 5570 C CA . TYR A 1 698 ? 2.645 29.484 32.656 1 65.38 698 TYR A CA 1
ATOM 5571 C C . TYR A 1 698 ? 2.932 28.047 33.062 1 65.38 698 TYR A C 1
ATOM 5573 O O . TYR A 1 698 ? 3.438 27.25 32.25 1 65.38 698 TYR A O 1
ATOM 5581 N N . GLU A 1 699 ? 2.896 27.891 34.344 1 71.62 699 GLU A N 1
ATOM 5582 C CA . GLU A 1 699 ? 2.834 26.547 34.906 1 71.62 699 GLU A CA 1
ATOM 5583 C C . GLU A 1 699 ? 1.395 26.141 35.219 1 71.62 699 GLU A C 1
ATOM 5585 O O . GLU A 1 699 ? 0.544 27 35.438 1 71.62 699 GLU A O 1
ATOM 5590 N N . TYR A 1 700 ? 1.059 24.984 35.031 1 81.75 700 TYR A N 1
ATOM 5591 C CA . TYR A 1 700 ? -0.318 24.531 35.188 1 81.75 700 TYR A CA 1
ATOM 5592 C C . TYR A 1 700 ? -0.832 24.875 36.594 1 81.75 700 TYR A C 1
ATOM 5594 O O . TYR A 1 700 ? -2.035 25.062 36.781 1 81.75 700 TYR A O 1
ATOM 5602 N N . THR A 1 701 ? 0.032 24.906 37.5 1 67.62 701 THR A N 1
ATOM 5603 C CA . THR A 1 701 ? -0.351 25.25 38.875 1 67.62 701 THR A CA 1
ATOM 5604 C C . THR A 1 701 ? -0.917 26.672 38.938 1 67.62 701 THR A C 1
ATOM 5606 O O . THR A 1 701 ? -1.591 27.031 39.906 1 67.62 701 THR A O 1
ATOM 5609 N N . ASP A 1 702 ? -0.677 27.281 37.875 1 70.5 702 ASP A N 1
ATOM 5610 C CA . ASP A 1 702 ? -1.161 28.656 37.812 1 70.5 702 ASP A CA 1
ATOM 5611 C C . ASP A 1 702 ? -2.666 28.703 37.562 1 70.5 702 ASP A C 1
ATOM 5613 O O . ASP A 1 702 ? -3.301 29.734 37.75 1 70.5 702 ASP A O 1
ATOM 5617 N N . PHE A 1 703 ? -3.094 27.438 37.188 1 71.25 703 PHE A N 1
ATOM 5618 C CA . PHE A 1 703 ? -4.523 27.406 36.906 1 71.25 703 PHE A CA 1
ATOM 5619 C C . PHE A 1 703 ? -5.316 27 38.125 1 71.25 703 PHE A C 1
ATOM 5621 O O . PHE A 1 703 ? -5.039 25.969 38.75 1 71.25 703 PHE A O 1
ATOM 5628 N N . GLY A 1 704 ? -5.766 27.891 38.938 1 65.62 704 GLY A N 1
ATOM 5629 C CA . GLY A 1 704 ? -6.539 27.812 40.156 1 65.62 704 GLY A CA 1
ATOM 5630 C C . GLY A 1 704 ? -7.281 26.5 40.312 1 65.62 704 GLY A C 1
ATOM 5631 O O . GLY A 1 704 ? -6.828 25.453 39.812 1 65.62 704 GLY A O 1
ATOM 5632 N N . ASP A 1 705 ? -8.352 26.484 40.969 1 72.81 705 ASP A N 1
ATOM 5633 C CA . ASP A 1 705 ? -9.18 25.328 41.312 1 72.81 705 ASP A CA 1
ATOM 5634 C C . ASP A 1 705 ? -9.914 24.797 40.094 1 72.81 705 ASP A C 1
ATOM 5636 O O . ASP A 1 705 ? -10.32 25.562 39.219 1 72.81 705 ASP A O 1
ATOM 5640 N N . TRP A 1 706 ? -9.82 23.469 39.938 1 77.31 706 TRP A N 1
ATOM 5641 C CA . TRP A 1 706 ? -10.469 22.75 38.844 1 77.31 706 TRP A CA 1
ATOM 5642 C C . TRP A 1 706 ? -11.992 22.859 38.969 1 77.31 706 TRP A C 1
ATOM 5644 O O . TRP A 1 706 ? -12.68 21.844 39.094 1 77.31 706 TRP A O 1
ATOM 5654 N N . ASP A 1 707 ? -12.477 24.047 38.844 1 73.81 707 ASP A N 1
ATOM 5655 C CA . ASP A 1 707 ? -13.883 24.359 39.062 1 73.81 707 ASP A CA 1
ATOM 5656 C C . ASP A 1 707 ? -14.758 23.766 37.938 1 73.81 707 ASP A C 1
ATOM 5658 O O . ASP A 1 707 ? -15.953 23.562 38.125 1 73.81 707 ASP A O 1
ATOM 5662 N N . LEU A 1 708 ? -14.188 23.5 36.812 1 71.81 708 LEU A N 1
ATOM 5663 C CA . LEU A 1 708 ? -14.984 23 35.688 1 71.81 708 LEU A CA 1
ATOM 5664 C C . LEU A 1 708 ? -15.094 21.484 35.75 1 71.81 708 LEU A C 1
ATOM 5666 O O . LEU A 1 708 ? -16.094 20.906 35.312 1 71.81 708 LEU A O 1
ATOM 5670 N N . ALA A 1 709 ? -14.078 20.844 36.156 1 64.19 709 ALA A N 1
ATOM 5671 C CA . ALA A 1 709 ? -14.039 19.375 36.156 1 64.19 709 ALA A CA 1
ATOM 5672 C C . ALA A 1 709 ? -14.852 18.797 37.312 1 64.19 709 ALA A C 1
ATOM 5674 O O . ALA A 1 709 ? -15.312 17.656 37.25 1 64.19 709 ALA A O 1
ATOM 5675 N N . ALA A 1 710 ? -15.117 19.656 38.344 1 60.56 710 ALA A N 1
ATOM 5676 C CA . ALA A 1 710 ? -15.805 19.203 39.531 1 60.56 710 ALA A CA 1
ATOM 5677 C C . ALA A 1 710 ? -17.281 18.953 39.25 1 60.56 710 ALA A C 1
ATOM 5679 O O . ALA A 1 710 ? -17.953 19.781 38.656 1 60.56 710 ALA A O 1
ATOM 5680 N N . GLY A 1 711 ? -17.688 17.625 39.25 1 57.62 711 GLY A N 1
ATOM 5681 C CA . GLY A 1 711 ? -19.094 17.266 39.219 1 57.62 711 GLY A CA 1
ATOM 5682 C C . GLY A 1 711 ? -19.547 16.672 37.906 1 57.62 711 GLY A C 1
ATOM 5683 O O . GLY A 1 711 ? -20.719 16.344 37.719 1 57.62 711 GLY A O 1
ATOM 5684 N N . ALA A 1 712 ? -18.672 16.766 36.969 1 60.16 712 ALA A N 1
ATOM 5685 C CA . ALA A 1 712 ? -19.156 16.281 35.688 1 60.16 712 ALA A CA 1
ATOM 5686 C C . ALA A 1 712 ? -19.156 14.766 35.625 1 60.16 712 ALA A C 1
ATOM 5688 O O . ALA A 1 712 ? -18.188 14.117 36 1 60.16 712 ALA A O 1
ATOM 5689 N N . THR A 1 713 ? -20.281 14.07 35.594 1 59.38 713 THR A N 1
ATOM 5690 C CA . THR A 1 713 ? -20.406 12.617 35.531 1 59.38 713 THR A CA 1
ATOM 5691 C C . THR A 1 713 ? -20.125 12.102 34.125 1 59.38 713 THR A C 1
ATOM 5693 O O . THR A 1 713 ? -19.672 10.969 33.938 1 59.38 713 THR A O 1
ATOM 5696 N N . GLY A 1 714 ? -20.203 12.914 33.125 1 65.38 714 GLY A N 1
ATOM 5697 C CA . GLY A 1 714 ? -20.062 12.484 31.734 1 65.38 714 GLY A CA 1
ATOM 5698 C C . GLY A 1 714 ? -18.859 13.078 31.031 1 65.38 714 GLY A C 1
ATOM 5699 O O . GLY A 1 714 ? -17.891 13.469 31.688 1 65.38 714 GLY A O 1
ATOM 5700 N N . PRO A 1 715 ? -18.844 12.773 29.719 1 71.38 715 PRO A N 1
ATOM 5701 C CA . PRO A 1 715 ? -17.75 13.406 28.984 1 71.38 715 PRO A CA 1
ATOM 5702 C C . PRO A 1 715 ? -17.578 14.891 29.328 1 71.38 715 PRO A C 1
ATOM 5704 O O . PRO A 1 715 ? -18.578 15.586 29.547 1 71.38 715 PRO A O 1
ATOM 5707 N N . TYR A 1 716 ? -16.422 15.219 29.609 1 72.12 716 TYR A N 1
ATOM 5708 C CA . TYR A 1 716 ? -16.125 16.594 30.016 1 72.12 716 TYR A CA 1
ATOM 5709 C C . TYR A 1 716 ? -15.531 17.375 28.859 1 72.12 716 TYR A C 1
ATOM 5711 O O . TYR A 1 716 ? -14.445 17.047 28.375 1 72.12 716 TYR A O 1
ATOM 5719 N N . ASP A 1 717 ? -16.406 18.188 28.344 1 73.44 717 ASP A N 1
ATOM 5720 C CA . ASP A 1 717 ? -15.883 19.172 27.406 1 73.44 717 ASP A CA 1
ATOM 5721 C C . ASP A 1 717 ? -16.766 20.422 27.375 1 73.44 717 ASP A C 1
ATOM 5723 O O . ASP A 1 717 ? -17.922 20.391 27.781 1 73.44 717 ASP A O 1
ATOM 5727 N N . LEU A 1 718 ? -16.203 21.484 27.234 1 76 718 LEU A N 1
ATOM 5728 C CA . LEU A 1 718 ? -16.859 22.797 27.219 1 76 718 LEU A CA 1
ATOM 5729 C C . LEU A 1 718 ? -18.094 22.781 26.328 1 76 718 LEU A C 1
ATOM 5731 O O . LEU A 1 718 ? -19.062 23.5 26.578 1 76 718 LEU A O 1
ATOM 5735 N N . LEU A 1 719 ? -18.156 21.797 25.344 1 73.38 719 LEU A N 1
ATOM 5736 C CA . LEU A 1 719 ? -19.188 21.844 24.312 1 73.38 719 LEU A CA 1
ATOM 5737 C C . LEU A 1 719 ? -20.391 21 24.703 1 73.38 719 LEU A C 1
ATOM 5739 O O . LEU A 1 719 ? -21.469 21.141 24.125 1 73.38 719 LEU A O 1
ATOM 5743 N N . SER A 1 720 ? -20.312 19.984 25.594 1 70.19 720 SER A N 1
ATOM 5744 C CA . SER A 1 720 ? -21.406 19.109 25.984 1 70.19 720 SER A CA 1
ATOM 5745 C C . SER A 1 720 ? -22.609 19.891 26.516 1 70.19 720 SER A C 1
ATOM 5747 O O . SER A 1 720 ? -23.75 19.438 26.422 1 70.19 720 SER A O 1
ATOM 5749 N N . GLY A 1 721 ? -22.453 21.156 26.953 1 58.31 721 GLY A N 1
ATOM 5750 C CA . GLY A 1 721 ? -23.562 21.938 27.484 1 58.31 721 GLY A CA 1
ATOM 5751 C C . GLY A 1 721 ? -23.953 23.094 26.609 1 58.31 721 GLY A C 1
ATOM 5752 O O . GLY A 1 721 ? -24.938 23.781 26.891 1 58.31 721 GLY A O 1
ATOM 5753 N N . LEU A 1 722 ? -23.219 23.234 25.5 1 58.25 722 LEU A N 1
ATOM 5754 C CA . LEU A 1 722 ? -23.469 24.422 24.703 1 58.25 722 LEU A CA 1
ATOM 5755 C C . LEU A 1 722 ? -24.375 24.125 23.531 1 58.25 722 LEU A C 1
ATOM 5757 O O . LEU A 1 722 ? -24.297 23.047 22.938 1 58.25 722 LEU A O 1
ATOM 5761 N N . VAL A 1 723 ? -25.609 24.703 23.469 1 48.62 723 VAL A N 1
ATOM 5762 C CA . VAL A 1 723 ? -26.516 24.609 22.328 1 48.62 723 VAL A CA 1
ATOM 5763 C C . VAL A 1 723 ? -25.844 25.172 21.078 1 48.62 723 VAL A C 1
ATOM 5765 O O . VAL A 1 723 ? -25.547 26.359 21.016 1 48.62 723 VAL A O 1
ATOM 5768 N N . ILE A 1 724 ? -25.141 24.406 20.266 1 53.97 724 ILE A N 1
ATOM 5769 C CA . ILE A 1 724 ? -24.469 24.828 19.031 1 53.97 724 ILE A CA 1
ATOM 5770 C C . ILE A 1 724 ? -25.516 25.219 17.984 1 53.97 724 ILE A C 1
ATOM 5772 O O . ILE A 1 724 ? -26.375 24.406 17.625 1 53.97 724 ILE A O 1
ATOM 5776 N N . GLN A 1 725 ? -26.062 26.547 17.797 1 46.53 725 GLN A N 1
ATOM 5777 C CA . GLN A 1 725 ? -27.094 27.078 16.906 1 46.53 725 GLN A CA 1
ATOM 5778 C C . GLN A 1 725 ? -26.688 26.922 15.453 1 46.53 725 GLN A C 1
ATOM 5780 O O . GLN A 1 725 ? -25.562 27.25 15.07 1 46.53 725 GLN A O 1
ATOM 5785 N N . SER A 1 726 ? -27.328 26.047 14.695 1 45.88 726 SER A N 1
ATOM 5786 C CA . SER A 1 726 ? -27.234 25.906 13.242 1 45.88 726 SER A CA 1
ATOM 5787 C C . SER A 1 726 ? -27.391 27.25 12.547 1 45.88 726 SER A C 1
ATOM 5789 O O . SER A 1 726 ? -26.938 27.422 11.414 1 45.88 726 SER A O 1
ATOM 5791 N N . ASN A 1 727 ? -28.484 28.141 12.93 1 38.44 727 ASN A N 1
ATOM 5792 C CA . ASN A 1 727 ? -29.234 29.062 12.086 1 38.44 727 ASN A CA 1
ATOM 5793 C C . ASN A 1 727 ? -28.406 30.297 11.719 1 38.44 727 ASN A C 1
ATOM 5795 O O . ASN A 1 727 ? -28.922 31.219 11.102 1 38.44 727 ASN A O 1
ATOM 5799 N N . SER A 1 728 ? -27.516 30.812 12.438 1 35.5 728 SER A N 1
ATOM 5800 C CA . SER A 1 728 ? -27.453 32.25 12.336 1 35.5 728 SER A CA 1
ATOM 5801 C C . SER A 1 728 ? -27.094 32.688 10.922 1 35.5 728 SER A C 1
ATOM 5803 O O . SER A 1 728 ? -27.391 33.844 10.516 1 35.5 728 SER A O 1
ATOM 5805 N N . MET A 1 729 ? -26.016 32.281 10.211 1 34.69 729 MET A N 1
ATOM 5806 C CA . MET A 1 729 ? -25.531 33.25 9.219 1 34.69 729 MET A CA 1
ATOM 5807 C C . MET A 1 729 ? -26.25 33.062 7.887 1 34.69 729 MET A C 1
ATOM 5809 O O . MET A 1 729 ? -25.625 32.656 6.898 1 34.69 729 MET A O 1
ATOM 5813 N N . MET A 1 730 ? -27.438 32.469 7.777 1 31.12 730 MET A N 1
ATOM 5814 C CA . MET A 1 730 ? -27.953 32.781 6.441 1 31.12 730 MET A CA 1
ATOM 5815 C C . MET A 1 730 ? -28.188 34.25 6.285 1 31.12 730 MET A C 1
ATOM 5817 O O . MET A 1 730 ? -28.953 34.875 7.055 1 31.12 730 MET A O 1
ATOM 5821 N N . PRO A 1 731 ? -27.297 35.062 5.734 1 28.86 731 PRO A N 1
ATOM 5822 C CA . PRO A 1 731 ? -27.734 36.438 5.426 1 28.86 731 PRO A CA 1
ATOM 5823 C C . PRO A 1 731 ? -29.141 36.5 4.824 1 28.86 731 PRO A C 1
ATOM 5825 O O . PRO A 1 731 ? -29.516 35.594 4.062 1 28.86 731 PRO A O 1
ATOM 5828 N N . GLN A 1 732 ? -30.156 36.969 5.547 1 24.72 732 GLN A N 1
ATOM 5829 C CA . GLN A 1 732 ? -31.422 37.438 4.996 1 24.72 732 GLN A CA 1
ATOM 5830 C C . GLN A 1 732 ? -31.203 38.25 3.727 1 24.72 732 GLN A C 1
ATOM 5832 O O . GLN A 1 732 ? -30.453 39.25 3.736 1 24.72 732 GLN A O 1
ATOM 5837 N N . ASP A 1 733 ? -31.328 37.719 2.498 1 24.95 733 ASP A N 1
ATOM 5838 C CA . ASP A 1 733 ? -31.547 38.5 1.283 1 24.95 733 ASP A CA 1
ATOM 5839 C C . ASP A 1 733 ? -32.594 39.594 1.521 1 24.95 733 ASP A C 1
ATOM 5841 O O . ASP A 1 733 ? -33.719 39.312 1.859 1 24.95 733 ASP A O 1
ATOM 5845 N N . GLY A 1 734 ? -32.312 40.625 2.211 1 20.28 734 GLY A N 1
ATOM 5846 C CA . GLY A 1 734 ? -33.094 41.844 1.918 1 20.28 734 GLY A CA 1
ATOM 5847 C C . GLY A 1 734 ? -33.312 42.062 0.433 1 20.28 734 GLY A C 1
ATOM 5848 O O . GLY A 1 734 ? -32.375 41.938 -0.361 1 20.28 734 GLY A O 1
ATOM 5849 N N . ILE A 1 735 ? -34.562 41.938 0.028 1 20.17 735 ILE A N 1
ATOM 5850 C CA . ILE A 1 735 ? -35 42.812 -1.048 1 20.17 735 ILE A CA 1
ATOM 5851 C C . ILE A 1 735 ? -34.688 44.25 -0.683 1 20.17 735 ILE A C 1
ATOM 5853 O O . ILE A 1 735 ? -35 44.688 0.427 1 20.17 735 ILE A O 1
ATOM 5857 N N . MET B 1 1 ? -34.031 -36.219 28.516 1 23.58 1 MET B N 1
ATOM 5858 C CA . MET B 1 1 ? -34 -36.938 27.234 1 23.58 1 MET B CA 1
ATOM 5859 C C . MET B 1 1 ? -32.844 -36.469 26.375 1 23.58 1 MET B C 1
ATOM 5861 O O . MET B 1 1 ? -32.906 -35.375 25.812 1 23.58 1 MET B O 1
ATOM 5865 N N . GLU B 1 2 ? -31.609 -36.781 26.781 1 29.89 2 GLU B N 1
ATOM 5866 C CA . GLU B 1 2 ? -30.297 -36.156 26.641 1 29.89 2 GLU B CA 1
ATOM 5867 C C . GLU B 1 2 ? -29.797 -36.25 25.203 1 29.89 2 GLU B C 1
ATOM 5869 O O . GLU B 1 2 ? -29.734 -37.344 24.625 1 29.89 2 GLU B O 1
ATOM 5874 N N . ILE B 1 3 ? -30.047 -35.25 24.25 1 30.92 3 ILE B N 1
ATOM 5875 C CA . ILE B 1 3 ? -30.016 -35.406 22.797 1 30.92 3 ILE B CA 1
ATOM 5876 C C . ILE B 1 3 ? -28.609 -35.719 22.328 1 30.92 3 ILE B C 1
ATOM 5878 O O . ILE B 1 3 ? -27.672 -34.969 22.547 1 30.92 3 ILE B O 1
ATOM 5882 N N . ILE B 1 4 ? -28.094 -37.031 22.125 1 31.48 4 ILE B N 1
ATOM 5883 C CA . ILE B 1 4 ? -26.859 -37.719 21.797 1 31.48 4 ILE B CA 1
ATOM 5884 C C . ILE B 1 4 ? -26.391 -37.312 20.406 1 31.48 4 ILE B C 1
ATOM 5886 O O . ILE B 1 4 ? -27.078 -37.531 19.406 1 31.48 4 ILE B O 1
ATOM 5890 N N . THR B 1 5 ? -25.906 -36.031 20.125 1 30.22 5 THR B N 1
ATOM 5891 C CA . THR B 1 5 ? -25.828 -35.656 18.719 1 30.22 5 THR B CA 1
ATOM 5892 C C . THR B 1 5 ? -24.75 -36.5 18 1 30.22 5 THR B C 1
ATOM 5894 O O . THR B 1 5 ? -23.875 -37.062 18.656 1 30.22 5 THR B O 1
ATOM 5897 N N . PRO B 1 6 ? -24.578 -36.688 16.625 1 28.23 6 PRO B N 1
ATOM 5898 C CA . PRO B 1 6 ? -23.891 -37.625 15.727 1 28.23 6 PRO B CA 1
ATOM 5899 C C . PRO B 1 6 ? -22.375 -37.562 15.898 1 28.23 6 PRO B C 1
ATOM 5901 O O . PRO B 1 6 ? -21.641 -38.281 15.18 1 28.23 6 PRO B O 1
ATOM 5904 N N . GLN B 1 7 ? -21.719 -36.688 16.594 1 29.38 7 GLN B N 1
ATOM 5905 C CA . GLN B 1 7 ? -20.266 -36.531 16.719 1 29.38 7 GLN B CA 1
ATOM 5906 C C . GLN B 1 7 ? -19.625 -37.781 17.328 1 29.38 7 GLN B C 1
ATOM 5908 O O . GLN B 1 7 ? -18.406 -37.844 17.516 1 29.38 7 GLN B O 1
ATOM 5913 N N . ASP B 1 8 ? -20.453 -38.656 17.969 1 30.22 8 ASP B N 1
ATOM 5914 C CA . ASP B 1 8 ? -19.891 -39.75 18.766 1 30.22 8 ASP B CA 1
ATOM 5915 C C . ASP B 1 8 ? -19.203 -40.781 17.859 1 30.22 8 ASP B C 1
ATOM 5917 O O . ASP B 1 8 ? -18.516 -41.656 18.359 1 30.22 8 ASP B O 1
ATOM 5921 N N . TYR B 1 9 ? -19.797 -40.969 16.641 1 26.39 9 TYR B N 1
ATOM 5922 C CA . TYR B 1 9 ? -19.547 -42.219 15.961 1 26.39 9 TYR B CA 1
ATOM 5923 C C . TYR B 1 9 ? -18.109 -42.312 15.438 1 26.39 9 TYR B C 1
ATOM 5925 O O . TYR B 1 9 ? -17.531 -43.375 15.352 1 26.39 9 TYR B O 1
ATOM 5933 N N . GLN B 1 10 ? -17.531 -41.312 14.648 1 26.83 10 GLN B N 1
ATOM 5934 C CA . GLN B 1 10 ? -16.766 -41.688 13.469 1 26.83 10 GLN B CA 1
ATOM 5935 C C . GLN B 1 10 ? -15.391 -42.219 13.859 1 26.83 10 GLN B C 1
ATOM 5937 O O . GLN B 1 10 ? -14.547 -42.5 13 1 26.83 10 GLN B O 1
ATOM 5942 N N . ASN B 1 11 ? -14.961 -42.125 15.047 1 26.62 11 ASN B N 1
ATOM 5943 C CA . ASN B 1 11 ? -13.547 -42.406 15.305 1 26.62 11 ASN B CA 1
ATOM 5944 C C . ASN B 1 11 ? -13.242 -43.906 15.25 1 26.62 11 ASN B C 1
ATOM 5946 O O . ASN B 1 11 ? -12.25 -44.344 15.82 1 26.62 11 ASN B O 1
ATOM 5950 N N . ASN B 1 12 ? -14.219 -44.812 14.891 1 27.17 12 ASN B N 1
ATOM 5951 C CA . ASN B 1 12 ? -13.883 -46.219 15.07 1 27.17 12 ASN B CA 1
ATOM 5952 C C . ASN B 1 12 ? -12.891 -46.688 14.016 1 27.17 12 ASN B C 1
ATOM 5954 O O . ASN B 1 12 ? -13.18 -46.625 12.82 1 27.17 12 ASN B O 1
ATOM 5958 N N . SER B 1 13 ? -11.586 -46.875 14.148 1 26.42 13 SER B N 1
ATOM 5959 C CA . SER B 1 13 ? -10.422 -47.25 13.367 1 26.42 13 SER B CA 1
ATOM 5960 C C . SER B 1 13 ? -10.594 -48.656 12.781 1 26.42 13 SER B C 1
ATOM 5962 O O . SER B 1 13 ? -10.445 -49.656 13.492 1 26.42 13 SER B O 1
ATOM 5964 N N . ARG B 1 14 ? -11.641 -49.031 12 1 30.34 14 ARG B N 1
ATOM 5965 C CA . ARG B 1 14 ? -11.805 -50.406 11.562 1 30.34 14 ARG B CA 1
ATOM 5966 C C . ARG B 1 14 ? -10.562 -50.906 10.828 1 30.34 14 ARG B C 1
ATOM 5968 O O . ARG B 1 14 ? -10.016 -50.188 9.984 1 30.34 14 ARG B O 1
ATOM 5975 N N . LYS B 1 15 ? -9.938 -52.094 11.164 1 34.78 15 LYS B N 1
ATOM 5976 C CA . LYS B 1 15 ? -8.836 -52.969 10.773 1 34.78 15 LYS B CA 1
ATOM 5977 C C . LYS B 1 15 ? -9.016 -53.469 9.344 1 34.78 15 LYS B C 1
ATOM 5979 O O . LYS B 1 15 ? -10 -54.156 9.039 1 34.78 15 LYS B O 1
ATOM 5984 N N . ARG B 1 16 ? -8.531 -52.969 8.258 1 33.5 16 ARG B N 1
ATOM 5985 C CA . ARG B 1 16 ? -8.633 -53.344 6.848 1 33.5 16 ARG B CA 1
ATOM 5986 C C . ARG B 1 16 ? -8.055 -54.719 6.605 1 33.5 16 ARG B C 1
ATOM 5988 O O . ARG B 1 16 ? -6.934 -55 7.023 1 33.5 16 ARG B O 1
ATOM 5995 N N . GLN B 1 17 ? -8.82 -55.812 6.234 1 33.97 17 GLN B N 1
ATOM 5996 C CA . GLN B 1 17 ? -8.602 -57.219 5.922 1 33.97 17 GLN B CA 1
ATOM 5997 C C . GLN B 1 17 ? -7.586 -57.375 4.793 1 33.97 17 GLN B C 1
ATOM 5999 O O . GLN B 1 17 ? -7.66 -56.688 3.781 1 33.97 17 GLN B O 1
ATOM 6004 N N . ARG B 1 18 ? -6.391 -58 4.895 1 37.38 18 ARG B N 1
ATOM 6005 C CA . ARG B 1 18 ? -5.23 -58.219 4.031 1 37.38 18 ARG B CA 1
ATOM 6006 C C . ARG B 1 18 ? -5.539 -59.188 2.906 1 37.38 18 ARG B C 1
ATOM 6008 O O . ARG B 1 18 ? -6.129 -60.25 3.143 1 37.38 18 ARG B O 1
ATOM 6015 N N . ARG B 1 19 ? -5.492 -58.938 1.615 1 41.53 19 ARG B N 1
ATOM 6016 C CA . ARG B 1 19 ? -5.691 -59.719 0.4 1 41.53 19 ARG B CA 1
ATOM 6017 C C . ARG B 1 19 ? -4.652 -60.844 0.285 1 41.53 19 ARG B C 1
ATOM 6019 O O . ARG B 1 19 ? -3.461 -60.594 0.489 1 41.53 19 ARG B O 1
ATOM 6026 N N . SER B 1 20 ? -5 -62.094 0.25 1 43.88 20 SER B N 1
ATOM 6027 C CA . SER B 1 20 ? -4.121 -63.25 0.204 1 43.88 20 SER B CA 1
ATOM 6028 C C . SER B 1 20 ? -3.33 -63.312 -1.101 1 43.88 20 SER B C 1
ATOM 6030 O O . SER B 1 20 ? -3.83 -62.906 -2.148 1 43.88 20 SER B O 1
ATOM 6032 N N . LEU B 1 21 ? -1.975 -63.625 -1.214 1 52.75 21 LEU B N 1
ATOM 6033 C CA . LEU B 1 21 ? -1.044 -63.594 -2.336 1 52.75 21 LEU B CA 1
ATOM 6034 C C . LEU B 1 21 ? -1.393 -64.688 -3.359 1 52.75 21 LEU B C 1
ATOM 6036 O O . LEU B 1 21 ? -1.131 -64.5 -4.555 1 52.75 21 LEU B O 1
ATOM 6040 N N . ARG B 1 22 ? -1.962 -65.938 -2.951 1 62.66 22 ARG B N 1
ATOM 6041 C CA . ARG B 1 22 ? -2.238 -67.062 -3.852 1 62.66 22 ARG B CA 1
ATOM 6042 C C . ARG B 1 22 ? -3.666 -67.562 -3.674 1 62.66 22 ARG B C 1
ATOM 6044 O O . ARG B 1 22 ? -4.086 -67.875 -2.557 1 62.66 22 ARG B O 1
ATOM 6051 N N . PRO B 1 23 ? -4.559 -67.562 -4.828 1 68.12 23 PRO B N 1
ATOM 6052 C CA . PRO B 1 23 ? -5.938 -68 -4.637 1 68.12 23 PRO B CA 1
ATOM 6053 C C . PRO B 1 23 ? -6.027 -69.5 -4.34 1 68.12 23 PRO B C 1
ATOM 6055 O O . PRO B 1 23 ? -5.168 -70.312 -4.777 1 68.12 23 PRO B O 1
ATOM 6058 N N . CYS B 1 24 ? -6.867 -70 -3.381 1 71.12 24 CYS B N 1
ATOM 6059 C CA . CYS B 1 24 ? -6.98 -71.438 -2.99 1 71.12 24 CYS B CA 1
ATOM 6060 C C . CYS B 1 24 ? -7.496 -72.25 -4.145 1 71.12 24 CYS B C 1
ATOM 6062 O O . CYS B 1 24 ? -8.078 -71.75 -5.094 1 71.12 24 CYS B O 1
ATOM 6064 N N . ASP B 1 25 ? -7.293 -73.625 -4.371 1 74.12 25 ASP B N 1
ATOM 6065 C CA . ASP B 1 25 ? -7.586 -74.562 -5.457 1 74.12 25 ASP B CA 1
ATOM 6066 C C . ASP B 1 25 ? -9.062 -74.5 -5.836 1 74.12 25 ASP B C 1
ATOM 6068 O O . ASP B 1 25 ? -9.414 -74.562 -7.016 1 74.12 25 ASP B O 1
ATOM 6072 N N . ALA B 1 26 ? -10.047 -74.25 -4.895 1 74.81 26 ALA B N 1
ATOM 6073 C CA . ALA B 1 26 ? -11.492 -74.25 -5.117 1 74.81 26 ALA B CA 1
ATOM 6074 C C . ALA B 1 26 ? -11.93 -72.938 -5.785 1 74.81 26 ALA B C 1
ATOM 6076 O O . ALA B 1 26 ? -12.75 -72.938 -6.703 1 74.81 26 ALA B O 1
ATOM 6077 N N . CYS B 1 27 ? -11.312 -71.938 -5.379 1 71.75 27 CYS B N 1
ATOM 6078 C CA . CYS B 1 27 ? -11.633 -70.625 -5.953 1 71.75 27 CYS B CA 1
ATOM 6079 C C . CYS B 1 27 ? -11.078 -70.5 -7.367 1 71.75 27 CYS B C 1
ATOM 6081 O O . CYS B 1 27 ? -11.711 -69.938 -8.234 1 71.75 27 CYS B O 1
ATOM 6083 N N . ARG B 1 28 ? -9.906 -71.062 -7.547 1 72.44 28 ARG B N 1
ATOM 6084 C CA . ARG B 1 28 ? -9.281 -71.125 -8.867 1 72.44 28 ARG B CA 1
ATOM 6085 C C . ARG B 1 28 ? -10.148 -71.938 -9.852 1 72.44 28 ARG B C 1
ATOM 6087 O O . ARG B 1 28 ? -10.328 -71.5 -10.992 1 72.44 28 ARG B O 1
ATOM 6094 N N . LYS B 1 29 ? -10.695 -73.125 -9.477 1 72.19 29 LYS B N 1
ATOM 6095 C CA . LYS B 1 29 ? -11.539 -73.938 -10.32 1 72.19 29 LYS B CA 1
ATOM 6096 C C . LYS B 1 29 ? -12.82 -73.25 -10.719 1 72.19 29 LYS B C 1
ATOM 6098 O O . LYS B 1 29 ? -13.328 -73.375 -11.82 1 72.19 29 LYS B O 1
ATOM 6103 N N . ARG B 1 30 ? -13.383 -72.5 -9.734 1 71.5 30 ARG B N 1
ATOM 6104 C CA . ARG B 1 30 ? -14.672 -71.875 -9.945 1 71.5 30 ARG B CA 1
ATOM 6105 C C . ARG B 1 30 ? -14.492 -70.375 -10.406 1 71.5 30 ARG B C 1
ATOM 6107 O O . ARG B 1 30 ? -15.469 -69.688 -10.555 1 71.5 30 ARG B O 1
ATOM 6114 N N . LYS B 1 31 ? -13.203 -69.938 -10.688 1 66.19 31 LYS B N 1
ATOM 6115 C CA . LYS B 1 31 ? -12.742 -68.625 -11.156 1 66.19 31 LYS B CA 1
ATOM 6116 C C . LYS B 1 31 ? -13.297 -67.5 -10.281 1 66.19 31 LYS B C 1
ATOM 6118 O O . LYS B 1 31 ? -13.68 -66.438 -10.781 1 66.19 31 LYS B O 1
ATOM 6123 N N . THR B 1 32 ? -13.422 -67.75 -8.969 1 70.31 32 THR B N 1
ATOM 6124 C CA . THR B 1 32 ? -13.906 -66.75 -8.008 1 70.31 32 THR B CA 1
ATOM 6125 C C . THR B 1 32 ? -12.75 -66.188 -7.219 1 70.31 32 THR B C 1
ATOM 6127 O O . THR B 1 32 ? -11.711 -66.812 -7.039 1 70.31 32 THR B O 1
ATOM 6130 N N . ARG B 1 33 ? -12.914 -65 -6.844 1 68 33 ARG B N 1
ATOM 6131 C CA . ARG B 1 33 ? -11.867 -64.25 -6.148 1 68 33 ARG B CA 1
ATOM 6132 C C . ARG B 1 33 ? -11.648 -64.812 -4.742 1 68 33 ARG B C 1
ATOM 6134 O O . ARG B 1 33 ? -12.531 -64.75 -3.893 1 68 33 ARG B O 1
ATOM 6141 N N . CYS B 1 34 ? -10.562 -65.375 -4.492 1 67.69 34 CYS B N 1
ATOM 6142 C CA . CYS B 1 34 ? -10.18 -66.062 -3.236 1 67.69 34 CYS B CA 1
ATOM 6143 C C . CYS B 1 34 ? -9.781 -65 -2.195 1 67.69 34 CYS B C 1
ATOM 6145 O O . CYS B 1 34 ? -8.867 -64.188 -2.426 1 67.69 34 CYS B O 1
ATOM 6147 N N . VAL B 1 35 ? -10.531 -64.625 -1.209 1 69.94 35 VAL B N 1
ATOM 6148 C CA . VAL B 1 35 ? -10.258 -63.656 -0.163 1 69.94 35 VAL B CA 1
ATOM 6149 C C . VAL B 1 35 ? -9.93 -64.375 1.143 1 69.94 35 VAL B C 1
ATOM 6151 O O . VAL B 1 35 ? -10.734 -65.125 1.656 1 69.94 35 VAL B O 1
ATOM 6154 N N . THR B 1 36 ? -8.602 -64.438 1.53 1 61.78 36 THR B N 1
ATOM 6155 C CA . THR B 1 36 ? -8.195 -65.062 2.779 1 61.78 36 THR B CA 1
ATOM 6156 C C . THR B 1 36 ? -8.109 -64 3.906 1 61.78 36 THR B C 1
ATOM 6158 O O . THR B 1 36 ? -7.656 -62.906 3.695 1 61.78 36 THR B O 1
ATOM 6161 N N . LYS B 1 37 ? -8.898 -63.969 5 1 53.78 37 LYS B N 1
ATOM 6162 C CA . LYS B 1 37 ? -8.805 -63.156 6.211 1 53.78 37 LYS B CA 1
ATOM 6163 C C . LYS B 1 37 ? -7.496 -63.438 6.953 1 53.78 37 LYS B C 1
ATOM 6165 O O . LYS B 1 37 ? -7.043 -64.562 7.016 1 53.78 37 LYS B O 1
ATOM 6170 N N . ASP B 1 38 ? -6.719 -62.5 7.262 1 50.12 38 ASP B N 1
ATOM 6171 C CA . ASP B 1 38 ? -5.492 -62.594 8.055 1 50.12 38 ASP B CA 1
ATOM 6172 C C . ASP B 1 38 ? -5.707 -63.406 9.328 1 50.12 38 ASP B C 1
ATOM 6174 O O . ASP B 1 38 ? -6.613 -63.094 10.109 1 50.12 38 ASP B O 1
ATOM 6178 N N . GLY B 1 39 ? -5.156 -64.688 9.398 1 55.5 39 GLY B N 1
ATOM 6179 C CA . GLY B 1 39 ? -4.973 -65.75 10.414 1 55.5 39 GLY B CA 1
ATOM 6180 C C . GLY B 1 39 ? -5.668 -67.062 10.07 1 55.5 39 GLY B C 1
ATOM 6181 O O . GLY B 1 39 ? -5.336 -68.062 10.625 1 55.5 39 GLY B O 1
ATOM 6182 N N . ASP B 1 40 ? -7 -66.875 9.602 1 52.94 40 ASP B N 1
ATOM 6183 C CA . ASP B 1 40 ? -7.645 -68.188 9.422 1 52.94 40 ASP B CA 1
ATOM 6184 C C . ASP B 1 40 ? -7.273 -68.812 8.078 1 52.94 40 ASP B C 1
ATOM 6186 O O . ASP B 1 40 ? -7.109 -68.125 7.082 1 52.94 40 ASP B O 1
ATOM 6190 N N . GLY B 1 41 ? -6.5 -69.875 7.871 1 57.25 41 GLY B N 1
ATOM 6191 C CA . GLY B 1 41 ? -5.953 -70.625 6.766 1 57.25 41 GLY B CA 1
ATOM 6192 C C . GLY B 1 41 ? -6.918 -70.75 5.602 1 57.25 41 GLY B C 1
ATOM 6193 O O . GLY B 1 41 ? -6.504 -71.062 4.477 1 57.25 41 GLY B O 1
ATOM 6194 N N . ASP B 1 42 ? -8.242 -70.812 5.793 1 67.81 42 ASP B N 1
ATOM 6195 C CA . ASP B 1 42 ? -9.219 -71.188 4.766 1 67.81 42 ASP B CA 1
ATOM 6196 C C . ASP B 1 42 ? -9.75 -69.938 4.051 1 67.81 42 ASP B C 1
ATOM 6198 O O . ASP B 1 42 ? -9.938 -68.875 4.672 1 67.81 42 ASP B O 1
ATOM 6202 N N . CYS B 1 43 ? -9.852 -69.75 2.75 1 67.06 43 CYS B N 1
ATOM 6203 C CA . CYS B 1 43 ? -10.328 -68.625 2.021 1 67.06 43 CYS B CA 1
ATOM 6204 C C . CYS B 1 43 ? -11.797 -68.312 2.314 1 67.06 43 CYS B C 1
ATOM 6206 O O . CYS B 1 43 ? -12.547 -69.25 2.645 1 67.06 43 CYS B O 1
ATOM 6208 N N . VAL B 1 44 ? -12.234 -67.188 2.6 1 72.38 44 VAL B N 1
ATOM 6209 C CA . VAL B 1 44 ? -13.555 -66.75 3.027 1 72.38 44 VAL B CA 1
ATOM 6210 C C . VAL B 1 44 ? -14.633 -67.438 2.191 1 72.38 44 VAL B C 1
ATOM 6212 O O . VAL B 1 44 ? -15.695 -67.812 2.705 1 72.38 44 VAL B O 1
ATOM 6215 N N . HIS B 1 45 ? -14.398 -67.688 0.962 1 74.19 45 HIS B N 1
ATOM 6216 C CA . HIS B 1 45 ? -15.383 -68.312 0.085 1 74.19 45 HIS B CA 1
ATOM 6217 C C . HIS B 1 45 ? -15.461 -69.875 0.335 1 74.19 45 HIS B C 1
ATOM 6219 O O . HIS B 1 45 ? -16.562 -70.438 0.355 1 74.19 45 HIS B O 1
ATOM 6225 N N . CYS B 1 46 ? -14.344 -70.375 0.545 1 72.81 46 CYS B N 1
ATOM 6226 C CA . CYS B 1 46 ? -14.297 -71.812 0.913 1 72.81 46 CYS B CA 1
ATOM 6227 C C . CYS B 1 46 ? -14.938 -72.062 2.275 1 72.81 46 CYS B C 1
ATOM 6229 O O . CYS B 1 46 ? -15.633 -73.062 2.479 1 72.81 46 CYS B O 1
ATOM 6231 N N . GLN B 1 47 ? -14.844 -71.062 3.242 1 73 47 GLN B N 1
ATOM 6232 C CA . GLN B 1 47 ? -15.469 -71.125 4.559 1 73 47 GLN B CA 1
ATOM 6233 C C . GLN B 1 47 ? -16.984 -71.062 4.453 1 73 47 GLN B C 1
ATOM 6235 O O . GLN B 1 47 ? -17.703 -71.812 5.129 1 73 47 GLN B O 1
ATOM 6240 N N . LEU B 1 48 ? -17.375 -70.25 3.613 1 69.56 48 LEU B N 1
ATOM 6241 C CA . LEU B 1 48 ? -18.812 -70 3.477 1 69.56 48 LEU B CA 1
ATOM 6242 C C . LEU B 1 48 ? -19.484 -71.188 2.797 1 69.56 48 LEU B C 1
ATOM 6244 O O . LEU B 1 48 ? -20.609 -71.562 3.137 1 69.56 48 LEU B O 1
ATOM 6248 N N . ARG B 1 49 ? -18.672 -71.75 1.899 1 70.69 49 ARG B N 1
ATOM 6249 C CA . ARG B 1 49 ? -19.266 -72.812 1.128 1 70.69 49 ARG B CA 1
ATOM 6250 C C . ARG B 1 49 ? -18.891 -74.188 1.707 1 70.69 49 ARG B C 1
ATOM 6252 O O . ARG B 1 49 ? -19.281 -75.188 1.182 1 70.69 49 ARG B O 1
ATOM 6259 N N . ALA B 1 50 ? -18.203 -74.25 2.848 1 70.94 50 ALA B N 1
ATOM 6260 C CA . ALA B 1 50 ? -17.781 -75.438 3.59 1 70.94 50 ALA B CA 1
ATOM 6261 C C . ALA B 1 50 ? -16.984 -76.375 2.705 1 70.94 50 ALA B C 1
ATOM 6263 O O . ALA B 1 50 ? -17.141 -77.625 2.785 1 70.94 50 ALA B O 1
ATOM 6264 N N . THR B 1 51 ? -16.344 -75.75 1.623 1 68.94 51 THR B N 1
ATOM 6265 C CA . THR B 1 51 ? -15.508 -76.562 0.754 1 68.94 51 THR B CA 1
ATOM 6266 C C . THR B 1 51 ? -14.047 -76.5 1.193 1 68.94 51 THR B C 1
ATOM 6268 O O . THR B 1 51 ? -13.602 -75.5 1.736 1 68.94 51 THR B O 1
ATOM 6271 N N . PRO B 1 52 ? -13.258 -77.562 1.114 1 71.12 52 PRO B N 1
ATOM 6272 C CA . PRO B 1 52 ? -11.867 -77.562 1.575 1 71.12 52 PRO B CA 1
ATOM 6273 C C . PRO B 1 52 ? -10.969 -76.625 0.774 1 71.12 52 PRO B C 1
ATOM 6275 O O . PRO B 1 52 ? -10.953 -76.688 -0.458 1 71.12 52 PRO B O 1
ATOM 6278 N N . CYS B 1 53 ? -10.375 -75.5 1.364 1 66.88 53 CYS B N 1
ATOM 6279 C CA . CYS B 1 53 ? -9.562 -74.438 0.76 1 66.88 53 CYS B CA 1
ATOM 6280 C C . CYS B 1 53 ? -8.125 -74.875 0.571 1 66.88 53 CYS B C 1
ATOM 6282 O O . CYS B 1 53 ? -7.344 -74.938 1.526 1 66.88 53 CYS B O 1
ATOM 6284 N N . THR B 1 54 ? -7.789 -75.625 -0.495 1 72.25 54 THR B N 1
ATOM 6285 C CA . THR B 1 54 ? -6.48 -76.188 -0.706 1 72.25 54 THR B CA 1
ATOM 6286 C C . THR B 1 54 ? -5.668 -75.375 -1.714 1 72.25 54 THR B C 1
ATOM 6288 O O . THR B 1 54 ? -6.23 -74.688 -2.551 1 72.25 54 THR B O 1
ATOM 6291 N N . PHE B 1 55 ? -4.391 -75.062 -1.633 1 61.78 55 PHE B N 1
ATOM 6292 C CA . PHE B 1 55 ? -3.518 -74.25 -2.492 1 61.78 55 PHE B CA 1
ATOM 6293 C C . PHE B 1 55 ? -2.568 -75.188 -3.273 1 61.78 55 PHE B C 1
ATOM 6295 O O . PHE B 1 55 ? -1.407 -74.812 -3.492 1 61.78 55 PHE B O 1
ATOM 6302 N N . GLN B 1 56 ? -2.775 -76.312 -3.678 1 56.53 56 GLN B N 1
ATOM 6303 C CA . GLN B 1 56 ? -1.825 -77.312 -4.141 1 56.53 56 GLN B CA 1
ATOM 6304 C C . GLN B 1 56 ? -1.499 -77.125 -5.621 1 56.53 56 GLN B C 1
ATOM 6306 O O . GLN B 1 56 ? -0.461 -77.625 -6.098 1 56.53 56 GLN B O 1
ATOM 6311 N N . HIS B 1 57 ? -2.5 -76.562 -6.512 1 48.12 57 HIS B N 1
ATOM 6312 C CA . HIS B 1 57 ? -2.311 -76.812 -7.938 1 48.12 57 HIS B CA 1
ATOM 6313 C C . HIS B 1 57 ? -1.545 -75.625 -8.602 1 48.12 57 HIS B C 1
ATOM 6315 O O . HIS B 1 57 ? -1.785 -74.5 -8.297 1 48.12 57 HIS B O 1
ATOM 6321 N N . ASP B 1 58 ? -0.26 -75.75 -9.289 1 42.47 58 ASP B N 1
ATOM 6322 C CA . ASP B 1 58 ? 0.735 -74.875 -9.93 1 42.47 58 ASP B CA 1
ATOM 6323 C C . ASP B 1 58 ? 0.189 -74.312 -11.219 1 42.47 58 ASP B C 1
ATOM 6325 O O . ASP B 1 58 ? -0.65 -74.875 -11.891 1 42.47 58 ASP B O 1
ATOM 6329 N N . PRO B 1 59 ? 0.212 -72.938 -11.516 1 40 59 PRO B N 1
ATOM 6330 C CA . PRO B 1 59 ? -0.354 -72.312 -12.719 1 40 59 PRO B CA 1
ATOM 6331 C C . PRO B 1 59 ? 0.17 -72.938 -14.008 1 40 59 PRO B C 1
ATOM 6333 O O . PRO B 1 59 ? 1.309 -73.438 -14.055 1 40 59 PRO B O 1
ATOM 6336 N N . PRO B 1 60 ? -0.642 -73.25 -15.062 1 28.95 60 PRO B N 1
ATOM 6337 C CA . PRO B 1 60 ? -0.246 -74 -16.266 1 28.95 60 PRO B CA 1
ATOM 6338 C C . PRO B 1 60 ? 0.679 -73.188 -17.172 1 28.95 60 PRO B C 1
ATOM 6340 O O . PRO B 1 60 ? 0.658 -71.938 -17.156 1 28.95 60 PRO B O 1
ATOM 6343 N N . GLU B 1 61 ? 1.896 -73.625 -17.781 1 26.28 61 GLU B N 1
ATOM 6344 C CA . GLU B 1 61 ? 3.037 -73.312 -18.625 1 26.28 61 GLU B CA 1
ATOM 6345 C C . GLU B 1 61 ? 2.582 -72.875 -20.016 1 26.28 61 GLU B C 1
ATOM 6347 O O . GLU B 1 61 ? 1.896 -73.625 -20.719 1 26.28 61 GLU B O 1
ATOM 6352 N N . ARG B 1 62 ? 1.963 -71.625 -20.172 1 26.31 62 ARG B N 1
ATOM 6353 C CA . ARG B 1 62 ? 1.472 -71.375 -21.516 1 26.31 62 ARG B CA 1
ATOM 6354 C C . ARG B 1 62 ? 2.59 -71.562 -22.547 1 26.31 62 ARG B C 1
ATOM 6356 O O . ARG B 1 62 ? 3.686 -71 -22.359 1 26.31 62 ARG B O 1
ATOM 6363 N N . GLN B 1 63 ? 2.453 -72.375 -23.672 1 18.19 63 GLN B N 1
ATOM 6364 C CA . GLN B 1 63 ? 3.156 -73 -24.797 1 18.19 63 GLN B CA 1
ATOM 6365 C C . GLN B 1 63 ? 3.518 -71.938 -25.844 1 18.19 63 GLN B C 1
ATOM 6367 O O . GLN B 1 63 ? 2.742 -71 -26.094 1 18.19 63 GLN B O 1
ATOM 6372 N N . VAL B 1 64 ? 4.867 -71.75 -26.203 1 19.17 64 VAL B N 1
ATOM 6373 C CA . VAL B 1 64 ? 5.762 -71.062 -27.156 1 19.17 64 VAL B CA 1
ATOM 6374 C C . VAL B 1 64 ? 5.359 -71.5 -28.578 1 19.17 64 VAL B C 1
ATOM 6376 O O . VAL B 1 64 ? 5.543 -72.625 -29 1 19.17 64 VAL B O 1
ATOM 6379 N N . ALA B 1 65 ? 4.074 -71.312 -29.094 1 16.75 65 ALA B N 1
ATOM 6380 C CA . ALA B 1 65 ? 3.834 -71.875 -30.406 1 16.75 65 ALA B CA 1
ATOM 6381 C C . ALA B 1 65 ? 4.906 -71.5 -31.406 1 16.75 65 ALA B C 1
ATOM 6383 O O . ALA B 1 65 ? 5.258 -70.312 -31.516 1 16.75 65 ALA B O 1
ATOM 6384 N N . SER B 1 66 ? 5.582 -72.5 -32.219 1 15.67 66 SER B N 1
ATOM 6385 C CA . SER B 1 66 ? 6.582 -72.938 -33.188 1 15.67 66 SER B CA 1
ATOM 6386 C C . SER B 1 66 ? 6.375 -72.25 -34.562 1 15.67 66 SER B C 1
ATOM 6388 O O . SER B 1 66 ? 7.332 -71.75 -35.156 1 15.67 66 SER B O 1
ATOM 6390 N N . THR B 1 67 ? 5.285 -72.625 -35.438 1 15.16 67 THR B N 1
ATOM 6391 C CA . THR B 1 67 ? 5.547 -73.375 -36.656 1 15.16 67 THR B CA 1
ATOM 6392 C C . THR B 1 67 ? 6.039 -72.5 -37.75 1 15.16 67 THR B C 1
ATOM 6394 O O . THR B 1 67 ? 5.863 -71.25 -37.688 1 15.16 67 THR B O 1
ATOM 6397 N N . SER B 1 68 ? 5.648 -72.875 -39.25 1 15.03 68 SER B N 1
ATOM 6398 C CA . SER B 1 68 ? 6.211 -73.438 -40.469 1 15.03 68 SER B CA 1
ATOM 6399 C C . SER B 1 68 ? 6.473 -72.375 -41.531 1 15.03 68 SER B C 1
ATOM 6401 O O . SER B 1 68 ? 6.078 -71.25 -41.344 1 15.03 68 SER B O 1
ATOM 6403 N N . GLY B 1 69 ? 5.961 -72.75 -43 1 14.63 69 GLY B N 1
ATOM 6404 C CA . GLY B 1 69 ? 6.52 -73.125 -44.281 1 14.63 69 GLY B CA 1
ATOM 6405 C C . GLY B 1 69 ? 6.734 -72 -45.219 1 14.63 69 GLY B C 1
ATOM 6406 O O . GLY B 1 69 ? 6.449 -70.812 -44.906 1 14.63 69 GLY B O 1
ATOM 6407 N N . ASN B 1 70 ? 6.23 -72.188 -46.719 1 14.74 70 ASN B N 1
ATOM 6408 C CA . ASN B 1 70 ? 6.809 -72.438 -48.031 1 14.74 70 ASN B CA 1
ATOM 6409 C C . ASN B 1 70 ? 6.871 -71.188 -48.875 1 14.74 70 ASN B C 1
ATOM 6411 O O . ASN B 1 70 ? 7.934 -70.812 -49.406 1 14.74 70 ASN B O 1
ATOM 6415 N N . SER B 1 71 ? 5.848 -71 -50.062 1 14.41 71 SER B N 1
ATOM 6416 C CA . SER B 1 71 ? 6.016 -71.188 -51.5 1 14.41 71 SER B CA 1
ATOM 6417 C C . SER B 1 71 ? 6.543 -69.938 -52.188 1 14.41 71 SER B C 1
ATOM 6419 O O . SER B 1 71 ? 6.523 -68.875 -51.594 1 14.41 71 SER B O 1
ATOM 6421 N N . SER B 1 72 ? 6.191 -69.812 -53.781 1 14.61 72 SER B N 1
ATOM 6422 C CA . SER B 1 72 ? 6.75 -69.812 -55.125 1 14.61 72 SER B CA 1
ATOM 6423 C C . SER B 1 72 ? 6.965 -68.438 -55.688 1 14.61 72 SER B C 1
ATOM 6425 O O . SER B 1 72 ? 8.078 -68.062 -56.094 1 14.61 72 SER B O 1
ATOM 6427 N N . SER B 1 73 ? 6.25 -68 -57.094 1 14.48 73 SER B N 1
ATOM 6428 C CA . SER B 1 73 ? 6.66 -67.938 -58.5 1 14.48 73 SER B CA 1
ATOM 6429 C C . SER B 1 73 ? 7.012 -66.5 -58.938 1 14.48 73 SER B C 1
ATOM 6431 O O . SER B 1 73 ? 6.859 -65.562 -58.125 1 14.48 73 SER B O 1
ATOM 6433 N N . THR B 1 74 ? 6.484 -66 -60.406 1 14.45 74 THR B N 1
ATOM 6434 C CA . THR B 1 74 ? 6.973 -65.812 -61.75 1 14.45 74 THR B CA 1
ATOM 6435 C C . THR B 1 74 ? 7.258 -64.312 -62 1 14.45 74 THR B C 1
ATOM 6437 O O . THR B 1 74 ? 6.809 -63.469 -61.25 1 14.45 74 THR B O 1
ATOM 6440 N N . THR B 1 75 ? 7.023 -63.812 -63.531 1 14.3 75 THR B N 1
ATOM 6441 C CA . THR B 1 75 ? 7.73 -63.438 -64.75 1 14.3 75 THR B CA 1
ATOM 6442 C C . THR B 1 75 ? 7.766 -61.938 -64.938 1 14.3 75 THR B C 1
ATOM 6444 O O . THR B 1 75 ? 8.836 -61.344 -65.125 1 14.3 75 THR B O 1
ATOM 6447 N N . THR B 1 76 ? 6.98 -61.281 -66.125 1 14.12 76 THR B N 1
ATOM 6448 C CA . THR B 1 76 ? 7.434 -60.812 -67.438 1 14.12 76 THR B CA 1
ATOM 6449 C C . THR B 1 76 ? 7.566 -59.281 -67.5 1 14.12 76 THR B C 1
ATOM 6451 O O . THR B 1 76 ? 8.586 -58.75 -67.938 1 14.12 76 THR B O 1
ATOM 6454 N N . ALA B 1 77 ? 6.512 -58.344 -67.875 1 14.34 77 ALA B N 1
ATOM 6455 C CA . ALA B 1 77 ? 6.367 -57.781 -69.188 1 14.34 77 ALA B CA 1
ATOM 6456 C C . ALA B 1 77 ? 7.133 -56.469 -69.312 1 14.34 77 ALA B C 1
ATOM 6458 O O . ALA B 1 77 ? 7.402 -55.812 -68.312 1 14.34 77 ALA B O 1
ATOM 6459 N N . PRO B 1 78 ? 6.906 -55.656 -70.688 1 14.86 78 PRO B N 1
ATOM 6460 C CA . PRO B 1 78 ? 7.672 -55.125 -71.812 1 14.86 78 PRO B CA 1
ATOM 6461 C C . PRO B 1 78 ? 8.148 -53.688 -71.562 1 14.86 78 PRO B C 1
ATOM 6463 O O . PRO B 1 78 ? 7.805 -53.094 -70.5 1 14.86 78 PRO B O 1
ATOM 6466 N N . GLY B 1 79 ? 7.762 -52.719 -72.688 1 13.84 79 GLY B N 1
ATOM 6467 C CA . GLY B 1 79 ? 8.461 -52.031 -73.75 1 13.84 79 GLY B CA 1
ATOM 6468 C C . GLY B 1 79 ? 8.844 -50.594 -73.375 1 13.84 79 GLY B C 1
ATOM 6469 O O . GLY B 1 79 ? 8.82 -50.219 -72.188 1 13.84 79 GLY B O 1
ATOM 6470 N N . ILE B 1 80 ? 8.297 -49.5 -74.438 1 13.89 80 ILE B N 1
ATOM 6471 C CA . ILE B 1 80 ? 8.914 -48.719 -75.5 1 13.89 80 ILE B CA 1
ATOM 6472 C C . ILE B 1 80 ? 9.297 -47.344 -75 1 13.89 80 ILE B C 1
ATOM 6474 O O . ILE B 1 80 ? 8.844 -46.906 -73.875 1 13.89 80 ILE B O 1
ATOM 6478 N N . GLN B 1 81 ? 8.852 -46.156 -75.938 1 13.38 81 GLN B N 1
ATOM 6479 C CA . GLN B 1 81 ? 9.57 -45.344 -76.875 1 13.38 81 GLN B CA 1
ATOM 6480 C C . GLN B 1 81 ? 9.93 -44 -76.312 1 13.38 81 GLN B C 1
ATOM 6482 O O . GLN B 1 81 ? 11.109 -43.688 -76.125 1 13.38 81 GLN B O 1
ATOM 6487 N N . GLU B 1 82 ? 9.469 -42.812 -77.188 1 13.7 82 GLU B N 1
ATOM 6488 C CA . GLU B 1 82 ? 10.148 -41.938 -78.125 1 13.7 82 GLU B CA 1
ATOM 6489 C C . GLU B 1 82 ? 10.484 -40.594 -77.5 1 13.7 82 GLU B C 1
ATOM 6491 O O . GLU B 1 82 ? 10.047 -40.312 -76.375 1 13.7 82 GLU B O 1
ATOM 6496 N N . GLU B 1 83 ? 10.047 -39.375 -78.312 1 13.52 83 GLU B N 1
ATOM 6497 C CA . GLU B 1 83 ? 10.758 -38.438 -79.188 1 13.52 83 GLU B CA 1
ATOM 6498 C C . GLU B 1 83 ? 11.031 -37.125 -78.5 1 13.52 83 GLU B C 1
ATOM 6500 O O . GLU B 1 83 ? 12.188 -36.688 -78.375 1 13.52 83 GLU B O 1
ATOM 6505 N N . ILE B 1 84 ? 10.359 -35.906 -79.125 1 13.79 84 ILE B N 1
ATOM 6506 C CA . ILE B 1 84 ? 10.922 -34.938 -80 1 13.79 84 ILE B CA 1
ATOM 6507 C C . ILE B 1 84 ? 11.336 -33.688 -79.25 1 13.79 84 ILE B C 1
ATOM 6509 O O . ILE B 1 84 ? 12.492 -33.25 -79.312 1 13.79 84 ILE B O 1
ATOM 6513 N N . GLY B 1 85 ? 10.68 -32.469 -79.688 1 13.5 85 GLY B N 1
ATOM 6514 C CA . GLY B 1 85 ? 11.203 -31.422 -80.562 1 13.5 85 GLY B CA 1
ATOM 6515 C C . GLY B 1 85 ? 11.773 -30.25 -79.812 1 13.5 85 GLY B C 1
ATOM 6516 O O . GLY B 1 85 ? 11.633 -30.172 -78.562 1 13.5 85 GLY B O 1
ATOM 6517 N N . PRO B 1 86 ? 11.641 -28.953 -80.562 1 14.19 86 PRO B N 1
ATOM 6518 C CA . PRO B 1 86 ? 12.594 -27.969 -81.062 1 14.19 86 PRO B CA 1
ATOM 6519 C C . PRO B 1 86 ? 12.859 -26.844 -80.125 1 14.19 86 PRO B C 1
ATOM 6521 O O . PRO B 1 86 ? 14.008 -26.625 -79.688 1 14.19 86 PRO B O 1
ATOM 6524 N N . ASP B 1 87 ? 12.305 -25.547 -80.562 1 13.35 87 ASP B N 1
ATOM 6525 C CA . ASP B 1 87 ? 12.969 -24.438 -81.25 1 13.35 87 ASP B CA 1
ATOM 6526 C C . ASP B 1 87 ? 13.336 -23.344 -80.25 1 13.35 87 ASP B C 1
ATOM 6528 O O . ASP B 1 87 ? 12.992 -23.422 -79.062 1 13.35 87 ASP B O 1
ATOM 6532 N N . GLU B 1 88 ? 12.82 -21.984 -80.688 1 13.48 88 GLU B N 1
ATOM 6533 C CA . GLU B 1 88 ? 13.508 -20.828 -81.25 1 13.48 88 GLU B CA 1
ATOM 6534 C C . GLU B 1 88 ? 13.852 -19.797 -80.188 1 13.48 88 GLU B C 1
ATOM 6536 O O . GLU B 1 88 ? 15.016 -19.406 -80.062 1 13.48 88 GLU B O 1
ATOM 6541 N N . MET B 1 89 ? 13.211 -18.5 -80.438 1 13.67 89 MET B N 1
ATOM 6542 C CA . MET B 1 89 ? 13.844 -17.328 -81 1 13.67 89 MET B CA 1
ATOM 6543 C C . MET B 1 89 ? 14.367 -16.391 -79.875 1 13.67 89 MET B C 1
ATOM 6545 O O . MET B 1 89 ? 13.961 -16.5 -78.75 1 13.67 89 MET B O 1
ATOM 6549 N N . PRO B 1 90 ? 14.312 -14.906 -80.312 1 14.06 90 PRO B N 1
ATOM 6550 C CA . PRO B 1 90 ? 15.312 -13.883 -80.625 1 14.06 90 PRO B CA 1
ATOM 6551 C C . PRO B 1 90 ? 15.547 -12.922 -79.438 1 14.06 90 PRO B C 1
ATOM 6553 O O . PRO B 1 90 ? 16.688 -12.758 -79 1 14.06 90 PRO B O 1
ATOM 6556 N N . GLY B 1 91 ? 14.82 -11.617 -79.562 1 13.27 91 GLY B N 1
ATOM 6557 C CA . GLY B 1 91 ? 15.375 -10.336 -80 1 13.27 91 GLY B CA 1
ATOM 6558 C C . GLY B 1 91 ? 15.93 -9.516 -78.812 1 13.27 91 GLY B C 1
ATOM 6559 O O . GLY B 1 91 ? 15.742 -9.859 -77.688 1 13.27 91 GLY B O 1
ATOM 6560 N N . GLN B 1 92 ? 15.727 -8.031 -79.062 1 13.61 92 GLN B N 1
ATOM 6561 C CA . GLN B 1 92 ? 16.578 -6.871 -79.312 1 13.61 92 GLN B CA 1
ATOM 6562 C C . GLN B 1 92 ? 16.875 -6.098 -78 1 13.61 92 GLN B C 1
ATOM 6564 O O . GLN B 1 92 ? 16.25 -6.352 -77 1 13.61 92 GLN B O 1
ATOM 6569 N N . LEU B 1 93 ? 16.625 -4.645 -78.188 1 13.47 93 LEU B N 1
ATOM 6570 C CA . LEU B 1 93 ? 17.547 -3.537 -78.375 1 13.47 93 LEU B CA 1
ATOM 6571 C C . LEU B 1 93 ? 17.828 -2.811 -77.062 1 13.47 93 LEU B C 1
ATOM 6573 O O . LEU B 1 93 ? 17.125 -3.025 -76.125 1 13.47 93 LEU B O 1
ATOM 6577 N N . PRO B 1 94 ? 17.734 -1.225 -77.188 1 13.77 94 PRO B N 1
ATOM 6578 C CA . PRO B 1 94 ? 18.797 -0.223 -77.25 1 13.77 94 PRO B CA 1
ATOM 6579 C C . PRO B 1 94 ? 18.984 0.448 -75.875 1 13.77 94 PRO B C 1
ATOM 6581 O O . PRO B 1 94 ? 19.969 0.176 -75.188 1 13.77 94 PRO B O 1
ATOM 6584 N N . ASN B 1 95 ? 18.703 1.921 -75.938 1 13.27 95 ASN B N 1
ATOM 6585 C CA . ASN B 1 95 ? 19.609 3.074 -76 1 13.27 95 ASN B CA 1
ATOM 6586 C C . ASN B 1 95 ? 19.766 3.709 -74.625 1 13.27 95 ASN B C 1
ATOM 6588 O O . ASN B 1 95 ? 19.062 3.346 -73.688 1 13.27 95 ASN B O 1
ATOM 6592 N N . GLN B 1 96 ? 19.453 5.262 -74.562 1 13.34 96 GLN B N 1
ATOM 6593 C CA . GLN B 1 96 ? 20.344 6.414 -74.562 1 13.34 96 GLN B CA 1
ATOM 6594 C C . GLN B 1 96 ? 20.516 6.969 -73.125 1 13.34 96 GLN B C 1
ATOM 6596 O O . GLN B 1 96 ? 21.609 6.898 -72.562 1 13.34 96 GLN B O 1
ATOM 6601 N N . ASN B 1 97 ? 20.156 8.453 -73 1 13.42 97 ASN B N 1
ATOM 6602 C CA . ASN B 1 97 ? 21 9.641 -72.875 1 13.42 97 ASN B CA 1
ATOM 6603 C C . ASN B 1 97 ? 21.188 10.094 -71.438 1 13.42 97 ASN B C 1
ATOM 6605 O O . ASN B 1 97 ? 20.5 9.625 -70.562 1 13.42 97 ASN B O 1
ATOM 6609 N N . GLN B 1 98 ? 20.969 11.672 -71.188 1 13.25 98 GLN B N 1
ATOM 6610 C CA . GLN B 1 98 ? 21.922 12.766 -71 1 13.25 98 GLN B CA 1
ATOM 6611 C C . GLN B 1 98 ? 22.047 13.156 -69.562 1 13.25 98 GLN B C 1
ATOM 6613 O O . GLN B 1 98 ? 23.156 13.164 -69 1 13.25 98 GLN B O 1
ATOM 6618 N N . SER B 1 99 ? 21.594 14.602 -69.188 1 13.55 99 SER B N 1
ATOM 6619 C CA . SER B 1 99 ? 22.422 15.781 -68.938 1 13.55 99 SER B CA 1
ATOM 6620 C C . SER B 1 99 ? 22.641 16.031 -67.438 1 13.55 99 SER B C 1
ATOM 6622 O O . SER B 1 99 ? 21.969 15.422 -66.625 1 13.55 99 SER B O 1
ATOM 6624 N N . GLN B 1 100 ? 22.516 17.562 -66.938 1 13.41 100 GLN B N 1
ATOM 6625 C CA . GLN B 1 100 ? 23.5 18.578 -66.625 1 13.41 100 GLN B CA 1
ATOM 6626 C C . GLN B 1 100 ? 23.609 18.781 -65.125 1 13.41 100 GLN B C 1
ATOM 6628 O O . GLN B 1 100 ? 24.688 18.625 -64.562 1 13.41 100 GLN B O 1
ATOM 6633 N N . ASN B 1 101 ? 23.188 20.172 -64.562 1 13.59 101 ASN B N 1
ATOM 6634 C CA . ASN B 1 101 ? 24.016 21.297 -64.188 1 13.59 101 ASN B CA 1
ATOM 6635 C C . ASN B 1 101 ? 24.203 21.312 -62.656 1 13.59 101 ASN B C 1
ATOM 6637 O O . ASN B 1 101 ? 23.438 20.703 -61.906 1 13.59 101 ASN B O 1
ATOM 6641 N N . GLN B 1 102 ? 24.891 22.594 -62.094 1 13.67 102 GLN B N 1
ATOM 6642 C CA . GLN B 1 102 ? 26.062 22.984 -61.312 1 13.67 102 GLN B CA 1
ATOM 6643 C C . GLN B 1 102 ? 25.641 23.391 -59.906 1 13.67 102 GLN B C 1
ATOM 6645 O O . GLN B 1 102 ? 26.203 22.906 -58.906 1 13.67 102 GLN B O 1
ATOM 6650 N N . PRO B 1 103 ? 25.188 24.75 -59.562 1 14.13 103 PRO B N 1
ATOM 6651 C CA . PRO B 1 103 ? 26.125 25.703 -58.969 1 14.13 103 PRO B CA 1
ATOM 6652 C C . PRO B 1 103 ? 26.188 25.562 -57.438 1 14.13 103 PRO B C 1
ATOM 6654 O O . PRO B 1 103 ? 25.297 24.953 -56.844 1 14.13 10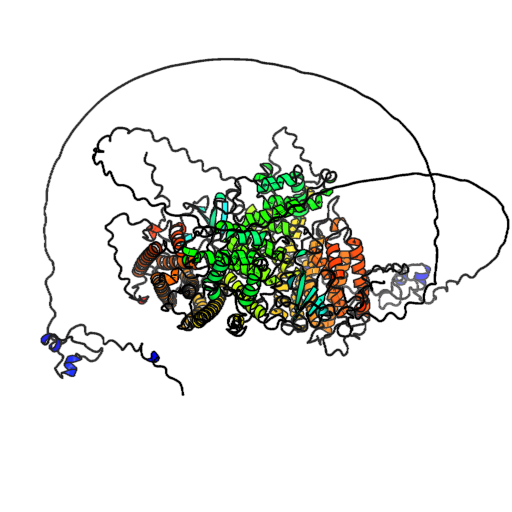3 PRO B O 1
ATOM 6657 N N . SER B 1 104 ? 27.047 26.562 -56.812 1 14.19 104 SER B N 1
ATOM 6658 C CA . SER B 1 104 ? 28.094 26.797 -55.812 1 14.19 104 SER B CA 1
ATOM 6659 C C . SER B 1 104 ? 27.516 27.297 -54.5 1 14.19 104 SER B C 1
ATOM 6661 O O . SER B 1 104 ? 27.781 26.719 -53.438 1 14.19 104 SER B O 1
ATOM 6663 N N . VAL B 1 105 ? 27.484 28.672 -54.344 1 13.89 105 VAL B N 1
ATOM 6664 C CA . VAL B 1 105 ? 28.375 29.469 -53.5 1 13.89 105 VAL B CA 1
ATOM 6665 C C . VAL B 1 105 ? 27.797 29.547 -52.062 1 13.89 105 VAL B C 1
ATOM 6667 O O . VAL B 1 105 ? 26.609 29.312 -51.875 1 13.89 105 VAL B O 1
ATOM 6670 N N . ARG B 1 106 ? 28.734 30.188 -51.031 1 13.82 106 ARG B N 1
ATOM 6671 C CA . ARG B 1 106 ? 29.391 30.266 -49.719 1 13.82 106 ARG B CA 1
ATOM 6672 C C . ARG B 1 106 ? 28.719 31.312 -48.844 1 13.82 106 ARG B C 1
ATOM 6674 O O . ARG B 1 106 ? 29 31.391 -47.625 1 13.82 106 ARG B O 1
ATOM 6681 N N . SER B 1 107 ? 28.078 32.406 -49.375 1 13.57 107 SER B N 1
ATOM 6682 C CA . SER B 1 107 ? 28.5 33.688 -48.75 1 13.57 107 SER B CA 1
ATOM 6683 C C . SER B 1 107 ? 28.125 33.75 -47.281 1 13.57 107 SER B C 1
ATOM 6685 O O . SER B 1 107 ? 27.188 33.062 -46.844 1 13.57 107 SER B O 1
ATOM 6687 N N . MET B 1 108 ? 28.969 34.656 -46.469 1 14.09 108 MET B N 1
ATOM 6688 C CA . MET B 1 108 ? 29.609 35.031 -45.219 1 14.09 108 MET B CA 1
ATOM 6689 C C . MET B 1 108 ? 28.625 35.75 -44.281 1 14.09 108 MET B C 1
ATOM 6691 O O . MET B 1 108 ? 28.5 35.375 -43.094 1 14.09 108 MET B O 1
ATOM 6695 N N . SER B 1 109 ? 28.484 37.156 -44.594 1 14.09 109 SER B N 1
ATOM 6696 C CA . SER B 1 109 ? 29 38.25 -43.75 1 14.09 109 SER B CA 1
ATOM 6697 C C . SER B 1 109 ? 28.078 38.531 -42.562 1 14.09 109 SER B C 1
ATOM 6699 O O . SER B 1 109 ? 26.953 38 -42.5 1 14.09 109 SER B O 1
ATOM 6701 N N . GLN B 1 110 ? 27.938 39.969 -42.344 1 13.79 110 GLN B N 1
ATOM 6702 C CA . GLN B 1 110 ? 28.344 41.031 -41.438 1 13.79 110 GLN B CA 1
ATOM 6703 C C . GLN B 1 110 ? 27.25 41.312 -40.406 1 13.79 110 GLN B C 1
ATOM 6705 O O . GLN B 1 110 ? 27.469 41.156 -39.188 1 13.79 110 GLN B O 1
ATOM 6710 N N . GLN B 1 111 ? 26.688 42.594 -40.531 1 14.27 111 GLN B N 1
ATOM 6711 C CA . GLN B 1 111 ? 26.844 43.812 -39.781 1 14.27 111 GLN B CA 1
ATOM 6712 C C . GLN B 1 111 ? 25.812 43.906 -38.656 1 14.27 111 GLN B C 1
ATOM 6714 O O . GLN B 1 111 ? 24.828 43.188 -38.656 1 14.27 111 GLN B O 1
ATOM 6719 N N . SER B 1 112 ? 25.516 45.25 -38.312 1 13.5 112 SER B N 1
ATOM 6720 C CA . SER B 1 112 ? 25.594 46.344 -37.344 1 13.5 112 SER B CA 1
ATOM 6721 C C . SER B 1 112 ? 24.234 46.656 -36.719 1 13.5 112 SER B C 1
ATOM 6723 O O . SER B 1 112 ? 24.125 47.469 -35.812 1 13.5 112 SER B O 1
ATOM 6725 N N . ARG B 1 113 ? 23.188 46.125 -37.031 1 13.35 113 ARG B N 1
ATOM 6726 C CA . ARG B 1 113 ? 22.141 47.125 -36.938 1 13.35 113 ARG B CA 1
ATOM 6727 C C . ARG B 1 113 ? 22.078 47.719 -35.531 1 13.35 113 ARG B C 1
ATOM 6729 O O . ARG B 1 113 ? 22.469 47.062 -34.562 1 13.35 113 ARG B O 1
ATOM 6736 N N . LYS B 1 114 ? 21.266 48.812 -35.562 1 14.34 114 LYS B N 1
ATOM 6737 C CA . LYS B 1 114 ? 20.859 50.156 -35.219 1 14.34 114 LYS B CA 1
ATOM 6738 C C . LYS B 1 114 ? 20.281 50.219 -33.812 1 14.34 114 LYS B C 1
ATOM 6740 O O . LYS B 1 114 ? 19.797 49.219 -33.312 1 14.34 114 LYS B O 1
ATOM 6745 N N . GLU B 1 115 ? 20.047 51.469 -33.531 1 14.59 115 GLU B N 1
ATOM 6746 C CA . GLU B 1 115 ? 20.047 52.656 -32.656 1 14.59 115 GLU B CA 1
ATOM 6747 C C . GLU B 1 115 ? 18.875 52.625 -31.688 1 14.59 115 GLU B C 1
ATOM 6749 O O . GLU B 1 115 ? 18.016 51.75 -31.766 1 14.59 115 GLU B O 1
ATOM 6754 N N . SER B 1 116 ? 18.109 53.781 -31.797 1 13.41 116 SER B N 1
ATOM 6755 C CA . SER B 1 116 ? 17.906 54.938 -30.969 1 13.41 116 SER B CA 1
ATOM 6756 C C . SER B 1 116 ? 16.562 54.875 -30.25 1 13.41 116 SER B C 1
ATOM 6758 O O . SER B 1 116 ? 16.266 55.688 -29.375 1 13.41 116 SER B O 1
ATOM 6760 N N . ARG B 1 117 ? 15.633 54.188 -30.562 1 13.52 117 ARG B N 1
ATOM 6761 C CA . ARG B 1 117 ? 14.414 55 -30.438 1 13.52 117 ARG B CA 1
ATOM 6762 C C . ARG B 1 117 ? 14.195 55.438 -29 1 13.52 117 ARG B C 1
ATOM 6764 O O . ARG B 1 117 ? 14.117 54.625 -28.094 1 13.52 117 ARG B O 1
ATOM 6771 N N . ASP B 1 118 ? 14.367 56.75 -28.891 1 13.52 118 ASP B N 1
ATOM 6772 C CA . ASP B 1 118 ? 14.344 57.812 -27.922 1 13.52 118 ASP B CA 1
ATOM 6773 C C . ASP B 1 118 ? 13.062 57.781 -27.078 1 13.52 118 ASP B C 1
ATOM 6775 O O . ASP B 1 118 ? 13.117 57.781 -25.859 1 13.52 118 ASP B O 1
ATOM 6779 N N . GLU B 1 119 ? 12.062 58.625 -27.641 1 14.45 119 GLU B N 1
ATOM 6780 C CA . GLU B 1 119 ? 11.555 59.844 -27.062 1 14.45 119 GLU B CA 1
ATOM 6781 C C . GLU B 1 119 ? 10.531 59.594 -25.969 1 14.45 119 GLU B C 1
ATOM 6783 O O . GLU B 1 119 ? 9.891 58.531 -25.953 1 14.45 119 GLU B O 1
ATOM 6788 N N . VAL B 1 120 ? 10.156 60.719 -25.234 1 14.05 120 VAL B N 1
ATOM 6789 C CA . VAL B 1 120 ? 9.938 61.406 -23.969 1 14.05 120 VAL B CA 1
ATOM 6790 C C . VAL B 1 120 ? 8.469 61.281 -23.562 1 14.05 120 VAL B C 1
ATOM 6792 O O . VAL B 1 120 ? 8.156 61 -22.406 1 14.05 120 VAL B O 1
ATOM 6795 N N . GLN B 1 121 ? 7.52 61.75 -24.547 1 13.88 121 GLN B N 1
ATOM 6796 C CA . GLN B 1 121 ? 6.828 62.938 -24.109 1 13.88 121 GLN B CA 1
ATOM 6797 C C . GLN B 1 121 ? 5.883 62.656 -22.953 1 13.88 121 GLN B C 1
ATOM 6799 O O . GLN B 1 121 ? 5.539 61.5 -22.703 1 13.88 121 GLN B O 1
ATOM 6804 N N . SER B 1 122 ? 4.723 63.469 -23 1 14.52 122 SER B N 1
ATOM 6805 C CA . SER B 1 122 ? 4.109 64.562 -22.281 1 14.52 122 SER B CA 1
ATOM 6806 C C . SER B 1 122 ? 3.082 64.062 -21.266 1 14.52 122 SER B C 1
ATOM 6808 O O . SER B 1 122 ? 2.604 62.938 -21.375 1 14.52 122 SER B O 1
ATOM 6810 N N . VAL B 1 123 ? 2.297 65.125 -20.766 1 14.31 123 VAL B N 1
ATOM 6811 C CA . VAL B 1 123 ? 1.979 65.812 -19.516 1 14.31 123 VAL B CA 1
ATOM 6812 C C . VAL B 1 123 ? 0.705 65.188 -18.906 1 14.31 123 VAL B C 1
ATOM 6814 O O . VAL B 1 123 ? 0.689 64.812 -17.734 1 14.31 123 VAL B O 1
ATOM 6817 N N . TYR B 1 124 ? -0.518 65.812 -19.406 1 13.87 124 TYR B N 1
ATOM 6818 C CA . TYR B 1 124 ? -1.22 66.812 -18.594 1 13.87 124 TYR B CA 1
ATOM 6819 C C . TYR B 1 124 ? -2.244 66.125 -17.688 1 13.87 124 TYR B C 1
ATOM 6821 O O . TYR B 1 124 ? -2.215 66.312 -16.469 1 13.87 124 TYR B O 1
ATOM 6829 N N . SER B 1 125 ? -3.613 66.312 -18.078 1 14.43 125 SER B N 1
ATOM 6830 C CA . SER B 1 125 ? -4.59 67.125 -17.391 1 14.43 125 SER B CA 1
ATOM 6831 C C . SER B 1 125 ? -5.426 66.375 -16.406 1 14.43 125 SER B C 1
ATOM 6833 O O . SER B 1 125 ? -5.727 65.188 -16.641 1 14.43 125 SER B O 1
ATOM 6835 N N . VAL B 1 126 ? -5.676 67 -15.281 1 14.38 126 VAL B N 1
ATOM 6836 C CA . VAL B 1 126 ? -5.992 66.875 -13.867 1 14.38 126 VAL B CA 1
ATOM 6837 C C . VAL B 1 126 ? -7.461 66.5 -13.695 1 14.38 126 VAL B C 1
ATOM 6839 O O . VAL B 1 126 ? -7.828 65.812 -12.719 1 14.38 126 VAL B O 1
ATOM 6842 N N . PRO B 1 127 ? -8.422 66.938 -14.695 1 14.45 127 PRO B N 1
ATOM 6843 C CA . PRO B 1 127 ? -9.344 67.812 -13.969 1 14.45 127 PRO B CA 1
ATOM 6844 C C . PRO B 1 127 ? -10.172 67.062 -12.922 1 14.45 127 PRO B C 1
ATOM 6846 O O . PRO B 1 127 ? -9.945 67.188 -11.727 1 14.45 127 PRO B O 1
ATOM 6849 N N . SER B 1 128 ? -11.531 67.062 -13.211 1 14.93 128 SER B N 1
ATOM 6850 C CA . SER B 1 128 ? -12.609 67.75 -12.516 1 14.93 128 SER B CA 1
ATOM 6851 C C . SER B 1 128 ? -13.289 66.875 -11.492 1 14.93 128 SER B C 1
ATOM 6853 O O . SER B 1 128 ? -13.352 65.625 -11.68 1 14.93 128 SER B O 1
ATOM 6855 N N . ILE B 1 129 ? -13.781 67.5 -10.469 1 14.73 129 ILE B N 1
ATOM 6856 C CA . ILE B 1 129 ? -14.094 67.562 -9.039 1 14.73 129 ILE B CA 1
ATOM 6857 C C . ILE B 1 129 ? -15.312 66.688 -8.758 1 14.73 129 ILE B C 1
ATOM 6859 O O . ILE B 1 129 ? -15.273 65.812 -7.895 1 14.73 129 ILE B O 1
ATOM 6863 N N . GLN B 1 130 ? -16.578 67.312 -8.672 1 14.75 130 GLN B N 1
ATOM 6864 C CA . GLN B 1 130 ? -17.125 67.562 -7.352 1 14.75 130 GLN B CA 1
ATOM 6865 C C . GLN B 1 130 ? -18.172 66.562 -6.945 1 14.75 130 GLN B C 1
ATOM 6867 O O . GLN B 1 130 ? -18.094 66 -5.855 1 14.75 130 GLN B O 1
ATOM 6872 N N . PRO B 1 131 ? -19.609 66.688 -7.336 1 16.52 131 PRO B N 1
ATOM 6873 C CA . PRO B 1 131 ? -20.578 67.125 -6.328 1 16.52 131 PRO B CA 1
ATOM 6874 C C . PRO B 1 131 ? -21.312 65.938 -5.672 1 16.52 131 PRO B C 1
ATOM 6876 O O . PRO B 1 131 ? -21.422 64.875 -6.27 1 16.52 131 PRO B O 1
ATOM 6879 N N . PHE B 1 132 ? -21.781 66.125 -4.355 1 15.66 132 PHE B N 1
ATOM 6880 C CA . PHE B 1 132 ? -22.188 65.5 -3.084 1 15.66 132 PHE B CA 1
ATOM 6881 C C . PHE B 1 132 ? -23.594 64.938 -3.168 1 15.66 132 PHE B C 1
ATOM 6883 O O . PHE B 1 132 ? -24.156 64.5 -2.158 1 15.66 132 PHE B O 1
ATOM 6890 N N . LEU B 1 133 ? -24.203 64.688 -4.367 1 16.25 133 LEU B N 1
ATOM 6891 C CA . LEU B 1 133 ? -25.641 64.812 -4.207 1 16.25 133 LEU B CA 1
ATOM 6892 C C . LEU B 1 133 ? -26.219 63.781 -3.242 1 16.25 133 LEU B C 1
ATOM 6894 O O . LEU B 1 133 ? -25.766 62.656 -3.219 1 16.25 133 LEU B O 1
ATOM 6898 N N . SER B 1 134 ? -27.141 64.312 -2.291 1 17 134 SER B N 1
ATOM 6899 C CA . SER B 1 134 ? -27.797 64 -1.017 1 17 134 SER B CA 1
ATOM 6900 C C . SER B 1 134 ? -28.75 62.844 -1.139 1 17 134 SER B C 1
ATOM 6902 O O . SER B 1 134 ? -29.609 62.812 -2.027 1 17 134 SER B O 1
ATOM 6904 N N . PRO B 1 135 ? -28.531 61.625 -0.55 1 16.3 135 PRO B N 1
ATOM 6905 C CA . PRO B 1 135 ? -29.078 60.281 -0.695 1 16.3 135 PRO B CA 1
ATOM 6906 C C . PRO B 1 135 ? -30.469 60.156 -0.085 1 16.3 135 PRO B C 1
ATOM 6908 O O . PRO B 1 135 ? -30.969 59.031 0.102 1 16.3 135 PRO B O 1
ATOM 6911 N N . ALA B 1 136 ? -31.062 61.281 0.444 1 16.28 136 ALA B N 1
ATOM 6912 C CA . ALA B 1 136 ? -31.891 61.031 1.615 1 16.28 136 ALA B CA 1
ATOM 6913 C C . ALA B 1 136 ? -33 60.062 1.284 1 16.28 136 ALA B C 1
ATOM 6915 O O . ALA B 1 136 ? -33.281 59.125 2.053 1 16.28 136 ALA B O 1
ATOM 6916 N N . GLU B 1 137 ? -33.938 60.562 0.449 1 16.67 137 GLU B N 1
ATOM 6917 C CA . GLU B 1 137 ? -35.344 60.594 0.882 1 16.67 137 GLU B CA 1
ATOM 6918 C C . GLU B 1 137 ? -36 59.219 0.796 1 16.67 137 GLU B C 1
ATOM 6920 O O . GLU B 1 137 ? -36.906 58.938 1.553 1 16.67 137 GLU B O 1
ATOM 6925 N N . THR B 1 138 ? -35.906 58.562 -0.347 1 17.09 138 THR B N 1
ATOM 6926 C CA . THR B 1 138 ? -37.188 58.031 -0.812 1 17.09 138 THR B CA 1
ATOM 6927 C C . THR B 1 138 ? -37.562 56.75 -0.058 1 17.09 138 THR B C 1
ATOM 6929 O O . THR B 1 138 ? -36.969 55.688 -0.303 1 17.09 138 THR B O 1
ATOM 6932 N N . ARG B 1 139 ? -37.906 56.781 1.237 1 17.44 139 ARG B N 1
ATOM 6933 C CA . ARG B 1 139 ? -38.156 55.781 2.279 1 17.44 139 ARG B CA 1
ATOM 6934 C C . ARG B 1 139 ? -39.281 54.844 1.875 1 17.44 139 ARG B C 1
ATOM 6936 O O . ARG B 1 139 ? -39.312 53.688 2.293 1 17.44 139 ARG B O 1
ATOM 6943 N N . ALA B 1 140 ? -40.5 55.438 1.568 1 18.02 140 ALA B N 1
ATOM 6944 C CA . ALA B 1 140 ? -41.688 55.094 2.342 1 18.02 140 ALA B CA 1
ATOM 6945 C C . ALA B 1 140 ? -42.219 53.719 1.995 1 18.02 140 ALA B C 1
ATOM 6947 O O . ALA B 1 140 ? -42.594 52.938 2.885 1 18.02 140 ALA B O 1
ATOM 6948 N N . SER B 1 141 ? -42.781 53.625 0.786 1 17.33 141 SER B N 1
ATOM 6949 C CA . SER B 1 141 ? -44.156 53.125 0.663 1 17.33 141 SER B CA 1
ATOM 6950 C C . SER B 1 141 ? -44.188 51.594 0.726 1 17.33 141 SER B C 1
ATOM 6952 O O . SER B 1 141 ? -45.25 51 0.705 1 17.33 141 SER B O 1
ATOM 6954 N N . ALA B 1 142 ? -43.156 50.812 0.261 1 18.22 142 ALA B N 1
ATOM 6955 C CA . ALA B 1 142 ? -43.531 49.625 -0.518 1 18.22 142 ALA B CA 1
ATOM 6956 C C . ALA B 1 142 ? -43.969 48.5 0.394 1 18.22 142 ALA B C 1
ATOM 6958 O O . ALA B 1 142 ? -43.125 47.719 0.882 1 18.22 142 ALA B O 1
ATOM 6959 N N . ASP B 1 143 ? -44.781 48.719 1.301 1 19.44 143 ASP B N 1
ATOM 6960 C CA . ASP B 1 143 ? -45.094 47.906 2.469 1 19.44 143 ASP B CA 1
ATOM 6961 C C . ASP B 1 143 ? -45.438 46.469 2.061 1 19.44 143 ASP B C 1
ATOM 6963 O O . ASP B 1 143 ? -44.969 45.531 2.688 1 19.44 143 ASP B O 1
ATOM 6967 N N . SER B 1 144 ? -46.562 46.344 1.337 1 21.47 144 SER B N 1
ATOM 6968 C CA . SER B 1 144 ? -47.625 45.406 1.688 1 21.47 144 SER B CA 1
ATOM 6969 C C . SER B 1 144 ? -47.281 44 1.246 1 21.47 144 SER B C 1
ATOM 6971 O O . SER B 1 144 ? -48.156 43.125 1.191 1 21.47 144 SER B O 1
ATOM 6973 N N . GLY B 1 145 ? -46.219 43.75 0.523 1 19.95 145 GLY B N 1
ATOM 6974 C CA . GLY B 1 145 ? -46.281 42.594 -0.335 1 19.95 145 GLY B CA 1
ATOM 6975 C C . GLY B 1 145 ? -46.406 41.281 0.438 1 19.95 145 GLY B C 1
ATOM 6976 O O . GLY B 1 145 ? -45.781 41.125 1.486 1 19.95 145 GLY B O 1
ATOM 6977 N N . MET B 1 146 ? -47.562 40.562 0.303 1 25.64 146 MET B N 1
ATOM 6978 C CA . MET B 1 146 ? -48 39.312 0.913 1 25.64 146 MET B CA 1
ATOM 6979 C C . MET B 1 146 ? -46.906 38.281 0.887 1 25.64 146 MET B C 1
ATOM 6981 O O . MET B 1 146 ? -46.281 38.062 -0.151 1 25.64 146 MET B O 1
ATOM 6985 N N . PRO B 1 147 ? -46.281 37.938 1.931 1 23.62 147 PRO B N 1
ATOM 6986 C CA . PRO B 1 147 ? -45.094 37.094 1.832 1 23.62 147 PRO B CA 1
ATOM 6987 C C . PRO B 1 147 ? -45.375 35.781 1.121 1 23.62 147 PRO B C 1
ATOM 6989 O O . PRO B 1 147 ? -46.312 35.094 1.458 1 23.62 147 PRO B O 1
ATOM 6992 N N . ILE B 1 148 ? -45.219 35.688 -0.255 1 26.31 148 ILE B N 1
ATOM 6993 C CA . ILE B 1 148 ? -45.281 34.406 -0.946 1 26.31 148 ILE B CA 1
ATOM 6994 C C . ILE B 1 148 ? -44.5 33.344 -0.152 1 26.31 148 ILE B C 1
ATOM 6996 O O . ILE B 1 148 ? -43.312 33.531 0.166 1 26.31 148 ILE B O 1
ATOM 7000 N N . ALA B 1 149 ? -45.25 32.406 0.498 1 29.59 149 ALA B N 1
ATOM 7001 C CA . ALA B 1 149 ? -44.656 31.312 1.279 1 29.59 149 ALA B CA 1
ATOM 7002 C C . ALA B 1 149 ? -43.469 30.672 0.549 1 29.59 149 ALA B C 1
ATOM 7004 O O . ALA B 1 149 ? -43.562 30.375 -0.643 1 29.59 149 ALA B O 1
ATOM 7005 N N . PRO B 1 150 ? -42.312 31.031 0.874 1 30.3 150 PRO B N 1
ATOM 7006 C CA . PRO B 1 150 ? -41.281 30.516 -0.03 1 30.3 150 PRO B CA 1
ATOM 7007 C C . PRO B 1 150 ? -41.5 29.047 -0.396 1 30.3 150 PRO B C 1
ATOM 7009 O O . PRO B 1 150 ? -42.125 28.297 0.362 1 30.3 150 PRO B O 1
ATOM 7012 N N . PRO B 1 151 ? -41.594 28.734 -1.718 1 28.73 151 PRO B N 1
ATOM 7013 C CA . PRO B 1 151 ? -41.812 27.344 -2.102 1 28.73 151 PRO B CA 1
ATOM 7014 C C . PRO B 1 151 ? -41.125 26.359 -1.192 1 28.73 151 PRO B C 1
ATOM 7016 O O . PRO B 1 151 ? -40.062 26.672 -0.617 1 28.73 151 PRO B O 1
ATOM 7019 N N . SER B 1 152 ? -41.875 25.531 -0.469 1 29.73 152 SER B N 1
ATOM 7020 C CA . SER B 1 152 ? -41.375 24.375 0.268 1 29.73 152 SER B CA 1
ATOM 7021 C C . SER B 1 152 ? -40.188 23.75 -0.44 1 29.73 152 SER B C 1
ATOM 7023 O O . SER B 1 152 ? -40.281 23.359 -1.604 1 29.73 152 SER B O 1
ATOM 7025 N N . VAL B 1 153 ? -39.094 24.281 -0.284 1 32.84 153 VAL B N 1
ATOM 7026 C CA . VAL B 1 153 ? -37.875 23.656 -0.823 1 32.84 153 VAL B CA 1
ATOM 7027 C C . VAL B 1 153 ? -38.031 22.141 -0.77 1 32.84 153 VAL B C 1
ATOM 7029 O O . VAL B 1 153 ? -38.062 21.547 0.313 1 32.84 153 VAL B O 1
ATOM 7032 N N . LEU B 1 154 ? -38.875 21.531 -1.614 1 31.45 154 LEU B N 1
ATOM 7033 C CA . LEU B 1 154 ? -38.844 20.094 -1.825 1 31.45 154 LEU B CA 1
ATOM 7034 C C . LEU B 1 154 ? -37.438 19.547 -1.64 1 31.45 154 LEU B C 1
ATOM 7036 O O . LEU B 1 154 ? -36.531 19.906 -2.381 1 31.45 154 LEU B O 1
ATOM 7040 N N . VAL B 1 155 ? -37.062 19.391 -0.433 1 36.94 155 VAL B N 1
ATOM 7041 C CA . VAL B 1 155 ? -35.906 18.531 -0.3 1 36.94 155 VAL B CA 1
ATOM 7042 C C . VAL B 1 155 ? -35.969 17.406 -1.334 1 36.94 155 VAL B C 1
ATOM 7044 O O . VAL B 1 155 ? -36.938 16.641 -1.364 1 36.94 155 VAL B O 1
ATOM 7047 N N . PRO B 1 156 ? -35.531 17.578 -2.498 1 37.59 156 PRO B N 1
ATOM 7048 C CA . PRO B 1 156 ? -35.625 16.469 -3.453 1 37.59 156 PRO B CA 1
ATOM 7049 C C . PRO B 1 156 ? -35.531 15.102 -2.783 1 37.59 156 PRO B C 1
ATOM 7051 O O . PRO B 1 156 ? -34.812 14.945 -1.798 1 37.59 156 PRO B O 1
ATOM 7054 N N . GLU B 1 157 ? -36.562 14.305 -2.754 1 41.59 157 GLU B N 1
ATOM 7055 C CA . GLU B 1 157 ? -36.562 12.906 -2.352 1 41.59 157 GLU B CA 1
ATOM 7056 C C . GLU B 1 157 ? -35.219 12.234 -2.672 1 41.59 157 GLU B C 1
ATOM 7058 O O . GLU B 1 157 ? -34.812 12.203 -3.828 1 41.59 157 GLU B O 1
ATOM 7063 N N . LEU B 1 158 ? -34.344 12.281 -1.769 1 50.28 158 LEU B N 1
ATOM 7064 C CA . LEU B 1 158 ? -33.062 11.586 -1.938 1 50.28 158 LEU B CA 1
ATOM 7065 C C . LEU B 1 158 ? -33.25 10.234 -2.607 1 50.28 158 LEU B C 1
ATOM 7067 O O . LEU B 1 158 ? -34.094 9.445 -2.174 1 50.28 158 LEU B O 1
ATOM 7071 N N . GLY B 1 159 ? -33 10.078 -3.869 1 52.78 159 GLY B N 1
ATOM 7072 C CA . GLY B 1 159 ? -33.031 8.773 -4.508 1 52.78 159 GLY B CA 1
ATOM 7073 C C . GLY B 1 159 ? -32.281 7.719 -3.717 1 52.78 159 GLY B C 1
ATOM 7074 O O . GLY B 1 159 ? -31.641 8.023 -2.713 1 52.78 159 GLY B O 1
ATOM 7075 N N . PRO B 1 160 ? -32.594 6.504 -3.914 1 57.06 160 PRO B N 1
ATOM 7076 C CA . PRO B 1 160 ? -32.031 5.379 -3.172 1 57.06 160 PRO B CA 1
ATOM 7077 C C . PRO B 1 160 ? -30.516 5.473 -3.039 1 57.06 160 PRO B C 1
ATOM 7079 O O . PRO B 1 160 ? -29.938 4.969 -2.066 1 57.06 160 PRO B O 1
ATOM 7082 N N . LEU B 1 161 ? -29.875 6.25 -3.926 1 64.44 161 LEU B N 1
ATOM 7083 C CA . LEU B 1 161 ? -28.422 6.32 -3.898 1 64.44 161 LEU B CA 1
ATOM 7084 C C . LEU B 1 161 ? -27.953 7.523 -3.086 1 64.44 161 LEU B C 1
ATOM 7086 O O . LEU B 1 161 ? -26.781 7.598 -2.701 1 64.44 161 LEU B O 1
ATOM 7090 N N . ASP B 1 162 ? -28.828 8.383 -2.729 1 65.62 162 ASP B N 1
ATOM 7091 C CA . ASP B 1 162 ? -28.422 9.633 -2.078 1 65.62 162 ASP B CA 1
ATOM 7092 C C . ASP B 1 162 ? -28.062 9.391 -0.617 1 65.62 162 ASP B C 1
ATOM 7094 O O . ASP B 1 162 ? -27.328 10.188 -0.019 1 65.62 162 ASP B O 1
ATOM 7098 N N . ARG B 1 163 ? -28.531 8.289 -0.16 1 75.31 163 ARG B N 1
ATOM 7099 C CA . ARG B 1 163 ? -28.25 8 1.244 1 75.31 163 ARG B CA 1
ATOM 7100 C C . ARG B 1 163 ? -26.969 7.188 1.397 1 75.31 163 ARG B C 1
ATOM 7102 O O . ARG B 1 163 ? -26.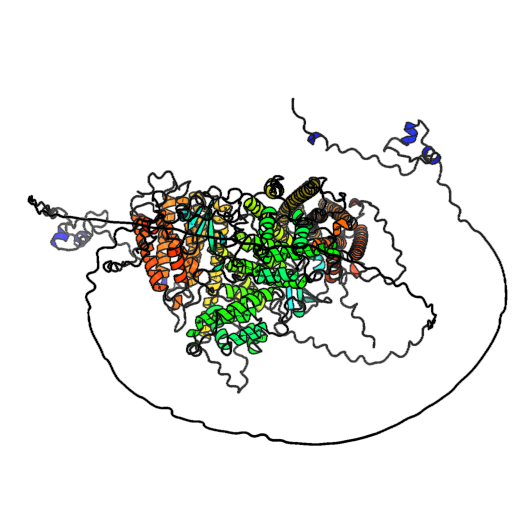5 6.965 2.516 1 75.31 163 ARG B O 1
ATOM 7109 N N . THR B 1 164 ? -26.359 6.93 0.211 1 84.44 164 THR B N 1
ATOM 7110 C CA . THR B 1 164 ? -25.156 6.113 0.248 1 84.44 164 THR B CA 1
ATOM 7111 C C . THR B 1 164 ? -23.922 6.977 0.511 1 84.44 164 THR B C 1
ATOM 7113 O O . THR B 1 164 ? -23.984 8.203 0.369 1 84.44 164 THR B O 1
ATOM 7116 N N . MET B 1 165 ? -22.938 6.418 1 1 83.81 165 MET B N 1
ATOM 7117 C CA . MET B 1 165 ? -21.656 7.082 1.253 1 83.81 165 MET B CA 1
ATOM 7118 C C . MET B 1 165 ? -20.672 6.801 0.13 1 83.81 165 MET B C 1
ATOM 7120 O O . MET B 1 165 ? -20.016 7.719 -0.373 1 83.81 165 MET B O 1
ATOM 7124 N N . GLY B 1 166 ? -20.688 5.633 -0.309 1 78.19 166 GLY B N 1
ATOM 7125 C CA . GLY B 1 166 ? -19.656 5.227 -1.256 1 78.19 166 GLY B CA 1
ATOM 7126 C C . GLY B 1 166 ? -20.188 5.023 -2.662 1 78.19 166 GLY B C 1
ATOM 7127 O O . GLY B 1 166 ? -19.438 4.656 -3.568 1 78.19 166 GLY B O 1
ATOM 7128 N N . CYS B 1 167 ? -21.438 5.379 -2.949 1 81.56 167 CYS B N 1
ATOM 7129 C CA . CYS B 1 167 ? -22.016 5.043 -4.242 1 81.56 167 CYS B CA 1
ATOM 7130 C C . CYS B 1 167 ? -22.734 6.246 -4.848 1 81.56 167 CYS B C 1
ATOM 7132 O O . CYS B 1 167 ? -23.422 6.121 -5.859 1 81.56 167 CYS B O 1
ATOM 7134 N N . SER B 1 168 ? -22.547 7.387 -4.242 1 82.5 168 SER B N 1
ATOM 7135 C CA . SER B 1 168 ? -23.188 8.594 -4.758 1 82.5 168 SER B CA 1
ATOM 7136 C C . SER B 1 168 ? -22.656 8.961 -6.141 1 82.5 168 SER B C 1
ATOM 7138 O O . SER B 1 168 ? -21.484 8.75 -6.43 1 82.5 168 SER B O 1
ATOM 7140 N N . SER B 1 169 ? -23.5 9.492 -6.891 1 81.19 169 SER B N 1
ATOM 7141 C CA . SER B 1 169 ? -23.125 9.82 -8.258 1 81.19 169 SER B CA 1
ATOM 7142 C C . SER B 1 169 ? -22.484 11.203 -8.336 1 81.19 169 SER B C 1
ATOM 7144 O O . SER B 1 169 ? -21.812 11.531 -9.328 1 81.19 169 SER B O 1
ATOM 7146 N N . THR B 1 170 ? -22.578 11.93 -7.289 1 85.56 170 THR B N 1
ATOM 7147 C CA . THR B 1 170 ? -22.141 13.312 -7.43 1 85.56 170 THR B CA 1
ATOM 7148 C C . THR B 1 170 ? -21.172 13.695 -6.312 1 85.56 170 THR B C 1
ATOM 7150 O O . THR B 1 170 ? -20.547 14.75 -6.363 1 85.56 170 THR B O 1
ATOM 7153 N N . ARG B 1 171 ? -21.094 12.836 -5.344 1 90.06 171 ARG B N 1
ATOM 7154 C CA . ARG B 1 171 ? -20.25 13.156 -4.195 1 90.06 171 ARG B CA 1
ATOM 7155 C C . ARG B 1 171 ? -19.391 11.961 -3.791 1 90.06 171 ARG B C 1
ATOM 7157 O O . ARG B 1 171 ? -19.719 10.82 -4.133 1 90.06 171 ARG B O 1
ATOM 7164 N N . PHE B 1 172 ? -18.328 12.211 -3.156 1 91.19 172 PHE B N 1
ATOM 7165 C CA . PHE B 1 172 ? -17.516 11.141 -2.59 1 91.19 172 PHE B CA 1
ATOM 7166 C C . PHE B 1 172 ? -17.188 11.43 -1.129 1 91.19 172 PHE B C 1
ATOM 7168 O O . PHE B 1 172 ? -17.344 12.555 -0.659 1 91.19 172 PHE B O 1
ATOM 7175 N N . ALA B 1 173 ? -16.875 10.43 -0.406 1 93.5 173 ALA B N 1
ATOM 7176 C CA . ALA B 1 173 ? -16.625 10.508 1.032 1 93.5 173 ALA B CA 1
ATOM 7177 C C . ALA B 1 173 ? -15.227 10.023 1.383 1 93.5 173 ALA B C 1
ATOM 7179 O O . ALA B 1 173 ? -14.734 9.062 0.793 1 93.5 173 ALA B O 1
ATOM 7180 N N . GLU B 1 174 ? -14.523 10.703 2.279 1 94.62 174 GLU B N 1
ATOM 7181 C CA . GLU B 1 174 ? -13.211 10.32 2.793 1 94.62 174 GLU B CA 1
ATOM 7182 C C . GLU B 1 174 ? -13.219 10.258 4.32 1 94.62 174 GLU B C 1
ATOM 7184 O O . GLU B 1 174 ? -13.703 11.172 4.98 1 94.62 174 GLU B O 1
ATOM 7189 N N . LEU B 1 175 ? -12.609 9.297 4.859 1 96.25 175 LEU B N 1
ATOM 7190 C CA . LEU B 1 175 ? -12.617 9.031 6.293 1 96.25 175 LEU B CA 1
ATOM 7191 C C . LEU B 1 175 ? -11.734 10.031 7.031 1 96.25 175 LEU B C 1
ATOM 7193 O O . LEU B 1 175 ? -10.633 10.352 6.582 1 96.25 175 LEU B O 1
ATOM 7197 N N . TYR B 1 176 ? -12.258 10.586 8.141 1 94.88 176 TYR B N 1
ATOM 7198 C CA . TYR B 1 176 ? -11.406 11.312 9.086 1 94.88 176 TYR B CA 1
ATOM 7199 C C . TYR B 1 176 ? -10.781 10.359 10.102 1 94.88 176 TYR B C 1
ATOM 7201 O O . TYR B 1 176 ? -11.477 9.805 10.953 1 94.88 176 TYR B O 1
ATOM 7209 N N . GLY B 1 177 ? -9.562 10.148 10.031 1 93.12 177 GLY B N 1
ATOM 7210 C CA . GLY B 1 177 ? -8.867 9.281 10.969 1 93.12 177 GLY B CA 1
ATOM 7211 C C . GLY B 1 177 ? -8.461 9.992 12.25 1 93.12 177 GLY B C 1
ATOM 7212 O O . GLY B 1 177 ? -8.492 11.227 12.312 1 93.12 177 GLY B O 1
ATOM 7213 N N . LEU B 1 178 ? -8.023 9.289 13.203 1 92 178 LEU B N 1
ATOM 7214 C CA . LEU B 1 178 ? -7.754 9.82 14.531 1 92 178 LEU B CA 1
ATOM 7215 C C . LEU B 1 178 ? -6.477 10.648 14.539 1 92 178 LEU B C 1
ATOM 7217 O O . LEU B 1 178 ? -6.312 11.539 15.375 1 92 178 LEU B O 1
ATOM 7221 N N . GLY B 1 179 ? -5.609 10.328 13.664 1 93 179 GLY B N 1
ATOM 7222 C CA . GLY B 1 179 ? -4.367 11.078 13.602 1 93 179 GLY B CA 1
ATOM 7223 C C . GL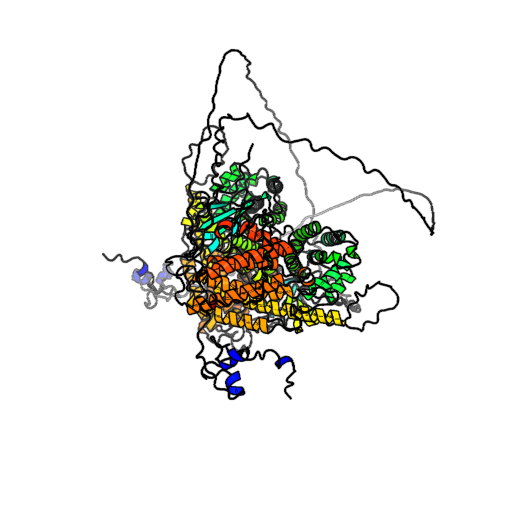Y B 1 179 ? -4.512 12.422 12.906 1 93 179 GLY B C 1
ATOM 7224 O O . GLY B 1 179 ? -3.678 13.312 13.086 1 93 179 GLY B O 1
ATOM 7225 N N . SER B 1 180 ? -5.551 12.625 12.195 1 93.12 180 SER B N 1
ATOM 7226 C CA . SER B 1 180 ? -5.762 13.852 11.438 1 93.12 180 SER B CA 1
ATOM 7227 C C . SER B 1 180 ? -5.98 15.047 12.359 1 93.12 180 SER B C 1
ATOM 7229 O O . SER B 1 180 ? -6.094 14.883 13.578 1 93.12 180 SER B O 1
ATOM 7231 N N . ASP B 1 181 ? -6.039 16.25 11.789 1 93.06 181 ASP B N 1
ATOM 7232 C CA . ASP B 1 181 ? -6.203 17.469 12.578 1 93.06 181 ASP B CA 1
ATOM 7233 C C . ASP B 1 181 ? -7.652 17.656 13.016 1 93.06 181 ASP B C 1
ATOM 7235 O O . ASP B 1 181 ? -7.969 18.562 13.773 1 93.06 181 ASP B O 1
ATOM 7239 N N . MET B 1 182 ? -8.508 16.734 12.578 1 91.88 182 MET B N 1
ATOM 7240 C CA . MET B 1 182 ? -9.898 16.766 13.016 1 91.88 182 MET B CA 1
ATOM 7241 C C . MET B 1 182 ? -10.078 16 14.32 1 91.88 182 MET B C 1
ATOM 7243 O O . MET B 1 182 ? -10.242 14.773 14.312 1 91.88 182 MET B O 1
ATOM 7247 N N . GLU B 1 183 ? -10.211 16.719 15.336 1 91.38 183 GLU B N 1
ATOM 7248 C CA . GLU B 1 183 ? -10.32 16.109 16.656 1 91.38 183 GLU B CA 1
ATOM 7249 C C . GLU B 1 183 ? -11.703 15.484 16.859 1 91.38 183 GLU B C 1
ATOM 7251 O O . GLU B 1 183 ? -12.719 16.188 16.781 1 91.38 183 GLU B O 1
ATOM 7256 N N . PRO B 1 184 ? -11.75 14.289 17.266 1 89.62 184 PRO B N 1
ATOM 7257 C CA . PRO B 1 184 ? -13.031 13.578 17.375 1 89.62 184 PRO B CA 1
ATOM 7258 C C . PRO B 1 184 ? -13.953 14.188 18.422 1 89.62 184 PRO B C 1
ATOM 7260 O O . PRO B 1 184 ? -15.172 14.156 18.266 1 89.62 184 PRO B O 1
ATOM 7263 N N . ILE B 1 185 ? -13.438 14.711 19.469 1 87.94 185 ILE B N 1
ATOM 7264 C CA . ILE B 1 185 ? -14.242 15.289 20.531 1 87.94 185 ILE B CA 1
ATOM 7265 C C . ILE B 1 185 ? -15.031 16.484 19.984 1 87.94 185 ILE B C 1
ATOM 7267 O O . ILE B 1 185 ? -16.156 16.734 20.406 1 87.94 185 ILE B O 1
ATOM 7271 N N . LEU B 1 186 ? -14.422 17.203 19.109 1 87.44 186 LEU B N 1
ATOM 7272 C CA . LEU B 1 186 ? -15.094 18.359 18.5 1 87.44 186 LEU B CA 1
ATOM 7273 C C . LEU B 1 186 ? -16.203 17.906 17.562 1 87.44 186 LEU B C 1
ATOM 7275 O O . LEU B 1 186 ? -17.234 18.562 17.453 1 87.44 186 LEU B O 1
ATOM 7279 N N . MET B 1 187 ? -15.992 16.766 16.938 1 89.31 187 MET B N 1
ATOM 7280 C CA . MET B 1 187 ? -16.938 16.266 15.961 1 89.31 187 MET B CA 1
ATOM 7281 C C . MET B 1 187 ? -18.234 15.805 16.641 1 89.31 187 MET B C 1
ATOM 7283 O O . MET B 1 187 ? -19.297 15.766 16.016 1 89.31 187 MET B O 1
ATOM 7287 N N . ARG B 1 188 ? -18.156 15.523 17.875 1 86.81 188 ARG B N 1
ATOM 7288 C CA . ARG B 1 188 ? -19.297 15.062 18.656 1 86.81 188 ARG B CA 1
ATOM 7289 C C . ARG B 1 188 ? -20.359 16.156 18.766 1 86.81 188 ARG B C 1
ATOM 7291 O O . ARG B 1 188 ? -21.547 15.859 18.875 1 86.81 188 ARG B O 1
ATOM 7298 N N . HIS B 1 189 ? -19.953 17.359 18.672 1 83.81 189 HIS B N 1
ATOM 7299 C CA . HIS B 1 189 ? -20.859 18.453 19.016 1 83.81 189 HIS B CA 1
ATOM 7300 C C . HIS B 1 189 ? -21.25 19.266 17.797 1 83.81 189 HIS B C 1
ATOM 7302 O O . HIS B 1 189 ? -21.859 20.328 17.906 1 83.81 189 HIS B O 1
ATOM 7308 N N . ARG B 1 190 ? -20.984 18.703 16.703 1 85.06 190 ARG B N 1
ATOM 7309 C CA . ARG B 1 190 ? -21.391 19.406 15.5 1 85.06 190 ARG B CA 1
ATOM 7310 C C . ARG B 1 190 ? -22.891 19.266 15.273 1 85.06 190 ARG B C 1
ATOM 7312 O O . ARG B 1 190 ? -23.484 18.234 15.617 1 85.06 190 ARG B O 1
ATOM 7319 N N . PRO B 1 191 ? -23.562 20.281 14.789 1 86.56 191 PRO B N 1
ATOM 7320 C CA . PRO B 1 191 ? -25 20.203 14.531 1 86.56 191 PRO B CA 1
ATOM 7321 C C . PRO B 1 191 ? -25.328 19.359 13.297 1 86.56 191 PRO B C 1
ATOM 7323 O O . PRO B 1 191 ? -25.594 19.906 12.227 1 86.56 191 PRO B O 1
ATOM 7326 N N . TYR B 1 192 ? -25.453 18.125 13.508 1 90.44 192 TYR B N 1
ATOM 7327 C CA . TYR B 1 192 ? -25.75 17.203 12.406 1 90.44 192 TYR B CA 1
ATOM 7328 C C . TYR B 1 192 ? -27.234 17.234 12.078 1 90.44 192 TYR B C 1
ATOM 7330 O O . TYR B 1 192 ? -28.078 17.234 12.977 1 90.44 192 TYR B O 1
ATOM 7338 N N . ASP B 1 193 ? -27.562 17.281 10.773 1 91.38 193 ASP B N 1
ATOM 7339 C CA . ASP B 1 193 ? -28.953 17.125 10.328 1 91.38 193 ASP B CA 1
ATOM 7340 C C . ASP B 1 193 ? -29.5 15.758 10.727 1 91.38 193 ASP B C 1
ATOM 7342 O O . ASP B 1 193 ? -28.875 14.727 10.477 1 91.38 193 ASP B O 1
ATOM 7346 N N . PRO B 1 194 ? -30.594 15.727 11.352 1 89.31 194 PRO B N 1
ATOM 7347 C CA . PRO B 1 194 ? -31.125 14.461 11.867 1 89.31 194 PRO B CA 1
ATOM 7348 C C . PRO B 1 194 ? -31.453 13.461 10.758 1 89.31 194 PRO B C 1
ATOM 7350 O O . PRO B 1 194 ? -31.453 12.25 11 1 89.31 194 PRO B O 1
ATOM 7353 N N . GLN B 1 195 ? -31.672 13.93 9.625 1 86.38 195 GLN B N 1
ATOM 7354 C CA . GLN B 1 195 ? -32.062 13.023 8.547 1 86.38 195 GLN B CA 1
ATOM 7355 C C . GLN B 1 195 ? -30.828 12.57 7.754 1 86.38 195 GLN B C 1
ATOM 7357 O O . GLN B 1 195 ? -30.656 11.375 7.496 1 86.38 195 GLN B O 1
ATOM 7362 N N . THR B 1 196 ? -30 13.461 7.449 1 87.62 196 THR B N 1
ATOM 7363 C CA . THR B 1 196 ? -28.859 13.148 6.582 1 87.62 196 THR B CA 1
ATOM 7364 C C . THR B 1 196 ? -27.625 12.82 7.41 1 87.62 196 THR B C 1
ATOM 7366 O O . THR B 1 196 ? -26.656 12.281 6.887 1 87.62 196 THR B O 1
ATOM 7369 N N . HIS B 1 197 ? -27.641 13.211 8.703 1 92.25 197 HIS B N 1
ATOM 7370 C CA . HIS B 1 197 ? -26.531 13.031 9.609 1 92.25 197 HIS B CA 1
ATOM 7371 C C . HIS B 1 197 ? -25.297 13.812 9.141 1 92.25 197 HIS B C 1
ATOM 7373 O O . HIS B 1 197 ? -24.172 13.391 9.375 1 92.25 197 HIS B O 1
ATOM 7379 N N . GLU B 1 198 ? -25.578 14.93 8.398 1 92.44 198 GLU B N 1
ATOM 7380 C CA . GLU B 1 198 ? -24.5 15.727 7.844 1 92.44 198 GLU B CA 1
ATOM 7381 C C . GLU B 1 198 ? -24.469 17.125 8.461 1 92.44 198 GLU B C 1
ATOM 7383 O O . GLU B 1 198 ? -25.516 17.656 8.844 1 92.44 198 GLU B O 1
ATOM 7388 N N . PHE B 1 199 ? -23.312 17.578 8.664 1 92.31 199 PHE B N 1
ATOM 7389 C CA . PHE B 1 199 ? -23.062 18.984 8.953 1 92.31 199 PHE B CA 1
ATOM 7390 C C . PHE B 1 199 ? -22.531 19.703 7.719 1 92.31 199 PHE B C 1
ATOM 7392 O O . PHE B 1 199 ? -21.391 19.484 7.305 1 92.31 199 PHE B O 1
ATOM 7399 N N . SER B 1 200 ? -23.359 20.531 7.16 1 89.19 200 SER B N 1
ATOM 7400 C CA . SER B 1 200 ? -23.016 21.172 5.891 1 89.19 200 SER B CA 1
ATOM 7401 C C . SER B 1 200 ? -22.203 22.438 6.105 1 89.19 200 SER B C 1
ATOM 7403 O O . SER B 1 200 ? -22.531 23.266 6.961 1 89.19 200 SER B O 1
ATOM 7405 N N . LEU B 1 201 ? -21.172 22.484 5.414 1 86.69 201 LEU B N 1
ATOM 7406 C CA . LEU B 1 201 ? -20.328 23.688 5.352 1 86.69 201 LEU B CA 1
ATOM 7407 C C . LEU B 1 201 ? -20.469 24.359 3.994 1 86.69 201 LEU B C 1
ATOM 7409 O O . LEU B 1 201 ? -21.328 24.016 3.197 1 86.69 201 LEU B O 1
ATOM 7413 N N . ASP B 1 202 ? -19.734 25.359 3.682 1 78.44 202 ASP B N 1
ATOM 7414 C CA . ASP B 1 202 ? -19.859 26.141 2.453 1 78.44 202 ASP B CA 1
ATOM 7415 C C . ASP B 1 202 ? -19.516 25.297 1.229 1 78.44 202 ASP B C 1
ATOM 7417 O O . ASP B 1 202 ? -20.203 25.375 0.203 1 78.44 202 ASP B O 1
ATOM 7421 N N . THR B 1 203 ? -18.5 24.531 1.365 1 79.38 203 THR B N 1
ATOM 7422 C CA . THR B 1 203 ? -18.031 23.828 0.179 1 79.38 203 THR B CA 1
ATOM 7423 C C . THR B 1 203 ? -18.047 22.328 0.4 1 79.38 203 THR B C 1
ATOM 7425 O O . THR B 1 203 ? -17.953 21.547 -0.555 1 79.38 203 THR B O 1
ATOM 7428 N N . HIS B 1 204 ? -18.156 21.891 1.598 1 88.31 204 HIS B N 1
ATOM 7429 C CA . HIS B 1 204 ? -18.109 20.484 1.939 1 88.31 204 HIS B CA 1
ATOM 7430 C C . HIS B 1 204 ? -19.016 20.172 3.121 1 88.31 204 HIS B C 1
ATOM 7432 O O . HIS B 1 204 ? -19.719 21.047 3.627 1 88.31 204 HIS B O 1
ATOM 7438 N N . ALA B 1 205 ? -19.125 18.953 3.355 1 91.19 205 ALA B N 1
ATOM 7439 C CA . ALA B 1 205 ? -19.938 18.531 4.488 1 91.19 205 ALA B CA 1
ATOM 7440 C C . ALA B 1 205 ? -19.234 17.438 5.293 1 91.19 205 ALA B C 1
ATOM 7442 O O . ALA B 1 205 ? -18.281 16.828 4.816 1 91.19 205 ALA B O 1
ATOM 7443 N N . ILE B 1 206 ? -19.578 17.359 6.516 1 93.25 206 ILE B N 1
ATOM 7444 C CA . ILE B 1 206 ? -19.125 16.297 7.402 1 93.25 206 ILE B CA 1
ATOM 7445 C C . ILE B 1 206 ? -20.281 15.344 7.719 1 93.25 206 ILE B C 1
ATOM 7447 O O . ILE B 1 206 ? -21.328 15.781 8.188 1 93.25 206 ILE B O 1
ATOM 7451 N N . ARG B 1 207 ? -20.078 14.148 7.43 1 94.56 207 ARG B N 1
ATOM 7452 C CA . ARG B 1 207 ? -21.141 13.172 7.664 1 94.56 207 ARG B CA 1
ATOM 7453 C C . ARG B 1 207 ? -20.766 12.227 8.805 1 94.56 207 ARG B C 1
ATOM 7455 O O . ARG B 1 207 ? -19.656 11.672 8.82 1 94.56 207 ARG B O 1
ATOM 7462 N N . ARG B 1 208 ? -21.609 12.094 9.758 1 95.38 208 ARG B N 1
ATOM 7463 C CA . ARG B 1 208 ? -21.453 11.148 10.859 1 95.38 208 ARG B CA 1
ATOM 7464 C C . ARG B 1 208 ? -22.125 9.82 10.547 1 95.38 208 ARG B C 1
ATOM 7466 O O . ARG B 1 208 ? -23.328 9.781 10.266 1 95.38 208 ARG B O 1
ATOM 7473 N N . VAL B 1 209 ? -21.406 8.766 10.648 1 95.31 209 VAL B N 1
ATOM 7474 C CA . VAL B 1 209 ? -21.984 7.477 10.312 1 95.31 209 VAL B CA 1
ATOM 7475 C C . VAL B 1 209 ? -22.203 6.656 11.586 1 95.31 209 VAL B C 1
ATOM 7477 O O . VAL B 1 209 ? -23.016 5.73 11.602 1 95.31 209 VAL B O 1
ATOM 7480 N N . LEU B 1 210 ? -21.406 6.93 12.609 1 94.69 210 LEU B N 1
ATOM 7481 C CA . LEU B 1 210 ? -21.547 6.305 13.922 1 94.69 210 LEU B CA 1
ATOM 7482 C C . LEU B 1 210 ? -21.469 7.348 15.031 1 94.69 210 LEU B C 1
ATOM 7484 O O . LEU B 1 210 ? -20.609 8.234 14.984 1 94.69 210 LEU B O 1
ATOM 7488 N N . GLU B 1 211 ? -22.297 7.238 15.977 1 92.31 211 GLU B N 1
ATOM 7489 C CA . GLU B 1 211 ? -22.25 8.133 17.125 1 92.31 211 GLU B CA 1
ATOM 7490 C C . GLU B 1 211 ? -21.109 7.742 18.078 1 92.31 211 GLU B C 1
ATOM 7492 O O . GLU B 1 211 ? -20.484 8.602 18.688 1 92.31 211 GLU B O 1
ATOM 7497 N N . ARG B 1 212 ? -20.953 6.43 18.188 1 91.31 212 ARG B N 1
ATOM 7498 C CA . ARG B 1 212 ? -19.875 5.883 19 1 91.31 212 ARG B CA 1
ATOM 7499 C C . ARG B 1 212 ? -19 4.926 18.203 1 91.31 212 ARG B C 1
ATOM 7501 O O . ARG B 1 212 ? -19.438 3.826 17.859 1 91.31 212 ARG B O 1
ATOM 7508 N N . ASP B 1 213 ? -17.844 5.344 17.984 1 89.25 213 ASP B N 1
ATOM 7509 C CA . ASP B 1 213 ? -16.906 4.539 17.219 1 89.25 213 ASP B CA 1
ATOM 7510 C C . ASP B 1 213 ? -16.297 3.428 18.062 1 89.25 213 ASP B C 1
ATOM 7512 O O . ASP B 1 213 ? -15.445 3.688 18.922 1 89.25 213 ASP B O 1
ATOM 7516 N N . ASP B 1 214 ? -16.656 2.248 17.797 1 84.44 214 ASP B N 1
ATOM 7517 C CA . ASP B 1 214 ? -16.156 1.07 18.5 1 84.44 214 ASP B CA 1
ATOM 7518 C C . ASP B 1 214 ? -16.297 1.232 20.016 1 84.44 214 ASP B C 1
ATOM 7520 O O . ASP B 1 214 ? -15.359 0.995 20.766 1 84.44 214 ASP B O 1
ATOM 7524 N N . GLY B 1 215 ? -17.359 1.798 20.391 1 81.56 215 GLY B N 1
ATOM 7525 C CA . GLY B 1 215 ? -17.703 1.934 21.797 1 81.56 215 GLY B CA 1
ATOM 7526 C C . GLY B 1 215 ? -17.109 3.182 22.438 1 81.56 215 GLY B C 1
ATOM 7527 O O . GLY B 1 215 ? -17.359 3.461 23.609 1 81.56 215 GLY B O 1
ATOM 7528 N N . GLN B 1 216 ? -16.469 3.975 21.688 1 85.88 216 GLN B N 1
ATOM 7529 C CA . GLN B 1 216 ? -15.867 5.188 22.219 1 85.88 216 GLN B CA 1
ATOM 7530 C C . GLN B 1 216 ? -16.828 6.367 22.141 1 85.88 216 GLN B C 1
ATOM 7532 O O . GLN B 1 216 ? -17.688 6.414 21.266 1 85.88 216 GLN B O 1
ATOM 7537 N N . GLU B 1 217 ? -16.672 7.312 22.969 1 86.31 217 GLU B N 1
ATOM 7538 C CA . GLU B 1 217 ? -17.609 8.43 23.094 1 86.31 217 GLU B CA 1
ATOM 7539 C C . GLU B 1 217 ? -17.281 9.531 22.094 1 86.31 217 GLU B C 1
ATOM 7541 O O . GLU B 1 217 ? -17.281 10.719 22.453 1 86.31 217 GLU B O 1
ATOM 7546 N N . TYR B 1 218 ? -16.859 9.172 20.969 1 90 218 TYR B N 1
ATOM 7547 C CA . TYR B 1 218 ? -16.75 10.086 19.844 1 90 218 TYR B CA 1
ATOM 7548 C C . TYR B 1 218 ? -17.219 9.422 18.562 1 90 218 TYR B C 1
ATOM 7550 O O . TYR B 1 218 ? -17.234 8.188 18.453 1 90 218 TYR B O 1
ATOM 7558 N N . PRO B 1 219 ? -17.641 10.203 17.609 1 93.94 219 PRO B N 1
ATOM 7559 C CA . PRO B 1 219 ? -18.266 9.648 16.406 1 93.94 219 PRO B CA 1
ATOM 7560 C C . PRO B 1 219 ? -17.25 9.266 15.344 1 93.94 219 PRO B C 1
ATOM 7562 O O . PRO B 1 219 ? -16.062 9.594 15.461 1 93.94 219 PRO B O 1
ATOM 7565 N N . LEU B 1 220 ? -17.672 8.461 14.422 1 95.5 220 LEU B N 1
ATOM 7566 C CA . LEU B 1 220 ? -16.953 8.227 13.172 1 95.5 220 LEU B CA 1
ATOM 7567 C C . LEU B 1 220 ? -17.516 9.109 12.055 1 95.5 220 LEU B C 1
ATOM 7569 O O . LEU B 1 220 ? -18.703 9.078 11.773 1 95.5 220 LEU B O 1
ATOM 7573 N N . THR B 1 221 ? -16.656 9.922 11.469 1 95.5 221 THR B N 1
ATOM 7574 C CA . THR B 1 221 ? -17.141 10.938 10.539 1 95.5 221 THR B CA 1
ATOM 7575 C C . THR B 1 221 ? -16.359 10.883 9.227 1 95.5 221 THR B C 1
ATOM 7577 O O . THR B 1 221 ? -15.234 10.383 9.188 1 95.5 221 THR B O 1
ATOM 7580 N N . PHE B 1 222 ? -16.984 11.328 8.164 1 95.38 222 PHE B N 1
ATOM 7581 C CA . PHE B 1 222 ? -16.422 11.375 6.824 1 95.38 222 PHE B CA 1
ATOM 7582 C C . PHE B 1 222 ? -16.5 12.781 6.246 1 95.38 222 PHE B C 1
ATOM 7584 O O . PHE B 1 222 ? -17.469 13.5 6.492 1 95.38 222 PHE B O 1
ATOM 7591 N N . HIS B 1 223 ? -15.477 13.133 5.531 1 93.56 223 HIS B N 1
ATOM 7592 C CA . HIS B 1 223 ? -15.492 14.344 4.719 1 93.56 223 HIS B CA 1
ATOM 7593 C C . HIS B 1 223 ? -16.25 14.125 3.412 1 93.56 223 HIS B C 1
ATOM 7595 O O . HIS B 1 223 ? -15.898 13.242 2.631 1 93.56 223 HIS B O 1
ATOM 7601 N N . MET B 1 224 ? -17.281 14.875 3.199 1 92.44 224 MET B N 1
ATOM 7602 C CA . MET B 1 224 ? -18.078 14.781 1.977 1 92.44 224 MET B CA 1
ATOM 7603 C C . MET B 1 224 ? -17.719 15.906 1.012 1 92.44 224 MET B C 1
ATOM 7605 O O . MET B 1 224 ? -17.75 17.078 1.387 1 92.44 224 MET B O 1
ATOM 7609 N N . ALA B 1 225 ? -17.359 15.562 -0.168 1 90.06 225 ALA B N 1
ATOM 7610 C CA . ALA B 1 225 ? -17.016 16.562 -1.171 1 90.06 225 ALA B CA 1
ATOM 7611 C C . ALA B 1 225 ? -17.719 16.281 -2.496 1 90.06 225 ALA B C 1
ATOM 7613 O O . ALA B 1 225 ? -18.031 15.133 -2.803 1 90.06 225 ALA B O 1
ATOM 7614 N N . ARG B 1 226 ? -17.906 17.297 -3.293 1 88.5 226 ARG B N 1
ATOM 7615 C CA . ARG B 1 226 ? -18.547 17.172 -4.598 1 88.5 226 ARG B CA 1
ATOM 7616 C C . ARG B 1 226 ? -17.531 16.75 -5.664 1 88.5 226 ARG B C 1
ATOM 7618 O O . ARG B 1 226 ? -16.375 17.188 -5.641 1 88.5 226 ARG B O 1
ATOM 7625 N N . ASP B 1 227 ? -17.938 15.992 -6.617 1 86.56 227 ASP B N 1
ATOM 7626 C CA . ASP B 1 227 ? -17.094 15.477 -7.691 1 86.56 227 ASP B CA 1
ATOM 7627 C C . ASP B 1 227 ? -16.609 16.609 -8.594 1 86.56 227 ASP B C 1
ATOM 7629 O O . ASP B 1 227 ? -15.508 16.531 -9.141 1 86.56 227 ASP B O 1
ATOM 7633 N N . GLU B 1 228 ? -17.375 17.547 -8.781 1 80.88 228 GLU B N 1
ATOM 7634 C CA . GLU B 1 228 ? -17.078 18.625 -9.719 1 80.88 228 GLU B CA 1
ATOM 7635 C C . GLU B 1 228 ? -15.82 19.391 -9.32 1 80.88 228 GLU B C 1
ATOM 7637 O O . GLU B 1 228 ? -15.117 19.922 -10.172 1 80.88 228 GLU B O 1
ATOM 7642 N N . LYS B 1 229 ? -15.508 19.375 -8.102 1 76.31 229 LYS B N 1
ATOM 7643 C CA . LYS B 1 229 ? -14.367 20.141 -7.594 1 76.31 229 LYS B CA 1
ATOM 7644 C C . LYS B 1 229 ? -13.094 19.297 -7.625 1 76.31 229 LYS B C 1
ATOM 7646 O O . LYS B 1 229 ? -11.992 19.844 -7.473 1 76.31 229 LYS B O 1
ATOM 7651 N N . ALA B 1 230 ? -13.281 18.047 -7.922 1 79.31 230 ALA B N 1
ATOM 7652 C CA . ALA B 1 230 ? -12.133 17.141 -7.887 1 79.31 230 ALA B CA 1
ATOM 7653 C C . ALA B 1 230 ? -11.344 17.203 -9.195 1 79.31 230 ALA B C 1
ATOM 7655 O O . ALA B 1 230 ? -11.875 17.625 -10.227 1 79.31 230 ALA B O 1
ATOM 7656 N N . VAL B 1 231 ? -10.078 16.875 -9.141 1 74.94 231 VAL B N 1
ATOM 7657 C CA . VAL B 1 231 ? -9.203 16.781 -10.312 1 74.94 231 VAL B CA 1
ATOM 7658 C C . VAL B 1 231 ? -9.773 15.773 -11.305 1 74.94 231 VAL B C 1
ATOM 7660 O O . VAL B 1 231 ? -10.242 14.703 -10.906 1 74.94 231 VAL B O 1
ATOM 7663 N N . ASP B 1 232 ? -9.812 16.109 -12.594 1 65.38 232 ASP B N 1
ATOM 7664 C CA . ASP B 1 232 ? -10.227 15.234 -13.695 1 65.38 232 ASP B CA 1
ATOM 7665 C C . ASP B 1 232 ? -11.719 14.93 -13.625 1 65.38 232 ASP B C 1
ATOM 7667 O O . ASP B 1 232 ? -12.148 13.836 -14.008 1 65.38 232 ASP B O 1
ATOM 7671 N N . GLY B 1 233 ? -12.383 15.766 -12.969 1 68.19 233 GLY B N 1
ATOM 7672 C CA . GLY B 1 233 ? -13.828 15.625 -13.062 1 68.19 233 GLY B CA 1
ATOM 7673 C C . GLY B 1 233 ? -14.336 15.633 -14.492 1 68.19 233 GLY B C 1
ATOM 7674 O O . GLY B 1 233 ? -13.766 16.312 -15.352 1 68.19 233 GLY B O 1
ATOM 7675 N N . ASP B 1 234 ? -15.031 14.531 -14.922 1 70.19 234 ASP B N 1
ATOM 7676 C CA . ASP B 1 234 ? -15.484 14.391 -16.297 1 70.19 234 ASP B CA 1
ATOM 7677 C C . ASP B 1 234 ? -16.953 14.805 -16.438 1 70.19 234 ASP B C 1
ATOM 7679 O O . ASP B 1 234 ? -17.828 13.953 -16.609 1 70.19 234 ASP B O 1
ATOM 7683 N N . PRO B 1 235 ? -17.125 15.977 -16.5 1 69.31 235 PRO B N 1
ATOM 7684 C CA . PRO B 1 235 ? -18.516 16.422 -16.625 1 69.31 235 PRO B CA 1
ATOM 7685 C C . PRO B 1 235 ? -19.109 16.062 -17.984 1 69.31 235 PRO B C 1
ATOM 7687 O O . PRO B 1 235 ? -20.344 16.016 -18.141 1 69.31 235 PRO B O 1
ATOM 7690 N N . THR B 1 236 ? -18.359 15.75 -18.875 1 71.62 236 THR B N 1
ATOM 7691 C CA . THR B 1 236 ? -18.828 15.516 -20.234 1 71.62 236 THR B CA 1
ATOM 7692 C C . THR B 1 236 ? -19.062 14.023 -20.484 1 71.62 236 THR B C 1
ATOM 7694 O O . THR B 1 236 ? -19.531 13.625 -21.547 1 71.62 236 THR B O 1
ATOM 7697 N N . PHE B 1 237 ? -18.812 13.172 -19.562 1 86.25 237 PHE B N 1
ATOM 7698 C CA . PHE B 1 237 ? -19.016 11.727 -19.656 1 86.25 237 PHE B CA 1
ATOM 7699 C C . PHE B 1 237 ? -18.219 11.141 -20.812 1 86.25 237 PHE B C 1
ATOM 7701 O O . PHE B 1 237 ? -18.641 10.141 -21.406 1 86.25 237 PHE B O 1
ATOM 7708 N N . SER B 1 238 ? -17.172 11.805 -21.25 1 90.06 238 SER B N 1
ATOM 7709 C CA . SER B 1 238 ? -16.375 11.391 -22.406 1 90.06 238 SER B CA 1
ATOM 7710 C C . SER B 1 238 ? -15.75 10.016 -22.188 1 90.06 238 SER B C 1
ATOM 7712 O O . SER B 1 238 ? -15.703 9.195 -23.094 1 90.06 238 SER B O 1
ATOM 7714 N N . GLN B 1 239 ? -15.297 9.742 -21.016 1 91.94 239 GLN B N 1
ATOM 7715 C CA . GLN B 1 239 ? -14.633 8.477 -20.734 1 91.94 239 GLN B CA 1
ATOM 7716 C C . GLN B 1 239 ? -15.617 7.309 -20.812 1 91.94 239 GLN B C 1
ATOM 7718 O O . GLN B 1 239 ? -15.32 6.277 -21.422 1 91.94 239 GLN B O 1
ATOM 7723 N N . VAL B 1 240 ? -16.766 7.484 -20.203 1 94.75 240 VAL B N 1
ATOM 7724 C CA . VAL B 1 240 ? -17.75 6.41 -20.188 1 94.75 240 VAL B CA 1
ATOM 7725 C C . VAL B 1 240 ? -18.312 6.188 -21.594 1 94.75 240 VAL B C 1
ATOM 7727 O O . VAL B 1 240 ? -18.562 5.051 -21.984 1 94.75 240 VAL B O 1
ATOM 7730 N N . ASP B 1 241 ? -18.484 7.254 -22.359 1 96.38 241 ASP B N 1
ATOM 7731 C CA . ASP B 1 241 ? -18.953 7.148 -23.734 1 96.38 241 ASP B CA 1
ATOM 7732 C C . ASP B 1 241 ? -17.938 6.406 -24.609 1 96.38 241 ASP B C 1
ATOM 7734 O O . ASP B 1 241 ? -18.312 5.617 -25.484 1 96.38 241 ASP B O 1
ATOM 7738 N N . SER B 1 242 ? -16.688 6.711 -24.406 1 96 242 SER B N 1
ATOM 7739 C CA . SER B 1 242 ? -15.641 6.031 -25.172 1 96 242 SER B CA 1
ATOM 7740 C C . SER B 1 242 ? -15.625 4.535 -24.875 1 96 242 SER B C 1
ATOM 7742 O O . SER B 1 242 ? -15.453 3.719 -25.781 1 96 242 SER B O 1
ATOM 7744 N N . ILE B 1 243 ? -15.789 4.16 -23.625 1 97.25 243 ILE B N 1
ATOM 7745 C CA . ILE B 1 243 ? -15.812 2.76 -23.203 1 97.25 243 ILE B CA 1
ATOM 7746 C C . ILE B 1 243 ? -17.031 2.062 -23.812 1 97.25 243 ILE B C 1
ATOM 7748 O O . ILE B 1 243 ? -16.906 0.961 -24.359 1 97.25 243 ILE B O 1
ATOM 7752 N N . GLU B 1 244 ? -18.141 2.748 -23.75 1 97.12 244 GLU B N 1
ATOM 7753 C CA . GLU B 1 244 ? -19.359 2.188 -24.328 1 97.12 244 GLU B CA 1
ATOM 7754 C C . GLU B 1 244 ? -19.25 2.029 -25.844 1 97.12 244 GLU B C 1
ATOM 7756 O O . GLU B 1 244 ? -19.734 1.052 -26.406 1 97.12 244 GLU B O 1
ATOM 7761 N N . SER B 1 245 ? -18.625 2.953 -26.469 1 96.81 245 SER B N 1
ATOM 7762 C CA . SER B 1 245 ? -18.453 2.92 -27.922 1 96.81 245 SER B CA 1
ATOM 7763 C C . SER B 1 245 ? -17.625 1.722 -28.359 1 96.81 245 SER B C 1
ATOM 7765 O O . SER B 1 245 ? -17.781 1.216 -29.469 1 96.81 245 SER B O 1
ATOM 7767 N N . CYS B 1 246 ? -16.719 1.234 -27.516 1 96.19 246 CYS B N 1
ATOM 7768 C CA . CYS B 1 246 ? -15.836 0.111 -27.828 1 96.19 246 CYS B CA 1
ATOM 7769 C C . CYS B 1 246 ? -16.625 -1.188 -27.922 1 96.19 246 CYS B C 1
ATOM 7771 O O . CYS B 1 246 ? -16.234 -2.104 -28.641 1 96.19 246 CYS B O 1
ATOM 7773 N N . VAL B 1 247 ? -17.766 -1.278 -27.234 1 97 247 VAL B N 1
ATOM 7774 C CA . VAL B 1 247 ? -18.422 -2.572 -27.125 1 97 247 VAL B CA 1
ATOM 7775 C C . VAL B 1 247 ? -19.812 -2.488 -27.766 1 97 247 VAL B C 1
ATOM 7777 O O . VAL B 1 247 ? -20.5 -3.508 -27.922 1 97 247 VAL B O 1
ATOM 7780 N N . ARG B 1 248 ? -20.297 -1.309 -28.078 1 94.44 248 ARG B N 1
ATOM 7781 C CA . ARG B 1 248 ? -21.625 -1.136 -28.625 1 94.44 248 ARG B CA 1
ATOM 7782 C C . ARG B 1 248 ? -21.828 -2.021 -29.859 1 94.44 248 ARG B C 1
ATOM 7784 O O . ARG B 1 248 ? -20.938 -2.133 -30.703 1 94.44 248 ARG B O 1
ATOM 7791 N N . PRO B 1 249 ? -22.938 -2.672 -29.953 1 94.94 249 PRO B N 1
ATOM 7792 C CA . PRO B 1 249 ? -24.172 -2.607 -29.141 1 94.94 249 PRO B CA 1
ATOM 7793 C C . PRO B 1 249 ? -24.266 -3.754 -28.141 1 94.94 249 PRO B C 1
ATOM 7795 O O . PRO B 1 249 ? -25.375 -4.109 -27.719 1 94.94 249 PRO B O 1
ATOM 7798 N N . HIS B 1 250 ? -23.219 -4.281 -27.812 1 96.38 250 HIS B N 1
ATOM 7799 C CA . HIS B 1 250 ? -23.234 -5.531 -27.062 1 96.38 250 HIS B CA 1
ATOM 7800 C C . HIS B 1 250 ? -23.109 -5.277 -25.562 1 96.38 250 HIS B C 1
ATOM 7802 O O . HIS B 1 250 ? -22.922 -6.215 -24.781 1 96.38 250 HIS B O 1
ATOM 7808 N N . GLY B 1 251 ? -23.188 -4.098 -25.094 1 96.5 251 GLY B N 1
ATOM 7809 C CA . GLY B 1 251 ? -23.031 -3.736 -23.688 1 96.5 251 GLY B CA 1
ATOM 7810 C C . GLY B 1 251 ? -23.922 -4.543 -22.766 1 96.5 251 GLY B C 1
ATOM 7811 O O . GLY B 1 251 ? -23.422 -5.219 -21.859 1 96.5 251 GLY B O 1
ATOM 7812 N N . PRO B 1 252 ? -25.188 -4.559 -23.016 1 96.38 252 PRO B N 1
ATOM 7813 C CA . PRO B 1 252 ? -26.109 -5.293 -22.141 1 96.38 252 PRO B CA 1
ATOM 7814 C C . PRO B 1 252 ? -25.812 -6.789 -22.094 1 96.38 252 PRO B C 1
ATOM 7816 O O . PRO B 1 252 ? -25.906 -7.414 -21.031 1 96.38 252 PRO B O 1
ATOM 7819 N N . SER B 1 253 ? -25.422 -7.363 -23.219 1 96.88 253 SER B N 1
ATOM 7820 C CA . SER B 1 253 ? -25.094 -8.781 -23.25 1 96.88 253 SER B CA 1
ATOM 7821 C C . SER B 1 253 ? -23.844 -9.078 -22.422 1 96.88 253 SER B C 1
ATOM 7823 O O . SER B 1 253 ? -23.75 -10.133 -21.781 1 96.88 253 SER B O 1
ATOM 7825 N N . LEU B 1 254 ? -22.875 -8.172 -22.5 1 97.75 254 LEU B N 1
ATOM 7826 C CA . LEU B 1 254 ? -21.656 -8.344 -21.703 1 97.75 254 LEU B CA 1
ATOM 7827 C C . LEU B 1 254 ? -21.953 -8.258 -20.219 1 97.75 254 LEU B C 1
ATOM 7829 O O . LEU B 1 254 ? -21.375 -9 -19.422 1 97.75 254 LEU B O 1
ATOM 7833 N N . VAL B 1 255 ? -22.828 -7.316 -19.812 1 97.5 255 VAL B N 1
ATOM 7834 C CA . VAL B 1 255 ? -23.234 -7.203 -18.406 1 97.5 255 VAL B CA 1
ATOM 7835 C C . VAL B 1 255 ? -23.891 -8.5 -17.953 1 97.5 255 VAL B C 1
ATOM 7837 O O . VAL B 1 255 ? -23.641 -8.969 -16.844 1 97.5 255 VAL B O 1
ATOM 7840 N N . GLU B 1 256 ? -24.703 -9.086 -18.812 1 95.69 256 GLU B N 1
ATOM 7841 C CA . GLU B 1 256 ? -25.344 -10.352 -18.484 1 95.69 256 GLU B CA 1
ATOM 7842 C C . GLU B 1 256 ? -24.312 -11.469 -18.328 1 95.69 256 GLU B C 1
ATOM 7844 O O . GLU B 1 256 ? -24.438 -12.32 -17.438 1 95.69 256 GLU B O 1
ATOM 7849 N N . LEU B 1 257 ? -23.359 -11.508 -19.188 1 96.69 257 LEU B N 1
ATOM 7850 C CA . LEU B 1 257 ? -22.281 -12.492 -19.078 1 96.69 257 LEU B CA 1
ATOM 7851 C C . LEU B 1 257 ? -21.516 -12.32 -17.766 1 96.69 257 LEU B C 1
ATOM 7853 O O . LEU B 1 257 ? -21.125 -13.305 -17.141 1 96.69 257 LEU B O 1
ATOM 7857 N N . PHE B 1 258 ? -21.328 -11.109 -17.375 1 97.31 258 PHE B N 1
ATOM 7858 C CA . PHE B 1 258 ? -20.656 -10.828 -16.109 1 97.31 258 PHE B CA 1
ATOM 7859 C C . PHE B 1 258 ? -21.422 -11.422 -14.945 1 97.31 258 PHE B C 1
ATOM 7861 O O . PHE B 1 258 ? -20.844 -12.078 -14.078 1 97.31 258 PHE B O 1
ATOM 7868 N N . TRP B 1 259 ? -22.766 -11.141 -14.891 1 95.06 259 TRP B N 1
ATOM 7869 C CA . TRP B 1 259 ? -23.625 -11.633 -13.805 1 95.06 259 TRP B CA 1
ATOM 7870 C C . TRP B 1 259 ? -23.641 -13.156 -13.781 1 95.06 259 TRP B C 1
ATOM 7872 O O . TRP B 1 259 ? -23.75 -13.766 -12.711 1 95.06 259 TRP B O 1
ATOM 7882 N N . ARG B 1 260 ? -23.375 -13.781 -14.898 1 93.38 260 ARG B N 1
ATOM 7883 C CA . ARG B 1 260 ? -23.484 -15.227 -15.016 1 93.38 260 ARG B CA 1
ATOM 7884 C C . ARG B 1 260 ? -22.172 -15.914 -14.648 1 93.38 260 ARG B C 1
ATOM 7886 O O . ARG B 1 260 ? -22.172 -16.984 -14.031 1 93.38 260 ARG B O 1
ATOM 7893 N N . HIS B 1 261 ? -21.047 -15.266 -15.023 1 95 261 HIS B N 1
ATOM 7894 C CA . HIS B 1 261 ? -19.812 -16.031 -14.977 1 95 261 HIS B CA 1
ATOM 7895 C C . HIS B 1 261 ? -18.844 -15.453 -13.953 1 95 261 HIS B C 1
ATOM 7897 O O . HIS B 1 261 ? -17.969 -16.156 -13.453 1 95 261 HIS B O 1
ATOM 7903 N N . VAL B 1 262 ? -18.922 -14.203 -13.594 1 96.69 262 VAL B N 1
ATOM 7904 C CA . VAL B 1 262 ? -17.938 -13.57 -12.727 1 96.69 262 VAL B CA 1
ATOM 7905 C C . VAL B 1 262 ? -18.531 -13.32 -11.352 1 96.69 262 VAL B C 1
ATOM 7907 O O . VAL B 1 262 ? -17.984 -13.758 -10.336 1 96.69 262 VAL B O 1
ATOM 7910 N N . GLN B 1 263 ? -19.734 -12.711 -11.25 1 94.88 263 GLN B N 1
ATOM 7911 C CA . GLN B 1 263 ? -20.359 -12.242 -10.023 1 94.88 263 GLN B CA 1
ATOM 7912 C C . GLN B 1 263 ? -20.578 -13.398 -9.039 1 94.88 263 GLN B C 1
ATOM 7914 O O . GLN B 1 263 ? -20.391 -13.234 -7.836 1 94.88 263 GLN B O 1
ATOM 7919 N N . PRO B 1 264 ? -20.938 -14.555 -9.477 1 93.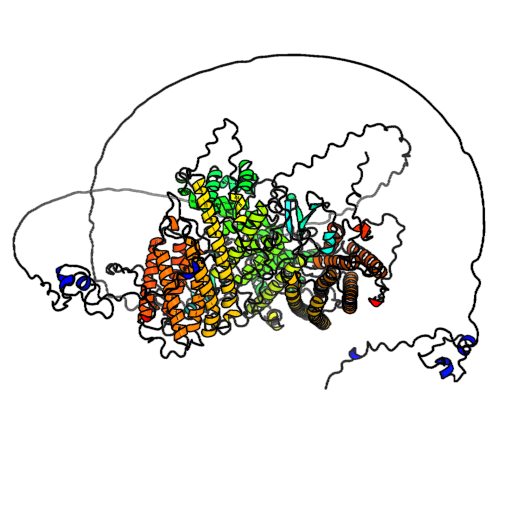19 264 PRO B N 1
ATOM 7920 C CA . PRO B 1 264 ? -21.141 -15.633 -8.508 1 93.19 264 PRO B CA 1
ATOM 7921 C C . PRO B 1 264 ? -19.859 -16.047 -7.801 1 93.19 264 PRO B C 1
ATOM 7923 O O . PRO B 1 264 ? -19.891 -16.422 -6.625 1 93.19 264 PRO B O 1
ATOM 7926 N N . CYS B 1 265 ? -18.75 -15.945 -8.508 1 94.56 265 CYS B N 1
ATOM 7927 C CA . CYS B 1 265 ? -17.469 -16.375 -7.969 1 94.56 265 CYS B CA 1
ATOM 7928 C C . CYS B 1 265 ? -16.766 -15.242 -7.227 1 94.56 265 CYS B C 1
ATOM 7930 O O . CYS B 1 265 ? -15.93 -15.484 -6.359 1 94.56 265 CYS B O 1
ATOM 7932 N N . TYR B 1 266 ? -17.047 -14.086 -7.645 1 97.31 266 TYR B N 1
ATOM 7933 C CA . TYR B 1 266 ? -16.406 -12.891 -7.125 1 97.31 266 TYR B CA 1
ATOM 7934 C C . TYR B 1 266 ? -17.422 -11.781 -6.891 1 97.31 266 TYR B C 1
ATOM 7936 O O . TYR B 1 266 ? -17.438 -10.781 -7.613 1 97.31 266 TYR B O 1
ATOM 7944 N N . PRO B 1 267 ? -18.219 -11.93 -5.801 1 97.12 267 PRO B N 1
ATOM 7945 C CA . PRO B 1 267 ? -19.406 -11.086 -5.582 1 97.12 267 PRO B CA 1
ATOM 7946 C C . PRO B 1 267 ? -19.062 -9.742 -4.945 1 97.12 267 PRO B C 1
ATOM 7948 O O . PRO B 1 267 ? -19.484 -9.461 -3.82 1 97.12 267 PRO B O 1
ATOM 7951 N N . ILE B 1 268 ? -18.5 -8.852 -5.68 1 97.19 268 ILE B N 1
ATOM 7952 C CA . ILE B 1 268 ? -18.047 -7.586 -5.113 1 97.19 268 ILE B CA 1
ATOM 7953 C C . ILE B 1 268 ? -18.984 -6.461 -5.57 1 97.19 268 ILE B C 1
ATOM 7955 O O . ILE B 1 268 ? -18.734 -5.289 -5.285 1 97.19 268 ILE B O 1
ATOM 7959 N N . LEU B 1 269 ? -20.047 -6.793 -6.34 1 95.88 269 LEU B N 1
ATOM 7960 C CA . LEU B 1 269 ? -21.062 -5.816 -6.746 1 95.88 269 LEU B CA 1
ATOM 7961 C C . LEU B 1 269 ? -22.438 -6.195 -6.203 1 95.88 269 LEU B C 1
ATOM 7963 O O . LEU B 1 269 ? -22.672 -7.348 -5.84 1 95.88 269 LEU B O 1
ATOM 7967 N N . SER B 1 270 ? -23.25 -5.184 -6.078 1 92.31 270 SER B N 1
ATOM 7968 C CA . SER B 1 270 ? -24.672 -5.395 -5.824 1 92.31 270 SER B CA 1
ATOM 7969 C C . SER B 1 270 ? -25.484 -5.285 -7.113 1 92.31 270 SER B C 1
ATOM 7971 O O . SER B 1 270 ? -25.484 -4.238 -7.762 1 92.31 270 SER B O 1
ATOM 7973 N N . LYS B 1 271 ? -26.172 -6.254 -7.426 1 92.06 271 LYS B N 1
ATOM 7974 C CA . LYS B 1 271 ? -26.828 -6.371 -8.727 1 92.06 271 LYS B CA 1
ATOM 7975 C C . LYS B 1 271 ? -27.969 -5.375 -8.859 1 92.06 271 LYS B C 1
ATOM 7977 O O . LYS B 1 271 ? -28.094 -4.691 -9.883 1 92.06 271 LYS B O 1
ATOM 7982 N N . ASP B 1 272 ? -28.766 -5.227 -7.879 1 89.56 272 ASP B N 1
ATOM 7983 C CA . ASP B 1 272 ? -30 -4.438 -7.984 1 89.56 272 ASP B CA 1
ATOM 7984 C C . ASP B 1 272 ? -29.688 -2.961 -8.203 1 89.56 272 ASP B C 1
ATOM 7986 O O . ASP B 1 272 ? -30.156 -2.355 -9.172 1 89.56 272 ASP B O 1
ATOM 7990 N N . PRO B 1 273 ? -28.891 -2.428 -7.332 1 89.12 273 PRO B N 1
ATOM 7991 C CA . PRO B 1 273 ? -28.578 -1.017 -7.566 1 89.12 273 PRO B CA 1
ATOM 7992 C C . PRO B 1 273 ? -27.844 -0.788 -8.891 1 89.12 273 PRO B C 1
ATOM 7994 O O . PRO B 1 273 ? -28.062 0.236 -9.547 1 89.12 273 PRO B O 1
ATOM 7997 N N . PHE B 1 274 ? -27.016 -1.668 -9.32 1 92.69 274 PHE B N 1
ATOM 7998 C CA . PHE B 1 274 ? -26.312 -1.542 -10.586 1 92.69 274 PHE B CA 1
ATOM 7999 C C . PHE B 1 274 ? -27.281 -1.607 -11.758 1 92.69 274 PHE B C 1
ATOM 8001 O O . PHE B 1 274 ? -27.203 -0.797 -12.688 1 92.69 274 PHE B O 1
ATOM 8008 N N . THR B 1 275 ? -28.188 -2.623 -11.711 1 93.12 275 THR B N 1
ATOM 8009 C CA . THR B 1 275 ? -29.125 -2.822 -12.805 1 93.12 275 THR B CA 1
ATOM 8010 C C . THR B 1 275 ? -30.062 -1.63 -12.922 1 93.12 275 THR B C 1
ATOM 8012 O O . THR B 1 275 ? -30.438 -1.229 -14.031 1 93.12 275 THR B O 1
ATOM 8015 N N . LEU B 1 276 ? -30.438 -1.105 -11.797 1 89.88 276 LEU B N 1
ATOM 8016 C CA . LEU B 1 276 ? -31.281 0.08 -11.805 1 89.88 276 LEU B CA 1
ATOM 8017 C C . LEU B 1 276 ? -30.578 1.251 -12.477 1 89.88 276 LEU B C 1
ATOM 8019 O O . LEU B 1 276 ? -31.156 1.922 -13.336 1 89.88 276 LEU B O 1
ATOM 8023 N N . ALA B 1 277 ? -29.344 1.474 -12.117 1 90.81 277 ALA B N 1
ATOM 8024 C CA . ALA B 1 277 ? -28.562 2.57 -12.695 1 90.81 277 ALA B CA 1
ATOM 8025 C C . ALA B 1 277 ? -28.297 2.332 -14.172 1 90.81 277 ALA B C 1
ATOM 8027 O O . ALA B 1 277 ? -28.438 3.246 -14.992 1 90.81 277 ALA B O 1
ATOM 8028 N N . TYR B 1 278 ? -27.922 1.132 -14.531 1 94.06 278 TYR B N 1
ATOM 8029 C CA . TYR B 1 278 ? -27.562 0.784 -15.898 1 94.06 278 TYR B CA 1
ATOM 8030 C C . TYR B 1 278 ? -28.797 0.859 -16.812 1 94.06 278 TYR B C 1
ATOM 8032 O O . TYR B 1 278 ? -28.688 1.252 -17.969 1 94.06 278 TYR B O 1
ATOM 8040 N N . SER B 1 279 ? -29.984 0.437 -16.297 1 93.62 279 SER B N 1
ATOM 8041 C CA . SER B 1 279 ? -31.203 0.464 -17.094 1 93.62 279 SER B CA 1
ATOM 8042 C C . SER B 1 279 ? -31.625 1.895 -17.422 1 93.62 279 SER B C 1
ATOM 8044 O O . SER B 1 279 ? -32.25 2.146 -18.453 1 93.62 279 SER B O 1
ATOM 8046 N N . GLN B 1 280 ? -31.297 2.766 -16.531 1 92.19 280 GLN B N 1
ATOM 8047 C CA . GLN B 1 280 ? -31.578 4.172 -16.828 1 92.19 280 GLN B CA 1
ATOM 8048 C C . GLN B 1 280 ? -30.625 4.703 -17.891 1 92.19 280 GLN B C 1
ATOM 8050 O O . GLN B 1 280 ? -31.062 5.316 -18.875 1 92.19 280 GLN B O 1
ATOM 8055 N N . SER B 1 281 ? -29.359 4.488 -17.656 1 93.81 281 SER B N 1
ATOM 8056 C CA . SER B 1 281 ? -28.328 4.855 -18.609 1 93.81 281 SER B CA 1
ATOM 8057 C C . SER B 1 281 ? -26.984 4.27 -18.234 1 93.81 281 SER B C 1
ATOM 8059 O O . SER B 1 281 ? -26.625 4.227 -17.047 1 93.81 281 SER B O 1
ATOM 8061 N N . TYR B 1 282 ? -26.203 3.889 -19.219 1 94.88 282 TYR B N 1
ATOM 8062 C CA . TYR B 1 282 ? -24.859 3.434 -18.938 1 94.88 282 TYR B CA 1
ATOM 8063 C C . TYR B 1 282 ? -24.016 4.559 -18.344 1 94.88 282 TYR B C 1
ATOM 8065 O O . TYR B 1 282 ? -23 4.309 -17.688 1 94.88 282 TYR B O 1
ATOM 8073 N N . ARG B 1 283 ? -24.406 5.809 -18.578 1 92.81 283 ARG B N 1
ATOM 8074 C CA . ARG B 1 283 ? -23.672 6.98 -18.109 1 92.81 283 ARG B CA 1
ATOM 8075 C C . ARG B 1 283 ? -23.781 7.133 -16.609 1 92.81 283 ARG B C 1
ATOM 8077 O O . ARG B 1 283 ? -23.016 7.887 -15.992 1 92.81 283 ARG B O 1
ATOM 8084 N N . ARG B 1 284 ? -24.688 6.391 -16 1 91.12 284 ARG B N 1
ATOM 8085 C CA . ARG B 1 284 ? -24.875 6.461 -14.555 1 91.12 284 ARG B CA 1
ATOM 8086 C C . ARG B 1 284 ? -23.891 5.535 -13.828 1 91.12 284 ARG B C 1
ATOM 8088 O O . ARG B 1 284 ? -23.766 5.602 -12.609 1 91.12 284 ARG B O 1
ATOM 8095 N N . ILE B 1 285 ? -23.219 4.727 -14.594 1 93.81 285 ILE B N 1
ATOM 8096 C CA . ILE B 1 285 ? -22.172 3.869 -14.047 1 93.81 285 ILE B CA 1
ATOM 8097 C C . ILE B 1 285 ? -20.797 4.504 -14.281 1 93.81 285 ILE B C 1
ATOM 8099 O O . ILE B 1 285 ? -20.484 4.914 -15.398 1 93.81 285 ILE B O 1
ATOM 8103 N N . PRO B 1 286 ? -20 4.641 -13.227 1 93.44 286 PRO B N 1
ATOM 8104 C CA . PRO B 1 286 ? -18.672 5.195 -13.438 1 93.44 286 PRO B CA 1
ATOM 8105 C C . PRO B 1 286 ? -17.891 4.465 -14.531 1 93.44 286 PRO B C 1
ATOM 8107 O O . PRO B 1 286 ? -17.953 3.234 -14.625 1 93.44 286 PRO B O 1
ATOM 8110 N N . ALA B 1 287 ? -17.141 5.156 -15.32 1 95.31 287 ALA B N 1
ATOM 8111 C CA . ALA B 1 287 ? -16.453 4.652 -16.5 1 95.31 287 ALA B CA 1
ATOM 8112 C C . ALA B 1 287 ? -15.523 3.49 -16.156 1 95.31 287 ALA B C 1
ATOM 8114 O O . ALA B 1 287 ? -15.5 2.473 -16.844 1 95.31 287 ALA B O 1
ATOM 8115 N N . ALA B 1 288 ? -14.727 3.643 -15.109 1 96.12 288 ALA B N 1
ATOM 8116 C CA . ALA B 1 288 ? -13.766 2.617 -14.711 1 96.12 288 ALA B CA 1
ATOM 8117 C C . ALA B 1 288 ? -14.461 1.296 -14.406 1 96.12 288 ALA B C 1
ATOM 8119 O O . ALA B 1 288 ? -14.016 0.233 -14.844 1 96.12 288 ALA B O 1
ATOM 8120 N N . LEU B 1 289 ? -15.562 1.339 -13.68 1 97.25 289 LEU B N 1
ATOM 8121 C CA . LEU B 1 289 ? -16.281 0.128 -13.312 1 97.25 289 LEU B CA 1
ATOM 8122 C C . LEU B 1 289 ? -16.938 -0.513 -14.531 1 97.25 289 LEU B C 1
ATOM 8124 O O . LEU B 1 289 ? -16.859 -1.731 -14.711 1 97.25 289 LEU B O 1
ATOM 8128 N N . LEU B 1 290 ? -17.578 0.337 -15.336 1 97.81 290 LEU B N 1
ATOM 8129 C CA . LEU B 1 290 ? -18.234 -0.175 -16.531 1 97.81 290 LEU B CA 1
ATOM 8130 C C . LEU B 1 290 ? -17.234 -0.875 -17.438 1 97.81 290 LEU B C 1
ATOM 8132 O O . LEU B 1 290 ? -17.5 -1.975 -17.938 1 97.81 290 LEU B O 1
ATOM 8136 N N . GLY B 1 291 ? -16.109 -0.194 -17.656 1 98.12 291 GLY B N 1
ATOM 8137 C CA . GLY B 1 291 ? -15.07 -0.791 -18.484 1 98.12 291 GLY B CA 1
ATOM 8138 C C . GLY B 1 291 ? -14.547 -2.102 -17.938 1 98.12 291 GLY B C 1
ATOM 8139 O O . GLY B 1 291 ? -14.297 -3.047 -18.688 1 98.12 291 GLY B O 1
ATOM 8140 N N . ALA B 1 292 ? -14.336 -2.188 -16.625 1 98.44 292 ALA B N 1
ATOM 8141 C CA . ALA B 1 292 ? -13.82 -3.398 -15.984 1 98.44 292 ALA B CA 1
ATOM 8142 C C . ALA B 1 292 ? -14.812 -4.551 -16.109 1 98.44 292 ALA B C 1
ATOM 8144 O O . ALA B 1 292 ? -14.414 -5.703 -16.312 1 98.44 292 ALA B O 1
ATOM 8145 N N . ILE B 1 293 ? -16.109 -4.234 -15.969 1 98.38 293 ILE B N 1
ATOM 8146 C CA . ILE B 1 293 ? -17.156 -5.242 -16.125 1 98.38 293 ILE B CA 1
ATOM 8147 C C . ILE B 1 293 ? -17.141 -5.781 -17.562 1 98.38 293 ILE B C 1
ATOM 8149 O O . ILE B 1 293 ? -17.156 -6.996 -17.766 1 98.38 293 ILE B O 1
ATOM 8153 N N . TYR B 1 294 ? -17.078 -4.883 -18.531 1 98.38 294 TYR B N 1
ATOM 8154 C CA . TYR B 1 294 ? -17.047 -5.285 -19.938 1 98.38 294 TYR B CA 1
ATOM 8155 C C . TYR B 1 294 ? -15.828 -6.148 -20.219 1 98.38 294 TYR B C 1
ATOM 8157 O O . TYR B 1 294 ? -15.945 -7.215 -20.828 1 98.38 294 TYR B O 1
ATOM 8165 N N . LEU B 1 295 ? -14.664 -5.711 -19.781 1 97.88 295 LEU B N 1
ATOM 8166 C CA . LEU B 1 295 ? -13.422 -6.418 -20.047 1 97.88 295 LEU B CA 1
ATOM 8167 C C . LEU B 1 295 ? -13.445 -7.82 -19.438 1 97.88 295 LEU B C 1
ATOM 8169 O O . LEU B 1 295 ? -13.016 -8.781 -20.078 1 97.88 295 LEU B O 1
ATOM 8173 N N . SER B 1 296 ? -13.938 -7.953 -18.266 1 97.31 296 SER B N 1
ATOM 8174 C CA . SER B 1 296 ? -14 -9.242 -17.578 1 97.31 296 SER B CA 1
ATOM 8175 C C . SER B 1 296 ? -14.945 -10.195 -18.297 1 97.31 296 SER B C 1
ATOM 8177 O O . SER B 1 296 ? -14.688 -11.398 -18.375 1 97.31 296 SER B O 1
ATOM 8179 N N . ALA B 1 297 ? -15.992 -9.672 -18.828 1 97.38 297 ALA B N 1
ATOM 8180 C CA . ALA B 1 297 ? -17.047 -10.484 -19.422 1 97.38 297 ALA B CA 1
ATOM 8181 C C . ALA B 1 297 ? -16.641 -10.969 -20.812 1 97.38 297 ALA B C 1
ATOM 8183 O O . ALA B 1 297 ? -17.109 -12.008 -21.281 1 97.38 297 ALA B O 1
ATOM 8184 N N . ILE B 1 298 ? -15.758 -10.273 -21.5 1 96.38 298 ILE B N 1
ATOM 8185 C CA . ILE B 1 298 ? -15.367 -10.594 -22.875 1 96.38 298 ILE B CA 1
ATOM 8186 C C . ILE B 1 298 ? -14.797 -12.008 -22.922 1 96.38 298 ILE B C 1
ATOM 8188 O O . ILE B 1 298 ? -14.922 -12.695 -23.938 1 96.38 298 ILE B O 1
ATOM 8192 N N . ARG B 1 299 ? -14.258 -12.453 -21.891 1 93 299 ARG B N 1
ATOM 8193 C CA . ARG B 1 299 ? -13.664 -13.789 -21.828 1 93 299 ARG B CA 1
ATOM 8194 C C . ARG B 1 299 ? -14.703 -14.859 -22.172 1 93 299 ARG B C 1
ATOM 8196 O O . ARG B 1 299 ? -14.367 -15.898 -22.75 1 93 299 ARG B O 1
ATOM 8203 N N . TRP B 1 300 ? -15.984 -14.633 -21.891 1 95.81 300 TRP B N 1
ATOM 8204 C CA . TRP B 1 300 ? -17.031 -15.633 -22.078 1 95.81 300 TRP B CA 1
ATOM 8205 C C . TRP B 1 300 ? -17.938 -15.258 -23.234 1 95.81 300 TRP B C 1
ATOM 8207 O O . TRP B 1 300 ? -19.094 -15.68 -23.297 1 95.81 300 TRP B O 1
ATOM 8217 N N . TRP B 1 301 ? -17.406 -14.438 -24.141 1 95.69 301 TRP B N 1
ATOM 8218 C CA . TRP B 1 301 ? -18.109 -13.945 -25.312 1 95.69 301 TRP B CA 1
ATOM 8219 C C . TRP B 1 301 ? -18.734 -15.102 -26.094 1 95.69 301 TRP B C 1
ATOM 8221 O O . TRP B 1 301 ? -19.891 -15.023 -26.5 1 95.69 301 TRP B O 1
ATOM 8231 N N . THR B 1 302 ? -18.047 -16.266 -26.203 1 93.12 302 THR B N 1
ATOM 8232 C CA . THR B 1 302 ? -18.453 -17.375 -27.062 1 93.12 302 THR B CA 1
ATOM 8233 C C . THR B 1 302 ? -19.547 -18.203 -26.391 1 93.12 302 THR B C 1
ATOM 8235 O O . THR B 1 302 ? -20.203 -19.031 -27.047 1 93.12 302 THR B O 1
ATOM 8238 N N . TYR B 1 303 ? -19.781 -17.953 -25.156 1 92 303 TYR B N 1
ATOM 8239 C CA . TYR B 1 303 ? -20.766 -18.75 -24.422 1 92 303 TYR B CA 1
ATOM 8240 C C . TYR B 1 303 ? -22.156 -18.141 -24.531 1 92 303 TYR B C 1
ATOM 8242 O O . TYR B 1 303 ? -23.125 -18.688 -24.031 1 92 303 TYR B O 1
ATOM 8250 N N . ASP B 1 304 ? -22.266 -17 -25.156 1 92.38 304 ASP B N 1
ATOM 8251 C CA . ASP B 1 304 ? -23.547 -16.406 -25.5 1 92.38 304 ASP B CA 1
ATOM 8252 C C . ASP B 1 304 ? -23.906 -16.688 -26.969 1 92.38 304 ASP B C 1
ATOM 8254 O O . ASP B 1 304 ? -23.141 -16.359 -27.875 1 92.38 304 ASP B O 1
ATOM 8258 N N . PRO B 1 305 ? -25.031 -17.25 -27.172 1 91.12 305 PRO B N 1
ATOM 8259 C CA . PRO B 1 305 ? -25.375 -17.672 -28.531 1 91.12 305 PRO B CA 1
ATOM 8260 C C . PRO B 1 305 ? -25.453 -16.5 -29.516 1 91.12 305 PRO B C 1
ATOM 8262 O O . PRO B 1 305 ? -25.109 -16.656 -30.688 1 91.12 305 PRO B O 1
ATOM 8265 N N . GLU B 1 306 ? -25.844 -15.383 -29.094 1 92.81 306 GLU B N 1
ATOM 8266 C CA . GLU B 1 306 ? -25.953 -14.219 -29.969 1 92.81 306 GLU B CA 1
ATOM 8267 C C . GLU B 1 306 ? -24.594 -13.578 -30.219 1 92.81 306 GLU B C 1
ATOM 8269 O O . GLU B 1 306 ? -24.344 -13.055 -31.312 1 92.81 306 GLU B O 1
ATOM 8274 N N . LEU B 1 307 ? -23.766 -13.625 -29.234 1 94.44 307 LEU B N 1
ATOM 8275 C CA . LEU B 1 307 ? -22.469 -12.977 -29.328 1 94.44 307 LEU B CA 1
ATOM 8276 C C . LEU B 1 307 ? -21.469 -13.867 -30.047 1 94.44 307 LEU B C 1
ATOM 8278 O O . LEU B 1 307 ? -20.562 -13.375 -30.734 1 94.44 307 LEU B O 1
ATOM 8282 N N . SER B 1 308 ? -21.641 -15.156 -30 1 92.94 308 SER B N 1
ATOM 8283 C CA . SER B 1 308 ? -20.672 -16.125 -30.531 1 92.94 308 SER B CA 1
ATOM 8284 C C . SER B 1 308 ? -20.531 -16 -32.031 1 92.94 308 SER B C 1
ATOM 8286 O O . SER B 1 308 ? -19.516 -16.375 -32.625 1 92.94 308 SER B O 1
ATOM 8288 N N . ILE B 1 309 ? -21.531 -15.438 -32.656 1 93.75 309 ILE B N 1
ATOM 8289 C CA . ILE B 1 309 ? -21.531 -15.352 -34.094 1 93.75 309 ILE B CA 1
ATOM 8290 C C . ILE B 1 309 ? -20.984 -13.992 -34.531 1 93.75 309 ILE B C 1
ATOM 8292 O O . ILE B 1 309 ? -20.859 -13.719 -35.75 1 93.75 309 ILE B O 1
ATOM 8296 N N . ARG B 1 310 ? -20.688 -13.227 -33.656 1 94.5 310 ARG B N 1
ATOM 8297 C CA . ARG B 1 310 ? -20.188 -11.883 -33.938 1 94.5 310 ARG B CA 1
ATOM 8298 C C . ARG B 1 310 ? -18.719 -11.75 -33.562 1 94.5 310 ARG B C 1
ATOM 8300 O O . ARG B 1 310 ? -18.156 -12.641 -32.938 1 94.5 310 ARG B O 1
ATOM 8307 N N . ILE B 1 311 ? -18.141 -10.734 -34.062 1 94.06 311 ILE B N 1
ATOM 8308 C CA . ILE B 1 311 ? -16.734 -10.461 -33.75 1 94.06 311 ILE B CA 1
ATOM 8309 C C . ILE B 1 311 ? -16.641 -9.766 -32.375 1 94.06 311 ILE B C 1
ATOM 8311 O O . ILE B 1 311 ? -17.312 -8.766 -32.125 1 94.06 311 ILE B O 1
ATOM 8315 N N . PRO B 1 312 ? -15.898 -10.289 -31.484 1 95 312 PRO B N 1
ATOM 8316 C CA . PRO B 1 312 ? -15.773 -9.664 -30.172 1 95 312 PRO B CA 1
ATOM 8317 C C . PRO B 1 312 ? -15.086 -8.305 -30.219 1 95 312 PRO B C 1
ATOM 8319 O O . PRO B 1 312 ? -14.289 -8.047 -31.125 1 95 312 PRO B O 1
ATOM 8322 N N . PRO B 1 313 ? -15.359 -7.469 -29.25 1 95.31 313 PRO B N 1
ATOM 8323 C CA . PRO B 1 313 ? -14.695 -6.168 -29.172 1 95.31 313 PRO B CA 1
ATOM 8324 C C . PRO B 1 313 ? -13.203 -6.281 -28.859 1 95.31 313 PRO B C 1
ATOM 8326 O O . PRO B 1 313 ? -12.742 -7.336 -28.422 1 95.31 313 PRO B O 1
ATOM 8329 N N . ASP B 1 314 ? -12.5 -5.203 -29.094 1 94.19 314 ASP B N 1
ATOM 8330 C CA . ASP B 1 314 ? -11.055 -5.16 -28.875 1 94.19 314 ASP B CA 1
ATOM 8331 C C . ASP B 1 314 ? -10.727 -5.051 -27.391 1 94.19 314 ASP B C 1
ATOM 8333 O O . ASP B 1 314 ? -10.742 -3.957 -26.828 1 94.19 314 ASP B O 1
ATOM 8337 N N . ALA B 1 315 ? -10.328 -6.07 -26.828 1 94 315 ALA B N 1
ATOM 8338 C CA . ALA B 1 315 ? -10.023 -6.121 -25.391 1 94 315 ALA B CA 1
ATOM 8339 C C . ALA B 1 315 ? -8.797 -5.273 -25.062 1 94 315 ALA B C 1
ATOM 8341 O O . ALA B 1 315 ? -8.703 -4.699 -23.984 1 94 315 ALA B O 1
ATOM 8342 N N . ALA B 1 316 ? -7.875 -5.188 -25.938 1 91.94 316 ALA B N 1
ATOM 8343 C CA . ALA B 1 316 ? -6.664 -4.406 -25.719 1 91.94 316 ALA B CA 1
ATOM 8344 C C . ALA B 1 316 ? -6.98 -2.916 -25.609 1 91.94 316 ALA B C 1
ATOM 8346 O O . ALA B 1 316 ? -6.406 -2.213 -24.781 1 91.94 316 ALA B O 1
ATOM 8347 N N . LEU B 1 317 ? -7.84 -2.51 -26.531 1 94.44 317 LEU B N 1
ATOM 8348 C CA . LEU B 1 317 ? -8.258 -1.114 -26.469 1 94.44 317 LEU B CA 1
ATOM 8349 C C . LEU B 1 317 ? -8.977 -0.809 -25.172 1 94.44 317 LEU B C 1
ATOM 8351 O O . LEU B 1 317 ? -8.742 0.235 -24.547 1 94.44 317 LEU B O 1
ATOM 8355 N N . LEU B 1 318 ? -9.867 -1.677 -24.766 1 95.5 318 LEU B N 1
ATOM 8356 C CA . LEU B 1 318 ? -10.586 -1.509 -23.5 1 95.5 318 LEU B CA 1
ATOM 8357 C C . LEU B 1 318 ? -9.625 -1.47 -22.328 1 95.5 318 LEU B C 1
ATOM 8359 O O . LEU B 1 318 ? -9.812 -0.682 -21.391 1 95.5 318 LEU B O 1
ATOM 8363 N N . ARG B 1 319 ? -8.648 -2.273 -22.328 1 94 319 ARG B N 1
ATOM 8364 C CA . ARG B 1 319 ? -7.633 -2.293 -21.281 1 94 319 ARG B CA 1
ATOM 8365 C C . ARG B 1 319 ? -6.875 -0.97 -21.234 1 94 319 ARG B C 1
ATOM 8367 O O . ARG B 1 319 ? -6.582 -0.46 -20.141 1 94 319 ARG B O 1
ATOM 8374 N N . ARG B 1 320 ? -6.547 -0.473 -22.344 1 91.38 320 ARG B N 1
ATOM 8375 C CA . ARG B 1 320 ? -5.852 0.809 -22.406 1 91.38 320 ARG B CA 1
ATOM 8376 C C . ARG B 1 320 ? -6.715 1.926 -21.828 1 91.38 320 ARG B C 1
ATOM 8378 O O . ARG B 1 320 ? -6.207 2.824 -21.156 1 91.38 320 ARG B O 1
ATOM 8385 N N . MET B 1 321 ? -7.938 1.895 -22.156 1 94.56 321 MET B N 1
ATOM 8386 C CA . MET B 1 321 ? -8.859 2.893 -21.609 1 94.56 321 MET B CA 1
ATOM 8387 C C . MET B 1 321 ? -8.969 2.773 -20.094 1 94.56 321 MET B C 1
ATOM 8389 O O . MET B 1 321 ? -9.055 3.783 -19.391 1 94.56 321 MET B O 1
ATOM 8393 N N . LEU B 1 322 ? -8.945 1.573 -19.578 1 95.19 322 LEU B N 1
ATOM 8394 C CA . LEU B 1 322 ? -9.047 1.337 -18.156 1 95.19 322 LEU B CA 1
ATOM 8395 C C . LEU B 1 322 ? -7.797 1.819 -17.422 1 95.19 322 LEU B C 1
ATOM 8397 O O . LEU B 1 322 ? -7.871 2.254 -16.266 1 95.19 322 LEU B O 1
ATOM 8401 N N . ARG B 1 323 ? -6.629 1.759 -18.078 1 89.44 323 ARG B N 1
ATOM 8402 C CA . ARG B 1 323 ? -5.375 2.227 -17.484 1 89.44 323 ARG B CA 1
ATOM 8403 C C . ARG B 1 323 ? -5.434 3.723 -17.188 1 89.44 323 ARG B C 1
ATOM 8405 O O . ARG B 1 323 ? -4.75 4.211 -16.297 1 89.44 323 ARG B O 1
ATOM 8412 N N . THR B 1 324 ? -6.281 4.34 -17.875 1 89.31 324 THR B N 1
ATOM 8413 C CA . THR B 1 324 ? -6.445 5.773 -17.656 1 89.31 324 THR B CA 1
ATOM 8414 C C . THR B 1 324 ? -7.645 6.047 -16.75 1 89.31 324 THR B C 1
ATOM 8416 O O . THR B 1 324 ? -7.59 6.926 -15.883 1 89.31 324 THR B O 1
ATOM 8419 N N . ALA B 1 325 ? -8.688 5.316 -16.938 1 93.5 325 ALA B N 1
ATOM 8420 C CA . ALA B 1 325 ? -9.938 5.57 -16.219 1 93.5 325 ALA B CA 1
ATOM 8421 C C . ALA B 1 325 ? -9.805 5.227 -14.742 1 93.5 325 ALA B C 1
ATOM 8423 O O . ALA B 1 325 ? -10.375 5.914 -13.891 1 93.5 325 ALA B O 1
ATOM 8424 N N . ILE B 1 326 ? -9.125 4.211 -14.398 1 94.5 326 ILE B N 1
ATOM 8425 C CA . ILE B 1 326 ? -9.062 3.746 -13.023 1 94.5 326 ILE B CA 1
ATOM 8426 C C . ILE B 1 326 ? -8.273 4.75 -12.172 1 94.5 326 ILE B C 1
ATOM 8428 O O . ILE B 1 326 ? -8.766 5.215 -11.141 1 94.5 326 ILE B O 1
ATOM 8432 N N . PRO B 1 327 ? -7.113 5.207 -12.602 1 89.88 327 PRO B N 1
ATOM 8433 C CA . PRO B 1 327 ? -6.43 6.227 -11.797 1 89.88 327 PRO B CA 1
ATOM 8434 C C . PRO B 1 327 ? -7.215 7.535 -11.711 1 89.88 327 PRO B C 1
ATOM 8436 O O . PRO B 1 327 ? -7.172 8.219 -10.68 1 89.88 327 PRO B O 1
ATOM 8439 N N . ALA B 1 328 ? -7.852 7.852 -12.719 1 89.81 328 ALA B N 1
ATOM 8440 C CA . ALA B 1 328 ? -8.664 9.07 -12.711 1 89.81 328 ALA B CA 1
ATOM 8441 C C . ALA B 1 328 ? -9.75 8.992 -11.641 1 89.81 328 ALA B C 1
ATOM 8443 O O . ALA B 1 328 ? -10.133 10.008 -11.055 1 89.81 328 ALA B O 1
ATOM 8444 N N . SER B 1 329 ? -10.25 7.832 -11.367 1 91.81 329 SER B N 1
ATOM 8445 C CA . SER B 1 329 ? -11.336 7.637 -10.406 1 91.81 329 SER B CA 1
ATOM 8446 C C . SER B 1 329 ? -10.844 7.812 -8.977 1 91.81 329 SER B C 1
ATOM 8448 O O . SER B 1 329 ? -11.641 8.031 -8.062 1 91.81 329 SER B O 1
ATOM 8450 N N . TYR B 1 330 ? -9.562 7.855 -8.773 1 91.06 330 TYR B N 1
ATOM 8451 C CA . TYR B 1 330 ? -9.023 7.945 -7.418 1 91.06 330 TYR B CA 1
ATOM 8452 C C . TYR B 1 330 ? -9.156 9.359 -6.871 1 91.06 330 TYR B C 1
ATOM 8454 O O . TYR B 1 330 ? -9.047 9.578 -5.66 1 91.06 330 TYR B O 1
ATOM 8462 N N . HIS B 1 331 ? -9.312 10.281 -7.754 1 90.56 331 HIS B N 1
ATOM 8463 C CA . HIS B 1 331 ? -9.508 11.664 -7.316 1 90.56 331 HIS B CA 1
ATOM 8464 C C . HIS B 1 331 ? -10.922 11.875 -6.777 1 90.56 331 HIS B C 1
ATOM 8466 O O . HIS B 1 331 ? -11.188 12.867 -6.102 1 90.56 331 HIS B O 1
ATOM 8472 N N . ARG B 1 332 ? -11.805 10.938 -7.059 1 91.75 332 ARG B N 1
ATOM 8473 C CA . ARG B 1 332 ? -13.172 10.859 -6.539 1 91.75 332 ARG B CA 1
ATOM 8474 C C . ARG B 1 332 ? -13.469 9.469 -5.992 1 91.75 332 ARG B C 1
ATOM 8476 O O . ARG B 1 332 ? -14.297 8.742 -6.543 1 91.75 332 ARG B O 1
ATOM 8483 N N . PRO B 1 333 ? -12.859 9.195 -4.93 1 92.56 333 PRO B N 1
ATOM 8484 C CA . PRO B 1 333 ? -12.883 7.809 -4.465 1 92.56 333 PRO B CA 1
ATOM 8485 C C . PRO B 1 333 ? -14.281 7.332 -4.102 1 92.56 333 PRO B C 1
ATOM 8487 O O . PRO B 1 333 ? -14.984 7.988 -3.326 1 92.56 333 PRO B O 1
ATOM 8490 N N . LYS B 1 334 ? -14.656 6.289 -4.688 1 94.94 334 LYS B N 1
ATOM 8491 C CA . LYS B 1 334 ? -15.898 5.57 -4.441 1 94.94 334 LYS B CA 1
ATOM 8492 C C . LYS B 1 334 ? -15.664 4.062 -4.398 1 94.94 334 LYS B C 1
ATOM 8494 O O . LYS B 1 334 ? -14.57 3.59 -4.699 1 94.94 334 LYS B O 1
ATOM 8499 N N . LEU B 1 335 ? -16.672 3.314 -3.959 1 96.56 335 LEU B N 1
ATOM 8500 C CA . LEU B 1 335 ? -16.531 1.863 -3.941 1 96.56 335 LEU B CA 1
ATOM 8501 C C . LEU B 1 335 ? -16.25 1.327 -5.344 1 96.56 335 LEU B C 1
ATOM 8503 O O . LEU B 1 335 ? -15.539 0.332 -5.5 1 96.56 335 LEU B O 1
ATOM 8507 N N . SER B 1 336 ? -16.844 2.025 -6.336 1 96.12 336 SER B N 1
ATOM 8508 C CA . SER B 1 336 ? -16.688 1.605 -7.727 1 96.12 336 SER B CA 1
ATOM 8509 C C . SER B 1 336 ? -15.234 1.649 -8.164 1 96.12 336 SER B C 1
ATOM 8511 O O . SER B 1 336 ? -14.812 0.866 -9.016 1 96.12 336 SER B O 1
ATOM 8513 N N . SER B 1 337 ? -14.414 2.58 -7.602 1 95.75 337 SER B N 1
ATOM 8514 C CA . SER B 1 337 ? -12.992 2.65 -7.926 1 95.75 337 SER B CA 1
ATOM 8515 C C . SER B 1 337 ? -12.266 1.37 -7.523 1 95.75 337 SER B C 1
ATOM 8517 O O . SER B 1 337 ? -11.445 0.851 -8.281 1 95.75 337 SER B O 1
ATOM 8519 N N . ILE B 1 338 ? -12.625 0.867 -6.383 1 97.38 338 ILE B N 1
ATOM 8520 C CA . ILE B 1 338 ? -12.008 -0.344 -5.852 1 97.38 338 ILE B CA 1
ATOM 8521 C C . ILE B 1 338 ? -12.508 -1.561 -6.629 1 97.38 338 ILE B C 1
ATOM 8523 O O . ILE B 1 338 ? -11.727 -2.455 -6.961 1 97.38 338 ILE B O 1
ATOM 8527 N N . GLN B 1 339 ? -13.781 -1.556 -6.891 1 98.12 339 GLN B N 1
ATOM 8528 C CA . GLN B 1 339 ? -14.375 -2.648 -7.656 1 98.12 339 GLN B CA 1
ATOM 8529 C C . GLN B 1 339 ? -13.719 -2.77 -9.031 1 98.12 339 GLN B C 1
ATOM 8531 O O . GLN B 1 339 ? -13.398 -3.873 -9.477 1 98.12 339 GLN B O 1
ATOM 8536 N N . ALA B 1 340 ? -13.531 -1.641 -9.688 1 98.25 340 ALA B N 1
ATOM 8537 C CA . ALA B 1 340 ? -12.914 -1.632 -11.008 1 98.25 340 ALA B CA 1
ATOM 8538 C C . ALA B 1 340 ? -11.484 -2.164 -10.945 1 98.25 340 ALA B C 1
ATOM 8540 O O . ALA B 1 340 ? -11.078 -2.979 -11.781 1 98.25 340 ALA B O 1
ATOM 8541 N N . ALA B 1 341 ? -10.711 -1.709 -9.977 1 97.94 341 ALA B N 1
ATOM 8542 C CA . ALA B 1 341 ? -9.32 -2.15 -9.82 1 97.94 341 ALA B CA 1
ATOM 8543 C C . ALA B 1 341 ? -9.25 -3.65 -9.555 1 97.94 341 ALA B C 1
ATOM 8545 O O . ALA B 1 341 ? -8.43 -4.352 -10.141 1 97.94 341 ALA B O 1
ATOM 8546 N N . LEU B 1 342 ? -10.086 -4.148 -8.719 1 98.5 342 LEU B N 1
ATOM 8547 C CA . LEU B 1 342 ? -10.094 -5.562 -8.352 1 98.5 342 LEU B CA 1
ATOM 8548 C C . LEU B 1 342 ? -10.5 -6.43 -9.539 1 98.5 342 LEU B C 1
ATOM 8550 O O . LEU B 1 342 ? -9.938 -7.508 -9.75 1 98.5 342 LEU B O 1
ATOM 8554 N N . LEU B 1 343 ? -11.5 -5.961 -10.258 1 98.38 343 LEU B N 1
ATOM 8555 C CA . LEU B 1 343 ? -11.922 -6.711 -11.438 1 98.38 343 LEU B CA 1
ATOM 8556 C C . LEU B 1 343 ? -10.805 -6.758 -12.477 1 98.38 343 LEU B C 1
ATOM 8558 O O . LEU B 1 343 ? -10.57 -7.801 -13.094 1 98.38 343 LEU B O 1
ATOM 8562 N N . LEU B 1 344 ? -10.156 -5.648 -12.695 1 97.5 344 LEU B N 1
ATOM 8563 C CA . LEU B 1 344 ? -9.047 -5.621 -13.648 1 97.5 344 LEU B CA 1
ATOM 8564 C C . LEU B 1 344 ? -7.961 -6.613 -13.25 1 97.5 344 LEU B C 1
ATOM 8566 O O . LEU B 1 344 ? -7.391 -7.289 -14.109 1 97.5 344 LEU B O 1
ATOM 8570 N N . LEU B 1 345 ? -7.688 -6.719 -11.969 1 97.06 345 LEU B N 1
ATOM 8571 C CA . LEU B 1 345 ? -6.652 -7.605 -11.453 1 97.06 345 LEU B CA 1
ATOM 8572 C C . LEU B 1 345 ? -7.023 -9.062 -11.688 1 97.06 345 LEU B C 1
ATOM 8574 O O . LEU B 1 345 ? -6.148 -9.938 -11.695 1 97.06 345 LEU B O 1
ATOM 8578 N N . GLN B 1 346 ? -8.344 -9.328 -11.852 1 97.19 346 GLN B N 1
ATOM 8579 C CA . GLN B 1 346 ? -8.789 -10.695 -12.102 1 97.19 346 GLN B CA 1
ATOM 8580 C C . GLN B 1 346 ? -8.719 -11.039 -13.586 1 97.19 346 GLN B C 1
ATOM 8582 O O . GLN B 1 346 ? -8.781 -12.211 -13.961 1 97.19 346 GLN B O 1
ATOM 8587 N N . CYS B 1 347 ? -8.547 -10.039 -14.414 1 94.25 347 CYS B N 1
ATOM 8588 C CA . CYS B 1 347 ? -8.523 -10.258 -15.852 1 94.25 347 CYS B CA 1
ATOM 8589 C C . CYS B 1 347 ? -7.168 -10.805 -16.297 1 94.25 347 CYS B C 1
ATOM 8591 O O . CYS B 1 347 ? -6.152 -10.555 -15.641 1 94.25 347 CYS B O 1
ATOM 8593 N N . GLN B 1 348 ? -7.242 -11.508 -17.359 1 87.19 348 GLN B N 1
ATOM 8594 C CA . GLN B 1 348 ? -5.996 -11.977 -17.969 1 87.19 348 GLN B CA 1
ATOM 8595 C C . GLN B 1 348 ? -5.125 -10.805 -18.406 1 87.19 348 GLN B C 1
ATOM 8597 O O . GLN B 1 348 ? -5.629 -9.828 -18.984 1 87.19 348 GLN B O 1
ATOM 8602 N N . PRO B 1 349 ? -3.91 -10.898 -18.078 1 83.75 349 PRO B N 1
ATOM 8603 C CA . PRO B 1 349 ? -3.035 -9.805 -18.484 1 83.75 349 PRO B CA 1
ATOM 8604 C C . PRO B 1 349 ? -2.877 -9.703 -20 1 83.75 349 PRO B C 1
ATOM 8606 O O . PRO B 1 349 ? -3.217 -10.648 -20.719 1 83.75 349 PRO B O 1
ATOM 8609 N N . GLU B 1 350 ? -2.416 -8.57 -20.422 1 79.31 350 GLU B N 1
ATOM 8610 C CA . GLU B 1 350 ? -2.201 -8.336 -21.859 1 79.31 350 GLU B CA 1
ATOM 8611 C C . GLU B 1 350 ? -1.19 -9.328 -22.422 1 79.31 350 GLU B C 1
ATOM 8613 O O . GLU B 1 350 ? -1.383 -9.859 -23.516 1 79.31 350 GLU B O 1
ATOM 8618 N N . ASP B 1 351 ? -0.103 -9.531 -21.688 1 81.81 351 ASP B N 1
ATOM 8619 C CA . ASP B 1 351 ? 0.872 -10.57 -21.984 1 81.81 351 ASP B CA 1
ATOM 8620 C C . ASP B 1 351 ? 0.856 -11.664 -20.922 1 81.81 351 ASP B C 1
ATOM 8622 O O . ASP B 1 351 ? 1.595 -11.594 -19.938 1 81.81 351 ASP B O 1
ATOM 8626 N N . PRO B 1 352 ? 0.17 -12.656 -21.25 1 77.5 352 PRO B N 1
ATOM 8627 C CA . PRO B 1 352 ? 0.002 -13.688 -20.219 1 77.5 352 PRO B CA 1
ATOM 8628 C C . PRO B 1 352 ? 1.29 -14.461 -19.938 1 77.5 352 PRO B C 1
ATOM 8630 O O . PRO B 1 352 ? 1.421 -15.094 -18.891 1 77.5 352 PRO B O 1
ATOM 8633 N N . LEU B 1 353 ? 2.229 -14.461 -20.859 1 78.44 353 LEU B N 1
ATOM 8634 C CA . LEU B 1 353 ? 3.461 -15.219 -20.672 1 78.44 353 LEU B CA 1
ATOM 8635 C C . LEU B 1 353 ? 4.469 -14.414 -19.844 1 78.44 353 LEU B C 1
ATOM 8637 O O . LEU B 1 353 ? 5.344 -14.992 -19.203 1 78.44 353 LEU B O 1
ATOM 8641 N N . ASN B 1 354 ? 4.266 -13.125 -19.891 1 80.69 354 ASN B N 1
ATOM 8642 C CA . ASN B 1 354 ? 5.137 -12.25 -19.125 1 80.69 354 ASN B CA 1
ATOM 8643 C C . ASN B 1 354 ? 4.34 -11.18 -18.375 1 80.69 354 ASN B C 1
ATOM 8645 O O . ASN B 1 354 ? 4.473 -9.992 -18.656 1 80.69 354 ASN B O 1
ATOM 8649 N N . PRO B 1 355 ? 3.664 -11.617 -17.422 1 82.88 355 PRO B N 1
ATOM 8650 C CA . PRO B 1 355 ? 2.834 -10.656 -16.688 1 82.88 355 PRO B CA 1
ATOM 8651 C C . PRO B 1 355 ? 3.66 -9.594 -15.961 1 82.88 355 PRO B C 1
ATOM 8653 O O . PRO B 1 355 ? 4.777 -9.875 -15.523 1 82.88 355 PRO B O 1
ATOM 8656 N N . ASP B 1 356 ? 3.115 -8.422 -15.867 1 89.38 356 ASP B N 1
ATOM 8657 C CA . ASP B 1 356 ? 3.73 -7.301 -15.172 1 89.38 356 ASP B CA 1
ATOM 8658 C C . ASP B 1 356 ? 3.43 -7.355 -13.672 1 89.38 356 ASP B C 1
ATOM 8660 O O . ASP B 1 356 ? 2.508 -6.688 -13.195 1 89.38 356 ASP B O 1
ATOM 8664 N N . HIS B 1 357 ? 4.262 -8 -12.953 1 90.5 357 HIS B N 1
ATOM 8665 C CA . HIS B 1 357 ? 4.039 -8.242 -11.531 1 90.5 357 HIS B CA 1
ATOM 8666 C C . HIS B 1 357 ? 4.141 -6.945 -10.727 1 90.5 357 HIS B C 1
ATOM 8668 O O . HIS B 1 357 ? 3.416 -6.758 -9.75 1 90.5 357 HIS B O 1
ATOM 8674 N N . THR B 1 358 ? 5.031 -6.055 -11.117 1 92.38 358 THR B N 1
ATOM 8675 C CA . THR B 1 358 ? 5.211 -4.793 -10.406 1 92.38 358 THR B CA 1
ATOM 8676 C C . THR B 1 358 ? 3.957 -3.928 -10.523 1 92.38 358 THR B C 1
ATOM 8678 O O . THR B 1 358 ? 3.496 -3.363 -9.523 1 92.38 358 THR B O 1
ATOM 8681 N N . PHE B 1 359 ? 3.443 -3.865 -11.727 1 90.56 359 PHE B N 1
ATOM 8682 C CA . PHE B 1 359 ? 2.23 -3.082 -11.922 1 90.56 359 PHE B CA 1
ATOM 8683 C C . PHE B 1 359 ? 1.07 -3.664 -11.125 1 90.56 359 PHE B C 1
ATOM 8685 O O . PHE B 1 359 ? 0.31 -2.926 -10.5 1 90.56 359 PHE B O 1
ATOM 8692 N N . GLN B 1 360 ? 0.914 -4.957 -11.164 1 94.12 360 GLN B N 1
ATOM 8693 C CA . GLN B 1 360 ? -0.184 -5.609 -10.461 1 94.12 360 GLN B CA 1
ATOM 8694 C C . GLN B 1 360 ? -0.069 -5.406 -8.953 1 94.12 360 GLN B C 1
ATOM 8696 O O . GLN B 1 360 ? -1.071 -5.164 -8.281 1 94.12 360 GLN B O 1
ATOM 8701 N N . TRP B 1 361 ? 1.136 -5.551 -8.422 1 96.69 361 TRP B N 1
ATOM 8702 C CA . TRP B 1 361 ? 1.339 -5.301 -6.996 1 96.69 361 TRP B CA 1
ATOM 8703 C C . TRP B 1 361 ? 1.055 -3.844 -6.652 1 96.69 361 TRP B C 1
ATOM 8705 O O . TRP B 1 361 ? 0.412 -3.551 -5.645 1 96.69 361 TRP B O 1
ATOM 8715 N N . GLY B 1 362 ? 1.526 -2.936 -7.5 1 95.44 362 GLY B N 1
ATOM 8716 C CA . GLY B 1 362 ? 1.254 -1.521 -7.305 1 95.44 362 GLY B CA 1
ATOM 8717 C C . GLY B 1 362 ? -0.227 -1.192 -7.305 1 95.44 362 GLY B C 1
ATOM 8718 O O . GLY B 1 362 ? -0.696 -0.415 -6.473 1 95.44 362 GLY B O 1
ATOM 8719 N N . LEU B 1 363 ? -0.927 -1.774 -8.25 1 95.38 363 LEU B N 1
ATOM 8720 C CA . LEU B 1 363 ? -2.365 -1.543 -8.344 1 95.38 363 LEU B CA 1
ATOM 8721 C C . LEU B 1 363 ? -3.08 -2.088 -7.109 1 95.38 363 LEU B C 1
ATOM 8723 O O . LEU B 1 363 ? -4.027 -1.473 -6.613 1 95.38 363 LEU B O 1
ATOM 8727 N N . THR B 1 364 ? -2.658 -3.25 -6.633 1 97.69 364 THR B N 1
ATOM 8728 C CA . THR B 1 364 ? -3.217 -3.826 -5.418 1 97.69 364 THR B CA 1
ATOM 8729 C C . THR B 1 364 ? -3.047 -2.871 -4.238 1 97.69 364 THR B C 1
ATOM 8731 O O . THR B 1 364 ? -4 -2.613 -3.5 1 97.69 364 THR B O 1
ATOM 8734 N N . CYS B 1 365 ? -1.867 -2.318 -4.09 1 97.19 365 CYS B N 1
ATOM 8735 C CA . CYS B 1 365 ? -1.57 -1.434 -2.969 1 97.19 365 CYS B CA 1
ATOM 8736 C C . CYS B 1 365 ? -2.334 -0.121 -3.092 1 97.19 365 CYS B C 1
ATOM 8738 O O . CYS B 1 365 ? -2.746 0.46 -2.086 1 97.19 365 CYS B O 1
ATOM 8740 N N . GLN B 1 366 ? -2.455 0.31 -4.266 1 94.69 366 GLN B N 1
ATOM 8741 C CA . GLN B 1 366 ? -3.252 1.513 -4.488 1 94.69 366 GLN B CA 1
ATOM 8742 C C . GLN B 1 366 ? -4.715 1.281 -4.121 1 94.69 366 GLN B C 1
ATOM 8744 O O . GLN B 1 366 ? -5.352 2.146 -3.518 1 94.69 366 GLN B O 1
ATOM 8749 N N . ALA B 1 367 ? -5.254 0.155 -4.555 1 97.19 367 ALA B N 1
ATOM 8750 C CA . ALA B 1 367 ? -6.629 -0.187 -4.191 1 97.19 367 ALA B CA 1
ATOM 8751 C C . ALA B 1 367 ? -6.797 -0.25 -2.676 1 97.19 367 ALA B C 1
ATOM 8753 O O . ALA B 1 367 ? -7.828 0.161 -2.141 1 97.19 367 ALA B O 1
ATOM 8754 N N . LEU B 1 368 ? -5.793 -0.761 -1.982 1 97.81 368 LEU B N 1
ATOM 8755 C CA . LEU B 1 368 ? -5.82 -0.801 -0.525 1 97.81 368 LEU B CA 1
ATOM 8756 C C . LEU B 1 368 ? -5.867 0.607 0.057 1 97.81 368 LEU B C 1
ATOM 8758 O O . LEU B 1 368 ? -6.621 0.874 0.994 1 97.81 368 LEU B O 1
ATOM 8762 N N . ALA B 1 369 ? -5.059 1.481 -0.517 1 97 369 ALA B N 1
ATOM 8763 C CA . ALA B 1 369 ? -4.996 2.859 -0.039 1 97 369 ALA B CA 1
ATOM 8764 C C . ALA B 1 369 ? -6.348 3.553 -0.183 1 97 369 ALA B C 1
ATOM 8766 O O . ALA B 1 369 ? -6.824 4.199 0.753 1 97 369 ALA B O 1
ATOM 8767 N N . ILE B 1 370 ? -6.945 3.387 -1.322 1 95.44 370 ILE B N 1
ATOM 8768 C CA . ILE B 1 370 ? -8.242 4.004 -1.564 1 95.44 370 ILE B CA 1
ATOM 8769 C C . ILE B 1 370 ? -9.289 3.383 -0.64 1 95.44 370 ILE B C 1
ATOM 8771 O O . ILE B 1 370 ? -10.164 4.082 -0.124 1 95.44 370 ILE B O 1
ATOM 8775 N N . GLY B 1 371 ? -9.195 2.047 -0.484 1 97.38 371 GLY B N 1
ATOM 8776 C CA . GLY B 1 371 ? -10.094 1.382 0.449 1 97.38 371 GLY B CA 1
ATOM 8777 C C . GLY B 1 371 ? -10 1.932 1.859 1 97.38 371 GLY B C 1
ATOM 8778 O O . GLY B 1 371 ? -11.016 2.049 2.553 1 97.38 371 GLY B O 1
ATOM 8779 N N . GLN B 1 372 ? -8.844 2.312 2.258 1 97.31 372 GLN B N 1
ATOM 8780 C CA . GLN B 1 372 ? -8.648 2.869 3.592 1 97.31 372 GLN B CA 1
ATOM 8781 C C . GLN B 1 372 ? -9.227 4.277 3.691 1 97.31 372 GLN B C 1
ATOM 8783 O O . GLN B 1 372 ? -9.734 4.676 4.746 1 97.31 372 GLN B O 1
ATOM 8788 N N . CYS B 1 373 ? -9.172 4.992 2.611 1 96.69 373 CYS B N 1
ATOM 8789 C CA . CYS B 1 373 ? -9.781 6.32 2.58 1 96.69 373 CYS B CA 1
ATOM 8790 C C . CYS B 1 373 ? -11.297 6.227 2.715 1 96.69 373 CYS B C 1
ATOM 8792 O O . CYS B 1 373 ? -11.938 7.129 3.256 1 96.69 373 CYS B O 1
ATOM 8794 N N . LEU B 1 374 ? -11.82 5.109 2.266 1 96.94 374 LEU B N 1
ATOM 8795 C CA . LEU B 1 374 ? -13.266 4.898 2.322 1 96.94 374 LEU B CA 1
ATOM 8796 C C . LEU B 1 374 ? -13.656 4.16 3.6 1 96.94 374 LEU B C 1
ATOM 8798 O O . LEU B 1 374 ? -14.836 3.896 3.832 1 96.94 374 LEU B O 1
ATOM 8802 N N . GLY B 1 375 ? -12.758 3.785 4.395 1 97 375 GLY B N 1
ATOM 8803 C CA . GLY B 1 375 ? -13.016 3.135 5.672 1 97 375 GLY B CA 1
ATOM 8804 C C . GLY B 1 375 ? -13.273 1.646 5.543 1 97 375 GLY B C 1
ATOM 8805 O O . GLY B 1 375 ? -13.938 1.05 6.391 1 97 375 GLY B O 1
ATOM 8806 N N . LEU B 1 376 ? -12.719 0.986 4.52 1 97.88 376 LEU B N 1
ATOM 8807 C CA . LEU B 1 376 ? -13.016 -0.422 4.281 1 97.88 376 LEU B CA 1
ATOM 8808 C C . LEU B 1 376 ? -12.258 -1.311 5.258 1 97.88 376 LEU B C 1
ATOM 8810 O O . LEU B 1 376 ? -12.516 -2.512 5.348 1 97.88 376 LEU B O 1
ATOM 8814 N N . HIS B 1 377 ? -11.258 -0.86 5.996 1 97.75 377 HIS B N 1
ATOM 8815 C CA . HIS B 1 377 ? -10.562 -1.633 7.02 1 97.75 377 HIS B CA 1
ATOM 8816 C C . HIS B 1 377 ? -11.336 -1.625 8.336 1 97.75 377 HIS B C 1
ATOM 8818 O O . HIS B 1 377 ? -10.953 -2.299 9.289 1 97.75 377 HIS B O 1
ATOM 8824 N N . LEU B 1 378 ? -12.477 -0.901 8.367 1 96.94 378 LEU B N 1
ATOM 8825 C CA . LEU B 1 378 ? -13.289 -0.755 9.57 1 96.94 378 LEU B CA 1
ATOM 8826 C C . LEU B 1 378 ? -14.57 -1.567 9.469 1 96.94 378 LEU B C 1
ATOM 8828 O O . LEU B 1 378 ? -15.031 -1.87 8.367 1 96.94 378 LEU B O 1
ATOM 8832 N N . ASP B 1 379 ? -15.156 -1.895 10.578 1 96.56 379 ASP B N 1
ATOM 8833 C CA . ASP B 1 379 ? -16.422 -2.6 10.641 1 96.56 379 ASP B CA 1
ATOM 8834 C C . ASP B 1 379 ? -17.594 -1.65 10.383 1 96.56 379 ASP B C 1
ATOM 8836 O O . ASP B 1 379 ? -17.922 -0.811 11.227 1 96.56 379 ASP B O 1
ATOM 8840 N N . ALA B 1 380 ? -18.281 -1.816 9.297 1 96.19 380 ALA B N 1
ATOM 8841 C CA . ALA B 1 380 ? -19.359 -0.905 8.906 1 96.19 380 ALA B CA 1
ATOM 8842 C C . ALA B 1 380 ? -20.719 -1.482 9.266 1 96.19 380 ALA B C 1
ATOM 8844 O O . ALA B 1 380 ? -21.75 -0.986 8.805 1 96.19 380 ALA B O 1
ATOM 8845 N N . SER B 1 381 ? -20.812 -2.492 10.078 1 94.81 381 SER B N 1
ATOM 8846 C CA . SER B 1 381 ? -22.047 -3.223 10.352 1 94.81 381 SER B CA 1
ATOM 8847 C C . SER B 1 381 ? -23.109 -2.312 10.977 1 94.81 381 SER B C 1
ATOM 8849 O O . SER B 1 381 ? -24.297 -2.516 10.773 1 94.81 381 SER B O 1
ATOM 8851 N N . ASN B 1 382 ? -22.703 -1.291 11.688 1 94.56 382 ASN B N 1
ATOM 8852 C CA . ASN B 1 382 ? -23.656 -0.429 12.391 1 94.56 382 ASN B CA 1
ATOM 8853 C C . ASN B 1 382 ? -23.625 0.995 11.844 1 94.56 382 ASN B C 1
ATOM 8855 O O . ASN B 1 382 ? -24.078 1.93 12.508 1 94.56 382 ASN B O 1
ATOM 8859 N N . TRP B 1 383 ? -23.031 1.159 10.664 1 95.62 383 TRP B N 1
ATOM 8860 C CA . TRP B 1 383 ? -22.984 2.49 10.07 1 95.62 383 TRP B CA 1
ATOM 8861 C C . TRP B 1 383 ? -24.375 2.938 9.625 1 95.62 383 TRP B C 1
ATOM 8863 O O . TRP B 1 383 ? -25.203 2.113 9.219 1 95.62 383 TRP B O 1
ATOM 8873 N N . THR B 1 384 ? -24.688 4.195 9.68 1 93.88 384 THR B N 1
ATOM 8874 C CA . THR B 1 384 ? -25.953 4.762 9.219 1 93.88 384 THR B CA 1
ATOM 8875 C C . THR B 1 384 ? -25.953 4.93 7.699 1 93.88 384 THR B C 1
ATOM 8877 O O . THR B 1 384 ? -26 6.055 7.195 1 93.88 384 THR B O 1
ATOM 8880 N N . ILE B 1 385 ? -25.906 3.875 6.977 1 93.31 385 ILE B N 1
ATOM 8881 C CA . ILE B 1 385 ? -25.969 3.762 5.523 1 93.31 385 ILE B CA 1
ATOM 8882 C C . ILE B 1 385 ? -26.891 2.605 5.137 1 93.31 385 ILE B C 1
ATOM 8884 O O . ILE B 1 385 ? -27.25 1.779 5.98 1 93.31 385 ILE B O 1
ATOM 8888 N N . PRO B 1 386 ? -27.344 2.551 3.883 1 92 386 PRO B N 1
ATOM 8889 C CA . PRO B 1 386 ? -28.25 1.467 3.494 1 92 386 PRO B CA 1
ATOM 8890 C C . PRO B 1 386 ? -27.641 0.084 3.697 1 92 386 PRO B C 1
ATOM 8892 O O . PRO B 1 386 ? -26.438 -0.091 3.518 1 92 386 PRO B O 1
ATOM 8895 N N . GLN B 1 387 ? -28.469 -0.864 3.99 1 92.62 387 GLN B N 1
ATOM 8896 C CA . GLN B 1 387 ? -28.031 -2.219 4.305 1 92.62 387 GLN B CA 1
ATOM 8897 C C . GLN B 1 387 ? -27.266 -2.832 3.141 1 92.62 387 GLN B C 1
ATOM 8899 O O . GLN B 1 387 ? -26.266 -3.527 3.348 1 92.62 387 GLN B O 1
ATOM 8904 N N . TRP B 1 388 ? -27.688 -2.662 1.959 1 92 388 TRP B N 1
ATOM 8905 C CA . TRP B 1 388 ? -27.016 -3.266 0.813 1 92 388 TRP B CA 1
ATOM 8906 C C . TRP B 1 388 ? -25.594 -2.73 0.674 1 92 388 TRP B C 1
ATOM 8908 O O . TRP B 1 388 ? -24.688 -3.453 0.245 1 92 388 TRP B O 1
ATOM 8918 N N . GLU B 1 389 ? -25.375 -1.419 0.973 1 94.81 389 GLU B N 1
ATOM 8919 C CA . GLU B 1 389 ? -24.031 -0.865 0.922 1 94.81 389 GLU B CA 1
ATOM 8920 C C . GLU B 1 389 ? -23.141 -1.473 2.004 1 94.81 389 GLU B C 1
ATOM 8922 O O . GLU B 1 389 ? -21.953 -1.703 1.781 1 94.81 389 GLU B O 1
ATOM 8927 N N . ARG B 1 390 ? -23.75 -1.664 3.24 1 96.25 390 ARG B N 1
ATOM 8928 C CA . ARG B 1 390 ? -23 -2.326 4.301 1 96.25 390 ARG B CA 1
ATOM 8929 C C . ARG B 1 390 ? -22.516 -3.701 3.854 1 96.25 390 ARG B C 1
ATOM 8931 O O . ARG B 1 390 ? -21.375 -4.082 4.121 1 96.25 390 ARG B O 1
ATOM 8938 N N . ASN B 1 391 ? -23.391 -4.402 3.148 1 96.31 391 ASN B N 1
ATOM 8939 C CA . ASN B 1 391 ? -23.062 -5.73 2.641 1 96.31 391 ASN B CA 1
ATOM 8940 C C . ASN B 1 391 ? -21.906 -5.672 1.638 1 96.31 391 ASN B C 1
ATOM 8942 O O . ASN B 1 391 ? -20.938 -6.426 1.754 1 96.31 391 ASN B O 1
ATOM 8946 N N . VAL B 1 392 ? -22.016 -4.816 0.706 1 96.25 392 VAL B N 1
ATOM 8947 C CA . VAL B 1 392 ? -21.016 -4.707 -0.344 1 96.25 392 VAL B CA 1
ATOM 8948 C C . VAL B 1 392 ? -19.688 -4.262 0.262 1 96.25 392 VAL B C 1
ATOM 8950 O O . VAL B 1 392 ? -18.625 -4.719 -0.159 1 96.25 392 VAL B O 1
ATOM 8953 N N . ARG B 1 393 ? -19.703 -3.328 1.217 1 97.44 393 ARG B N 1
ATOM 8954 C CA . ARG B 1 393 ? -18.484 -2.865 1.879 1 97.44 393 ARG B CA 1
ATOM 8955 C C . ARG B 1 393 ? -17.75 -4.023 2.537 1 97.44 393 ARG B C 1
ATOM 8957 O O . ARG B 1 393 ? -16.531 -4.137 2.412 1 97.44 393 ARG B O 1
ATOM 8964 N N . LYS B 1 394 ? -18.5 -4.828 3.229 1 98.12 394 LYS B N 1
ATOM 8965 C CA . LYS B 1 394 ? -17.859 -5.961 3.904 1 98.12 394 LYS B CA 1
ATOM 8966 C C . LYS B 1 394 ? -17.281 -6.945 2.896 1 98.12 394 LYS B C 1
ATOM 8968 O O . LYS B 1 394 ? -16.156 -7.441 3.082 1 98.12 394 LYS B O 1
ATOM 8973 N N . ARG B 1 395 ? -18 -7.273 1.852 1 98.25 395 ARG B N 1
ATOM 8974 C CA . ARG B 1 395 ? -17.5 -8.164 0.808 1 98.25 395 ARG B CA 1
ATOM 8975 C C . ARG B 1 395 ? -16.266 -7.582 0.138 1 98.25 395 ARG B C 1
ATOM 8977 O O . ARG B 1 395 ? -15.305 -8.305 -0.131 1 98.25 395 ARG B O 1
ATOM 8984 N N . LEU B 1 396 ? -16.281 -6.266 -0.098 1 98.25 396 LEU B N 1
ATOM 8985 C CA . LEU B 1 396 ? -15.148 -5.598 -0.716 1 98.25 396 LEU B CA 1
ATOM 8986 C C . LEU B 1 396 ? -13.945 -5.594 0.22 1 98.25 396 LEU B C 1
ATOM 8988 O O . LEU B 1 396 ? -12.805 -5.715 -0.231 1 98.25 396 LEU B O 1
ATOM 8992 N N . SER B 1 397 ? -14.18 -5.355 1.513 1 98.62 397 SER B N 1
ATOM 8993 C CA . SER B 1 397 ? -13.094 -5.418 2.488 1 98.62 397 SER B CA 1
ATOM 8994 C C . SER B 1 397 ? -12.359 -6.754 2.41 1 98.62 397 SER B C 1
ATOM 8996 O O . SER B 1 397 ? -11.133 -6.785 2.361 1 98.62 397 SER B O 1
ATOM 8998 N N . TRP B 1 398 ? -13.078 -7.773 2.35 1 98.75 398 TRP B N 1
ATOM 8999 C CA . TRP B 1 398 ? -12.453 -9.094 2.35 1 98.75 398 TRP B CA 1
ATOM 9000 C C . TRP B 1 398 ? -11.859 -9.414 0.984 1 98.75 398 TRP B C 1
ATOM 9002 O O . TRP B 1 398 ? -10.875 -10.156 0.888 1 98.75 398 TRP B O 1
ATOM 9012 N N . ALA B 1 399 ? -12.484 -8.852 -0.117 1 98.81 399 ALA B N 1
ATOM 9013 C CA . ALA B 1 399 ? -11.852 -8.969 -1.427 1 98.81 399 ALA B CA 1
ATOM 9014 C C . ALA B 1 399 ? -10.469 -8.312 -1.423 1 98.81 399 ALA B C 1
ATOM 9016 O O . ALA B 1 399 ? -9.523 -8.836 -2.012 1 98.81 399 ALA B O 1
ATOM 9017 N N . LEU B 1 400 ? -10.328 -7.164 -0.749 1 98.75 400 LEU B N 1
ATOM 9018 C CA . LEU B 1 400 ? -9.055 -6.473 -0.623 1 98.75 400 LEU B CA 1
ATOM 9019 C C . LEU B 1 400 ? -8.07 -7.289 0.212 1 98.75 400 LEU B C 1
ATOM 9021 O O . LEU B 1 400 ? -6.895 -7.395 -0.132 1 98.75 400 LEU B O 1
ATOM 9025 N N . PHE B 1 401 ? -8.578 -7.867 1.312 1 98.5 401 PHE B N 1
ATOM 9026 C CA . PHE B 1 401 ? -7.762 -8.719 2.164 1 98.5 401 PHE B CA 1
ATOM 9027 C C . PHE B 1 401 ? -7.207 -9.898 1.376 1 98.5 401 PHE B C 1
ATOM 9029 O O . PHE B 1 401 ? -6.016 -10.203 1.457 1 98.5 401 PHE B O 1
ATOM 9036 N N . MET B 1 402 ? -8.086 -10.5 0.565 1 98.62 402 MET B N 1
ATOM 9037 C CA . MET B 1 402 ? -7.691 -11.633 -0.273 1 98.62 402 MET B CA 1
ATOM 9038 C C . MET B 1 402 ? -6.648 -11.211 -1.299 1 98.62 402 MET B C 1
ATOM 9040 O O . MET B 1 402 ? -5.641 -11.891 -1.484 1 98.62 402 MET B O 1
ATOM 9044 N N . GLN B 1 403 ? -6.906 -10.102 -1.937 1 98.62 403 GLN B N 1
ATOM 9045 C CA . GLN B 1 403 ? -5.996 -9.609 -2.965 1 98.62 403 GLN B CA 1
ATOM 9046 C C . GLN B 1 403 ? -4.613 -9.32 -2.381 1 98.62 403 GLN B C 1
ATOM 9048 O O . GLN B 1 403 ? -3.596 -9.609 -3.01 1 98.62 403 GLN B O 1
ATOM 9053 N N . ASP B 1 404 ? -4.559 -8.758 -1.179 1 98.19 404 ASP B N 1
ATOM 9054 C CA . ASP B 1 404 ? -3.311 -8.422 -0.498 1 98.19 404 ASP B CA 1
ATOM 9055 C C . ASP B 1 404 ? -2.49 -9.672 -0.203 1 98.19 404 ASP B C 1
ATOM 9057 O O . ASP B 1 404 ? -1.307 -9.742 -0.543 1 98.19 404 ASP B O 1
ATOM 9061 N N . ARG B 1 405 ? -3.111 -10.688 0.339 1 98.5 405 ARG B N 1
ATOM 9062 C CA . ARG B 1 405 ? -2.396 -11.875 0.795 1 98.5 405 ARG B CA 1
ATOM 9063 C C . ARG B 1 405 ? -1.937 -12.719 -0.385 1 98.5 405 ARG B C 1
ATOM 9065 O O . ARG B 1 405 ? -0.788 -13.164 -0.426 1 98.5 405 ARG B O 1
ATOM 9072 N N . TRP B 1 406 ? -2.795 -12.922 -1.324 1 98.5 406 TRP B N 1
ATOM 9073 C CA . TRP B 1 406 ? -2.477 -13.828 -2.424 1 98.5 406 TRP B CA 1
ATOM 9074 C C . TRP B 1 406 ? -1.468 -13.195 -3.377 1 98.5 406 TRP B C 1
ATOM 9076 O O . TRP B 1 406 ? -0.6 -13.883 -3.918 1 98.5 406 TRP B O 1
ATOM 9086 N N . THR B 1 407 ? -1.578 -11.883 -3.611 1 97.62 407 THR B N 1
ATOM 9087 C CA . THR B 1 407 ? -0.578 -11.219 -4.441 1 97.62 407 THR B CA 1
ATOM 9088 C C . THR B 1 407 ? 0.783 -11.219 -3.748 1 97.62 407 THR B C 1
ATOM 9090 O O . THR B 1 407 ? 1.813 -11.414 -4.395 1 97.62 407 THR B O 1
ATOM 9093 N N . ALA B 1 408 ? 0.76 -10.938 -2.451 1 96.88 408 ALA B N 1
ATOM 9094 C CA . ALA B 1 408 ? 2 -10.969 -1.68 1 96.88 408 ALA B CA 1
ATOM 9095 C C . ALA B 1 408 ? 2.67 -12.344 -1.785 1 96.88 408 ALA B C 1
ATOM 9097 O O . ALA B 1 408 ? 3.889 -12.43 -1.943 1 96.88 408 ALA B O 1
ATOM 9098 N N . LEU B 1 409 ? 1.921 -13.383 -1.734 1 97.06 409 LEU B N 1
ATOM 9099 C CA . LEU B 1 409 ? 2.459 -14.734 -1.828 1 97.06 409 LEU B CA 1
ATOM 9100 C C . LEU B 1 409 ? 3.01 -15.008 -3.225 1 97.06 409 LEU B C 1
ATOM 9102 O O . LEU B 1 409 ? 4.164 -15.422 -3.371 1 97.06 409 LEU B O 1
ATOM 9106 N N . ALA B 1 410 ? 2.201 -14.734 -4.219 1 96.5 410 ALA B N 1
ATOM 9107 C CA . ALA B 1 410 ? 2.541 -15.078 -5.598 1 96.5 410 ALA B CA 1
ATOM 9108 C C . ALA B 1 410 ? 3.781 -14.328 -6.066 1 96.5 410 ALA B C 1
ATOM 9110 O O . ALA B 1 410 ? 4.605 -14.867 -6.805 1 96.5 410 ALA B O 1
ATOM 9111 N N . TYR B 1 411 ? 3.912 -13.141 -5.578 1 94.38 411 TYR B N 1
ATOM 9112 C CA . TYR B 1 411 ? 5.012 -12.32 -6.078 1 94.38 411 TYR B CA 1
ATOM 9113 C C . TYR B 1 411 ? 6.125 -12.219 -5.043 1 94.38 411 TYR B C 1
ATOM 9115 O O . TYR B 1 411 ? 7.184 -11.648 -5.32 1 94.38 411 TYR B O 1
ATOM 9123 N N . GLY B 1 412 ? 5.93 -12.789 -3.895 1 94.81 412 GLY B N 1
ATOM 9124 C CA . GLY B 1 412 ? 6.934 -12.773 -2.844 1 94.81 412 GLY B CA 1
ATOM 9125 C C . GLY B 1 412 ? 7.172 -11.391 -2.268 1 94.81 412 GLY B C 1
ATOM 9126 O O . GLY B 1 412 ? 8.312 -10.922 -2.213 1 94.81 412 GLY B O 1
ATOM 9127 N N . ARG B 1 413 ? 6.113 -10.734 -1.858 1 96.5 413 ARG B N 1
ATOM 9128 C CA . ARG B 1 413 ? 6.172 -9.391 -1.303 1 96.5 413 ARG B CA 1
ATOM 9129 C C . ARG B 1 413 ? 5.609 -9.359 0.115 1 96.5 413 ARG B C 1
ATOM 9131 O O . ARG B 1 413 ? 4.859 -10.25 0.512 1 96.5 413 ARG B O 1
ATOM 9138 N N . PRO B 1 414 ? 6.031 -8.344 0.942 1 96.5 414 PRO B N 1
ATOM 9139 C CA . PRO B 1 414 ? 5.375 -8.18 2.242 1 96.5 414 PRO B CA 1
ATOM 9140 C C . PRO B 1 414 ? 3.914 -7.758 2.117 1 96.5 414 PRO B C 1
ATOM 9142 O O . PRO B 1 414 ? 3.561 -7.008 1.203 1 96.5 414 PRO B O 1
ATOM 9145 N N . VAL B 1 415 ? 3.115 -8.195 3.035 1 97 415 VAL B N 1
ATOM 9146 C CA . VAL B 1 415 ? 1.709 -7.801 3.041 1 97 415 VAL B CA 1
ATOM 9147 C C . VAL B 1 415 ? 1.574 -6.371 3.557 1 97 415 VAL B C 1
ATOM 9149 O O . VAL B 1 415 ? 2.473 -5.859 4.227 1 97 415 VAL B O 1
ATOM 9152 N N . HIS B 1 416 ? 0.513 -5.699 3.223 1 97.44 416 HIS B N 1
ATOM 9153 C CA . HIS B 1 416 ? 0.337 -4.301 3.602 1 97.44 416 HIS B CA 1
ATOM 9154 C C . HIS B 1 416 ? -0.729 -4.152 4.684 1 97.44 416 HIS B C 1
ATOM 9156 O O . HIS B 1 416 ? -0.696 -3.201 5.465 1 97.44 416 HIS B O 1
ATOM 9162 N N . ILE B 1 417 ? -1.737 -5.055 4.754 1 97.56 417 ILE B N 1
ATOM 9163 C CA . ILE B 1 417 ? -2.801 -4.949 5.746 1 97.56 417 ILE B CA 1
ATOM 9164 C C . ILE B 1 417 ? -2.299 -5.461 7.098 1 97.56 417 ILE B C 1
ATOM 9166 O O . ILE B 1 417 ? -1.854 -6.605 7.207 1 97.56 417 ILE B O 1
ATOM 9170 N N . HIS B 1 418 ? -2.312 -4.641 8.062 1 93.31 418 HIS B N 1
ATOM 9171 C CA . HIS B 1 418 ? -1.948 -4.988 9.43 1 93.31 418 HIS B CA 1
ATOM 9172 C C . HIS B 1 418 ? -3.146 -5.539 10.195 1 93.31 418 HIS B C 1
ATOM 9174 O O . HIS B 1 418 ? -4.242 -4.984 10.125 1 93.31 418 HIS B O 1
ATOM 9180 N N . ASP B 1 419 ? -2.9 -6.551 10.93 1 93.69 419 ASP B N 1
ATOM 9181 C CA . ASP B 1 419 ? -3.977 -7.145 11.719 1 93.69 419 ASP B CA 1
ATOM 9182 C C . ASP B 1 419 ? -4.492 -6.168 12.773 1 93.69 419 ASP B C 1
ATOM 9184 O O . ASP B 1 419 ? -5.688 -6.141 13.07 1 93.69 419 ASP B O 1
ATOM 9188 N N . ASP B 1 420 ? -3.637 -5.328 13.266 1 94.25 420 ASP B N 1
ATOM 9189 C CA . ASP B 1 420 ? -4.004 -4.395 14.328 1 94.25 420 ASP B CA 1
ATOM 9190 C C . ASP B 1 420 ? -4.887 -3.27 13.789 1 94.25 420 ASP B C 1
ATOM 9192 O O . ASP B 1 420 ? -5.523 -2.549 14.562 1 94.25 420 ASP B O 1
ATOM 9196 N N . ASP B 1 421 ? -4.953 -3.139 12.516 1 95.94 421 ASP B N 1
ATOM 9197 C CA . ASP B 1 421 ? -5.738 -2.061 11.922 1 95.94 421 ASP B CA 1
ATOM 9198 C C . ASP B 1 421 ? -6.93 -2.613 11.141 1 95.94 421 ASP B C 1
ATOM 9200 O O . ASP B 1 421 ? -7.523 -1.906 10.328 1 95.94 421 ASP B O 1
ATOM 9204 N N . TRP B 1 422 ? -7.23 -3.865 11.312 1 96.69 422 TRP B N 1
ATOM 9205 C CA . TRP B 1 422 ? -8.336 -4.531 10.633 1 96.69 422 TRP B CA 1
ATOM 9206 C C . TRP B 1 422 ? -9.445 -4.891 11.617 1 96.69 422 TRP B C 1
ATOM 9208 O O . TRP B 1 422 ? -9.25 -5.734 12.5 1 96.69 422 TRP B O 1
ATOM 9218 N N . THR B 1 423 ? -10.633 -4.305 11.484 1 96.38 423 THR B N 1
ATOM 9219 C CA . THR B 1 423 ? -11.703 -4.562 12.445 1 96.38 423 THR B CA 1
ATOM 9220 C C . THR B 1 423 ? -12.898 -5.207 11.758 1 96.38 423 THR B C 1
ATOM 9222 O O . THR B 1 423 ? -13.953 -5.387 12.375 1 96.38 423 THR B O 1
ATOM 9225 N N . VAL B 1 424 ? -12.828 -5.504 10.492 1 97.62 424 VAL B N 1
ATOM 9226 C CA . VAL B 1 424 ? -13.938 -6.059 9.719 1 97.62 424 VAL B CA 1
ATOM 9227 C C . VAL B 1 424 ? -14.266 -7.461 10.219 1 97.62 424 VAL B C 1
ATOM 9229 O O . VAL B 1 424 ? -13.375 -8.297 10.375 1 97.62 424 VAL B O 1
ATOM 9232 N N . GLY B 1 425 ? -15.484 -7.75 10.477 1 96.75 425 GLY B N 1
ATOM 9233 C CA . GLY B 1 425 ? -15.914 -9.055 10.938 1 96.75 425 GLY B CA 1
ATOM 9234 C C . GLY B 1 425 ? -15.914 -10.109 9.844 1 96.75 425 GLY B C 1
ATOM 9235 O O . GLY B 1 425 ? -15.812 -9.781 8.656 1 96.75 425 GLY B O 1
ATOM 9236 N N . ASP B 1 426 ? -16.062 -11.305 10.227 1 97.62 426 ASP B N 1
ATOM 9237 C CA . ASP B 1 426 ? -16.094 -12.414 9.281 1 97.62 426 ASP B CA 1
ATOM 9238 C C . ASP B 1 426 ? -17.312 -12.336 8.375 1 97.62 426 ASP B C 1
ATOM 9240 O O . ASP B 1 426 ? -18.359 -11.82 8.781 1 97.62 426 ASP B O 1
ATOM 9244 N N . LEU B 1 427 ? -17.188 -12.828 7.219 1 97.5 427 LEU B N 1
ATOM 9245 C CA . LEU B 1 427 ? -18.312 -12.875 6.285 1 97.5 427 LEU B CA 1
ATOM 9246 C C . LEU B 1 427 ? -19.344 -13.914 6.727 1 97.5 427 LEU B C 1
ATOM 9248 O O . LEU B 1 427 ? -18.969 -15 7.195 1 97.5 427 LEU B O 1
ATOM 9252 N N . THR B 1 428 ? -20.547 -13.602 6.621 1 96.44 428 THR B N 1
ATOM 9253 C CA . THR B 1 428 ? -21.688 -14.484 6.879 1 96.44 428 THR B CA 1
ATOM 9254 C C . THR B 1 428 ? -22.672 -14.445 5.711 1 96.44 428 THR B C 1
ATOM 9256 O O . THR B 1 428 ? -22.609 -13.547 4.871 1 96.44 428 THR B O 1
ATOM 9259 N N . PRO B 1 429 ? -23.562 -15.406 5.59 1 95.06 429 PRO B N 1
ATOM 9260 C CA . PRO B 1 429 ? -24.547 -15.406 4.508 1 95.06 429 PRO B CA 1
ATOM 9261 C C . PRO B 1 429 ? -25.422 -14.156 4.504 1 95.06 429 PRO B C 1
ATOM 9263 O O . PRO B 1 429 ? -25.906 -13.734 3.449 1 95.06 429 PRO B O 1
ATOM 9266 N N . ALA B 1 430 ? -25.547 -13.516 5.641 1 94 430 ALA B N 1
ATOM 9267 C CA . ALA B 1 430 ? -26.359 -12.312 5.754 1 94 430 ALA B CA 1
ATOM 9268 C C . ALA B 1 430 ? -25.75 -11.164 4.945 1 94 430 ALA B C 1
ATOM 9270 O O . ALA B 1 430 ? -26.469 -10.266 4.504 1 94 430 ALA B O 1
ATOM 9271 N N . ASP B 1 431 ? -24.516 -11.211 4.711 1 96 431 ASP B N 1
ATOM 9272 C CA . ASP B 1 431 ? -23.828 -10.156 3.986 1 96 431 ASP B CA 1
ATOM 9273 C C . ASP B 1 431 ? -24.094 -10.242 2.488 1 96 431 ASP B C 1
ATOM 9275 O O . ASP B 1 431 ? -23.672 -9.375 1.721 1 96 431 ASP B O 1
ATOM 9279 N N . PHE B 1 432 ? -24.859 -11.281 2.047 1 94.38 432 PHE B N 1
ATOM 9280 C CA . PHE B 1 432 ? -25.188 -11.5 0.641 1 94.38 432 PHE B CA 1
ATOM 9281 C C . PHE B 1 432 ? -26.688 -11.383 0.407 1 94.38 432 PHE B C 1
ATOM 9283 O O . PHE B 1 432 ? -27.188 -11.805 -0.633 1 94.38 432 PHE B O 1
ATOM 9290 N N . SER B 1 433 ? -27.438 -10.859 1.318 1 85.94 433 SER B N 1
ATOM 9291 C CA . SER B 1 433 ? -28.891 -10.781 1.285 1 85.94 433 SER B CA 1
ATOM 9292 C C . SER B 1 433 ? -29.375 -9.914 0.128 1 85.94 433 SER B C 1
ATOM 9294 O O . SER B 1 433 ? -30.516 -10.031 -0.31 1 85.94 433 SER B O 1
ATOM 9296 N N . ASP B 1 434 ? -28.578 -9.055 -0.343 1 77.12 434 ASP B N 1
ATOM 9297 C CA . ASP B 1 434 ? -28.984 -8.18 -1.438 1 77.12 434 ASP B CA 1
ATOM 9298 C C . ASP B 1 434 ? -29.125 -8.961 -2.742 1 77.12 434 ASP B C 1
ATOM 9300 O O . ASP B 1 434 ? -29.625 -8.43 -3.74 1 77.12 434 ASP B O 1
ATOM 9304 N N . PHE B 1 435 ? -28.812 -10.188 -2.771 1 67.44 435 PHE B N 1
ATOM 9305 C CA . PHE B 1 435 ? -28.953 -11.039 -3.945 1 67.44 435 PHE B CA 1
ATOM 9306 C C . PHE B 1 435 ? -30.375 -11.602 -4.031 1 67.44 435 PHE B C 1
ATOM 9308 O O . PHE B 1 435 ? -30.844 -11.961 -5.113 1 67.44 435 PHE B O 1
ATOM 9315 N N . GLU B 1 436 ? -31.125 -11.836 -2.875 1 59.06 436 GLU B N 1
ATOM 9316 C CA . GLU B 1 436 ? -32.406 -12.539 -2.756 1 59.06 436 GLU B CA 1
ATOM 9317 C C . GLU B 1 436 ? -33.562 -11.617 -3.104 1 59.06 436 GLU B C 1
ATOM 9319 O O . GLU B 1 436 ? -34.656 -12.086 -3.441 1 59.06 436 GLU B O 1
ATOM 9324 N N . SER B 1 437 ? -33.438 -10.344 -3.098 1 49.38 437 SER B N 1
ATOM 9325 C CA . SER B 1 437 ? -34.656 -9.531 -3.25 1 49.38 437 SER B CA 1
ATOM 9326 C C . SER B 1 437 ? -35.25 -9.664 -4.648 1 49.38 437 SER B C 1
ATOM 9328 O O . SER B 1 437 ? -35.156 -8.742 -5.461 1 49.38 437 SER B O 1
ATOM 9330 N N . GLU B 1 438 ? -35.125 -10.703 -5.328 1 43.84 438 GLU B N 1
ATOM 9331 C CA . GLU B 1 438 ? -36.031 -10.82 -6.465 1 43.84 438 GLU B CA 1
ATOM 9332 C C . GLU B 1 438 ? -37.469 -10.742 -6.012 1 43.84 438 GLU B C 1
ATOM 9334 O O . GLU B 1 438 ? -38.031 -11.727 -5.512 1 43.84 438 GLU B O 1
ATOM 9339 N N . VAL B 1 439 ? -38 -9.641 -5.609 1 35.94 439 VAL B N 1
ATOM 9340 C CA . VAL B 1 439 ? -39.438 -9.375 -5.441 1 35.94 439 VAL B CA 1
ATOM 9341 C C . VAL B 1 439 ? -40.188 -9.781 -6.707 1 35.94 439 VAL B C 1
ATOM 9343 O O . VAL B 1 439 ? -39.906 -9.266 -7.793 1 35.94 439 VAL B O 1
ATOM 9346 N N . PRO B 1 440 ? -41.031 -10.781 -6.719 1 36 440 PRO B N 1
ATOM 9347 C CA . PRO B 1 440 ? -42 -11.047 -7.785 1 36 440 PRO B CA 1
ATOM 9348 C C . PRO B 1 440 ? -42.875 -9.828 -8.102 1 36 440 PRO B C 1
ATOM 9350 O O . PRO B 1 440 ? -43.719 -9.883 -9 1 36 440 PRO B O 1
ATOM 9353 N N . ASN B 1 441 ? -43.094 -8.812 -7.238 1 32.69 441 ASN B N 1
ATOM 9354 C CA . ASN B 1 441 ? -44.375 -8.094 -7.301 1 32.69 441 ASN B CA 1
ATOM 9355 C C . ASN B 1 441 ? -44.375 -7.043 -8.406 1 32.69 441 ASN B C 1
ATOM 9357 O O . ASN B 1 441 ? -45.25 -6.191 -8.461 1 32.69 441 ASN B O 1
ATOM 9361 N N . ALA B 1 442 ? -43.375 -6.438 -8.781 1 29.92 442 ALA B N 1
ATOM 9362 C CA . ALA B 1 442 ? -43.969 -5.367 -9.57 1 29.92 442 ALA B CA 1
ATOM 9363 C C . ALA B 1 442 ? -44.75 -5.93 -10.766 1 29.92 442 ALA B C 1
ATOM 9365 O O . ALA B 1 442 ? -44.188 -6.715 -11.547 1 29.92 442 ALA B O 1
ATOM 9366 N N . PRO B 1 443 ? -46.094 -5.84 -10.781 1 27.64 443 PRO B N 1
ATOM 9367 C CA . PRO B 1 443 ? -46.844 -6.055 -12.016 1 27.64 443 PRO B CA 1
ATOM 9368 C C . PRO B 1 443 ? -46.219 -5.383 -13.227 1 27.64 443 PRO B C 1
ATOM 9370 O O . PRO B 1 443 ? -45.812 -4.211 -13.156 1 27.64 443 PRO B O 1
ATOM 9373 N N . SER B 1 444 ? -45.469 -6.074 -13.922 1 25.45 444 SER B N 1
ATOM 9374 C CA . SER B 1 444 ? -45.094 -5.496 -15.203 1 25.45 444 SER B CA 1
ATOM 9375 C C . SER B 1 444 ? -46.25 -4.766 -15.859 1 25.45 444 SER B C 1
ATOM 9377 O O . SER B 1 444 ? -47.344 -5.328 -16 1 25.45 444 SER B O 1
ATOM 9379 N N . ALA B 1 445 ? -46.344 -3.479 -15.828 1 25.39 445 ALA B N 1
ATOM 9380 C CA . ALA B 1 445 ? -47.188 -2.787 -16.797 1 25.39 445 ALA B CA 1
ATOM 9381 C C . ALA B 1 445 ? -47.156 -3.492 -18.156 1 25.39 445 ALA B C 1
ATOM 9383 O O . ALA B 1 445 ? -46.219 -4.219 -18.453 1 25.39 445 ALA B O 1
ATOM 9384 N N . SER B 1 446 ? -48.156 -3.299 -19.141 1 22.66 446 SER B N 1
ATOM 9385 C CA . SER B 1 446 ? -48.531 -3.916 -20.406 1 22.66 446 SER B CA 1
ATOM 9386 C C . SER B 1 446 ? -47.312 -4.215 -21.281 1 22.66 446 SER B C 1
ATOM 9388 O O . SER B 1 446 ? -47.125 -5.355 -21.703 1 22.66 446 SER B O 1
ATOM 9390 N N . GLY B 1 447 ? -47.188 -3.475 -22.516 1 23.61 447 GLY B N 1
ATOM 9391 C CA . GLY B 1 447 ? -47 -3.77 -23.922 1 23.61 447 GLY B CA 1
ATOM 9392 C C . GLY B 1 447 ? -45.562 -3.932 -24.312 1 23.61 447 GLY B C 1
ATOM 9393 O O . GLY B 1 447 ? -45.219 -4.137 -25.484 1 23.61 447 GLY B O 1
ATOM 9394 N N . SER B 1 448 ? -44.656 -3.072 -23.844 1 25.28 448 SER B N 1
ATOM 9395 C CA . SER B 1 448 ? -43.5 -3.08 -24.75 1 25.28 448 SER B CA 1
ATOM 9396 C C . SER B 1 448 ? -42.719 -4.371 -24.609 1 25.28 448 SER B C 1
ATOM 9398 O O . SER B 1 448 ? -42.656 -4.949 -23.516 1 25.28 448 SER B O 1
ATOM 9400 N N . VAL B 1 449 ? -42.5 -5.141 -25.688 1 26.38 449 VAL B N 1
ATOM 9401 C CA . VAL B 1 449 ? -41.75 -6.305 -26.141 1 26.38 449 VAL B CA 1
ATOM 9402 C C . VAL B 1 449 ? -40.312 -6.242 -25.594 1 26.38 449 VAL B C 1
ATOM 9404 O O . VAL B 1 449 ? -39.438 -5.668 -26.219 1 26.38 449 VAL B O 1
ATOM 9407 N N . SER B 1 450 ? -40.031 -5.555 -24.578 1 28.44 450 SER B N 1
ATOM 9408 C CA . SER B 1 450 ? -38.594 -5.766 -24.438 1 28.44 450 SER B CA 1
ATOM 9409 C C . SER B 1 450 ? -38.25 -7.25 -24.344 1 28.44 450 SER B C 1
ATOM 9411 O O . SER B 1 450 ? -38.938 -7.996 -23.641 1 28.44 450 SER B O 1
ATOM 9413 N N . SER B 1 451 ? -37.781 -7.871 -25.453 1 27.56 451 SER B N 1
ATOM 9414 C CA . SER B 1 451 ? -37.156 -9.172 -25.625 1 27.56 451 SER B CA 1
ATOM 9415 C C . SER B 1 451 ? -36.281 -9.539 -24.438 1 27.56 451 SER B C 1
ATOM 9417 O O . SER B 1 451 ? -35.125 -9.07 -24.328 1 27.56 451 SER B O 1
ATOM 9419 N N . SER B 1 452 ? -36.75 -9.492 -23.266 1 30.95 452 SER B N 1
ATOM 9420 C CA . SER B 1 452 ? -36.094 -10.164 -22.156 1 30.95 452 SER B CA 1
ATOM 9421 C C . SER B 1 452 ? -35.656 -11.57 -22.547 1 30.95 452 SER B C 1
ATOM 9423 O O . SER B 1 452 ? -36.469 -12.461 -22.734 1 30.95 452 SER B O 1
ATOM 9425 N N . VAL B 1 453 ? -34.688 -11.711 -23.375 1 30.22 453 VAL B N 1
ATOM 9426 C CA . VAL B 1 453 ? -34.062 -13.023 -23.484 1 30.22 453 VAL B CA 1
ATOM 9427 C C . VAL B 1 453 ? -34 -13.672 -22.109 1 30.22 453 VAL B C 1
ATOM 9429 O O . VAL B 1 453 ? -33.312 -13.172 -21.203 1 30.22 453 VAL B O 1
ATOM 9432 N N . SER B 1 454 ? -35 -14.328 -21.641 1 32.5 454 SER B N 1
ATOM 9433 C CA . SER B 1 454 ? -35.125 -15.352 -20.609 1 32.5 454 SER B CA 1
ATOM 9434 C C . SER B 1 454 ? -33.875 -16.234 -20.562 1 32.5 454 SER B C 1
ATOM 9436 O O . SER B 1 454 ? -33.719 -17.109 -21.406 1 32.5 454 SER B O 1
ATOM 9438 N N . VAL B 1 455 ? -32.75 -15.766 -20.469 1 37.19 455 VAL B N 1
ATOM 9439 C CA . VAL B 1 455 ? -31.781 -16.797 -20.141 1 37.19 455 VAL B CA 1
ATOM 9440 C C . VAL B 1 455 ? -32.438 -17.828 -19.203 1 37.19 455 VAL B C 1
ATOM 9442 O O . VAL B 1 455 ? -32.906 -17.484 -18.125 1 37.19 455 VAL B O 1
ATOM 9445 N N . SER B 1 456 ? -32.875 -18.922 -19.703 1 38.78 456 SER B N 1
ATOM 9446 C CA . SER B 1 456 ? -33.625 -20.141 -19.406 1 38.78 456 SER B CA 1
ATOM 9447 C C . SER B 1 456 ? -33.312 -20.672 -18.016 1 38.78 456 SER B C 1
ATOM 9449 O O . SER B 1 456 ? -33.844 -21.703 -17.609 1 38.78 456 SER B O 1
ATOM 9451 N N . GLY B 1 457 ? -32.125 -20.438 -17.406 1 44.94 457 GLY B N 1
ATOM 9452 C CA . GLY B 1 457 ? -32.156 -21.219 -16.188 1 44.94 457 GLY B CA 1
ATOM 9453 C C . GLY B 1 457 ? -33.219 -20.734 -15.195 1 44.94 457 GLY B C 1
ATOM 9454 O O . GLY B 1 457 ? -33.594 -19.562 -15.219 1 44.94 457 GLY B O 1
ATOM 9455 N N . SER B 1 458 ? -34.062 -21.641 -14.648 1 55.59 458 SER B N 1
ATOM 9456 C CA . SER B 1 458 ? -35.062 -21.422 -13.625 1 55.59 458 SER B CA 1
ATOM 9457 C C . SER B 1 458 ? -34.531 -20.547 -12.5 1 55.59 458 SER B C 1
ATOM 9459 O O . SER B 1 458 ? -33.344 -20.5 -12.258 1 55.59 458 SER B O 1
ATOM 9461 N N . ASP B 1 459 ? -35.375 -19.453 -12.148 1 60.88 459 ASP B N 1
ATOM 9462 C CA . ASP B 1 459 ? -35.125 -18.641 -10.961 1 60.88 459 ASP B CA 1
ATOM 9463 C C . ASP B 1 459 ? -34.469 -19.453 -9.859 1 60.88 459 ASP B C 1
ATOM 9465 O O . ASP B 1 459 ? -33.594 -18.953 -9.141 1 60.88 459 ASP B O 1
ATOM 9469 N N . ASP B 1 460 ? -34.781 -20.766 -10.039 1 65.94 460 ASP B N 1
ATOM 9470 C CA . ASP B 1 460 ? -34.25 -21.656 -9 1 65.94 460 ASP B CA 1
ATOM 9471 C C . ASP B 1 460 ? -32.75 -21.969 -9.25 1 65.94 460 ASP B C 1
ATOM 9473 O O . ASP B 1 460 ? -31.969 -22.031 -8.312 1 65.94 460 ASP B O 1
ATOM 9477 N N . ASP B 1 461 ? -32.438 -22.047 -10.5 1 73.62 461 ASP B N 1
ATOM 9478 C CA . ASP B 1 461 ? -31.062 -22.359 -10.852 1 73.62 461 ASP B CA 1
ATOM 9479 C C . ASP B 1 461 ? -30.141 -21.172 -10.539 1 73.62 461 ASP B C 1
ATOM 9481 O O . ASP B 1 461 ? -29.031 -21.359 -10.023 1 73.62 461 ASP B O 1
ATOM 9485 N N . ARG B 1 462 ? -30.688 -20.047 -10.836 1 75.44 462 ARG B N 1
ATOM 9486 C CA . ARG B 1 462 ? -29.906 -18.844 -10.562 1 75.44 462 ARG B CA 1
ATOM 9487 C C . ARG B 1 462 ? -29.672 -18.656 -9.07 1 75.44 462 ARG B C 1
ATOM 9489 O O . ARG B 1 462 ? -28.578 -18.281 -8.641 1 75.44 462 ARG B O 1
ATOM 9496 N N . ARG B 1 463 ? -30.672 -19.062 -8.336 1 77.38 463 ARG B N 1
ATOM 9497 C CA . ARG B 1 463 ? -30.562 -18.969 -6.879 1 77.38 463 ARG B CA 1
ATOM 9498 C C . ARG B 1 463 ? -29.578 -19.984 -6.324 1 77.38 463 ARG B C 1
ATOM 9500 O O . ARG B 1 463 ? -28.844 -19.703 -5.371 1 77.38 463 ARG B O 1
ATOM 9507 N N . SER B 1 464 ? -29.609 -21 -6.938 1 83.62 464 SER B N 1
ATOM 9508 C CA . SER B 1 464 ? -28.734 -22.062 -6.484 1 83.62 464 SER B CA 1
ATOM 9509 C C . SER B 1 464 ? -27.266 -21.734 -6.781 1 83.62 464 SER B C 1
ATOM 9511 O O . SER B 1 464 ? -26.391 -21.953 -5.941 1 83.62 464 SER B O 1
ATOM 9513 N N . ILE B 1 465 ? -27.016 -21.203 -7.918 1 87.56 465 ILE B N 1
ATOM 9514 C CA . ILE B 1 465 ? -25.656 -20.844 -8.312 1 87.56 465 ILE B CA 1
ATOM 9515 C C . ILE B 1 465 ? -25.156 -19.688 -7.445 1 87.56 465 ILE B C 1
ATOM 9517 O O . ILE B 1 465 ? -23.984 -19.672 -7.035 1 87.56 465 ILE B O 1
ATOM 9521 N N . ALA B 1 466 ? -26.062 -18.766 -7.176 1 88.06 466 ALA B N 1
ATOM 9522 C CA . ALA B 1 466 ? -25.719 -17.641 -6.32 1 88.06 466 ALA B CA 1
ATOM 9523 C C . ALA B 1 466 ? -25.344 -18.109 -4.918 1 88.06 466 ALA B C 1
ATOM 9525 O O . ALA B 1 466 ? -24.406 -17.594 -4.312 1 88.06 466 ALA B O 1
ATOM 9526 N N . TYR B 1 467 ? -26.094 -19.031 -4.43 1 90.81 467 TYR B N 1
ATOM 9527 C CA . TYR B 1 467 ? -25.812 -19.562 -3.1 1 90.81 467 TYR B CA 1
ATOM 9528 C C . TYR B 1 467 ? -24.484 -20.312 -3.076 1 90.81 467 TYR B C 1
ATOM 9530 O O . TYR B 1 467 ? -23.719 -20.188 -2.121 1 90.81 467 TYR B O 1
ATOM 9538 N N . THR B 1 468 ? -24.297 -21.109 -4.09 1 93.75 468 THR B N 1
ATOM 9539 C CA . THR B 1 468 ? -23.047 -21.844 -4.188 1 93.75 468 THR B CA 1
ATOM 9540 C C . THR B 1 468 ? -21.859 -20.875 -4.297 1 93.75 468 THR B C 1
ATOM 9542 O O . THR B 1 468 ? -20.812 -21.094 -3.686 1 93.75 468 THR B O 1
ATOM 9545 N N . GLY B 1 469 ? -22.062 -19.859 -5.133 1 94.88 469 GLY B N 1
ATOM 9546 C CA . GLY B 1 469 ? -21.031 -18.844 -5.266 1 94.88 469 GLY B CA 1
ATOM 9547 C C . GLY B 1 469 ? -20.734 -18.125 -3.959 1 94.88 469 GLY B C 1
ATOM 9548 O O . GLY B 1 469 ? -19.562 -17.875 -3.643 1 94.88 469 GLY B O 1
ATOM 9549 N N . MET B 1 470 ? -21.766 -17.797 -3.193 1 95.5 470 MET B N 1
ATOM 9550 C CA . MET B 1 470 ? -21.625 -17.172 -1.88 1 95.5 470 MET B CA 1
ATOM 9551 C C . MET B 1 470 ? -20.812 -18.062 -0.945 1 95.5 470 MET B C 1
ATOM 9553 O O . MET B 1 470 ? -19.875 -17.594 -0.294 1 95.5 470 MET B O 1
ATOM 9557 N N . THR B 1 471 ? -21.172 -19.312 -0.904 1 97.06 471 THR B N 1
ATOM 9558 C CA . THR B 1 471 ? -20.484 -20.25 -0.034 1 97.06 471 THR B CA 1
ATOM 9559 C C . THR B 1 471 ? -19.016 -20.391 -0.434 1 97.06 471 THR B C 1
ATOM 9561 O O . THR B 1 471 ? -18.125 -20.438 0.427 1 97.06 471 THR B O 1
ATOM 9564 N N . GLN B 1 472 ? -18.828 -20.469 -1.703 1 97.75 472 GLN B N 1
ATOM 9565 C CA . GLN B 1 472 ? -17.469 -20.547 -2.213 1 97.75 472 GLN B CA 1
ATOM 9566 C C . GLN B 1 472 ? -16.641 -19.344 -1.802 1 97.75 472 GLN B C 1
ATOM 9568 O O . GLN B 1 472 ? -15.484 -19.469 -1.396 1 97.75 472 GLN B O 1
ATOM 9573 N N . TYR B 1 473 ? -17.219 -18.141 -2.006 1 98.06 473 TYR B N 1
ATOM 9574 C CA . TYR B 1 473 ? -16.516 -16.906 -1.656 1 98.06 473 TYR B CA 1
ATOM 9575 C C . TYR B 1 473 ? -16.172 -16.875 -0.172 1 98.06 473 TYR B C 1
ATOM 9577 O O . TYR B 1 473 ? -15.062 -16.516 0.205 1 98.06 473 TYR B O 1
ATOM 9585 N N . ILE B 1 474 ? -17.047 -17.266 0.715 1 98.31 474 ILE B N 1
ATOM 9586 C CA . ILE B 1 474 ? -16.844 -17.297 2.158 1 98.31 474 ILE B CA 1
ATOM 9587 C C . ILE B 1 474 ? -15.719 -18.266 2.5 1 98.31 474 ILE B C 1
ATOM 9589 O O . ILE B 1 474 ? -14.844 -17.969 3.314 1 98.31 474 ILE B O 1
ATOM 9593 N N . LYS B 1 475 ? -15.719 -19.438 1.86 1 98.19 475 LYS B N 1
ATOM 9594 C CA . LYS B 1 475 ? -14.688 -20.438 2.104 1 98.19 475 LYS B CA 1
ATOM 9595 C C . LYS B 1 475 ? -13.32 -19.953 1.634 1 98.19 475 LYS B C 1
ATOM 9597 O O . LYS B 1 475 ? -12.305 -20.234 2.264 1 98.19 475 LYS B O 1
ATOM 9602 N N . MET B 1 476 ? -13.328 -19.25 0.509 1 98.62 476 MET B N 1
ATOM 9603 C CA . MET B 1 476 ? -12.07 -18.719 -0.002 1 98.62 476 MET B CA 1
ATOM 9604 C C . MET B 1 476 ? -11.5 -17.672 0.959 1 98.62 476 MET B C 1
ATOM 9606 O O . MET B 1 476 ? -10.281 -17.609 1.152 1 98.62 476 MET B O 1
ATOM 9610 N N . VAL B 1 477 ? -12.336 -16.828 1.521 1 98.56 477 VAL B N 1
ATOM 9611 C CA . VAL B 1 477 ? -11.914 -15.828 2.488 1 98.56 477 VAL B CA 1
ATOM 9612 C C . VAL B 1 477 ? -11.336 -16.516 3.725 1 98.56 477 VAL B C 1
ATOM 9614 O O . VAL B 1 477 ? -10.297 -16.094 4.25 1 98.56 477 VAL B O 1
ATOM 9617 N N . ARG B 1 478 ? -11.969 -17.531 4.199 1 98.56 478 ARG B N 1
ATOM 9618 C CA . ARG B 1 478 ? -11.477 -18.281 5.355 1 98.56 478 ARG B CA 1
ATOM 9619 C C . ARG B 1 478 ? -10.117 -18.906 5.066 1 98.56 478 ARG B C 1
ATOM 9621 O O . ARG B 1 478 ? -9.234 -18.922 5.934 1 98.56 478 ARG B O 1
ATOM 9628 N N . LEU B 1 479 ? -10.016 -19.484 3.889 1 98.75 479 LEU B N 1
ATOM 9629 C CA . LEU B 1 479 ? -8.734 -20.031 3.482 1 98.75 479 LEU B CA 1
ATOM 9630 C C . LEU B 1 479 ? -7.656 -18.953 3.479 1 98.75 479 LEU B C 1
ATOM 9632 O O . LEU B 1 479 ? -6.516 -19.203 3.875 1 98.75 479 LEU B O 1
ATOM 9636 N N . THR B 1 480 ? -8.016 -17.766 2.992 1 98.75 480 THR B N 1
ATOM 9637 C CA . THR B 1 480 ? -7.078 -16.656 2.936 1 98.75 480 THR B CA 1
ATOM 9638 C C . THR B 1 480 ? -6.648 -16.234 4.34 1 98.75 480 THR B C 1
ATOM 9640 O O . THR B 1 480 ? -5.5 -15.836 4.547 1 98.75 480 THR B O 1
ATOM 9643 N N . GLN B 1 481 ? -7.523 -16.312 5.297 1 98.44 481 GLN B N 1
ATOM 9644 C CA . GLN B 1 481 ? -7.164 -16.031 6.684 1 98.44 481 GLN B CA 1
ATOM 9645 C C . GLN B 1 481 ? -6.105 -17.016 7.188 1 98.44 481 GLN B C 1
ATOM 9647 O O . GLN B 1 481 ? -5.195 -16.625 7.922 1 98.44 481 GLN B O 1
ATOM 9652 N N . ILE B 1 482 ? -6.25 -18.25 6.836 1 98.69 482 ILE B N 1
ATOM 9653 C CA . ILE B 1 482 ? -5.242 -19.25 7.195 1 98.69 482 ILE B CA 1
ATOM 9654 C C . ILE B 1 482 ? -3.918 -18.906 6.512 1 98.69 482 ILE B C 1
ATOM 9656 O O . ILE B 1 482 ? -2.855 -18.969 7.133 1 98.69 482 ILE B O 1
ATOM 9660 N N . LEU B 1 483 ? -4.035 -18.594 5.199 1 98.69 483 LEU B N 1
ATOM 9661 C CA . LEU B 1 483 ? -2.842 -18.172 4.473 1 98.69 483 LEU B CA 1
ATOM 9662 C C . LEU B 1 483 ? -2.154 -17.016 5.184 1 98.69 483 LEU B C 1
ATOM 9664 O O . LEU B 1 483 ? -0.923 -16.953 5.223 1 98.69 483 LEU B O 1
ATOM 9668 N N . SER B 1 484 ? -2.932 -16.078 5.695 1 98.19 484 SER B N 1
ATOM 9669 C CA . SER B 1 484 ? -2.383 -14.938 6.41 1 98.19 484 SER B CA 1
ATOM 9670 C C . SER B 1 484 ? -1.535 -15.375 7.598 1 98.19 484 SER B C 1
ATOM 9672 O O . SER B 1 484 ? -0.469 -14.805 7.852 1 98.19 484 SER B O 1
ATOM 9674 N N . VAL B 1 485 ? -1.964 -16.344 8.312 1 98.06 485 VAL B N 1
ATOM 9675 C CA . VAL B 1 485 ? -1.225 -16.859 9.461 1 98.06 485 VAL B CA 1
ATOM 9676 C C . VAL B 1 485 ? 0.044 -17.562 8.984 1 98.06 485 VAL B C 1
ATOM 9678 O O . VAL B 1 485 ? 1.109 -17.406 9.586 1 98.06 485 VAL B O 1
ATOM 9681 N N . VAL B 1 486 ? -0.096 -18.297 7.898 1 97.94 486 VAL B N 1
ATOM 9682 C CA . VAL B 1 486 ? 1.065 -18.969 7.324 1 97.94 486 VAL B CA 1
ATOM 9683 C C . VAL B 1 486 ? 2.121 -17.938 6.938 1 97.94 486 VAL B C 1
ATOM 9685 O O . VAL B 1 486 ? 3.305 -18.109 7.246 1 97.94 486 VAL B O 1
ATOM 9688 N N . TYR B 1 487 ? 1.667 -16.938 6.305 1 96.06 487 TYR B N 1
ATOM 9689 C CA . TYR B 1 487 ? 2.572 -15.914 5.801 1 96.06 487 TYR B CA 1
ATOM 9690 C C . TYR B 1 487 ? 3.266 -15.188 6.949 1 96.06 487 TYR B C 1
ATOM 9692 O O . TYR B 1 487 ? 4.473 -14.945 6.895 1 96.06 487 TYR B O 1
ATOM 9700 N N . SER B 1 488 ? 2.576 -14.828 8.016 1 95.69 488 SER B N 1
ATOM 9701 C CA . SER B 1 488 ? 3.117 -14.086 9.148 1 95.69 488 SER B CA 1
ATOM 9702 C C . SER B 1 488 ? 4.051 -14.953 9.984 1 95.69 488 SER B C 1
ATOM 9704 O O . SER B 1 488 ? 4.992 -14.445 10.602 1 95.69 488 SER B O 1
ATOM 9706 N N . THR B 1 489 ? 3.863 -16.219 9.93 1 96.94 489 THR B N 1
ATOM 9707 C CA . THR B 1 489 ? 4.629 -17.141 10.781 1 96.94 489 THR B CA 1
ATOM 9708 C C . THR B 1 489 ? 5.895 -17.609 10.062 1 96.94 489 THR B C 1
ATOM 9710 O O . THR B 1 489 ? 6.918 -17.844 10.703 1 96.94 489 THR B O 1
ATOM 9713 N N . PHE B 1 490 ? 5.852 -17.656 8.703 1 96.94 490 PHE B N 1
ATOM 9714 C CA . PHE B 1 490 ? 6.934 -18.375 8.047 1 96.94 490 PHE B CA 1
ATOM 9715 C C . PHE B 1 490 ? 7.59 -17.516 6.977 1 96.94 490 PHE B C 1
ATOM 9717 O O . PHE B 1 490 ? 8.703 -17.812 6.539 1 96.94 490 PHE B O 1
ATOM 9724 N N . TYR B 1 491 ? 6.996 -16.469 6.531 1 96 491 TYR B N 1
ATOM 9725 C CA . TYR B 1 491 ? 7.465 -15.883 5.281 1 96 491 TYR B CA 1
ATOM 9726 C C . TYR B 1 491 ? 7.766 -14.398 5.457 1 96 491 TYR B C 1
ATOM 9728 O O . TYR B 1 491 ? 8 -13.688 4.477 1 96 491 TYR B O 1
ATOM 9736 N N . THR B 1 492 ? 7.727 -13.828 6.586 1 94.62 492 THR B N 1
ATOM 9737 C CA . THR B 1 492 ? 8.203 -12.469 6.801 1 94.62 492 THR B CA 1
ATOM 9738 C C . THR B 1 492 ? 9.734 -12.438 6.848 1 94.62 492 THR B C 1
ATOM 9740 O O . THR B 1 492 ? 10.375 -13.469 7.043 1 94.62 492 THR B O 1
ATOM 9743 N N . ALA B 1 493 ? 10.312 -11.305 6.645 1 92.62 493 ALA B N 1
ATOM 9744 C CA . ALA B 1 493 ? 11.766 -11.18 6.664 1 92.62 493 ALA B CA 1
ATOM 9745 C C . ALA B 1 493 ? 12.336 -11.648 7.996 1 92.62 493 ALA B C 1
ATOM 9747 O O . ALA B 1 493 ? 13.398 -12.289 8.031 1 92.62 493 ALA B O 1
ATOM 9748 N N . ARG B 1 494 ? 11.672 -11.414 9.086 1 91.12 494 ARG B N 1
ATOM 9749 C CA . ARG B 1 494 ? 12.133 -11.789 10.422 1 91.12 494 ARG B CA 1
ATOM 9750 C C . ARG B 1 494 ? 11.992 -13.289 10.648 1 91.12 494 ARG B C 1
ATOM 9752 O O . ARG B 1 494 ? 12.914 -13.938 11.148 1 91.12 494 ARG B O 1
ATOM 9759 N N . THR B 1 495 ? 10.906 -13.836 10.289 1 92.44 495 THR B N 1
ATOM 9760 C CA . THR B 1 495 ? 10.617 -15.227 10.602 1 92.44 495 THR B CA 1
ATOM 9761 C C . THR B 1 495 ? 11.383 -16.156 9.672 1 92.44 495 THR B C 1
ATOM 9763 O O . THR B 1 495 ? 11.547 -17.344 9.969 1 92.44 495 THR B O 1
ATOM 9766 N N . CYS B 1 496 ? 11.844 -15.664 8.57 1 90.75 496 CYS B N 1
ATOM 9767 C CA . CYS B 1 496 ? 12.609 -16.484 7.633 1 90.75 496 CYS B CA 1
ATOM 9768 C C . CYS B 1 496 ? 13.984 -16.828 8.203 1 90.75 496 CYS B C 1
ATOM 9770 O O . CYS B 1 496 ? 14.656 -17.734 7.703 1 90.75 496 CYS B O 1
ATOM 9772 N N . ARG B 1 497 ? 14.367 -16.219 9.328 1 89.56 497 ARG B N 1
ATOM 9773 C CA . ARG B 1 497 ? 15.672 -16.469 9.945 1 89.56 497 ARG B CA 1
ATOM 9774 C C . ARG B 1 497 ? 15.695 -17.797 10.68 1 89.56 497 ARG B C 1
ATOM 9776 O O . ARG B 1 497 ? 16.75 -18.438 10.789 1 89.56 497 ARG B O 1
ATOM 9783 N N . GLU B 1 498 ? 14.555 -18.188 11.141 1 91.44 498 GLU B N 1
ATOM 9784 C CA . GLU B 1 498 ? 14.461 -19.484 11.82 1 91.44 498 GLU B CA 1
ATOM 9785 C C . GLU B 1 498 ? 14.617 -20.641 10.836 1 91.44 498 GLU B C 1
ATOM 9787 O O . GLU B 1 498 ? 13.828 -20.766 9.891 1 91.44 498 GLU B O 1
ATOM 9792 N N . GLN B 1 499 ? 15.625 -21.516 11.023 1 90.75 499 GLN B N 1
ATOM 9793 C CA . GLN B 1 499 ? 15.875 -22.578 10.055 1 90.75 499 GLN B CA 1
ATOM 9794 C C . GLN B 1 499 ? 15.797 -23.953 10.719 1 90.75 499 GLN B C 1
ATOM 9796 O O . GLN B 1 499 ? 15.867 -24.984 10.039 1 90.75 499 GLN B O 1
ATOM 9801 N N . ASP B 1 500 ? 15.578 -23.984 12.008 1 93.19 500 ASP B N 1
ATOM 9802 C CA . ASP B 1 500 ? 15.445 -25.266 12.695 1 93.19 500 ASP B CA 1
ATOM 9803 C C . ASP B 1 500 ? 14.164 -25.984 12.289 1 93.19 500 ASP B C 1
ATOM 9805 O O . ASP B 1 500 ? 13.062 -25.531 12.633 1 93.19 500 ASP B O 1
ATOM 9809 N N . THR B 1 501 ? 14.289 -27.109 11.719 1 95.19 501 THR B N 1
ATOM 9810 C CA . THR B 1 501 ? 13.156 -27.828 11.148 1 95.19 501 THR B CA 1
ATOM 9811 C C . THR B 1 501 ? 12.188 -28.25 12.25 1 95.19 501 THR B C 1
ATOM 9813 O O . THR B 1 501 ? 10.969 -28.25 12.039 1 95.19 501 THR B O 1
ATOM 9816 N N . MET B 1 502 ? 12.68 -28.672 13.422 1 95.25 502 MET B N 1
ATOM 9817 C CA . MET B 1 502 ? 11.82 -29.125 14.5 1 95.25 502 MET B CA 1
ATOM 9818 C C . MET B 1 502 ? 10.93 -28 15.008 1 95.25 502 MET B C 1
ATOM 9820 O O . MET B 1 502 ? 9.742 -28.203 15.25 1 95.25 502 MET B O 1
ATOM 9824 N N . ILE B 1 503 ? 11.531 -26.812 15.141 1 95.88 503 ILE B N 1
ATOM 9825 C CA . ILE B 1 503 ? 10.781 -25.656 15.594 1 95.88 503 ILE B CA 1
ATOM 9826 C C . ILE B 1 503 ? 9.727 -25.281 14.555 1 95.88 503 ILE B C 1
ATOM 9828 O O . ILE B 1 503 ? 8.578 -25 14.891 1 95.88 503 ILE B O 1
ATOM 9832 N N . LEU B 1 504 ? 10.133 -25.297 13.32 1 97.19 504 LEU B N 1
ATOM 9833 C CA . LEU B 1 504 ? 9.234 -24.938 12.234 1 97.19 504 LEU B CA 1
ATOM 9834 C C . LEU B 1 504 ? 8.086 -25.938 12.125 1 97.19 504 LEU B C 1
ATOM 9836 O O . LEU B 1 504 ? 6.938 -25.547 11.883 1 97.19 504 LEU B O 1
ATOM 9840 N N . PHE B 1 505 ? 8.383 -27.188 12.266 1 97.62 505 PHE B N 1
ATOM 9841 C CA . PHE B 1 505 ? 7.359 -28.219 12.172 1 97.62 505 PHE B CA 1
ATOM 9842 C C . PHE B 1 505 ? 6.348 -28.078 13.305 1 97.62 505 PHE B C 1
ATOM 9844 O O . PHE B 1 505 ? 5.148 -28.281 13.094 1 97.62 505 PHE B O 1
ATOM 9851 N N . GLU B 1 506 ? 6.828 -27.781 14.453 1 97.31 506 GLU B N 1
ATOM 9852 C CA . GLU B 1 506 ? 5.938 -27.578 15.594 1 97.31 506 GLU B CA 1
ATOM 9853 C C . GLU B 1 506 ? 4.98 -26.406 15.336 1 97.31 506 GLU B C 1
ATOM 9855 O O . GLU B 1 506 ? 3.807 -26.484 15.703 1 97.31 506 GLU B O 1
ATOM 9860 N N . LYS B 1 507 ? 5.484 -25.344 14.727 1 97.75 507 LYS B N 1
ATOM 9861 C CA . LYS B 1 507 ? 4.66 -24.188 14.391 1 97.75 507 LYS B CA 1
ATOM 9862 C C . LYS B 1 507 ? 3.67 -24.516 13.281 1 97.75 507 LYS B C 1
ATOM 9864 O O . LYS B 1 507 ? 2.586 -23.938 13.211 1 97.75 507 LYS B O 1
ATOM 9869 N N . ALA B 1 508 ? 3.988 -25.453 12.414 1 98.38 508 ALA B N 1
ATOM 9870 C CA . ALA B 1 508 ? 3.191 -25.766 11.234 1 98.38 508 ALA B CA 1
ATOM 9871 C C . ALA B 1 508 ? 2.053 -26.719 11.578 1 98.38 508 ALA B C 1
ATOM 9873 O O . ALA B 1 508 ? 1.03 -26.75 10.891 1 98.38 508 ALA B O 1
ATOM 9874 N N . ARG B 1 509 ? 2.174 -27.531 12.617 1 97.75 509 ARG B N 1
ATOM 9875 C CA . ARG B 1 509 ? 1.233 -28.594 12.961 1 97.75 509 ARG B CA 1
ATOM 9876 C C . ARG B 1 509 ? -0.18 -28.047 13.117 1 97.75 509 ARG B C 1
ATOM 9878 O O . ARG B 1 509 ? -1.124 -28.562 12.516 1 97.75 509 ARG B O 1
ATOM 9885 N N . PRO B 1 510 ? -0.328 -26.938 13.922 1 98.19 510 PRO B N 1
ATOM 9886 C CA . PRO B 1 510 ? -1.686 -26.391 14.055 1 98.19 510 PRO B CA 1
ATOM 9887 C C . PRO B 1 510 ? -2.244 -25.891 12.727 1 98.19 510 PRO B C 1
ATOM 9889 O O . PRO B 1 510 ? -3.457 -25.938 12.5 1 98.19 510 PRO B O 1
ATOM 9892 N N . LEU B 1 511 ? -1.439 -25.422 11.875 1 98.56 511 LEU B N 1
ATOM 9893 C CA . LEU B 1 511 ? -1.873 -24.906 10.578 1 98.56 511 LEU B CA 1
ATOM 9894 C C . LEU B 1 511 ? -2.311 -26.047 9.664 1 98.56 511 LEU B C 1
ATOM 9896 O O . LEU B 1 511 ? -3.281 -25.906 8.914 1 98.56 511 LEU B O 1
ATOM 9900 N N . PHE B 1 512 ? -1.59 -27.219 9.695 1 98.12 512 PHE B N 1
ATOM 9901 C CA . PHE B 1 512 ? -2.02 -28.391 8.938 1 98.12 512 PHE B CA 1
ATOM 9902 C C . PHE B 1 512 ? -3.396 -28.844 9.398 1 98.12 512 PHE B C 1
ATOM 9904 O O . PHE B 1 512 ? -4.23 -29.234 8.578 1 98.12 512 PHE B O 1
ATOM 9911 N N . GLU B 1 513 ? -3.582 -28.75 10.68 1 98.12 513 GLU B N 1
ATOM 9912 C CA . GLU B 1 513 ? -4.879 -29.141 11.227 1 98.12 513 GLU B CA 1
ATOM 9913 C C . GLU B 1 513 ? -5.98 -28.203 10.742 1 98.12 513 GLU B C 1
ATOM 9915 O O . GLU B 1 513 ? -7.07 -28.641 10.375 1 98.12 513 GLU B O 1
ATOM 9920 N N . MET B 1 514 ? -5.691 -26.922 10.766 1 98.44 514 MET B N 1
ATOM 9921 C CA . MET B 1 514 ? -6.652 -25.922 10.281 1 98.44 514 MET B CA 1
ATOM 9922 C C . MET B 1 514 ? -6.988 -26.172 8.812 1 98.44 514 MET B C 1
ATOM 9924 O O . MET B 1 514 ? -8.148 -26.078 8.414 1 98.44 514 MET B O 1
ATOM 9928 N N . LEU B 1 515 ? -6 -26.469 8.008 1 98.56 515 LEU B N 1
ATOM 9929 C CA . LEU B 1 515 ? -6.176 -26.688 6.578 1 98.56 515 LEU B CA 1
ATOM 9930 C C . LEU B 1 515 ? -6.977 -27.969 6.324 1 98.56 515 LEU B C 1
ATOM 9932 O O . LEU B 1 515 ? -7.863 -27.984 5.465 1 98.56 515 LEU B O 1
ATOM 9936 N N . THR B 1 516 ? -6.68 -29 7.066 1 97.69 516 THR B N 1
ATOM 9937 C CA . THR B 1 516 ? -7.426 -30.25 6.926 1 97.69 516 THR B CA 1
ATOM 9938 C C . THR B 1 516 ? -8.891 -30.062 7.309 1 97.69 516 THR B C 1
ATOM 9940 O O . THR B 1 516 ? -9.789 -30.547 6.617 1 97.69 516 THR B O 1
ATOM 9943 N N . ASN B 1 517 ? -9.062 -29.344 8.414 1 97.88 517 ASN B N 1
ATOM 9944 C CA . ASN B 1 517 ? -10.422 -29.047 8.844 1 97.88 517 ASN B CA 1
ATOM 9945 C C . ASN B 1 517 ? -11.164 -28.203 7.812 1 97.88 517 ASN B C 1
ATOM 9947 O O . ASN B 1 517 ? -12.344 -28.422 7.555 1 97.88 517 ASN B O 1
ATOM 9951 N N . TRP B 1 518 ? -10.523 -27.234 7.328 1 98.31 518 TRP B N 1
ATOM 9952 C CA . TRP B 1 518 ? -11.094 -26.375 6.293 1 98.31 518 TRP B CA 1
ATOM 9953 C C . TRP B 1 518 ? -11.531 -27.203 5.086 1 98.31 518 TRP B C 1
ATOM 9955 O O . TRP B 1 518 ? -12.641 -27.016 4.57 1 98.31 518 TRP B O 1
ATOM 9965 N N . TYR B 1 519 ? -10.703 -28.094 4.582 1 97.25 519 TYR B N 1
ATOM 9966 C CA . TYR B 1 519 ? -10.977 -28.875 3.389 1 97.25 519 TYR B CA 1
ATOM 9967 C C . TYR B 1 519 ? -12.125 -29.844 3.633 1 97.25 519 TYR B C 1
ATOM 9969 O O . TYR B 1 519 ? -12.969 -30.062 2.754 1 97.25 519 TYR B O 1
ATOM 9977 N N . HIS B 1 520 ? -12.18 -30.406 4.828 1 95.88 520 HIS B N 1
ATOM 9978 C CA . HIS B 1 520 ? -13.219 -31.359 5.18 1 95.88 520 HIS B CA 1
ATOM 9979 C C . HIS B 1 520 ? -14.578 -30.688 5.324 1 95.88 520 HIS B C 1
ATOM 9981 O O . HIS B 1 520 ? -15.617 -31.344 5.215 1 95.88 520 HIS B O 1
ATOM 9987 N N . ASN B 1 521 ? -14.531 -29.391 5.547 1 96.12 521 ASN B N 1
ATOM 9988 C CA . ASN B 1 521 ? -15.781 -28.656 5.758 1 96.12 521 ASN B CA 1
ATOM 9989 C C . ASN B 1 521 ? -16.297 -28.062 4.453 1 96.12 521 ASN B C 1
ATOM 9991 O O . ASN B 1 521 ? -17.281 -27.312 4.461 1 96.12 521 ASN B O 1
ATOM 9995 N N . ILE B 1 522 ? -15.695 -28.375 3.316 1 96.75 522 ILE B N 1
ATOM 9996 C CA . ILE B 1 522 ? -16.25 -27.953 2.033 1 96.75 522 ILE B CA 1
ATOM 9997 C C . ILE B 1 522 ? -17.547 -28.719 1.771 1 96.75 522 ILE B C 1
ATOM 9999 O O . ILE B 1 522 ? -17.578 -29.938 1.794 1 96.75 522 ILE B O 1
ATOM 10003 N N . PRO B 1 523 ? -18.609 -28.062 1.542 1 95.88 523 PRO B N 1
ATOM 10004 C CA . PRO B 1 523 ? -19.891 -28.734 1.314 1 95.88 523 PRO B CA 1
ATOM 10005 C C . PRO B 1 523 ? -19.906 -29.547 0.026 1 95.88 523 PRO B C 1
ATOM 10007 O O . PRO B 1 523 ? -19.141 -29.266 -0.905 1 95.88 523 PRO B O 1
ATOM 10010 N N . PRO B 1 524 ? -20.797 -30.5 -0.118 1 94.88 524 PRO B N 1
ATOM 10011 C CA . PRO B 1 524 ? -20.891 -31.328 -1.315 1 94.88 524 PRO B CA 1
ATOM 10012 C C . PRO B 1 524 ? -21.219 -30.531 -2.572 1 94.88 524 PRO B C 1
ATOM 10014 O O . PRO B 1 524 ? -20.828 -30.922 -3.676 1 94.88 524 PRO B O 1
ATOM 10017 N N . THR B 1 525 ? -21.859 -29.422 -2.373 1 93.88 525 THR B N 1
ATOM 10018 C CA . THR B 1 525 ? -22.266 -28.594 -3.51 1 93.88 525 THR B CA 1
ATOM 10019 C C . THR B 1 525 ? -21.047 -27.953 -4.16 1 93.88 525 THR B C 1
ATOM 10021 O O . THR B 1 525 ? -21.125 -27.469 -5.293 1 93.88 525 THR B O 1
ATOM 10024 N N . LEU B 1 526 ? -19.922 -27.969 -3.459 1 96.44 526 LEU B N 1
ATOM 10025 C CA . LEU B 1 526 ? -18.719 -27.312 -3.979 1 96.44 526 LEU B CA 1
ATOM 10026 C C . LEU B 1 526 ? -17.672 -28.344 -4.363 1 96.44 526 LEU B C 1
ATOM 10028 O O . LEU B 1 526 ? -16.516 -27.984 -4.637 1 96.44 526 LEU B O 1
ATOM 10032 N N . GLN B 1 527 ? -18.047 -29.594 -4.441 1 95.5 527 GLN B N 1
ATOM 10033 C CA . GLN B 1 527 ? -17.109 -30.641 -4.812 1 95.5 527 GLN B CA 1
ATOM 10034 C C . GLN B 1 527 ? -16.844 -30.625 -6.316 1 95.5 527 GLN B C 1
ATOM 10036 O O . GLN B 1 527 ? -17.656 -30.125 -7.094 1 95.5 527 GLN B O 1
ATOM 10041 N N . MET B 1 528 ? -15.812 -31.219 -6.785 1 95.06 528 MET B N 1
ATOM 10042 C CA . MET B 1 528 ? -15.344 -31.172 -8.172 1 95.06 528 MET B CA 1
ATOM 10043 C C . MET B 1 528 ? -16.172 -32.094 -9.055 1 95.06 528 MET B C 1
ATOM 10045 O O . MET B 1 528 ? -16.203 -31.922 -10.273 1 95.06 528 MET B O 1
ATOM 10049 N N . ASN B 1 529 ? -16.844 -33 -8.516 1 92.88 529 ASN B N 1
ATOM 10050 C CA . ASN B 1 529 ? -17.609 -34 -9.297 1 92.88 529 ASN B CA 1
ATOM 10051 C C . ASN B 1 529 ? -18.969 -33.438 -9.719 1 92.88 529 ASN B C 1
ATOM 10053 O O . ASN B 1 529 ? -19.672 -34.062 -10.508 1 92.88 529 ASN B O 1
ATOM 10057 N N . VAL B 1 530 ? -19.297 -32.25 -9.227 1 93.06 530 VAL B N 1
ATOM 10058 C CA . VAL B 1 530 ? -20.562 -31.609 -9.578 1 93.06 530 VAL B CA 1
ATOM 10059 C C . VAL B 1 530 ? -20.547 -31.203 -11.055 1 93.06 530 VAL B C 1
ATOM 10061 O O . VAL B 1 530 ? -19.594 -30.594 -11.531 1 93.06 530 VAL B O 1
ATOM 10064 N N . ILE B 1 531 ? -21.594 -31.594 -11.805 1 92.19 531 ILE B N 1
ATOM 10065 C CA . ILE B 1 531 ? -21.75 -31.234 -13.211 1 92.19 531 ILE B CA 1
ATOM 10066 C C . ILE B 1 531 ? -23.031 -30.422 -13.391 1 92.19 531 ILE B C 1
ATOM 10068 O O . ILE B 1 531 ? -24.125 -30.891 -13.062 1 92.19 531 ILE B O 1
ATOM 10072 N N . TYR B 1 532 ? -22.859 -29.219 -13.836 1 89.44 532 TYR B N 1
ATOM 10073 C CA . TYR B 1 532 ? -24 -28.344 -14.125 1 89.44 532 TYR B CA 1
ATOM 10074 C C . TYR B 1 532 ? -24.5 -28.562 -15.547 1 89.44 532 TYR B C 1
ATOM 10076 O O . TYR B 1 532 ? -23.719 -28.797 -16.469 1 89.44 532 TYR B O 1
ATOM 10084 N N . GLN B 1 533 ? -25.75 -28.516 -15.664 1 88.38 533 GLN B N 1
ATOM 10085 C CA . GLN B 1 533 ? -26.328 -28.672 -17 1 88.38 533 GLN B CA 1
ATOM 10086 C C . GLN B 1 533 ? -26.125 -27.391 -17.828 1 88.38 533 GLN B C 1
ATOM 10088 O O . GLN B 1 533 ? -26.719 -26.359 -17.531 1 88.38 533 GLN B O 1
ATOM 10093 N N . ARG B 1 534 ? -25.297 -27.5 -18.812 1 86.94 534 ARG B N 1
ATOM 10094 C CA . ARG B 1 534 ? -25.047 -26.422 -19.766 1 86.94 534 ARG B CA 1
ATOM 10095 C C . ARG B 1 534 ? -24.453 -25.203 -19.078 1 86.94 534 ARG B C 1
ATOM 10097 O O . ARG B 1 534 ? -24.781 -24.062 -19.406 1 86.94 534 ARG B O 1
ATOM 10104 N N . LYS B 1 535 ? -23.859 -25.391 -18.031 1 90.5 535 LYS B N 1
ATOM 10105 C CA . LYS B 1 535 ? -23.172 -24.328 -17.297 1 90.5 535 LYS B CA 1
ATOM 10106 C C . LYS B 1 535 ? -21.766 -24.766 -16.906 1 90.5 535 LYS B C 1
ATOM 10108 O O . LYS B 1 535 ? -21.469 -25.969 -16.859 1 90.5 535 LYS B O 1
ATOM 10113 N N . LEU B 1 536 ? -20.891 -23.859 -16.719 1 93.19 536 LEU B N 1
ATOM 10114 C CA . LEU B 1 536 ? -19.516 -24.141 -16.328 1 93.19 536 LEU B CA 1
ATOM 10115 C C . LEU B 1 536 ? -19.406 -24.375 -14.836 1 93.19 536 LEU B C 1
ATOM 10117 O O . LEU B 1 536 ? -20.203 -23.844 -14.055 1 93.19 536 LEU B O 1
ATOM 10121 N N . CYS B 1 537 ? -18.562 -25.219 -14.438 1 94.5 537 CYS B N 1
ATOM 10122 C CA . CYS B 1 537 ? -18.312 -25.484 -13.023 1 94.5 537 CYS B CA 1
ATOM 10123 C C . CYS B 1 537 ? -17.172 -24.641 -12.492 1 94.5 537 CYS B C 1
ATOM 10125 O O . CYS B 1 537 ? -16.016 -24.844 -12.852 1 94.5 537 CYS B O 1
ATOM 10127 N N . PHE B 1 538 ? -17.391 -23.703 -11.609 1 95 538 PHE B N 1
ATOM 10128 C CA . PHE B 1 538 ? -16.422 -22.703 -11.172 1 95 538 PHE B CA 1
ATOM 10129 C C . PHE B 1 538 ? -15.797 -23.094 -9.844 1 95 538 PHE B C 1
ATOM 10131 O O . PHE B 1 538 ? -15.211 -22.25 -9.148 1 95 538 PHE B O 1
ATOM 10138 N N . HIS B 1 539 ? -15.703 -24.344 -9.438 1 95.75 539 HIS B N 1
ATOM 10139 C CA . HIS B 1 539 ? -15.242 -24.797 -8.133 1 95.75 539 HIS B CA 1
ATOM 10140 C C . HIS B 1 539 ? -13.719 -24.938 -8.102 1 95.75 539 HIS B C 1
ATOM 10142 O O . HIS B 1 539 ? -13.117 -25.031 -7.031 1 95.75 539 HIS B O 1
ATOM 10148 N N . GLY B 1 540 ? -13.125 -25.016 -9.273 1 96.31 540 GLY B N 1
ATOM 10149 C CA . GLY B 1 540 ? -11.734 -25.438 -9.414 1 96.31 540 GLY B CA 1
ATOM 10150 C C . GLY B 1 540 ? -10.766 -24.562 -8.641 1 96.31 540 GLY B C 1
ATOM 10151 O O . GLY B 1 540 ? -9.875 -25.062 -7.961 1 96.31 540 GLY B O 1
ATOM 10152 N N . TYR B 1 541 ? -10.93 -23.203 -8.719 1 95.81 541 TYR B N 1
ATOM 10153 C CA . TYR B 1 541 ? -9.922 -22.328 -8.125 1 95.81 541 TYR B CA 1
ATOM 10154 C C . TYR B 1 541 ? -9.922 -22.453 -6.605 1 95.81 541 TYR B C 1
ATOM 10156 O O . TYR B 1 541 ? -8.883 -22.266 -5.961 1 95.81 541 TYR B O 1
ATOM 10164 N N . LEU B 1 542 ? -11.055 -22.734 -5.938 1 97.94 542 LEU B N 1
ATOM 10165 C CA . LEU B 1 542 ? -11.141 -22.906 -4.488 1 97.94 542 LEU B CA 1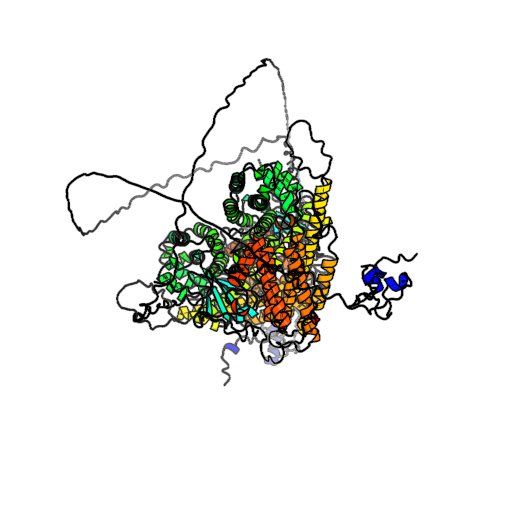
ATOM 10166 C C . LEU B 1 542 ? -10.281 -24.078 -4.023 1 97.94 542 LEU B C 1
ATOM 10168 O O . LEU B 1 542 ? -9.461 -23.922 -3.113 1 97.94 542 LEU B O 1
ATOM 10172 N N . HIS B 1 543 ? -10.438 -25.219 -4.691 1 98.06 543 HIS B N 1
ATOM 10173 C CA . HIS B 1 543 ? -9.703 -26.422 -4.332 1 98.06 543 HIS B CA 1
ATOM 10174 C C . HIS B 1 543 ? -8.211 -26.25 -4.609 1 98.06 543 HIS B C 1
ATOM 10176 O O . HIS B 1 543 ? -7.375 -26.656 -3.795 1 98.06 543 HIS B O 1
ATOM 10182 N N . PHE B 1 544 ? -7.957 -25.719 -5.746 1 98.38 544 PHE B N 1
ATOM 10183 C CA . PHE B 1 544 ? -6.551 -25.547 -6.102 1 98.38 544 PHE B CA 1
ATOM 10184 C C . PHE B 1 544 ? -5.859 -24.578 -5.145 1 98.38 544 PHE B C 1
ATOM 10186 O O . PHE B 1 544 ? -4.68 -24.75 -4.832 1 98.38 544 PHE B O 1
ATOM 10193 N N . SER B 1 545 ? -6.582 -23.531 -4.695 1 98.56 545 SER B N 1
ATOM 10194 C CA . SER B 1 545 ? -6.027 -22.578 -3.734 1 98.56 545 SER B CA 1
ATOM 10195 C C . SER B 1 545 ? -5.691 -23.266 -2.414 1 98.56 545 SER B C 1
ATOM 10197 O O . SER B 1 545 ? -4.727 -22.891 -1.744 1 98.56 545 SER B O 1
ATOM 10199 N N . TYR B 1 546 ? -6.504 -24.25 -2.016 1 98.44 546 TYR B N 1
ATOM 10200 C CA . TYR B 1 546 ? -6.195 -25.047 -0.835 1 98.44 546 TYR B CA 1
ATOM 10201 C C . TYR B 1 546 ? -4.832 -25.719 -0.971 1 98.44 546 TYR B C 1
ATOM 10203 O O . TYR B 1 546 ? -3.992 -25.625 -0.074 1 98.44 546 TYR B O 1
ATOM 10211 N N . TYR B 1 547 ? -4.598 -26.375 -2.059 1 98.62 547 TYR B N 1
ATOM 10212 C CA . TYR B 1 547 ? -3.307 -27.016 -2.287 1 98.62 547 TYR B CA 1
ATOM 10213 C C . TYR B 1 547 ? -2.186 -25.984 -2.32 1 98.62 547 TYR B C 1
ATOM 10215 O O . TYR B 1 547 ? -1.062 -26.266 -1.897 1 98.62 547 TYR B O 1
ATOM 10223 N N . GLY B 1 548 ? -2.531 -24.797 -2.877 1 98.5 548 GLY B N 1
ATOM 10224 C CA . GLY B 1 548 ? -1.544 -23.719 -2.889 1 98.5 548 GLY B CA 1
ATOM 10225 C C . GLY B 1 548 ? -1.043 -23.359 -1.503 1 98.5 548 GLY B C 1
ATOM 10226 O O . GLY B 1 548 ? 0.161 -23.188 -1.297 1 98.5 548 GLY B O 1
ATOM 10227 N N . VAL B 1 549 ? -1.904 -23.234 -0.535 1 98.75 549 VAL B N 1
ATOM 10228 C CA . VAL B 1 549 ? -1.536 -22.875 0.829 1 98.75 549 VAL B CA 1
ATOM 10229 C C . VAL B 1 549 ? -0.734 -24 1.47 1 98.75 549 VAL B C 1
ATOM 10231 O O . VAL B 1 549 ? 0.276 -23.75 2.133 1 98.75 549 VAL B O 1
ATOM 10234 N N . VAL B 1 550 ? -1.153 -25.266 1.27 1 98.69 550 VAL B N 1
ATOM 10235 C CA . VAL B 1 550 ? -0.459 -26.422 1.842 1 98.69 550 VAL B CA 1
ATOM 10236 C C . VAL B 1 550 ? 0.956 -26.5 1.272 1 98.69 550 VAL B C 1
ATOM 10238 O O . VAL B 1 550 ? 1.918 -26.719 2.014 1 98.69 550 VAL B O 1
ATOM 10241 N N . MET B 1 551 ? 1.062 -26.359 -0.05 1 98.38 551 MET B N 1
ATOM 10242 C CA . MET B 1 551 ? 2.375 -26.406 -0.688 1 98.38 551 MET B CA 1
ATOM 10243 C C . MET B 1 551 ? 3.281 -25.297 -0.149 1 98.38 551 MET B C 1
ATOM 10245 O O . MET B 1 551 ? 4.484 -25.516 0.024 1 98.38 551 MET B O 1
ATOM 10249 N N . THR B 1 552 ? 2.721 -24.094 0.052 1 98.06 552 THR B N 1
ATOM 10250 C CA . THR B 1 552 ? 3.494 -22.984 0.587 1 98.06 552 THR B CA 1
ATOM 10251 C C . THR B 1 552 ? 4.074 -23.328 1.954 1 98.06 552 THR B C 1
ATOM 10253 O O . THR B 1 552 ? 5.242 -23.062 2.229 1 98.06 552 THR B O 1
ATOM 10256 N N . LEU B 1 553 ? 3.275 -23.922 2.775 1 98.12 553 LEU B N 1
ATOM 10257 C CA . LEU B 1 553 ? 3.717 -24.344 4.098 1 98.12 553 LEU B CA 1
ATOM 10258 C C . LEU B 1 553 ? 4.789 -25.422 3.99 1 98.12 553 LEU B C 1
ATOM 10260 O O . LEU B 1 553 ? 5.82 -25.359 4.668 1 98.12 553 LEU B O 1
ATOM 10264 N N . LEU B 1 554 ? 4.59 -26.375 3.154 1 98.12 554 LEU B N 1
ATOM 10265 C CA . LEU B 1 554 ? 5.492 -27.516 3.002 1 98.12 554 LEU B CA 1
ATOM 10266 C C . LEU B 1 554 ? 6.82 -27.078 2.395 1 98.12 554 LEU B C 1
ATOM 10268 O O . LEU B 1 554 ? 7.875 -27.609 2.752 1 98.12 554 LEU B O 1
ATOM 10272 N N . ARG B 1 555 ? 6.809 -26.188 1.425 1 97.06 555 ARG B N 1
ATOM 10273 C CA . ARG B 1 555 ? 8.039 -25.703 0.816 1 97.06 555 ARG B CA 1
ATOM 10274 C C . ARG B 1 555 ? 8.984 -25.125 1.871 1 97.06 555 ARG B C 1
ATOM 10276 O O . ARG B 1 555 ? 10.188 -25.375 1.826 1 97.06 555 ARG B O 1
ATOM 10283 N N . ARG B 1 556 ? 8.383 -24.406 2.787 1 95.94 556 ARG B N 1
ATOM 10284 C CA . ARG B 1 556 ? 9.18 -23.844 3.871 1 95.94 556 ARG B CA 1
ATOM 10285 C C . ARG B 1 556 ? 9.797 -24.938 4.727 1 95.94 556 ARG B C 1
ATOM 10287 O O . ARG B 1 556 ? 10.969 -24.859 5.105 1 95.94 556 ARG B O 1
ATOM 10294 N N . LEU B 1 557 ? 9.07 -25.953 5.023 1 96.62 557 LEU B N 1
ATOM 10295 C CA . LEU B 1 557 ? 9.547 -27.062 5.844 1 96.62 557 LEU B CA 1
ATOM 10296 C C . LEU B 1 557 ? 10.602 -27.875 5.102 1 96.62 557 LEU B C 1
ATOM 10298 O O . LEU B 1 557 ? 11.656 -28.172 5.66 1 96.62 557 LEU B O 1
ATOM 10302 N N . ILE B 1 558 ? 10.383 -28.219 3.881 1 95.56 558 ILE B N 1
ATOM 10303 C CA . ILE B 1 558 ? 11.281 -29.062 3.1 1 95.56 558 ILE B CA 1
ATOM 10304 C C . ILE B 1 558 ? 12.609 -28.344 2.895 1 95.56 558 ILE B C 1
ATOM 10306 O O . ILE B 1 558 ? 13.68 -28.953 2.992 1 95.56 558 ILE B O 1
ATOM 10310 N N . ARG B 1 559 ? 12.578 -27.094 2.623 1 92.12 559 ARG B N 1
ATOM 10311 C CA . ARG B 1 559 ? 13.797 -26.312 2.467 1 92.12 559 ARG B CA 1
ATOM 10312 C C . ARG B 1 559 ? 14.648 -26.359 3.73 1 92.12 559 ARG B C 1
ATOM 10314 O O . ARG B 1 559 ? 15.875 -26.469 3.656 1 92.12 559 ARG B O 1
ATOM 10321 N N . SER B 1 560 ? 13.977 -26.281 4.875 1 91.69 560 SER B N 1
ATOM 10322 C CA . SER B 1 560 ? 14.695 -26.281 6.145 1 91.69 560 SER B CA 1
ATOM 10323 C C . SER B 1 560 ? 15.359 -27.625 6.406 1 91.69 560 SER B C 1
ATOM 10325 O O . SER B 1 560 ? 16.359 -27.703 7.125 1 91.69 560 SER B O 1
ATOM 10327 N N . THR B 1 561 ? 14.875 -28.719 5.828 1 90.94 561 THR B N 1
ATOM 10328 C CA . THR B 1 561 ? 15.461 -30.031 6.039 1 90.94 561 THR B CA 1
ATOM 10329 C C . THR B 1 561 ? 16.75 -30.188 5.223 1 90.94 561 THR B C 1
ATOM 10331 O O . THR B 1 561 ? 17.625 -30.984 5.574 1 90.94 561 THR B O 1
ATOM 10334 N N . ALA B 1 562 ? 16.781 -29.453 4.145 1 87.25 562 ALA B N 1
ATOM 10335 C CA . ALA B 1 562 ? 17.891 -29.625 3.205 1 87.25 562 ALA B CA 1
ATOM 10336 C C . ALA B 1 562 ? 19.016 -28.641 3.512 1 87.25 562 ALA B C 1
ATOM 10338 O O . ALA B 1 562 ? 20.156 -28.859 3.1 1 87.25 562 ALA B O 1
ATOM 10339 N N . LEU B 1 563 ? 18.672 -27.578 4.207 1 86.5 563 LEU B N 1
ATOM 10340 C CA . LEU B 1 563 ? 19.656 -26.531 4.504 1 86.5 563 LEU B CA 1
ATOM 10341 C C . LEU B 1 563 ? 20.141 -26.641 5.941 1 86.5 563 LEU B C 1
ATOM 10343 O O . LEU B 1 563 ? 19.438 -27.172 6.805 1 86.5 563 LEU B O 1
ATOM 10347 N N . PRO B 1 564 ? 21.391 -26.219 6.164 1 84.12 564 PRO B N 1
ATOM 10348 C CA . PRO B 1 564 ? 21.922 -26.281 7.535 1 84.12 564 PRO B CA 1
ATOM 10349 C C . PRO B 1 564 ? 21.141 -25.375 8.5 1 84.12 564 PRO B C 1
ATOM 10351 O O . PRO B 1 564 ? 20.766 -24.266 8.141 1 84.12 564 PRO B O 1
ATOM 10354 N N . PRO B 1 565 ? 20.859 -25.766 9.727 1 84.44 565 PRO B N 1
ATOM 10355 C CA . PRO B 1 565 ? 21.156 -27.078 10.289 1 84.44 565 PRO B CA 1
ATOM 10356 C C . PRO B 1 565 ? 20.188 -28.156 9.805 1 84.44 565 PRO B C 1
ATOM 10358 O O . PRO B 1 565 ? 18.969 -28 9.906 1 84.44 565 PRO B O 1
ATOM 10361 N N . ARG B 1 566 ? 20.641 -29.219 9.422 1 83.62 566 ARG B N 1
ATOM 10362 C CA . ARG B 1 566 ? 19.844 -30.297 8.859 1 83.62 566 ARG B CA 1
ATOM 10363 C C . ARG B 1 566 ? 19.016 -30.969 9.945 1 83.62 566 ARG B C 1
ATOM 10365 O O . ARG B 1 566 ? 19.422 -31.016 11.109 1 83.62 566 ARG B O 1
ATOM 10372 N N . CYS B 1 567 ? 17.953 -31.391 9.547 1 85.19 567 CYS B N 1
ATOM 10373 C CA . CYS B 1 567 ? 17.062 -32.062 10.477 1 85.19 567 CYS B CA 1
ATOM 10374 C C . CYS B 1 567 ? 17.656 -33.406 10.922 1 85.19 567 CYS B C 1
ATOM 10376 O O . CYS B 1 567 ? 17.969 -34.25 10.094 1 85.19 567 CYS B O 1
ATOM 10378 N N . SER B 1 568 ? 17.844 -33.594 12.156 1 80.81 568 SER B N 1
ATOM 10379 C CA . SER B 1 568 ? 18.453 -34.812 12.695 1 80.81 568 SER B CA 1
ATOM 10380 C C . SER B 1 568 ? 17.391 -35.812 13.148 1 80.81 568 SER B C 1
ATOM 10382 O O . SER B 1 568 ? 17.672 -36.969 13.359 1 80.81 568 SER B O 1
ATOM 10384 N N . ASP B 1 569 ? 16.219 -35.375 13.242 1 87.38 569 ASP B N 1
ATOM 10385 C CA . ASP B 1 569 ? 15.125 -36.25 13.688 1 87.38 569 ASP B CA 1
ATOM 10386 C C . ASP B 1 569 ? 14.469 -36.969 12.508 1 87.38 569 ASP B C 1
ATOM 10388 O O . ASP B 1 569 ? 13.688 -36.344 11.766 1 87.38 569 ASP B O 1
ATOM 10392 N N . ASP B 1 570 ? 14.562 -38.219 12.406 1 86.62 570 ASP B N 1
ATOM 10393 C CA . ASP B 1 570 ? 14.078 -39 11.281 1 86.62 570 ASP B CA 1
ATOM 10394 C C . ASP B 1 570 ? 12.547 -39.062 11.273 1 86.62 570 ASP B C 1
ATOM 10396 O O . ASP B 1 570 ? 11.93 -39.156 10.211 1 86.62 570 ASP B O 1
ATOM 10400 N N . ARG B 1 571 ? 12.008 -39.031 12.438 1 89.25 571 ARG B N 1
ATOM 10401 C CA . ARG B 1 571 ? 10.555 -39.094 12.516 1 89.25 571 ARG B CA 1
ATOM 10402 C C . ARG B 1 571 ? 9.914 -37.844 11.914 1 89.25 571 ARG B C 1
ATOM 10404 O O . ARG B 1 571 ? 8.93 -37.938 11.18 1 89.25 571 ARG B O 1
ATOM 10411 N N . VAL B 1 572 ? 10.539 -36.719 12.289 1 92 572 VAL B N 1
ATOM 10412 C CA . VAL B 1 572 ? 10.031 -35.469 11.766 1 92 572 VAL B CA 1
ATOM 10413 C C . VAL B 1 572 ? 10.25 -35.406 10.258 1 92 572 VAL B C 1
ATOM 10415 O O . VAL B 1 572 ? 9.367 -34.969 9.508 1 92 572 VAL B O 1
ATOM 10418 N N . LEU B 1 573 ? 11.375 -35.812 9.852 1 91.5 573 LEU B N 1
ATOM 10419 C CA . LEU B 1 573 ? 11.711 -35.812 8.438 1 91.5 573 LEU B CA 1
ATOM 10420 C C . LEU B 1 573 ? 10.742 -36.688 7.656 1 91.5 573 LEU B C 1
ATOM 10422 O O . LEU B 1 573 ? 10.242 -36.312 6.602 1 91.5 573 LEU B O 1
ATOM 10426 N N . SER B 1 574 ? 10.484 -37.875 8.148 1 90.81 574 SER B N 1
ATOM 10427 C CA . SER B 1 574 ? 9.586 -38.812 7.492 1 90.81 574 SER B CA 1
ATOM 10428 C C . SER B 1 574 ? 8.164 -38.281 7.445 1 90.81 574 SER B C 1
ATOM 10430 O O . SER B 1 574 ? 7.449 -38.469 6.461 1 90.81 574 SER B O 1
ATOM 10432 N N . SER B 1 575 ? 7.766 -37.625 8.523 1 93.5 575 SER B N 1
ATOM 10433 C CA . SER B 1 575 ? 6.418 -37.062 8.578 1 93.5 575 SER B CA 1
ATOM 10434 C C . SER B 1 575 ? 6.242 -35.969 7.535 1 93.5 575 SER B C 1
ATOM 10436 O O . SER B 1 575 ? 5.223 -35.906 6.844 1 93.5 575 SER B O 1
ATOM 10438 N N . ILE B 1 576 ? 7.211 -35.094 7.43 1 95.69 576 ILE B N 1
ATOM 10439 C CA . ILE B 1 576 ? 7.16 -34 6.477 1 95.69 576 ILE B CA 1
ATOM 10440 C C . ILE B 1 576 ? 7.121 -34.531 5.055 1 95.69 576 ILE B C 1
ATOM 10442 O O . ILE B 1 576 ? 6.328 -34.094 4.227 1 95.69 576 ILE B O 1
ATOM 10446 N N . ARG B 1 577 ? 7.938 -35.531 4.758 1 94 577 ARG B N 1
ATOM 10447 C CA . ARG B 1 577 ? 8.008 -36.125 3.424 1 94 577 ARG B CA 1
ATOM 10448 C C . ARG B 1 577 ? 6.707 -36.844 3.072 1 94 577 ARG B C 1
ATOM 10450 O O . ARG B 1 577 ? 6.266 -36.812 1.921 1 94 577 ARG B O 1
ATOM 10457 N N . GLN B 1 578 ? 6.121 -37.469 4.051 1 94 578 GLN B N 1
ATOM 10458 C CA . GLN B 1 578 ? 4.852 -38.156 3.826 1 94 578 GLN B CA 1
ATOM 10459 C C . GLN B 1 578 ? 3.748 -37.156 3.467 1 94 578 GLN B C 1
ATOM 10461 O O . GLN B 1 578 ? 2.982 -37.406 2.527 1 94 578 GLN B O 1
ATOM 10466 N N . ILE B 1 579 ? 3.627 -36.125 4.238 1 96.56 579 ILE B N 1
ATOM 10467 C CA . ILE B 1 579 ? 2.617 -35.094 3.955 1 96.56 579 ILE B CA 1
ATOM 10468 C C . ILE B 1 579 ? 2.873 -34.5 2.582 1 96.56 579 ILE B C 1
ATOM 10470 O O . ILE B 1 579 ? 1.935 -34.219 1.826 1 96.56 579 ILE B O 1
ATOM 10474 N N . ALA B 1 580 ? 4.133 -34.219 2.271 1 97.44 580 ALA B N 1
ATOM 10475 C CA . ALA B 1 580 ? 4.508 -33.656 0.982 1 97.44 580 ALA B CA 1
ATOM 10476 C C . ALA B 1 580 ? 4.113 -34.594 -0.165 1 97.44 580 ALA B C 1
ATOM 10478 O O . ALA B 1 580 ? 3.609 -34.125 -1.194 1 97.44 580 ALA B O 1
ATOM 10479 N N . LEU B 1 581 ? 4.43 -35.875 0.002 1 96.44 581 LEU B N 1
ATOM 10480 C CA . LEU B 1 581 ? 4.086 -36.875 -1.004 1 96.44 581 LEU B CA 1
ATOM 10481 C C . LEU B 1 581 ? 2.584 -36.906 -1.263 1 96.44 581 LEU B C 1
ATOM 10483 O O . LEU B 1 581 ? 2.146 -36.844 -2.414 1 96.44 581 LEU B O 1
ATOM 10487 N N . GLN B 1 582 ? 1.828 -36.938 -0.228 1 95.88 582 GLN B N 1
ATOM 10488 C CA . GLN B 1 582 ? 0.375 -36.969 -0.347 1 95.88 582 GLN B CA 1
ATOM 10489 C C . GLN B 1 582 ? -0.154 -35.719 -1.012 1 95.88 582 GLN B C 1
ATOM 10491 O O . GLN B 1 582 ? -1.049 -35.781 -1.857 1 95.88 582 GLN B O 1
ATOM 10496 N N . THR B 1 583 ? 0.356 -34.594 -0.628 1 97.62 583 THR B N 1
ATOM 10497 C CA . THR B 1 583 ? -0.079 -33.312 -1.172 1 97.62 583 THR B CA 1
ATOM 10498 C C . THR B 1 583 ? 0.238 -33.219 -2.662 1 97.62 583 THR B C 1
ATOM 10500 O O . THR B 1 583 ? -0.611 -32.812 -3.459 1 97.62 583 THR B O 1
ATOM 10503 N N . ALA B 1 584 ? 1.45 -33.594 -3.039 1 97.56 584 ALA B N 1
ATOM 10504 C CA . ALA B 1 584 ? 1.857 -33.5 -4.441 1 97.56 584 ALA B CA 1
ATOM 10505 C C . ALA B 1 584 ? 0.998 -34.438 -5.305 1 97.56 584 ALA B C 1
ATOM 10507 O O . ALA B 1 584 ? 0.539 -34.031 -6.379 1 97.56 584 ALA B O 1
ATOM 10508 N N . GLN B 1 585 ? 0.8 -35.656 -4.859 1 95.81 585 GLN B N 1
ATOM 10509 C CA . GLN B 1 585 ? -0.006 -36.594 -5.609 1 95.81 585 GLN B CA 1
ATOM 10510 C C . GLN B 1 585 ? -1.441 -36.094 -5.766 1 95.81 585 GLN B C 1
ATOM 10512 O O . GLN B 1 585 ? -2.008 -36.156 -6.859 1 95.81 585 GLN B O 1
ATOM 10517 N N . SER B 1 586 ? -1.964 -35.625 -4.66 1 96.94 586 SER B N 1
ATOM 10518 C CA . SER B 1 586 ? -3.338 -35.125 -4.695 1 96.94 586 SER B CA 1
ATOM 10519 C C . SER B 1 586 ? -3.467 -33.906 -5.594 1 96.94 586 SER B C 1
ATOM 10521 O O . SER B 1 586 ? -4.434 -33.781 -6.348 1 96.94 586 SER B O 1
ATOM 10523 N N . ALA B 1 587 ? -2.574 -32.969 -5.508 1 98.06 587 ALA B N 1
ATOM 10524 C CA . ALA B 1 587 ? -2.615 -31.75 -6.309 1 98.06 587 ALA B CA 1
ATOM 10525 C C . ALA B 1 587 ? -2.441 -32.062 -7.793 1 98.06 587 ALA B C 1
ATOM 10527 O O . ALA B 1 587 ? -3.115 -31.469 -8.641 1 98.06 587 ALA B O 1
ATOM 10528 N N . ILE B 1 588 ? -1.524 -32.969 -8.141 1 97.38 588 ILE B N 1
ATOM 10529 C CA . ILE B 1 588 ? -1.3 -33.344 -9.531 1 97.38 588 ILE B CA 1
ATOM 10530 C C . ILE B 1 588 ? -2.537 -34.062 -10.086 1 97.38 588 ILE B C 1
ATOM 10532 O O . ILE B 1 588 ? -2.975 -33.781 -11.203 1 97.38 588 ILE B O 1
ATOM 10536 N N . ASN B 1 589 ? -3.064 -34.969 -9.305 1 96.19 589 ASN B N 1
ATOM 10537 C CA . ASN B 1 589 ? -4.289 -35.656 -9.719 1 96.19 589 ASN B CA 1
ATOM 10538 C C . ASN B 1 589 ? -5.43 -34.656 -9.938 1 96.19 589 ASN B C 1
ATOM 10540 O O . ASN B 1 589 ? -6.242 -34.812 -10.844 1 96.19 589 ASN B O 1
ATOM 10544 N N . PHE B 1 590 ? -5.527 -33.688 -9.109 1 97.06 590 PHE B N 1
ATOM 10545 C CA . PHE B 1 590 ? -6.52 -32.656 -9.258 1 97.06 590 PHE B CA 1
ATOM 10546 C C . PHE B 1 590 ? -6.379 -31.953 -10.617 1 97.06 590 PHE B C 1
ATOM 10548 O O . PHE B 1 590 ? -7.367 -31.766 -11.328 1 97.06 590 PHE B O 1
ATOM 10555 N N . VAL B 1 591 ? -5.148 -31.562 -10.938 1 96.56 591 VAL B N 1
ATOM 10556 C CA . VAL B 1 591 ? -4.887 -30.812 -12.164 1 96.56 591 VAL B CA 1
ATOM 10557 C C . VAL B 1 591 ? -5.207 -31.688 -13.375 1 96.56 591 VAL B C 1
ATOM 10559 O O . VAL B 1 591 ? -5.844 -31.234 -14.328 1 96.56 591 VAL B O 1
ATOM 10562 N N . ILE B 1 592 ? -4.824 -32.938 -13.328 1 93.62 592 ILE B N 1
ATOM 10563 C CA . ILE B 1 592 ? -4.98 -33.844 -14.469 1 93.62 592 ILE B CA 1
ATOM 10564 C C . ILE B 1 592 ? -6.449 -34.219 -14.633 1 93.62 592 ILE B C 1
ATOM 10566 O O . ILE B 1 592 ? -6.902 -34.5 -15.742 1 93.62 592 ILE B O 1
ATOM 10570 N N . SER B 1 593 ? -7.168 -34.125 -13.578 1 94.94 593 SER B N 1
ATOM 10571 C CA . SER B 1 593 ? -8.57 -34.531 -13.602 1 94.94 593 SER B CA 1
ATOM 10572 C C . SER B 1 593 ? -9.477 -33.375 -13.984 1 94.94 593 SER B C 1
ATOM 10574 O O . SER B 1 593 ? -10.703 -33.531 -14.023 1 94.94 593 SER B O 1
ATOM 10576 N N . LEU B 1 594 ? -8.961 -32.188 -14.242 1 95.62 594 LEU B N 1
ATOM 10577 C CA . LEU B 1 594 ? -9.781 -31.031 -14.578 1 95.62 594 LEU B CA 1
ATOM 10578 C C . LEU B 1 594 ? -10.484 -31.234 -15.922 1 95.62 594 LEU B C 1
ATOM 10580 O O . LEU B 1 594 ? -9.844 -31.609 -16.906 1 95.62 594 LEU B O 1
ATOM 10584 N N . ARG B 1 595 ? -11.773 -31.031 -15.969 1 94.81 595 ARG B N 1
ATOM 10585 C CA . ARG B 1 595 ? -12.586 -31.141 -17.172 1 94.81 595 ARG B CA 1
ATOM 10586 C C . ARG B 1 595 ? -12.641 -29.812 -17.906 1 94.81 595 ARG B C 1
ATOM 10588 O O . ARG B 1 595 ? -12.312 -28.766 -17.344 1 94.81 595 ARG B O 1
ATOM 10595 N N . PRO B 1 596 ? -13.086 -29.797 -19.141 1 93 596 PRO B N 1
ATOM 10596 C CA . PRO B 1 596 ? -13.195 -28.547 -19.906 1 93 596 PRO B CA 1
ATOM 10597 C C . PRO B 1 596 ? -14.133 -27.531 -19.266 1 93 596 PRO B C 1
ATOM 10599 O O . PRO B 1 596 ? -13.891 -26.328 -19.328 1 93 596 PRO B O 1
ATOM 10602 N N . ASP B 1 597 ? -15.219 -28 -18.656 1 94.81 597 ASP B N 1
ATOM 10603 C CA . ASP B 1 597 ? -16.141 -27.078 -18.016 1 94.81 597 ASP B CA 1
ATOM 10604 C C . ASP B 1 597 ? -15.492 -26.391 -16.812 1 94.81 597 ASP B C 1
ATOM 10606 O O . ASP B 1 597 ? -15.875 -25.281 -16.438 1 94.81 597 ASP B O 1
ATOM 10610 N N . HIS B 1 598 ? -14.523 -27.109 -16.188 1 95.44 598 HIS B N 1
ATOM 10611 C CA . HIS B 1 598 ? -13.75 -26.484 -15.117 1 95.44 598 HIS B CA 1
ATOM 10612 C C . HIS B 1 598 ? -12.805 -25.422 -15.672 1 95.44 598 HIS B C 1
ATOM 10614 O O . HIS B 1 598 ? -12.719 -24.312 -15.133 1 95.44 598 HIS B O 1
ATOM 10620 N N . LEU B 1 599 ? -12.086 -25.75 -16.734 1 94.56 599 LEU B N 1
ATOM 10621 C CA . LEU B 1 599 ? -11.016 -24.922 -17.281 1 94.56 599 LEU B CA 1
ATOM 10622 C C . LEU B 1 599 ? -11.562 -23.609 -17.828 1 94.56 599 LEU B C 1
ATOM 10624 O O . LEU B 1 599 ? -10.898 -22.578 -17.781 1 94.56 599 LEU B O 1
ATOM 10628 N N . GLU B 1 600 ? -12.742 -23.625 -18.312 1 94 600 GLU B N 1
ATOM 10629 C CA . GLU B 1 600 ? -13.32 -22.453 -18.969 1 94 600 GLU B CA 1
ATOM 10630 C C . GLU B 1 600 ? -14.062 -21.578 -17.969 1 94 600 GLU B C 1
ATOM 10632 O O . GLU B 1 600 ? -14.469 -20.453 -18.297 1 94 600 GLU B O 1
ATOM 10637 N N . ALA B 1 601 ? -14.219 -22.078 -16.781 1 95.69 601 ALA B N 1
ATOM 10638 C CA . ALA B 1 601 ? -14.922 -21.312 -15.75 1 95.69 601 ALA B CA 1
ATOM 10639 C C . ALA B 1 601 ? -14.039 -20.203 -15.18 1 95.69 601 ALA B C 1
ATOM 10641 O O . ALA B 1 601 ? -12.922 -19.984 -15.656 1 95.69 601 ALA B O 1
ATOM 10642 N N . PHE B 1 602 ? -14.578 -19.453 -14.266 1 95.88 602 PHE B N 1
ATOM 10643 C CA . PHE B 1 602 ? -13.836 -18.375 -13.617 1 95.88 602 PHE B CA 1
ATOM 10644 C C . PHE B 1 602 ? -12.75 -18.922 -12.703 1 95.88 602 PHE B C 1
ATOM 10646 O O . PHE B 1 602 ? -13.008 -19.812 -11.891 1 95.88 602 PHE B O 1
ATOM 10653 N N . TRP B 1 603 ? -11.539 -18.469 -12.891 1 96.31 603 TRP B N 1
ATOM 10654 C CA . TRP B 1 603 ? -10.414 -18.781 -12.023 1 96.31 603 TRP B CA 1
ATOM 10655 C C . TRP B 1 603 ? -9.852 -17.516 -11.383 1 96.31 603 TRP B C 1
ATOM 10657 O O . TRP B 1 603 ? -9.719 -16.484 -12.039 1 96.31 603 TRP B O 1
ATOM 10667 N N . TYR B 1 604 ? -9.641 -17.547 -10.078 1 96.81 604 TYR B N 1
ATOM 10668 C CA . TYR B 1 604 ? -8.992 -16.438 -9.375 1 96.81 604 TYR B CA 1
ATOM 10669 C C . TYR B 1 604 ? -7.637 -16.125 -9.992 1 96.81 604 TYR B C 1
ATOM 10671 O O . TYR B 1 604 ? -7 -16.984 -10.586 1 96.81 604 TYR B O 1
ATOM 10679 N N . PHE B 1 605 ? -7.133 -14.961 -9.906 1 96 605 PHE B N 1
ATOM 10680 C CA . PHE B 1 605 ? -6.023 -14.43 -10.68 1 96 605 PHE B CA 1
ATOM 10681 C C . PHE B 1 605 ? -4.734 -15.18 -10.367 1 96 605 PHE B C 1
ATOM 10683 O O . PHE B 1 605 ? -3.789 -15.156 -11.156 1 96 605 PHE B O 1
ATOM 10690 N N . THR B 1 606 ? -4.551 -15.875 -9.242 1 96 606 THR B N 1
ATOM 10691 C CA . THR B 1 606 ? -3.316 -16.531 -8.828 1 96 606 THR B CA 1
ATOM 10692 C C . THR B 1 606 ? -3.225 -17.938 -9.438 1 96 606 THR B C 1
ATOM 10694 O O . THR B 1 606 ? -2.258 -18.656 -9.188 1 96 606 THR B O 1
ATOM 10697 N N . SER B 1 607 ? -4.145 -18.391 -10.18 1 95.19 607 SER B N 1
ATOM 10698 C CA . SER B 1 607 ? -4.18 -19.766 -10.688 1 95.19 607 SER B CA 1
ATOM 10699 C C . SER B 1 607 ? -2.951 -20.062 -11.539 1 95.19 607 SER B C 1
ATOM 10701 O O . SER B 1 607 ? -2.344 -21.125 -11.406 1 95.19 607 SER B O 1
ATOM 10703 N N . PRO B 1 608 ? -2.578 -19.156 -12.469 1 95 608 PRO B N 1
ATOM 10704 C CA . PRO B 1 608 ? -1.352 -19.453 -13.211 1 95 608 PRO B CA 1
ATOM 10705 C C . PRO B 1 608 ? -0.15 -19.688 -12.297 1 95 608 PRO B C 1
ATOM 10707 O O . PRO B 1 608 ? 0.643 -20.594 -12.539 1 95 608 PRO B O 1
ATOM 10710 N N . TYR B 1 609 ? 0.009 -18.922 -11.312 1 96.31 609 TYR B N 1
ATOM 10711 C CA . TYR B 1 609 ? 1.059 -19.094 -10.312 1 96.31 609 TYR B CA 1
ATOM 10712 C C . TYR B 1 609 ? 0.96 -20.453 -9.633 1 96.31 609 TYR B C 1
ATOM 10714 O O . TYR B 1 609 ? 1.974 -21.125 -9.422 1 96.31 609 TYR B O 1
ATOM 10722 N N . LEU B 1 610 ? -0.22 -20.875 -9.32 1 98 610 LEU B N 1
ATOM 10723 C CA . LEU B 1 610 ? -0.399 -22.141 -8.609 1 98 610 LEU B CA 1
ATOM 10724 C C . LEU B 1 610 ? -0.016 -23.312 -9.492 1 98 610 LEU B C 1
ATOM 10726 O O . LEU B 1 610 ? 0.563 -24.297 -9.008 1 98 610 LEU B O 1
ATOM 10730 N N . PHE B 1 611 ? -0.381 -23.234 -10.812 1 97.44 611 PHE B N 1
ATOM 10731 C CA . PHE B 1 611 ? 0.037 -24.281 -11.734 1 97.44 611 PHE B CA 1
ATOM 10732 C C . PHE B 1 611 ? 1.557 -24.359 -11.812 1 97.44 611 PHE B C 1
ATOM 10734 O O . PHE B 1 611 ? 2.125 -25.453 -11.859 1 97.44 611 PHE B O 1
ATOM 10741 N N . SER B 1 612 ? 2.193 -23.219 -11.82 1 96.62 612 SER B N 1
ATOM 10742 C CA . SER B 1 612 ? 3.652 -23.188 -11.844 1 96.62 612 SER B CA 1
ATOM 10743 C C . SER B 1 612 ? 4.234 -23.641 -10.508 1 96.62 612 SER B C 1
ATOM 10745 O O . SER B 1 612 ? 5.254 -24.344 -10.484 1 96.62 612 SER B O 1
ATOM 10747 N N . LEU B 1 613 ? 3.613 -23.25 -9.438 1 97.88 613 LEU B N 1
ATOM 10748 C CA . LEU B 1 613 ? 4.066 -23.578 -8.094 1 97.88 613 LEU B CA 1
ATOM 10749 C C . LEU B 1 613 ? 4.094 -25.094 -7.895 1 97.88 613 LEU B C 1
ATOM 10751 O O . LEU B 1 613 ? 5 -25.625 -7.242 1 97.88 613 LEU B O 1
ATOM 10755 N N . LEU B 1 614 ? 3.121 -25.781 -8.398 1 98.06 614 LEU B N 1
ATOM 10756 C CA . LEU B 1 614 ? 3.057 -27.234 -8.273 1 98.06 614 LEU B CA 1
ATOM 10757 C C . LEU B 1 614 ? 4.262 -27.875 -8.938 1 98.06 614 LEU B C 1
ATOM 10759 O O . LEU B 1 614 ? 4.84 -28.828 -8.398 1 98.06 614 LEU B O 1
ATOM 10763 N N . GLY B 1 615 ? 4.641 -27.391 -10.109 1 96.56 615 GLY B N 1
ATOM 10764 C CA . GLY B 1 615 ? 5.848 -27.875 -10.758 1 96.56 615 GLY B CA 1
ATOM 10765 C C . GLY B 1 615 ? 7.109 -27.578 -9.969 1 96.56 615 GLY B C 1
ATOM 10766 O O . GLY B 1 615 ? 7.988 -28.438 -9.836 1 96.56 615 GLY B O 1
ATOM 10767 N N . SER B 1 616 ? 7.195 -26.391 -9.484 1 95.69 616 SER B N 1
ATOM 10768 C CA . SER B 1 616 ? 8.336 -25.984 -8.672 1 95.69 616 SER B CA 1
ATOM 10769 C C . SER B 1 616 ? 8.43 -26.812 -7.395 1 95.69 616 SER B C 1
ATOM 10771 O O . SER B 1 616 ? 9.523 -27.172 -6.965 1 95.69 616 SER B O 1
ATOM 10773 N N . PHE B 1 617 ? 7.316 -27.094 -6.746 1 97.12 617 PHE B N 1
ATOM 10774 C CA . PHE B 1 617 ? 7.234 -27.922 -5.543 1 97.12 617 PHE B CA 1
ATOM 10775 C C . PHE B 1 617 ? 7.715 -29.344 -5.816 1 97.12 617 PHE B C 1
ATOM 10777 O O . PHE B 1 617 ? 8.484 -29.906 -5.039 1 97.12 617 PHE B O 1
ATOM 10784 N N . THR B 1 618 ? 7.285 -29.891 -6.914 1 96.75 618 THR B N 1
ATOM 10785 C CA . THR B 1 618 ? 7.711 -31.234 -7.312 1 96.75 618 THR B CA 1
ATOM 10786 C C . THR B 1 618 ? 9.211 -31.266 -7.582 1 96.75 618 THR B C 1
ATOM 10788 O O . THR B 1 618 ? 9.891 -32.219 -7.25 1 96.75 618 THR B O 1
ATOM 10791 N N . THR B 1 619 ? 9.672 -30.203 -8.18 1 94.75 619 THR B N 1
ATOM 10792 C CA . THR B 1 619 ? 11.109 -30.094 -8.414 1 94.75 619 THR B CA 1
ATOM 10793 C C . THR B 1 619 ? 11.867 -30.031 -7.094 1 94.75 619 THR B C 1
ATOM 10795 O O . THR B 1 619 ? 12.945 -30.625 -6.969 1 94.75 619 THR B O 1
ATOM 10798 N N . LEU B 1 620 ? 11.367 -29.297 -6.164 1 95 620 LEU B N 1
ATOM 10799 C CA . LEU B 1 620 ? 11.977 -29.203 -4.84 1 95 620 LEU B CA 1
ATOM 10800 C C . LEU B 1 620 ? 12.055 -30.578 -4.184 1 95 620 LEU B C 1
ATOM 10802 O O . LEU B 1 620 ? 13.062 -30.938 -3.574 1 95 620 LEU B O 1
ATOM 10806 N N . LEU B 1 621 ? 10.984 -31.344 -4.297 1 95.12 621 LEU B N 1
ATOM 10807 C CA . LEU B 1 621 ? 10.961 -32.719 -3.75 1 95.12 621 LEU B CA 1
ATOM 10808 C C . LEU B 1 621 ? 11.992 -33.594 -4.449 1 95.12 621 LEU B C 1
ATOM 10810 O O . LEU B 1 621 ? 12.625 -34.438 -3.812 1 95.12 621 LEU B O 1
ATOM 10814 N N . LEU B 1 622 ? 12.164 -33.375 -5.711 1 93.62 622 LEU B N 1
ATOM 10815 C CA . LEU B 1 622 ? 13.125 -34.125 -6.5 1 93.62 622 LEU B CA 1
ATOM 10816 C C . LEU B 1 622 ? 14.555 -33.844 -6.043 1 93.62 622 LEU B C 1
ATOM 10818 O O . LEU B 1 622 ? 15.32 -34.75 -5.766 1 93.62 622 LEU B O 1
ATOM 10822 N N . VAL B 1 623 ? 14.867 -32.594 -5.871 1 91.75 623 VAL B N 1
ATOM 10823 C CA . VAL B 1 623 ? 16.234 -32.188 -5.602 1 91.75 623 VAL B CA 1
ATOM 10824 C C . VAL B 1 623 ? 16.594 -32.5 -4.152 1 91.75 623 VAL B C 1
ATOM 10826 O O . VAL B 1 623 ? 17.766 -32.719 -3.832 1 91.75 623 VAL B O 1
ATOM 10829 N N . THR B 1 624 ? 15.609 -32.594 -3.293 1 91.75 624 THR B N 1
ATOM 10830 C CA . THR B 1 624 ? 15.883 -32.844 -1.882 1 91.75 624 THR B CA 1
ATOM 10831 C C . THR B 1 624 ? 15.562 -34.281 -1.524 1 91.75 624 THR B C 1
ATOM 10833 O O . THR B 1 624 ? 15.375 -34.625 -0.352 1 91.75 624 THR B O 1
ATOM 10836 N N . SER B 1 625 ? 15.461 -35.156 -2.488 1 91.19 625 SER B N 1
ATOM 10837 C CA . SER B 1 625 ? 15.125 -36.562 -2.26 1 91.19 625 SER B CA 1
ATOM 10838 C C . SER B 1 625 ? 16.125 -37.219 -1.316 1 91.19 625 SER B C 1
ATOM 10840 O O . SER B 1 625 ? 17.328 -36.969 -1.383 1 91.19 625 SER B O 1
ATOM 10842 N N . LEU B 1 626 ? 15.594 -38.094 -0.513 1 88 626 LEU B N 1
ATOM 10843 C CA . LEU B 1 626 ? 16.422 -38.75 0.501 1 88 626 LEU B CA 1
ATOM 10844 C C . LEU B 1 626 ? 16.922 -40.094 0.014 1 88 626 LEU B C 1
ATOM 10846 O O . LEU B 1 626 ? 17.891 -40.656 0.563 1 88 626 LEU B O 1
ATOM 10850 N N . SER B 1 627 ? 16.266 -40.688 -1.002 1 87.06 627 SER B N 1
ATOM 10851 C CA . SER B 1 627 ? 16.641 -41.969 -1.574 1 87.06 627 SER B CA 1
ATOM 10852 C C . SER B 1 627 ? 16.609 -41.938 -3.098 1 87.06 627 SER B C 1
ATOM 10854 O O . SER B 1 627 ? 15.945 -41.062 -3.689 1 87.06 627 SER B O 1
ATOM 10856 N N . SER B 1 628 ? 17.297 -42.875 -3.699 1 86.69 628 SER B N 1
ATOM 10857 C CA . SER B 1 628 ? 17.312 -42.938 -5.156 1 86.69 628 SER B CA 1
ATOM 10858 C C . SER B 1 628 ? 15.938 -43.312 -5.707 1 86.69 628 SER B C 1
ATOM 10860 O O . SER B 1 628 ? 15.562 -42.875 -6.793 1 86.69 628 SER B O 1
ATOM 10862 N N . GLN B 1 629 ? 15.25 -44.094 -4.953 1 87.19 629 GLN B N 1
ATOM 10863 C CA . GLN B 1 629 ? 13.898 -44.469 -5.367 1 87.19 629 GLN B CA 1
ATOM 10864 C C . GLN B 1 629 ? 12.977 -43.25 -5.367 1 87.19 629 GLN B C 1
ATOM 10866 O O . GLN B 1 629 ? 12.172 -43.094 -6.289 1 87.19 629 GLN B O 1
ATOM 10871 N N . GLU B 1 630 ? 13.109 -42.5 -4.328 1 90.44 630 GLU B N 1
ATOM 10872 C CA . GLU B 1 630 ? 12.312 -41.281 -4.266 1 90.44 630 GLU B CA 1
ATOM 10873 C C . GLU B 1 630 ? 12.664 -40.312 -5.41 1 90.44 630 GLU B C 1
ATOM 10875 O O . GLU B 1 630 ? 11.781 -39.719 -6.008 1 90.44 630 GLU B O 1
ATOM 10880 N N . ARG B 1 631 ? 13.914 -40.219 -5.672 1 89.75 631 ARG B N 1
ATOM 10881 C CA . ARG B 1 631 ? 14.383 -39.344 -6.746 1 89.75 631 ARG B CA 1
ATOM 10882 C C . ARG B 1 631 ? 13.781 -39.75 -8.086 1 89.75 631 ARG B C 1
ATOM 10884 O O . ARG B 1 631 ? 13.289 -38.906 -8.828 1 89.75 631 ARG B O 1
ATOM 10891 N N . HIS B 1 632 ? 13.867 -41.062 -8.375 1 88.88 632 HIS B N 1
ATOM 10892 C CA . HIS B 1 632 ? 13.32 -41.562 -9.633 1 88.88 632 HIS B CA 1
ATOM 10893 C C . HIS B 1 632 ? 11.812 -41.344 -9.711 1 88.88 632 HIS B C 1
ATOM 10895 O O . HIS B 1 632 ? 11.281 -41.031 -10.773 1 88.88 632 HIS B O 1
ATOM 10901 N N . PHE B 1 633 ? 11.188 -41.5 -8.664 1 91 633 PHE B N 1
ATOM 10902 C CA . PHE B 1 633 ? 9.742 -41.312 -8.594 1 91 633 PHE B CA 1
ATOM 10903 C C . PHE B 1 633 ? 9.383 -39.875 -8.945 1 91 633 PHE B C 1
ATOM 10905 O O . PHE B 1 633 ? 8.492 -39.625 -9.766 1 91 633 PHE B O 1
ATOM 10912 N N . TRP B 1 634 ? 10.055 -38.938 -8.281 1 93.62 634 TRP B N 1
ATOM 10913 C CA . TRP B 1 634 ? 9.734 -37.531 -8.492 1 93.62 634 TRP B CA 1
ATOM 10914 C C . TRP B 1 634 ? 10.148 -37.094 -9.891 1 93.62 634 TRP B C 1
ATOM 10916 O O . TRP B 1 634 ? 9.5 -36.25 -10.492 1 93.62 634 TRP B O 1
ATOM 10926 N N . GLN B 1 635 ? 11.203 -37.625 -10.422 1 91.31 635 GLN B N 1
ATOM 10927 C CA . GLN B 1 635 ? 11.617 -37.344 -11.797 1 91.31 635 GLN B CA 1
ATOM 10928 C C . GLN B 1 635 ? 10.523 -37.719 -12.789 1 91.31 635 GLN B C 1
ATOM 10930 O O . GLN B 1 635 ? 10.18 -36.938 -13.672 1 91.31 635 GLN B O 1
ATOM 10935 N N . GLU B 1 636 ? 10.031 -38.875 -12.609 1 91.62 636 GLU B N 1
ATOM 10936 C CA . GLU B 1 636 ? 8.961 -39.344 -13.484 1 91.62 636 GLU B CA 1
ATOM 10937 C C . GLU B 1 636 ? 7.695 -38.531 -13.297 1 91.62 636 GLU B C 1
ATOM 10939 O O . GLU B 1 636 ? 6.988 -38.25 -14.266 1 91.62 636 GLU B O 1
ATOM 10944 N N . THR B 1 637 ? 7.434 -38.281 -12.07 1 93.75 637 THR B N 1
ATOM 10945 C CA . THR B 1 637 ? 6.25 -37.5 -11.758 1 93.75 637 THR B CA 1
ATOM 10946 C C . THR B 1 637 ? 6.344 -36.094 -12.383 1 93.75 637 THR B C 1
ATOM 10948 O O . THR B 1 637 ? 5.359 -35.594 -12.93 1 93.75 637 THR B O 1
ATOM 10951 N N . LEU B 1 638 ? 7.504 -35.438 -12.266 1 94 638 LEU B N 1
ATOM 10952 C CA . LEU B 1 638 ? 7.711 -34.094 -12.828 1 94 638 LEU B CA 1
ATOM 10953 C C . LEU B 1 638 ? 7.559 -34.125 -14.344 1 94 638 LEU B C 1
ATOM 10955 O O . LEU B 1 638 ? 6.91 -33.25 -14.922 1 94 638 LEU B O 1
ATOM 10959 N N . ASN B 1 639 ? 8.117 -35.125 -14.992 1 91.81 639 ASN B N 1
ATOM 10960 C CA . ASN B 1 639 ? 8.008 -35.281 -16.438 1 91.81 639 ASN B CA 1
ATOM 10961 C C . ASN B 1 639 ? 6.559 -35.469 -16.875 1 91.81 639 ASN B C 1
ATOM 10963 O O . ASN B 1 639 ? 6.117 -34.906 -17.875 1 91.81 639 ASN B O 1
ATOM 10967 N N . SER B 1 640 ? 5.914 -36.312 -16.125 1 93.12 640 SER B N 1
ATOM 10968 C CA . SER B 1 640 ? 4.504 -36.562 -16.422 1 93.12 640 SER B CA 1
ATOM 10969 C C . SER B 1 640 ? 3.678 -35.281 -16.25 1 93.12 640 SER B C 1
ATOM 10971 O O . SER B 1 640 ? 2.748 -35.031 -17.016 1 93.12 640 SER B O 1
ATOM 10973 N N . TYR B 1 641 ? 3.92 -34.594 -15.172 1 94.38 641 TYR B N 1
ATOM 10974 C CA . TYR B 1 641 ? 3.201 -33.344 -14.922 1 94.38 641 TYR B CA 1
ATOM 10975 C C . TYR B 1 641 ? 3.439 -32.344 -16.047 1 94.38 641 TYR B C 1
ATOM 10977 O O . TYR B 1 641 ? 2.498 -31.719 -16.531 1 94.38 641 TYR B O 1
ATOM 10985 N N . LEU B 1 642 ? 4.676 -32.156 -16.516 1 92.94 642 LEU B N 1
ATOM 10986 C CA . LEU B 1 642 ? 5.02 -31.234 -17.594 1 92.94 642 LEU B CA 1
ATOM 10987 C C . LEU B 1 642 ? 4.312 -31.625 -18.891 1 92.94 642 LEU B C 1
ATOM 10989 O O . LEU B 1 642 ? 3.828 -30.766 -19.625 1 92.94 642 LEU B O 1
ATOM 10993 N N . TRP B 1 643 ? 4.258 -32.906 -19.125 1 91.25 643 TRP B N 1
ATOM 10994 C CA . TRP B 1 643 ? 3.582 -33.438 -20.312 1 91.25 643 TRP B CA 1
ATOM 10995 C C . TRP B 1 643 ? 2.098 -33.062 -20.281 1 91.25 643 TRP B C 1
ATOM 10997 O O . TRP B 1 643 ? 1.541 -32.625 -21.297 1 91.25 643 TRP B O 1
ATOM 11007 N N . ASN B 1 644 ? 1.535 -33.312 -19.203 1 92.25 644 ASN B N 1
ATOM 11008 C CA . ASN B 1 644 ? 0.116 -33 -19.047 1 92.25 644 ASN B CA 1
ATOM 11009 C C . ASN B 1 644 ? -0.149 -31.5 -19.203 1 92.25 644 ASN B C 1
ATOM 11011 O O . ASN B 1 644 ? -1.139 -31.109 -19.828 1 92.25 644 ASN B O 1
ATOM 11015 N N . LEU B 1 645 ? 0.682 -30.625 -18.609 1 93.38 645 LEU B N 1
ATOM 11016 C CA . LEU B 1 645 ? 0.54 -29.172 -18.734 1 93.38 645 LEU B CA 1
ATOM 11017 C C . LEU B 1 645 ? 0.635 -28.75 -20.188 1 93.38 645 LEU B C 1
ATOM 11019 O O . LEU B 1 645 ? -0.132 -27.891 -20.641 1 93.38 645 LEU B O 1
ATOM 11023 N N . ARG B 1 646 ? 1.524 -29.344 -20.984 1 90.88 646 ARG B N 1
ATOM 11024 C CA . ARG B 1 646 ? 1.688 -29.031 -22.391 1 90.88 646 ARG B CA 1
ATOM 11025 C C . ARG B 1 646 ? 0.432 -29.375 -23.188 1 90.88 646 ARG B C 1
ATOM 11027 O O . ARG B 1 646 ? -0.005 -28.609 -24.047 1 90.88 646 ARG B O 1
ATOM 11034 N N . MET B 1 647 ? -0.058 -30.516 -22.859 1 90.38 647 MET B N 1
ATOM 11035 C CA . MET B 1 647 ? -1.25 -30.984 -23.547 1 90.38 647 MET B CA 1
ATOM 11036 C C . MET B 1 647 ? -2.439 -30.062 -23.281 1 90.38 647 MET B C 1
ATOM 11038 O O . MET B 1 647 ? -3.203 -29.75 -24.188 1 90.38 647 MET B O 1
ATOM 11042 N N . MET B 1 648 ? -2.539 -29.625 -22.109 1 90.62 648 MET B N 1
ATOM 11043 C CA . MET B 1 648 ? -3.703 -28.844 -21.703 1 90.62 648 MET B CA 1
ATOM 11044 C C . MET B 1 648 ? -3.488 -27.359 -21.969 1 90.62 648 MET B C 1
ATOM 11046 O O . MET B 1 648 ? -4.449 -26.594 -22.016 1 90.62 648 MET B O 1
ATOM 11050 N N . SER B 1 649 ? -2.281 -26.875 -22.125 1 88 649 SER B N 1
ATOM 11051 C CA . SER B 1 649 ? -1.926 -25.469 -22.266 1 88 649 SER B CA 1
ATOM 11052 C C . SER B 1 649 ? -2.502 -24.891 -23.562 1 88 649 SER B C 1
ATOM 11054 O O . SER B 1 649 ? -2.691 -23.688 -23.672 1 88 649 SER B O 1
ATOM 11056 N N . LYS B 1 650 ? -2.766 -25.609 -24.453 1 82.56 650 LYS B N 1
ATOM 11057 C CA . LYS B 1 650 ? -3.309 -25.141 -25.719 1 82.56 650 LYS B CA 1
ATOM 11058 C C . LYS B 1 650 ? -4.711 -24.578 -25.547 1 82.56 650 LYS B C 1
ATOM 11060 O O . LYS B 1 650 ? -5.109 -23.656 -26.266 1 82.56 650 LYS B O 1
ATOM 11065 N N . SER B 1 651 ? -5.332 -25.047 -24.531 1 82.81 651 SER B N 1
ATOM 11066 C CA . SER B 1 651 ? -6.719 -24.625 -24.344 1 82.81 651 SER B CA 1
ATOM 11067 C C . SER B 1 651 ? -6.879 -23.781 -23.094 1 82.81 651 SER B C 1
ATOM 11069 O O . SER B 1 651 ? -7.969 -23.281 -22.797 1 82.81 651 SER B O 1
ATOM 11071 N N . HIS B 1 652 ? -5.871 -23.609 -22.391 1 89.56 652 HIS B N 1
ATOM 11072 C CA . HIS B 1 652 ? -5.988 -22.938 -21.109 1 89.56 652 HIS B CA 1
ATOM 11073 C C . HIS B 1 652 ? -4.766 -22.062 -20.828 1 89.56 652 HIS B C 1
ATOM 11075 O O . HIS B 1 652 ? -3.697 -22.562 -20.484 1 89.56 652 HIS B O 1
ATOM 11081 N N . GLN B 1 653 ? -4.984 -20.812 -20.766 1 86.69 653 GLN B N 1
ATOM 11082 C CA . GLN B 1 653 ? -3.916 -19.812 -20.719 1 86.69 653 GLN B CA 1
ATOM 11083 C C . GLN B 1 653 ? -3.137 -19.906 -19.422 1 86.69 653 GLN B C 1
ATOM 11085 O O . GLN B 1 653 ? -1.906 -19.828 -19.422 1 86.69 653 GLN B O 1
ATOM 11090 N N . PRO B 1 654 ? -3.738 -20.094 -18.297 1 89.19 654 PRO B N 1
ATOM 11091 C CA . PRO B 1 654 ? -2.977 -20.219 -17.047 1 89.19 654 PRO B CA 1
ATOM 11092 C C . PRO B 1 654 ? -1.969 -21.359 -17.078 1 89.19 654 PRO B C 1
ATOM 11094 O O . PRO B 1 654 ? -0.857 -21.219 -16.562 1 89.19 654 PRO B O 1
ATOM 11097 N N . MET B 1 655 ? -2.352 -22.438 -17.703 1 92.75 655 MET B N 1
ATOM 11098 C CA . MET B 1 655 ? -1.436 -23.578 -17.812 1 92.75 655 MET B CA 1
ATOM 11099 C C . MET B 1 655 ? -0.309 -23.281 -18.797 1 92.75 655 MET B C 1
ATOM 11101 O O . MET B 1 655 ? 0.815 -23.75 -18.625 1 92.75 655 MET B O 1
ATOM 11105 N N . GLN B 1 656 ? -0.647 -22.469 -19.766 1 91.19 656 GLN B N 1
ATOM 11106 C CA . GLN B 1 656 ? 0.388 -22.047 -20.688 1 91.19 656 GLN B CA 1
ATOM 11107 C C . GLN B 1 656 ? 1.451 -21.203 -19.984 1 91.19 656 GLN B C 1
ATOM 11109 O O . GLN B 1 656 ? 2.645 -21.344 -20.266 1 91.19 656 GLN B O 1
ATOM 11114 N N . TYR B 1 657 ? 1.027 -20.391 -19.188 1 91.5 657 TYR B N 1
ATOM 11115 C CA . TYR B 1 657 ? 1.946 -19.625 -18.359 1 91.5 657 TYR B CA 1
ATOM 11116 C C . TYR B 1 657 ? 2.848 -20.531 -17.547 1 91.5 657 TYR B C 1
ATOM 11118 O O . TYR B 1 657 ? 4.059 -20.312 -17.469 1 91.5 657 TYR B O 1
ATOM 11126 N N . ALA B 1 658 ? 2.248 -21.484 -16.938 1 93.38 658 ALA B N 1
ATOM 11127 C CA . ALA B 1 658 ? 2.992 -22.375 -16.062 1 93.38 658 ALA B CA 1
ATOM 11128 C C . ALA B 1 658 ? 4.066 -23.141 -16.844 1 93.38 658 ALA B C 1
ATOM 11130 O O . ALA B 1 658 ? 5.188 -23.312 -16.359 1 93.38 658 ALA B O 1
ATOM 11131 N N . VAL B 1 659 ? 3.736 -23.578 -18.047 1 92.19 659 VAL B N 1
ATOM 11132 C CA . VAL B 1 659 ? 4.699 -24.281 -18.891 1 92.19 659 VAL B CA 1
ATOM 11133 C C . VAL B 1 659 ? 5.867 -23.375 -19.234 1 92.19 659 VAL B C 1
ATOM 11135 O O . VAL B 1 659 ? 7.031 -23.766 -19.109 1 92.19 659 VAL B O 1
ATOM 11138 N N . ASN B 1 660 ? 5.504 -22.25 -19.594 1 89.31 660 ASN B N 1
ATOM 11139 C CA . ASN B 1 660 ? 6.531 -21.281 -19.953 1 89.31 660 ASN B CA 1
ATOM 11140 C C . ASN B 1 660 ? 7.438 -20.953 -18.766 1 89.31 660 ASN B C 1
ATOM 11142 O O . ASN B 1 660 ? 8.648 -20.797 -18.938 1 89.31 660 ASN B O 1
ATOM 11146 N N . ARG B 1 661 ? 6.887 -20.828 -17.641 1 90.25 661 ARG B N 1
ATOM 11147 C CA . ARG B 1 661 ? 7.641 -20.516 -16.438 1 90.25 661 ARG B CA 1
ATOM 11148 C C . ARG B 1 661 ? 8.531 -21.688 -16.016 1 90.25 661 ARG B C 1
ATOM 11150 O O . ARG B 1 661 ? 9.68 -21.484 -15.641 1 90.25 661 ARG B O 1
ATOM 11157 N N . LEU B 1 662 ? 8.023 -22.828 -16.047 1 91.62 662 LEU B N 1
ATOM 11158 C CA . LEU B 1 662 ? 8.742 -24.016 -15.602 1 91.62 662 LEU B CA 1
ATOM 11159 C C . LEU B 1 662 ? 9.875 -24.359 -16.578 1 91.62 662 LEU B C 1
ATOM 11161 O O . LEU B 1 662 ? 11.016 -24.547 -16.156 1 91.62 662 LEU B O 1
ATOM 11165 N N . GLU B 1 663 ? 9.578 -24.281 -17.812 1 86.25 663 GLU B N 1
ATOM 11166 C CA . GLU B 1 663 ? 10.57 -24.688 -18.812 1 86.25 663 GLU B CA 1
ATOM 11167 C C . GLU B 1 663 ? 11.5 -23.531 -19.156 1 86.25 663 GLU B C 1
ATOM 11169 O O . GLU B 1 663 ? 12.672 -23.734 -19.469 1 86.25 663 GLU B O 1
ATOM 11174 N N . GLY B 1 664 ? 10.984 -22.391 -19.031 1 80.88 664 GLY B N 1
ATOM 11175 C CA . GLY B 1 664 ? 11.742 -21.234 -19.5 1 80.88 664 GLY B CA 1
ATOM 11176 C C . GLY B 1 664 ? 12.586 -20.609 -18.406 1 80.88 664 GLY B C 1
ATOM 11177 O O . GLY B 1 664 ? 13.547 -19.891 -18.688 1 80.88 664 GLY B O 1
ATOM 11178 N N . ALA B 1 665 ? 12.258 -20.922 -17.203 1 81.75 665 ALA B N 1
ATOM 11179 C CA . ALA B 1 665 ? 12.969 -20.203 -16.141 1 81.75 665 ALA B CA 1
ATOM 11180 C C . ALA B 1 665 ? 13.352 -21.156 -15.008 1 81.75 665 ALA B C 1
ATOM 11182 O O . ALA B 1 665 ? 14.531 -21.266 -14.656 1 81.75 665 ALA B O 1
ATOM 11183 N N . ILE B 1 666 ? 12.5 -21.953 -14.555 1 84.81 666 ILE B N 1
ATOM 11184 C CA . ILE B 1 666 ? 12.711 -22.719 -13.328 1 84.81 666 ILE B CA 1
ATOM 11185 C C . ILE B 1 666 ? 13.609 -23.922 -13.617 1 84.81 666 ILE B C 1
ATOM 11187 O O . ILE B 1 666 ? 14.578 -24.172 -12.898 1 84.81 666 ILE B O 1
ATOM 11191 N N . LEU B 1 667 ? 13.32 -24.578 -14.703 1 85.12 667 LEU B N 1
ATOM 11192 C CA . LEU B 1 667 ? 14.039 -25.812 -14.984 1 85.12 667 LEU B CA 1
ATOM 11193 C C . LEU B 1 667 ? 15.164 -25.578 -15.984 1 85.12 667 LEU B C 1
ATOM 11195 O O . LEU B 1 667 ? 16.047 -26.438 -16.141 1 85.12 667 LEU B O 1
ATOM 11199 N N . ARG B 1 668 ? 15.078 -24.406 -16.547 1 79.81 668 ARG B N 1
ATOM 11200 C CA . ARG B 1 668 ? 16.078 -24.125 -17.578 1 79.81 668 ARG B CA 1
ATOM 11201 C C . ARG B 1 668 ? 17.484 -24.141 -16.984 1 79.81 668 ARG B C 1
ATOM 11203 O O . ARG B 1 668 ? 17.734 -23.547 -15.938 1 79.81 668 ARG B O 1
ATOM 11210 N N . GLY B 1 669 ? 18.359 -24.828 -17.625 1 71.56 669 GLY B N 1
ATOM 11211 C CA . GLY B 1 669 ? 19.734 -24.938 -17.156 1 71.56 669 GLY B CA 1
ATOM 11212 C C . GLY B 1 669 ? 19.953 -26.156 -16.25 1 71.56 669 GLY B C 1
ATOM 11213 O O . GLY B 1 669 ? 21.094 -26.531 -15.992 1 71.56 669 GLY B O 1
ATOM 11214 N N . LEU B 1 670 ? 18.844 -26.75 -15.773 1 75.56 670 LEU B N 1
ATOM 11215 C CA . LEU B 1 670 ? 18.953 -27.875 -14.852 1 75.56 670 LEU B CA 1
ATOM 11216 C C . LEU B 1 670 ? 18.469 -29.172 -15.516 1 75.56 670 LEU B C 1
ATOM 11218 O O . LEU B 1 670 ? 18.391 -30.203 -14.867 1 75.56 670 LEU B O 1
ATOM 11222 N N . GLU B 1 671 ? 18.203 -29.125 -16.734 1 72.56 671 GLU B N 1
ATOM 11223 C CA . GLU B 1 671 ? 17.562 -30.234 -17.438 1 72.56 671 GLU B CA 1
ATOM 11224 C C . GLU B 1 671 ? 18.391 -31.5 -17.344 1 72.56 671 GLU B C 1
ATOM 11226 O O . GLU B 1 671 ? 17.859 -32.594 -17.078 1 72.56 671 GLU B O 1
ATOM 11231 N N . HIS B 1 672 ? 19.609 -31.312 -17.562 1 64.62 672 HIS B N 1
ATOM 11232 C CA . HIS B 1 672 ? 20.484 -32.469 -17.578 1 64.62 672 HIS B CA 1
ATOM 11233 C C . HIS B 1 672 ? 20.625 -33.094 -16.188 1 64.62 672 HIS B C 1
ATOM 11235 O O . HIS B 1 672 ? 20.578 -34.312 -16.047 1 64.62 672 HIS B O 1
ATOM 11241 N N . SER B 1 673 ? 20.625 -32.188 -15.297 1 66.75 673 SER B N 1
ATOM 11242 C CA . SER B 1 673 ? 20.812 -32.656 -13.93 1 66.75 673 SER B CA 1
ATOM 11243 C C . SER B 1 673 ? 19.547 -33.312 -13.391 1 66.75 673 SER B C 1
ATOM 11245 O O . SER B 1 673 ? 19.625 -34.25 -12.594 1 66.75 673 SER B O 1
ATOM 11247 N N . LEU B 1 674 ? 18.5 -32.844 -13.906 1 74.25 674 LEU B N 1
ATOM 11248 C CA . LEU B 1 674 ? 17.219 -33.344 -13.406 1 74.25 674 LEU B CA 1
ATOM 11249 C C . LEU B 1 674 ? 16.625 -34.375 -14.344 1 74.25 674 LEU B C 1
ATOM 11251 O O . LEU B 1 674 ? 15.594 -34.969 -14.039 1 74.25 674 LEU B O 1
ATOM 11255 N N . ALA B 1 675 ? 17.328 -34.656 -15.453 1 62.97 675 ALA B N 1
ATOM 11256 C CA . ALA B 1 675 ? 16.891 -35.594 -16.469 1 62.97 675 ALA B CA 1
ATOM 11257 C C . ALA B 1 675 ? 15.477 -35.281 -16.953 1 62.97 675 ALA B C 1
ATOM 11259 O O . ALA B 1 675 ? 14.617 -36.156 -17.016 1 62.97 675 ALA B O 1
ATOM 11260 N N . VAL B 1 676 ? 15.289 -34 -17.047 1 68.12 676 VAL B N 1
ATOM 11261 C CA . VAL B 1 676 ? 14.008 -33.531 -17.562 1 68.12 676 VAL B CA 1
ATOM 11262 C C . VAL B 1 676 ? 14.133 -33.219 -19.047 1 68.12 676 VAL B C 1
ATOM 11264 O O . VAL B 1 676 ? 15.102 -32.562 -19.453 1 68.12 676 VAL B O 1
ATOM 11267 N N . ASN B 1 677 ? 13.391 -33.906 -19.953 1 53.19 677 ASN B N 1
ATOM 11268 C CA . ASN B 1 677 ? 13.422 -33.656 -21.391 1 53.19 677 ASN B CA 1
ATOM 11269 C C . ASN B 1 677 ? 12.531 -32.469 -21.766 1 53.19 677 ASN B C 1
ATOM 11271 O O . ASN B 1 677 ? 11.312 -32.594 -21.828 1 53.19 677 ASN B O 1
ATOM 11275 N N . LEU B 1 678 ? 13.047 -31.328 -21.719 1 53.25 678 LEU B N 1
ATOM 11276 C CA . LEU B 1 678 ? 12.258 -30.156 -22.078 1 53.25 678 LEU B CA 1
ATOM 11277 C C . LEU B 1 678 ? 12.039 -30.094 -23.594 1 53.25 678 LEU B C 1
ATOM 11279 O O . LEU B 1 678 ? 11.086 -29.453 -24.047 1 53.25 678 LEU B O 1
ATOM 11283 N N . ASN B 1 679 ? 12.984 -30.641 -24.5 1 48.47 679 ASN B N 1
ATOM 11284 C CA . ASN B 1 679 ? 12.82 -30.656 -25.953 1 48.47 679 ASN B CA 1
ATOM 11285 C C . ASN B 1 679 ? 11.992 -31.859 -26.406 1 48.47 679 ASN B C 1
ATOM 11287 O O . ASN B 1 679 ? 12.008 -32.906 -25.766 1 48.47 679 ASN B O 1
ATOM 11291 N N . GLU B 1 680 ? 10.953 -31.672 -27.141 1 45.44 680 GLU B N 1
ATOM 11292 C CA . GLU B 1 680 ? 10.133 -32.719 -27.719 1 45.44 680 GLU B CA 1
ATOM 11293 C C . GLU B 1 680 ? 10.977 -33.938 -28.078 1 45.44 680 GLU B C 1
ATOM 11295 O O . GLU B 1 680 ? 12.055 -33.812 -28.641 1 45.44 680 GLU B O 1
ATOM 11300 N N . PRO B 1 681 ? 10.773 -35.062 -27.344 1 37.62 681 PRO B N 1
ATOM 11301 C CA . PRO B 1 681 ? 11.555 -36.219 -27.812 1 37.62 681 PRO B CA 1
ATOM 11302 C C . PRO B 1 681 ? 11.656 -36.281 -29.328 1 37.62 681 PRO B C 1
ATOM 11304 O O . PRO B 1 681 ? 10.641 -36.25 -30.031 1 37.62 681 PRO B O 1
ATOM 11307 N N . LEU B 1 682 ? 12.656 -35.75 -29.938 1 34.66 682 LEU B N 1
ATOM 11308 C CA . LEU B 1 682 ? 12.797 -36.031 -31.359 1 34.66 682 LEU B CA 1
ATOM 11309 C C . LEU B 1 682 ? 12.523 -37.5 -31.672 1 34.66 682 LEU B C 1
ATOM 11311 O O . LEU B 1 682 ? 12.234 -37.844 -32.812 1 34.66 682 LEU B O 1
ATOM 11315 N N . ASN B 1 683 ? 13.273 -38.406 -31.016 1 34.06 683 ASN B N 1
ATOM 11316 C CA . ASN B 1 683 ? 13.242 -39.781 -31.484 1 34.06 683 ASN B CA 1
ATOM 11317 C C . ASN B 1 683 ? 11.898 -40.438 -31.203 1 34.06 683 ASN B C 1
ATOM 11319 O O . ASN B 1 683 ? 11.375 -40.344 -30.094 1 34.06 683 ASN B O 1
ATOM 11323 N N . ASP B 1 684 ? 11.086 -40.812 -32.219 1 37.53 684 ASP B N 1
ATOM 11324 C CA . ASP B 1 684 ? 9.859 -41.594 -32.438 1 37.53 684 ASP B CA 1
ATOM 11325 C C . ASP B 1 684 ? 9.797 -42.75 -31.453 1 37.53 684 ASP B C 1
ATOM 11327 O O . ASP B 1 684 ? 8.859 -43.562 -31.516 1 37.53 684 ASP B O 1
ATOM 11331 N N . LYS B 1 685 ? 10.898 -43.281 -30.984 1 36.41 685 LYS B N 1
ATOM 11332 C CA . LYS B 1 685 ? 10.867 -44.562 -30.328 1 36.41 685 LYS B CA 1
ATOM 11333 C C . LYS B 1 685 ? 10.375 -44.469 -28.891 1 36.41 685 LYS B C 1
ATOM 11335 O O . LYS B 1 685 ? 10.531 -45.406 -28.094 1 36.41 685 LYS B O 1
ATOM 11340 N N . VAL B 1 686 ? 10.32 -43.312 -28.422 1 37.5 686 VAL B N 1
ATOM 11341 C CA . VAL B 1 686 ? 9.891 -43.406 -27.031 1 37.5 686 VAL B CA 1
ATOM 11342 C C . VAL B 1 686 ? 8.406 -43.781 -26.969 1 37.5 686 VAL B C 1
ATOM 11344 O O . VAL B 1 686 ? 7.562 -43.062 -27.516 1 37.5 686 VAL B O 1
ATOM 11347 N N . SER B 1 687 ? 8.102 -45.094 -26.844 1 31.94 687 SER B N 1
ATOM 11348 C CA . SER B 1 687 ? 6.766 -45.625 -26.625 1 31.94 687 SER B CA 1
ATOM 11349 C C . SER B 1 687 ? 6 -44.812 -25.578 1 31.94 687 SER B C 1
ATOM 11351 O O . SER B 1 687 ? 6.586 -44.312 -24.625 1 31.94 687 SER B O 1
ATOM 11353 N N . PRO B 1 688 ? 4.93 -44.25 -25.984 1 35.41 688 PRO B N 1
ATOM 11354 C CA . PRO B 1 688 ? 4.023 -43.656 -24.984 1 35.41 688 PRO B CA 1
ATOM 11355 C C . PRO B 1 688 ? 3.953 -44.5 -23.703 1 35.41 688 PRO B C 1
ATOM 11357 O O . PRO B 1 688 ? 3.555 -45.656 -23.75 1 35.41 688 PRO B O 1
ATOM 11360 N N . MET B 1 689 ? 5 -44.719 -23.047 1 32.5 689 MET B N 1
ATOM 11361 C CA . MET B 1 689 ? 4.68 -45.438 -21.828 1 32.5 689 MET B CA 1
ATOM 11362 C C . MET B 1 689 ? 3.398 -44.906 -21.188 1 32.5 689 MET B C 1
ATOM 11364 O O . MET B 1 689 ? 3.299 -43.719 -20.875 1 32.5 689 MET B O 1
ATOM 11368 N N . MET B 1 690 ? 2.312 -45.312 -21.734 1 33.22 690 MET B N 1
ATOM 11369 C CA . MET B 1 690 ? 1.081 -45.125 -20.969 1 33.22 690 MET B CA 1
ATOM 11370 C C . MET B 1 690 ? 1.347 -45.25 -19.469 1 33.22 690 MET B C 1
ATOM 11372 O O . MET B 1 690 ? 1.687 -46.344 -18.969 1 33.22 690 MET B O 1
ATOM 11376 N N . GLY B 1 691 ? 2.203 -44.531 -18.938 1 33.38 691 GLY B N 1
ATOM 11377 C CA . GLY B 1 691 ? 2.23 -44.656 -17.484 1 33.38 691 GLY B CA 1
ATOM 11378 C C . GLY B 1 691 ? 0.848 -44.781 -16.875 1 33.38 691 GLY B C 1
ATOM 11379 O O . GLY B 1 691 ? -0.011 -43.906 -17.094 1 33.38 691 GLY B O 1
ATOM 11380 N N . ASN B 1 692 ? 0.302 -45.938 -16.984 1 32.16 692 ASN B N 1
ATOM 11381 C CA . ASN B 1 692 ? -0.796 -46.188 -16.062 1 32.16 692 ASN B CA 1
ATOM 11382 C C . ASN B 1 692 ? -0.587 -45.469 -14.734 1 32.16 692 ASN B C 1
ATOM 11384 O O . ASN B 1 692 ? 0.219 -45.875 -13.906 1 32.16 692 ASN B O 1
ATOM 11388 N N . TYR B 1 693 ? -0.49 -44.25 -14.758 1 36.97 693 TYR B N 1
ATOM 11389 C CA . TYR B 1 693 ? -0.617 -43.562 -13.477 1 36.97 693 TYR B CA 1
ATOM 11390 C C . TYR B 1 693 ? -1.625 -44.281 -12.578 1 36.97 693 TYR B C 1
ATOM 11392 O O . TYR B 1 693 ? -2.822 -43.969 -12.625 1 36.97 693 TYR B O 1
ATOM 11400 N N . ALA B 1 694 ? -1.737 -45.5 -12.758 1 36.41 694 ALA B N 1
ATOM 11401 C CA . ALA B 1 694 ? -2.502 -46.188 -11.727 1 36.41 694 ALA B CA 1
ATOM 11402 C C . ALA B 1 694 ? -2.326 -45.5 -10.367 1 36.41 694 ALA B C 1
ATOM 11404 O O . ALA B 1 694 ? -1.271 -44.938 -10.086 1 36.41 694 ALA B O 1
ATOM 11405 N N . ALA B 1 695 ? -3.303 -45.188 -9.633 1 42.81 695 ALA B N 1
ATOM 11406 C CA . ALA B 1 695 ? -3.666 -44.688 -8.312 1 42.81 695 ALA B CA 1
ATOM 11407 C C . ALA B 1 695 ? -2.738 -45.219 -7.234 1 42.81 695 ALA B C 1
ATOM 11409 O O . ALA B 1 695 ? -3.195 -45.844 -6.262 1 42.81 695 ALA B O 1
ATOM 11410 N N . ASP B 1 696 ? -1.684 -45.781 -7.508 1 47.56 696 ASP B N 1
ATOM 11411 C CA . ASP B 1 696 ? -1.042 -46.312 -6.301 1 47.56 696 ASP B CA 1
ATOM 11412 C C . ASP B 1 696 ? -0.544 -45.156 -5.418 1 47.56 696 ASP B C 1
ATOM 11414 O O . ASP B 1 696 ? 0.224 -44.312 -5.867 1 47.56 696 ASP B O 1
ATOM 11418 N N . VAL B 1 697 ? -1.311 -44.781 -4.488 1 58.69 697 VAL B N 1
ATOM 11419 C CA . VAL B 1 697 ? -0.948 -43.875 -3.42 1 58.69 697 VAL B CA 1
ATOM 11420 C C . VAL B 1 697 ? 0.318 -44.344 -2.721 1 58.69 697 VAL B C 1
ATOM 11422 O O . VAL B 1 697 ? 0.328 -45.438 -2.125 1 58.69 697 VAL B O 1
ATOM 11425 N N . TYR B 1 698 ? 1.457 -43.844 -3.248 1 67.75 698 TYR B N 1
ATOM 11426 C CA . TYR B 1 698 ? 2.715 -44.156 -2.58 1 67.75 698 TYR B CA 1
ATOM 11427 C C . TYR B 1 698 ? 2.734 -43.594 -1.165 1 67.75 698 TYR B C 1
ATOM 11429 O O . TYR B 1 698 ? 2.152 -42.531 -0.904 1 67.75 698 TYR B O 1
ATOM 11437 N N . GLU B 1 699 ? 3.094 -44.438 -0.295 1 73.88 699 GLU B N 1
ATOM 11438 C CA . GLU B 1 699 ? 3.475 -44 1.043 1 73.88 699 GLU B CA 1
ATOM 11439 C C . GLU B 1 699 ? 4.984 -43.812 1.155 1 73.88 699 GLU B C 1
ATOM 11441 O O . GLU B 1 699 ? 5.75 -44.469 0.428 1 73.88 699 GLU B O 1
ATOM 11446 N N . TYR B 1 700 ? 5.418 -42.906 1.839 1 81.62 700 TYR B N 1
ATOM 11447 C CA . TYR B 1 700 ? 6.84 -42.594 1.927 1 81.62 700 TYR B CA 1
ATOM 11448 C C . TYR B 1 700 ? 7.641 -43.812 2.377 1 81.62 700 TYR B C 1
ATOM 11450 O O . TYR B 1 700 ? 8.812 -43.969 2.033 1 81.62 700 TYR B O 1
ATOM 11458 N N . THR B 1 701 ? 7.023 -44.625 3.129 1 69.75 701 THR B N 1
ATOM 11459 C CA . THR B 1 701 ? 7.695 -45.844 3.58 1 69.75 701 THR B CA 1
ATOM 11460 C C . THR B 1 701 ? 8.062 -46.75 2.396 1 69.75 701 THR B C 1
ATOM 11462 O O . THR B 1 701 ? 8.906 -47.625 2.52 1 69.75 701 THR B O 1
ATOM 11465 N N . ASP B 1 702 ? 7.492 -46.344 1.36 1 72.38 702 ASP B N 1
ATOM 11466 C CA . ASP B 1 702 ? 7.766 -47.125 0.156 1 72.38 702 ASP B CA 1
ATOM 11467 C C . ASP B 1 702 ? 9.133 -46.781 -0.421 1 72.38 702 ASP B C 1
ATOM 11469 O O . ASP B 1 702 ? 9.664 -47.5 -1.255 1 72.38 702 ASP B O 1
ATOM 11473 N N . PHE B 1 703 ? 9.609 -45.625 0.205 1 72.31 703 PHE B N 1
ATOM 11474 C CA . PHE B 1 703 ? 10.922 -45.219 -0.298 1 72.31 703 PHE B CA 1
ATOM 11475 C C . PHE B 1 703 ? 12.031 -45.812 0.547 1 72.31 703 PHE B C 1
ATOM 11477 O O . PHE B 1 703 ? 12.016 -45.719 1.775 1 72.31 703 PHE B O 1
ATOM 11484 N N . GLY B 1 704 ? 12.602 -46.875 0.176 1 66.19 704 GLY B N 1
ATOM 11485 C CA . GLY B 1 704 ? 13.656 -47.656 0.791 1 66.19 704 GLY B CA 1
ATOM 11486 C C . GLY B 1 704 ? 14.562 -46.844 1.688 1 66.19 704 GLY B C 1
ATOM 11487 O O . GLY B 1 704 ? 14.125 -45.906 2.316 1 66.19 704 GLY B O 1
ATOM 11488 N N . ASP B 1 705 ? 15.742 -47.219 1.781 1 73.88 705 ASP B N 1
ATOM 11489 C CA . ASP B 1 705 ? 16.75 -46.625 2.668 1 73.88 705 ASP B CA 1
ATOM 11490 C C . ASP B 1 705 ? 17.203 -45.281 2.16 1 73.88 705 ASP B C 1
ATOM 11492 O O . ASP B 1 705 ? 17.266 -45.031 0.951 1 73.88 705 ASP B O 1
ATOM 11496 N N . TRP B 1 706 ? 17.281 -44.344 3.105 1 78.75 706 TRP B N 1
ATOM 11497 C CA . TRP B 1 706 ? 17.734 -43 2.838 1 78.75 706 TRP B CA 1
ATOM 11498 C C . TRP B 1 706 ? 19.188 -42.969 2.416 1 78.75 706 TRP B C 1
ATOM 11500 O O . TRP B 1 706 ? 20.031 -42.344 3.084 1 78.75 706 TRP B O 1
ATOM 11510 N N . ASP B 1 707 ? 19.453 -43.531 1.298 1 76.19 707 ASP B N 1
ATOM 11511 C CA . ASP B 1 707 ? 20.812 -43.75 0.811 1 76.19 707 ASP B CA 1
ATOM 11512 C C . ASP B 1 707 ? 21.453 -42.438 0.384 1 76.19 707 ASP B C 1
ATOM 11514 O O . ASP B 1 707 ? 22.672 -42.312 0.341 1 76.19 707 ASP B O 1
ATOM 11518 N N . LEU B 1 708 ? 20.656 -41.438 0.047 1 74.56 708 LEU B N 1
ATOM 11519 C CA . LEU B 1 708 ? 21.203 -40.188 -0.423 1 74.56 708 LEU B CA 1
ATOM 11520 C C . LEU B 1 708 ? 21.516 -39.25 0.749 1 74.56 708 LEU B C 1
ATOM 11522 O O . LEU B 1 708 ? 22.422 -38.438 0.657 1 74.56 708 LEU B O 1
ATOM 11526 N N . ALA B 1 709 ? 20.734 -39.312 1.747 1 65.19 709 ALA B N 1
ATOM 11527 C CA . ALA B 1 709 ? 20.875 -38.375 2.867 1 65.19 709 ALA B CA 1
ATOM 11528 C C . ALA B 1 709 ? 22.047 -38.781 3.764 1 65.19 709 ALA B C 1
ATOM 11530 O O . ALA B 1 709 ? 22.609 -37.938 4.48 1 65.19 709 ALA B O 1
ATOM 11531 N N . ALA B 1 710 ? 22.484 -40.062 3.662 1 61.16 710 ALA B N 1
ATOM 11532 C CA . ALA B 1 710 ? 23.531 -40.562 4.539 1 61.16 710 ALA B CA 1
ATOM 11533 C C . ALA B 1 710 ? 24.891 -40 4.188 1 61.16 710 ALA B C 1
ATOM 11535 O O . ALA B 1 710 ? 25.281 -39.938 3.016 1 61.16 710 ALA B O 1
ATOM 11536 N N . GLY B 1 711 ? 25.438 -39.125 5.086 1 57.84 711 GLY B N 1
ATOM 11537 C CA . GLY B 1 711 ? 26.828 -38.688 4.988 1 57.84 711 GLY B CA 1
ATOM 11538 C C . GLY B 1 711 ? 26.984 -37.25 4.547 1 57.84 711 GLY B C 1
ATOM 11539 O O . GLY B 1 711 ? 28.109 -36.781 4.383 1 57.84 711 GLY B O 1
ATOM 11540 N N . ALA B 1 712 ? 25.875 -36.719 4.16 1 59.56 712 ALA B N 1
ATOM 11541 C CA . ALA B 1 712 ? 26.094 -35.375 3.617 1 59.56 712 ALA B CA 1
ATOM 11542 C C . ALA B 1 712 ? 26.234 -34.344 4.738 1 59.56 712 ALA B C 1
ATOM 11544 O O . ALA B 1 712 ? 25.469 -34.344 5.699 1 59.56 712 ALA B O 1
ATOM 11545 N N . THR B 1 713 ? 27.391 -33.719 4.988 1 59.16 713 THR B N 1
ATOM 11546 C CA . THR B 1 713 ? 27.656 -32.75 6.027 1 59.16 713 THR B CA 1
ATOM 11547 C C . THR B 1 713 ? 27.094 -31.391 5.641 1 59.16 713 THR B C 1
ATOM 11549 O O . THR B 1 713 ? 26.75 -30.578 6.512 1 59.16 713 THR B O 1
ATOM 11552 N N . GLY B 1 714 ? 26.844 -31.141 4.395 1 65.31 714 GLY B N 1
ATOM 11553 C CA . GLY B 1 714 ? 26.406 -29.828 3.924 1 65.31 714 GLY B CA 1
ATOM 11554 C C . GLY B 1 714 ? 25 -29.828 3.371 1 65.31 714 GLY B C 1
ATOM 11555 O O . GLY B 1 714 ? 24.188 -30.703 3.711 1 65.31 714 GLY B O 1
ATOM 11556 N N . PRO B 1 715 ? 24.656 -28.641 2.82 1 71.62 715 PRO B N 1
ATOM 11557 C CA . PRO B 1 715 ? 23.328 -28.625 2.191 1 71.62 715 PRO B CA 1
ATOM 11558 C C . PRO B 1 715 ? 23.078 -29.844 1.317 1 71.62 715 PRO B C 1
ATOM 11560 O O . PRO B 1 715 ? 24 -30.344 0.662 1 71.62 715 PRO B O 1
ATOM 11563 N N . TYR B 1 716 ? 22 -30.406 1.55 1 72.75 716 TYR B N 1
ATOM 11564 C CA . TYR B 1 716 ? 21.641 -31.625 0.833 1 72.75 716 TYR B CA 1
ATOM 11565 C C . TYR B 1 716 ? 20.672 -31.328 -0.302 1 72.75 716 TYR B C 1
ATOM 11567 O O . TYR B 1 716 ? 19.531 -30.906 -0.06 1 72.75 716 TYR B O 1
ATOM 11575 N N . ASP B 1 717 ? 21.281 -31.328 -1.456 1 73.69 717 ASP B N 1
ATOM 11576 C CA . ASP B 1 717 ? 20.422 -31.281 -2.639 1 73.69 717 ASP B CA 1
ATOM 11577 C C . ASP B 1 717 ? 21.109 -31.938 -3.834 1 73.69 717 ASP B C 1
ATOM 11579 O O . ASP B 1 717 ? 22.328 -32.094 -3.859 1 73.69 717 ASP B O 1
ATOM 11583 N N . LEU B 1 718 ? 20.406 -32.562 -4.57 1 76.69 718 LEU B N 1
ATOM 11584 C CA . LEU B 1 718 ? 20.859 -33.312 -5.742 1 76.69 718 LEU B CA 1
ATOM 11585 C C . LEU B 1 718 ? 21.812 -32.469 -6.586 1 76.69 718 LEU B C 1
ATOM 11587 O O . LEU B 1 718 ? 22.703 -32.969 -7.242 1 76.69 718 LEU B O 1
ATOM 11591 N N . LEU B 1 719 ? 21.734 -31.094 -6.434 1 74.12 719 LEU B N 1
ATOM 11592 C CA . LEU B 1 719 ? 22.438 -30.203 -7.355 1 74.12 719 LEU B CA 1
ATOM 11593 C C . LEU B 1 719 ? 23.797 -29.812 -6.797 1 74.12 719 LEU B C 1
ATOM 11595 O O . LEU B 1 719 ? 24.656 -29.312 -7.535 1 74.12 719 LEU B O 1
ATOM 11599 N N . SER B 1 720 ? 24.094 -29.859 -5.492 1 70.56 720 SER B N 1
ATOM 11600 C CA . SER B 1 720 ? 25.344 -29.469 -4.871 1 70.56 720 SER B CA 1
ATOM 11601 C C . SER B 1 720 ? 26.531 -30.203 -5.488 1 70.56 720 SER B C 1
ATOM 11603 O O . SER B 1 720 ? 27.656 -29.703 -5.504 1 70.56 720 SER B O 1
ATOM 11605 N N . GLY B 1 721 ? 26.344 -31.391 -6.117 1 58.84 721 GLY B N 1
ATOM 11606 C CA . GLY B 1 721 ? 27.438 -32.156 -6.672 1 58.84 721 GLY B CA 1
ATOM 11607 C C . GLY B 1 721 ? 27.453 -32.156 -8.188 1 58.84 721 GLY B C 1
ATOM 11608 O O . GLY B 1 721 ? 28.391 -32.688 -8.805 1 58.84 721 GLY B O 1
ATOM 11609 N N . LEU B 1 722 ? 26.453 -31.5 -8.75 1 58.12 722 LEU B N 1
ATOM 11610 C CA . LEU B 1 722 ? 26.344 -31.641 -10.195 1 58.12 722 LEU B CA 1
ATOM 11611 C C . LEU B 1 722 ? 26.953 -30.422 -10.898 1 58.12 722 LEU B C 1
ATOM 11613 O O . LEU B 1 722 ? 26.859 -29.297 -10.406 1 58.12 722 LEU B O 1
ATOM 11617 N N . VAL B 1 723 ? 28.094 -30.594 -11.656 1 48.88 723 VAL B N 1
ATOM 11618 C CA . VAL B 1 723 ? 28.688 -29.562 -12.492 1 48.88 723 VAL B CA 1
ATOM 11619 C C . VAL B 1 723 ? 27.656 -29.047 -13.492 1 48.88 723 VAL B C 1
ATOM 11621 O O . VAL B 1 723 ? 27.203 -29.797 -14.367 1 48.88 723 VAL B O 1
ATOM 11624 N N . ILE B 1 724 ? 26.859 -28.031 -13.219 1 54.31 724 ILE B N 1
ATOM 11625 C CA . ILE B 1 724 ? 25.875 -27.422 -14.102 1 54.31 724 ILE B CA 1
ATOM 11626 C C . ILE B 1 724 ? 26.562 -26.766 -15.289 1 54.31 724 ILE B C 1
ATOM 11628 O O . ILE B 1 724 ? 27.406 -25.875 -15.109 1 54.31 724 ILE B O 1
ATOM 11632 N N . GLN B 1 725 ? 26.891 -27.422 -16.531 1 46.19 725 GLN B N 1
ATOM 11633 C CA . GLN B 1 725 ? 27.594 -26.969 -17.734 1 46.19 725 GLN B CA 1
ATOM 11634 C C . GLN B 1 725 ? 26.875 -25.797 -18.391 1 46.19 725 GLN B C 1
ATOM 11636 O O . GLN B 1 725 ? 25.656 -25.844 -18.594 1 46.19 725 GLN B O 1
ATOM 11641 N N . SER B 1 726 ? 27.422 -24.578 -18.312 1 45.31 726 SER B N 1
ATOM 11642 C CA . SER B 1 726 ? 26.984 -23.375 -19.031 1 45.31 726 SER B CA 1
ATOM 11643 C C . SER B 1 726 ? 26.812 -23.672 -20.531 1 45.31 726 SER B C 1
ATOM 11645 O O . SER B 1 726 ? 26.094 -22.938 -21.219 1 45.31 726 SER B O 1
ATOM 11647 N N . ASN B 1 727 ? 27.812 -24.422 -21.25 1 38.25 727 ASN B N 1
ATOM 11648 C CA . ASN B 1 727 ? 28.219 -24.281 -22.641 1 38.25 727 ASN B CA 1
ATOM 11649 C C . ASN B 1 727 ? 27.156 -24.812 -23.594 1 38.25 727 ASN B C 1
ATOM 11651 O O . ASN B 1 727 ? 27.375 -24.859 -24.812 1 38.25 727 ASN B O 1
ATOM 11655 N N . SER B 1 728 ? 26.375 -25.766 -23.359 1 35.72 728 SER B N 1
ATOM 11656 C CA . SER B 1 728 ? 26.062 -26.578 -24.531 1 35.72 728 SER B CA 1
ATOM 11657 C C . SER B 1 728 ? 25.297 -25.781 -25.578 1 35.72 728 SER B C 1
ATOM 11659 O O . SER B 1 728 ? 25.234 -26.172 -26.734 1 35.72 728 SER B O 1
ATOM 11661 N N . MET B 1 729 ? 24.219 -25.016 -25.359 1 34.94 729 MET B N 1
ATOM 11662 C CA . MET B 1 729 ? 23.344 -24.859 -26.516 1 34.94 729 MET B CA 1
ATOM 11663 C C . MET B 1 729 ? 23.766 -23.656 -27.344 1 34.94 729 MET B C 1
ATOM 11665 O O . MET B 1 729 ? 23.016 -22.688 -27.469 1 34.94 729 MET B O 1
ATOM 11669 N N . MET B 1 730 ? 25.016 -23.094 -27.25 1 31.5 730 MET B N 1
ATOM 11670 C CA . MET B 1 730 ? 25.141 -22.203 -28.391 1 31.5 730 MET B CA 1
ATOM 11671 C C . MET B 1 730 ? 25.141 -22.984 -29.703 1 31.5 730 MET B C 1
ATOM 11673 O O . MET B 1 730 ? 25.984 -23.875 -29.906 1 31.5 730 MET B O 1
ATOM 11677 N N . PRO B 1 731 ? 24.062 -23.156 -30.422 1 28.98 731 PRO B N 1
ATOM 11678 C CA . PRO B 1 731 ? 24.219 -23.734 -31.766 1 28.98 731 PRO B CA 1
ATOM 11679 C C . PRO B 1 731 ? 25.422 -23.156 -32.5 1 28.98 731 PRO B C 1
ATOM 11681 O O . PRO B 1 731 ? 25.734 -21.969 -32.375 1 28.98 731 PRO B O 1
ATOM 11684 N N . GLN B 1 732 ? 26.5 -23.922 -32.719 1 25.25 732 GLN B N 1
ATOM 11685 C CA . GLN B 1 732 ? 27.547 -23.672 -33.688 1 25.25 732 GLN B CA 1
ATOM 11686 C C . GLN B 1 732 ? 26.969 -23.203 -35.031 1 25.25 732 GLN B C 1
ATOM 11688 O O . GLN B 1 732 ? 26.109 -23.875 -35.594 1 25.25 732 GLN B O 1
ATOM 11693 N N . ASP B 1 733 ? 26.906 -21.891 -35.312 1 25.58 733 ASP B N 1
ATOM 11694 C CA . ASP B 1 733 ? 26.766 -21.422 -36.688 1 25.58 733 ASP B CA 1
ATOM 11695 C C . ASP B 1 733 ? 27.656 -22.219 -37.625 1 25.58 733 ASP B C 1
ATOM 11697 O O . ASP B 1 733 ? 28.875 -22.234 -37.469 1 25.58 733 ASP B O 1
ATOM 11701 N N . GLY B 1 734 ? 27.359 -23.406 -38 1 20.69 734 GLY B N 1
ATOM 11702 C CA . GLY B 1 734 ? 27.938 -23.922 -39.25 1 20.69 734 GLY B CA 1
ATOM 11703 C C . GLY B 1 734 ? 28.016 -22.875 -40.344 1 20.69 734 GLY B C 1
ATOM 11704 O O . GLY B 1 734 ? 27.031 -22.203 -40.656 1 20.69 734 GLY B O 1
ATOM 11705 N N . ILE B 1 735 ? 29.25 -22.438 -40.594 1 20.25 735 ILE B N 1
ATOM 11706 C CA . ILE B 1 735 ? 29.562 -22.172 -42 1 20.25 735 ILE B CA 1
ATOM 11707 C C . ILE B 1 735 ? 29.328 -23.422 -42.844 1 20.25 735 ILE B C 1
ATOM 11709 O O . ILE B 1 735 ? 29.781 -24.516 -42.469 1 20.25 735 ILE B O 1
#

Nearest PDB structures (foldseek):
  8fit-assembly1_A  TM=4.492E-01  e=7.395E+00  synthetic construct
  5dse-assembly1_A  TM=1.459E-01  e=4.553E+00  Homo sapiens

Secondary structure (DSSP, 8-state):
-----GGGSS----------SS--HHHHHTT------TT-SS-HHHHHTT------SPP--PPP-----------------------------------------------------------------------------------------------TTTT-SS--SSEEEEE--TTSSS-HHHHTTS---TTT-EEE-SS-EEEEEESSGGG-SS-EEEEEEEGGGSTT--TT-HHHHHHHHHHTT-HHHHHHHHHHHTTTTS--S-HHHHHHHHHH-GGGS-HHHHHHHHHHHHTTGGGSTTTTTSPPP-HHHHHHHHHHHHHHHTTS--HHHHHHHHHHHHSPPSSTTS--HHHHHHHHHHHHHHHHHTTTTS--TT-SS-HHHHHHHHHHHHHHHHHHHHHHHHHT------GGG--PPPP-GGGGGGGT---S-S---S----------S-HHHHHHHHHHHHHHHHHHHHHHHHHHHHHHHHSSTTGGG---HHHHHHHHHHHHHHHHHHHHT--GGGSTT---TTS--TTHHHHHHHHHHHHHHHHHHHHHHHSSSPP--HHHHHHHHHHHHHHHHHHHHHHHT--HHHHTS---TTHHHHHHHHHHHHHHHHHT-SSHHHHHHHHHHHHHHHHHHHHHHTT-HHHHHHHHHIIIIISTT-HHHHT---S---STTS-------------GGGS---TTTTT--S---TTTTS---S-TT------/-----GGGSTT-----PPPPSS--HHHHHTT------TT-SS-HHHHHHT------PPPP---------------------------------------------------------------------------------------------------TTTT-SSS-SSEEEEE--TTSSS-HHHHTTS---TTT-EEE-SS-EEEEEESSGGG-SS-EEEEEEEGGGSTT--TT-HHHHHHHHHHTT-HHHHHHHHHHHTTTTS--S-HHHHHHHHHH-GGGS-HHHHHHHHHHHHTTGGGSTTTTTSPPP-HHHHHHHHHHHHHHHTTS--HHHHHHHHHHHHSPPSSTTS--HHHHHHHHHHHHHHHHHTTTTS--TT-SS-HHHHHHHHHHHHHHHHHHHHHHHHHT------GGG--PPPP-GGGGGGGT---S-S---S----------S-HHHHHHHHHHHHHHHHHHHHHHHHHHHHHHHHSSTTGGG---HHHHHHHHHHHHHHHHHHHHT--GGGSTT---TTS----HHHHHHHHHHHHHHHHHHHHHHHSSSPP--HHHHHHHHHHHHHHHHHHHHHHHT--HHHHTS---TTHHHHHHHHHHHHHHHHHT-SSHHHHHHHHHHHHHHHHHHHHHHTT-HHHHHHHHHIIIIISTT-HHHHT---S---STTS-------------GGGS---TTTTT--S---TTTTS---S-TTS-----

Sequence (1470 aa):
MEIITPQDYQNNSRKRQRRSLRPCDACRKRKTRCVTKDGDGDCVHCQLRATPCTFQHDPPERQVASTSGNSSSTTTAPGIQEEIGPDEMPGQLPNQNQSQNQPSVRSMSQQSRKESRDEVQSVYSVPSIQPFLSPAETRASADSGMPIAPPSVLVPELGPLDRTMGCSSTRFAELYGLGSDMEPILMRHRPYDPQTHEFSLDTHAIRRVLERDDGQEYPLTFHMARDEKAVDGDPTFSQVDSIESCVRPHGPSLVELFWRHVQPCYPILSKDPFTLAYSQSYRRIPAALLGAIYLSAIRWWTYDPELSIRIPPDAALLRRMLRTAIPASYHRPKLSSIQAALLLLQCQPEDPLNPDHTFQWGLTCQALAIGQCLGLHLDASNWTIPQWERNVRKRLSWALFMQDRWTALAYGRPVHIHDDDWTVGDLTPADFSDFESEVPNAPSASGSVSSSVSVSGSDDDRRSIAYTGMTQYIKMVRLTQILSVVYSTFYTARTCREQDTMILFEKARPLFEMLTNWYHNIPPTLQMNVIYQRKLCFHGYLHFSYYGVVMTLLRRLIRSTALPPRCSDDRVLSSIRQIALQTAQSAINFVISLRPDHLEAFWYFTSPYLFSLLGSFTTLLLVTSLSSQERHFWQETLNSYLWNLRMMSKSHQPMQYAVNRLEGAILRGLEHSLAVNLNEPLNDKVSPMMGNYAADVYEYTDFGDWDLAAGATGPYDLLSGLVIQSNSMMPQDGIMEIITPQDYQNNSRKRQRRSLRPCDACRKRKTRCVTKDGDGDCVHCQLRATPCTFQHDPPERQVASTSGNSSSTTTAPGIQEEIGPDEMPGQLPNQNQSQNQPSVRSMSQQSRKESRDEVQSVYSVPSIQPFLSPAETRASADSGMPIAPPSVLVPELGPLDRTMGCSSTRFAELYGLGSDMEPILMRHRPYDPQTHEFSLDTHAIRRVLERDDGQEYPLTFHMARDEKAVDGDPTFSQVDSIESCVRPHGPSLVELFWRHVQPCYPILSKDPFTLAYSQSYRRIPAALLGAIYLSAIRWWTYDPELSIRIPPDAALLRRMLRTAIPASYHRPKLSSIQAALLLLQCQPEDPLNPDHTFQWGLTCQALAIGQCLGLHLDASNWTIPQWERNVRKRLSWALFMQDRWTALAYGRPVHIHDDDWTVGDLTPADFSDFESEVPNAPSASGSVSSSVSVSGSDDDRRSIAYTGMTQYIKMVRLTQILSVVYSTFYTARTCREQDTMILFEKARPLFEMLTNWYHNIPPTLQMNVIYQRKLCFHGYLHFSYYGVVMTLLRRLIRSTALPPRCSDDRVLSSIRQIALQTAQSAINFVISLRPDHLEAFWYFTSPYLFSLLGSFTTLLLVTSLSSQERHFWQETLNSYLWNLRMMSKSHQPMQYAVNRLEGAILRGLEHSLAVNLNEPLNDKVSPMMGNYAADVYEYTDFGDWDLAAGATGPYDLLSGLVIQSNSMMPQDGI